Protein AF-A0A3R6XGB3-F1 (afdb_monomer_lite)

pLDDT: mean 76.56, std 21.09, range [19.23, 94.06]

Foldseek 3Di:
DLLVVLQVVVCVVVPVQDDLVSSVVSCVVVVHDDDPVVNVVVSVVCPPDRVVVVVVVVVVVVVVDDDDDDDDDDDDDDDDDDDDDDDDDDDDDDDDDDDPDDDDPDDDDCVVVVVCVVVVVVCVVVVVPPDPPPPPVVVVVPPDPDDPDDPDDDDQALVNLVVCLVPDPDPSVVVVVVLLVVLVVQCPDPDLVSLLRSLLNVLVVVVVVDAPLVCLVSLVVQCQDPDPVSVLSSLSSLLSHAELPRPCVVVCLVSLVVQLPDPDLVSVLSSLNSCLRNPALCSLVSCLVSLLVQCPDPDPSSNLSSLLSVLSSCVHVVVSCVVCVVVLLVQCVDPDVSSVLSSLVSVLVVCLVPVLVCLVCLVSLVCCLQPDPDLSSNLSSLSSLLSNCVVPLVSLVVLQPSLLVCLVPPPDPSSNLSSLLSNLSSLQSQQDPVRDHDPCVVVSLVSSLVCLVCQCVDPDPVSVLSSLVSVQSNCVNPVVSCVVCLVSLLVQCVDPDPSSNLSSLVNLLSNQDLVCLLVSLVSLLVSLQVDDDPSNVSSLVSNLVSCPPPNRNSDPDPVSVLVVLLSSLPRQDPDPVSLLSSLVVLQVCCVPPVVCLLVSLVSLLVLLLDPCCCVPNRVSSSLSNLLSSLQSCLPCLLVNVPVPPDPDPDPCSLVSLLSSLLSLLDPSVLVRPDPSSLLSNLNSLVSSLVSCLVPPDPVSSLVSLLSLLLRLVSQCPRPDPSSVVSSVVSNCVSVVLVGSLVNDDPVVSVVPDDDDDNDDSVPPVVVD

Organism: Aphanomyces astaci (NCBI:txid112090)

InterPro domains:
  IPR002553 Clathrin/coatomer adaptor, adaptin-like, N-terminal [PF01602] (175-733)
  IPR011989 Armadillo-like helical [G3DSA:1.25.10.10] (143-736)
  IPR016024 Armadillo-type fold [SSF48371] (175-733)
  IPR017105 Adaptor protein complex AP-3, delta subunit [PTHR22781] (151-734)
  IPR027534 Large ribosomal subunit protein P1/P2 [MF_01478] (2-107)
  IPR038716 Large ribosomal subunit protein P1/P2, N-terminal domain [G3DSA:1.10.10.1410] (1-59)
  IPR044076 Large ribosomal subunit protein P2, eukaryota [cd05833] (1-66)

Radius of gyration: 39.91 Å; chains: 1; bounding box: 110×74×107 Å

Structure (mmCIF, N/CA/C/O backbone):
data_AF-A0A3R6XGB3-F1
#
_entry.id   AF-A0A3R6XGB3-F1
#
loop_
_atom_site.group_PDB
_atom_site.id
_atom_site.type_symbol
_atom_site.label_atom_id
_atom_site.label_alt_id
_atom_site.label_comp_id
_atom_site.label_asym_id
_atom_site.label_entity_id
_atom_site.label_seq_id
_atom_site.pdbx_PDB_ins_code
_atom_site.Cartn_x
_atom_site.Cartn_y
_atom_site.Cartn_z
_atom_site.occupancy
_atom_site.B_iso_or_equiv
_atom_site.auth_seq_id
_atom_site.auth_comp_id
_atom_site.auth_asym_id
_atom_site.auth_atom_id
_atom_site.pdbx_PDB_model_num
ATOM 1 N N . MET A 1 1 ? -28.745 32.567 25.070 1.00 53.62 1 MET A N 1
ATOM 2 C CA . MET A 1 1 ? -28.263 31.450 25.930 1.00 53.62 1 MET A CA 1
ATOM 3 C C . MET A 1 1 ? -27.733 31.887 27.297 1.00 53.62 1 MET A C 1
ATOM 5 O O . MET A 1 1 ? -28.112 31.264 28.278 1.00 53.62 1 MET A O 1
ATOM 9 N N . ARG A 1 2 ? -26.886 32.925 27.408 1.00 57.72 2 ARG A N 1
ATOM 10 C CA . ARG A 1 2 ? -26.311 33.350 28.706 1.00 57.72 2 ARG A CA 1
ATOM 11 C C . ARG A 1 2 ? -27.372 33.822 29.720 1.00 57.72 2 ARG A C 1
ATOM 13 O O . ARG A 1 2 ? -27.348 33.365 30.856 1.00 57.72 2 ARG A O 1
ATOM 20 N N . HIS A 1 3 ? -28.354 34.615 29.281 1.00 67.19 3 HIS A N 1
ATOM 21 C CA . HIS A 1 3 ? -29.498 35.049 30.103 1.00 67.19 3 HIS A CA 1
ATOM 22 C C . HIS A 1 3 ? -30.373 33.881 30.580 1.00 67.19 3 HIS A C 1
ATOM 24 O O . HIS A 1 3 ? -30.700 33.791 31.758 1.00 67.19 3 HIS A O 1
ATOM 30 N N . VAL A 1 4 ? -30.660 32.928 29.685 1.00 67.25 4 VAL A N 1
ATOM 31 C CA . VAL A 1 4 ? -31.431 31.708 29.990 1.00 67.25 4 VAL A CA 1
ATOM 32 C C . VAL A 1 4 ? -30.715 30.842 31.027 1.00 67.25 4 VAL A C 1
ATOM 34 O O . VAL A 1 4 ? -31.334 30.372 31.975 1.00 67.25 4 VAL A O 1
ATOM 37 N N . ALA A 1 5 ? -29.399 30.660 30.888 1.00 61.12 5 ALA A N 1
ATOM 38 C CA . ALA A 1 5 ? -28.607 29.884 31.837 1.00 61.12 5 ALA A CA 1
ATOM 39 C C . ALA A 1 5 ? -28.556 30.545 33.225 1.00 61.12 5 ALA A C 1
ATOM 41 O O . ALA A 1 5 ? -28.724 29.858 34.228 1.00 61.12 5 ALA A O 1
ATOM 42 N N . ALA A 1 6 ? -28.372 31.868 33.290 1.00 65.25 6 ALA A N 1
ATOM 43 C CA . ALA A 1 6 ? -28.378 32.613 34.549 1.00 65.25 6 ALA A CA 1
ATOM 44 C C . ALA A 1 6 ? -29.755 32.577 35.239 1.00 65.25 6 ALA A C 1
ATOM 46 O O . ALA A 1 6 ? -29.830 32.360 36.446 1.00 65.25 6 ALA A O 1
ATOM 47 N N . PHE A 1 7 ? -30.841 32.696 34.471 1.00 66.06 7 PHE A N 1
ATOM 48 C CA . PHE A 1 7 ? -32.207 32.569 34.976 1.00 66.06 7 PHE A CA 1
ATOM 49 C C . PHE A 1 7 ? -32.493 31.160 35.530 1.00 66.06 7 PHE A C 1
ATOM 51 O O . PHE A 1 7 ? -32.964 31.021 36.656 1.00 66.06 7 PHE A O 1
ATOM 58 N N . LEU A 1 8 ? -32.122 30.101 34.799 1.00 61.69 8 LEU A N 1
ATOM 59 C CA . LEU A 1 8 ? -32.283 28.711 35.254 1.00 61.69 8 LEU A CA 1
ATOM 60 C C . LEU A 1 8 ? -31.439 28.384 36.493 1.00 61.69 8 LEU A C 1
ATOM 62 O O . LEU A 1 8 ? -31.878 27.614 37.344 1.00 61.69 8 LEU A O 1
ATOM 66 N N . LEU A 1 9 ? -30.250 28.979 36.624 1.00 60.38 9 LEU A N 1
ATOM 67 C CA . LEU A 1 9 ? -29.411 28.829 37.815 1.00 60.38 9 LEU A CA 1
ATOM 68 C C . LEU A 1 9 ? -30.058 29.442 39.063 1.00 60.38 9 LEU A C 1
ATOM 70 O O . LEU A 1 9 ? -29.959 28.857 40.138 1.00 60.38 9 LEU A O 1
ATOM 74 N N . LEU A 1 10 ? -30.750 30.576 38.930 1.00 64.19 10 LEU A N 1
ATOM 75 C CA . LEU A 1 10 ? -31.481 31.201 40.040 1.00 64.19 10 LEU A CA 1
ATOM 76 C C . LEU A 1 10 ? -32.703 30.370 40.462 1.00 64.19 10 LEU A C 1
ATOM 78 O O . LEU A 1 10 ? -32.968 30.233 41.657 1.00 64.19 10 LEU A O 1
ATOM 82 N N . VAL A 1 11 ? -33.380 29.747 39.494 1.00 63.88 11 VAL A N 1
ATOM 83 C CA . VAL A 1 11 ? -34.522 28.842 39.723 1.00 63.88 11 VAL A CA 1
ATOM 84 C C . VAL A 1 11 ? -34.078 27.562 40.429 1.00 63.88 11 VAL A C 1
ATOM 86 O O . VAL A 1 11 ? -34.696 27.141 41.405 1.00 63.88 11 VAL A O 1
ATOM 89 N N . LEU A 1 12 ? -32.955 26.981 39.997 1.00 57.03 12 LEU A N 1
ATOM 90 C CA . LEU A 1 12 ? -32.317 25.839 40.662 1.00 57.03 12 LEU A CA 1
ATOM 91 C C . LEU A 1 12 ? -31.770 26.200 42.053 1.00 57.03 12 LEU A C 1
ATOM 93 O O . LEU A 1 12 ? -31.734 25.346 42.935 1.00 57.03 12 LEU A O 1
ATOM 97 N N . GLY A 1 13 ? -31.381 27.461 42.263 1.00 49.38 13 GLY A N 1
ATOM 98 C CA . GLY A 1 13 ? -30.948 28.014 43.549 1.00 49.38 13 GLY A CA 1
ATOM 99 C C . GLY A 1 13 ? -32.081 28.293 44.546 1.00 49.38 13 GLY A C 1
ATOM 100 O O . GLY A 1 13 ? -31.809 28.798 45.633 1.00 49.38 13 GLY A O 1
ATOM 101 N N . GLY A 1 14 ? -33.334 27.971 44.200 1.00 54.66 14 GLY A N 1
ATOM 102 C CA . GLY A 1 14 ? -34.498 28.087 45.083 1.00 54.66 14 GLY A CA 1
ATOM 103 C C . GLY A 1 14 ? -35.297 29.388 44.951 1.00 54.66 14 GLY A C 1
ATOM 104 O O . GLY A 1 14 ? -36.283 29.550 45.667 1.00 54.66 14 GLY A O 1
ATOM 105 N N . ASN A 1 15 ? -34.927 30.300 44.042 1.00 69.19 15 ASN A N 1
ATOM 106 C CA . ASN A 1 15 ? -35.738 31.477 43.726 1.00 69.19 15 ASN A CA 1
ATOM 107 C C . ASN A 1 15 ? -36.694 31.152 42.568 1.00 69.19 15 ASN A C 1
ATOM 109 O O . ASN A 1 15 ? -36.299 31.160 41.405 1.00 69.19 15 ASN A O 1
ATOM 113 N N . THR A 1 16 ? -37.954 30.852 42.886 1.00 60.66 16 THR A N 1
ATOM 114 C CA . THR A 1 16 ? -38.955 30.386 41.913 1.00 60.66 16 THR A CA 1
ATOM 115 C C . THR A 1 16 ? -39.384 31.450 40.896 1.00 60.66 16 THR A C 1
ATOM 117 O O . THR A 1 16 ? -39.921 31.091 39.852 1.00 60.66 16 THR A O 1
ATOM 120 N N . THR A 1 17 ? -39.102 32.736 41.143 1.00 66.25 17 THR A N 1
ATOM 121 C CA . THR A 1 17 ? -39.361 33.845 40.206 1.00 66.25 17 THR A CA 1
ATOM 122 C C . THR A 1 17 ? -38.193 34.847 40.206 1.00 66.25 17 THR A C 1
ATOM 124 O O . THR A 1 17 ? -38.253 35.862 40.908 1.00 66.25 17 THR A O 1
ATOM 127 N N . PRO A 1 18 ? -37.106 34.587 39.454 1.00 71.12 18 PRO A N 1
ATOM 128 C CA . PRO A 1 18 ? -35.953 35.486 39.384 1.00 71.12 18 PRO A CA 1
ATOM 129 C C . PRO A 1 18 ? -36.306 36.830 38.733 1.00 71.12 18 PRO A C 1
ATOM 131 O O . PRO A 1 18 ? -36.918 36.855 37.665 1.00 71.12 18 PRO A O 1
ATOM 134 N N . SER A 1 19 ? -35.882 37.945 39.335 1.00 75.62 19 SER A N 1
ATOM 135 C CA . SER A 1 19 ? -36.051 39.283 38.749 1.00 75.62 19 SER A CA 1
ATOM 136 C C . SER A 1 19 ? -34.914 39.631 37.774 1.00 75.62 19 SER A C 1
ATOM 138 O O . SER A 1 19 ? -33.834 39.038 37.834 1.00 75.62 19 SER A O 1
ATOM 140 N N . ALA A 1 20 ? -35.115 40.626 36.897 1.00 74.00 20 ALA A N 1
ATOM 141 C CA . ALA A 1 20 ? -34.082 41.093 35.959 1.00 74.00 20 ALA A CA 1
ATOM 142 C C . ALA A 1 20 ? -32.766 41.463 36.671 1.00 74.00 20 ALA A C 1
ATOM 144 O O . ALA A 1 20 ? -31.691 41.030 36.257 1.00 74.00 20 ALA A O 1
ATOM 145 N N . ALA A 1 21 ? -32.859 42.158 37.809 1.00 73.75 21 ALA A N 1
ATOM 146 C CA . ALA A 1 21 ? -31.704 42.569 38.607 1.00 73.75 21 ALA A CA 1
ATOM 147 C C . ALA A 1 21 ? -30.914 41.382 39.193 1.00 73.75 21 ALA A C 1
ATOM 149 O O . ALA A 1 21 ? -29.704 41.482 39.409 1.00 73.75 21 ALA A O 1
ATOM 150 N N . ASP A 1 22 ? -31.570 40.249 39.456 1.00 71.00 22 ASP A N 1
ATOM 151 C CA . ASP A 1 22 ? -30.900 39.047 39.961 1.00 71.00 22 ASP A CA 1
ATOM 152 C C . ASP A 1 22 ? -30.126 38.338 38.845 1.00 71.00 22 ASP A C 1
ATOM 154 O O . ASP A 1 22 ? -28.992 37.899 39.051 1.00 71.00 22 ASP A O 1
ATOM 158 N N . VAL A 1 23 ? -30.699 38.290 37.639 1.00 69.44 23 VAL A N 1
ATOM 159 C CA . VAL A 1 23 ? -30.041 37.730 36.449 1.00 69.44 23 VAL A CA 1
ATOM 160 C C . VAL A 1 23 ? -28.831 38.581 36.046 1.00 69.44 23 VAL A C 1
ATOM 162 O O . VAL A 1 23 ? -27.770 38.034 35.740 1.00 69.44 23 VAL A O 1
ATOM 165 N N . GLU A 1 24 ? -28.943 39.909 36.122 1.00 74.94 24 GLU A N 1
ATOM 166 C CA . GLU A 1 24 ? -27.838 40.841 35.861 1.00 74.94 24 GLU A CA 1
ATOM 167 C C . GLU A 1 24 ? -26.662 40.648 36.821 1.00 74.94 24 GLU A C 1
ATOM 169 O O . GLU A 1 24 ? -25.507 40.599 36.386 1.00 74.94 24 GLU A O 1
ATOM 174 N N . LYS A 1 25 ? -26.934 40.469 38.121 1.00 74.31 25 LYS A N 1
ATOM 175 C CA . LYS A 1 25 ? -25.892 40.199 39.127 1.00 74.31 25 LYS A CA 1
ATOM 176 C C . LYS A 1 25 ? -25.132 38.912 38.830 1.00 74.31 25 LYS A C 1
ATOM 178 O O . LYS A 1 25 ? -23.906 38.897 38.935 1.00 74.31 25 LYS A O 1
ATOM 183 N N . VAL A 1 26 ? -25.832 37.847 38.433 1.00 66.88 26 VAL A N 1
ATOM 184 C CA . VAL A 1 26 ? -25.198 36.567 38.086 1.00 66.88 26 VAL A CA 1
ATOM 185 C C . VAL A 1 26 ? -24.309 36.728 36.855 1.00 66.88 26 VAL A C 1
ATOM 187 O O . VAL A 1 26 ? -23.155 36.307 36.883 1.00 66.88 26 VAL A O 1
ATOM 190 N N . ILE A 1 27 ? -24.788 37.392 35.804 1.00 70.00 27 ILE A N 1
ATOM 191 C CA . ILE A 1 27 ? -24.007 37.580 34.572 1.00 70.00 27 ILE A CA 1
ATOM 192 C C . ILE A 1 27 ? -22.777 38.465 34.823 1.00 70.00 27 ILE A C 1
ATOM 194 O O . ILE A 1 27 ? -21.674 38.123 34.387 1.00 70.00 27 ILE A O 1
ATOM 198 N N . THR A 1 28 ? -22.935 39.530 35.611 1.00 71.94 28 THR A N 1
ATOM 199 C CA . THR A 1 28 ? -21.834 40.433 35.982 1.00 71.94 28 THR A CA 1
ATOM 200 C C . THR A 1 28 ? -20.801 39.731 36.867 1.00 71.94 28 THR A C 1
ATOM 202 O O . THR A 1 28 ? -19.602 39.931 36.688 1.00 71.94 28 THR A O 1
ATOM 205 N N . SER A 1 29 ? -21.225 38.838 37.773 1.00 64.12 29 SER A N 1
ATOM 206 C CA . SER A 1 29 ? -20.304 38.068 38.630 1.00 64.12 29 SER A CA 1
ATOM 207 C C . SER A 1 29 ? -19.381 37.120 37.852 1.00 64.12 29 SER A C 1
ATOM 209 O O . SER A 1 29 ? -18.296 36.785 38.324 1.00 64.12 29 SER A O 1
ATOM 211 N N . VAL A 1 30 ? -19.786 36.723 36.641 1.00 55.28 30 VAL A N 1
ATOM 212 C CA . VAL A 1 30 ? -19.013 35.857 35.737 1.00 55.28 30 VAL A CA 1
ATOM 213 C C . VAL A 1 30 ? -18.279 36.684 34.660 1.00 55.28 30 VAL A C 1
ATOM 215 O O . VAL A 1 30 ? -17.610 36.128 33.793 1.00 55.28 30 VAL A O 1
ATOM 218 N N . GLY A 1 31 ? -18.356 38.021 34.726 1.00 54.09 31 GLY A N 1
ATOM 219 C CA . GLY A 1 31 ? -17.674 38.939 33.808 1.00 54.09 31 GLY A CA 1
ATOM 220 C C . GLY A 1 31 ? -18.304 39.037 32.414 1.00 54.09 31 GLY A C 1
ATOM 221 O O . GLY A 1 31 ? -17.591 39.316 31.452 1.00 54.09 31 GLY A O 1
ATOM 222 N N . GLY A 1 32 ? -19.606 38.760 32.276 1.00 71.44 32 GLY A N 1
ATOM 223 C CA . GLY A 1 32 ? -20.342 38.910 31.015 1.00 71.44 32 GLY A CA 1
ATOM 224 C C . GLY A 1 32 ? -21.059 40.258 30.887 1.00 71.44 32 GLY A C 1
ATOM 225 O O . GLY A 1 32 ? -21.483 40.831 31.886 1.00 71.44 32 GLY A O 1
ATOM 226 N N . GLU A 1 33 ? -21.237 40.738 29.654 1.00 65.75 33 GLU A N 1
ATOM 227 C CA . GLU A 1 33 ? -22.099 41.888 29.338 1.00 65.75 33 GLU A CA 1
ATOM 228 C C . GLU A 1 33 ? -23.576 41.463 29.299 1.00 65.75 33 GLU A C 1
ATOM 230 O O . GLU A 1 33 ? -23.902 40.367 28.824 1.00 65.75 33 GLU A O 1
ATOM 235 N N . VAL A 1 34 ? -24.466 42.315 29.819 1.00 70.81 34 VAL A N 1
ATOM 236 C CA . VAL A 1 34 ? -25.915 42.075 29.841 1.00 70.81 34 VAL A CA 1
ATOM 237 C C . VAL A 1 34 ? -26.567 42.820 28.679 1.00 70.81 34 VAL A C 1
ATOM 239 O O . VAL A 1 34 ? -26.491 44.042 28.613 1.00 70.81 34 VAL A O 1
ATOM 242 N N . ASP A 1 35 ? -27.250 42.084 27.802 1.00 75.88 35 ASP A N 1
ATOM 243 C CA . ASP A 1 35 ? -28.172 42.641 26.810 1.00 75.88 35 ASP A CA 1
ATOM 244 C C . ASP A 1 35 ? -29.579 42.776 27.427 1.00 75.88 35 ASP A C 1
ATOM 246 O O . ASP A 1 35 ? -30.252 41.776 27.710 1.00 75.88 35 ASP A O 1
ATOM 250 N N . SER A 1 36 ? -29.997 44.017 27.692 1.00 73.00 36 SER A N 1
ATOM 251 C CA . SER A 1 36 ? -31.264 44.334 28.362 1.00 73.00 36 SER A CA 1
ATOM 252 C C . SER A 1 36 ? -32.494 43.958 27.524 1.00 73.00 36 SER A C 1
ATOM 254 O O . SER A 1 36 ? -33.492 43.518 28.092 1.00 73.00 36 SER A O 1
ATOM 256 N N . GLU A 1 37 ? -32.423 44.034 26.189 1.00 75.50 37 GLU A N 1
ATOM 257 C CA . GLU A 1 37 ? -33.565 43.723 25.312 1.00 75.50 37 GLU A CA 1
ATOM 258 C C . GLU A 1 37 ? -33.878 42.218 25.313 1.00 75.50 37 GLU A C 1
ATOM 260 O O . GLU A 1 37 ? -35.037 41.800 25.404 1.00 75.50 37 GLU A O 1
ATOM 265 N N . GLN A 1 38 ? -32.840 41.376 25.282 1.00 71.88 38 GLN A N 1
ATOM 266 C CA . GLN A 1 38 ? -33.000 39.918 25.335 1.00 71.88 38 GLN A CA 1
ATOM 267 C C . GLN A 1 38 ? -33.444 39.421 26.714 1.00 71.88 38 GLN A C 1
ATOM 269 O O . GLN A 1 38 ? -34.142 38.406 26.811 1.00 71.88 38 GLN A O 1
ATOM 274 N N . LEU A 1 39 ? -33.038 40.110 27.783 1.00 75.25 39 LEU A N 1
ATOM 275 C CA . LEU A 1 39 ? -33.448 39.775 29.143 1.00 75.25 39 LEU A CA 1
ATOM 276 C C . LEU A 1 39 ? -34.935 40.078 29.372 1.00 75.25 39 LEU A C 1
ATOM 278 O O . LEU A 1 39 ? -35.645 39.239 29.925 1.00 75.25 39 LEU A O 1
ATOM 282 N N . GLU A 1 40 ? -35.422 41.226 28.900 1.00 75.44 40 GLU A N 1
ATOM 283 C CA . GLU A 1 40 ? -36.845 41.577 28.974 1.00 75.44 40 GLU A CA 1
ATOM 284 C C . GLU A 1 40 ? -37.717 40.630 28.138 1.00 75.44 40 GLU A C 1
ATOM 286 O O . GLU A 1 40 ? -38.766 40.178 28.608 1.00 75.44 40 GLU A O 1
ATOM 291 N N . ALA A 1 41 ? -37.263 40.255 26.936 1.00 76.25 41 ALA A N 1
ATOM 292 C CA . ALA A 1 41 ? -37.954 39.275 26.098 1.00 76.25 41 ALA A CA 1
ATOM 293 C C . ALA A 1 41 ? -38.071 37.903 26.788 1.00 76.25 41 ALA A C 1
ATOM 295 O O . ALA A 1 41 ? -39.151 37.309 26.807 1.00 76.25 41 ALA A O 1
ATOM 296 N N . LEU A 1 42 ? -36.988 37.428 27.415 1.00 72.81 42 LEU A N 1
ATOM 297 C CA . LEU A 1 42 ? -36.976 36.163 28.152 1.00 72.81 42 LEU A CA 1
ATOM 298 C C . LEU A 1 42 ? -37.929 36.187 29.352 1.00 72.81 42 LEU A C 1
ATOM 300 O O . LEU A 1 42 ? -38.685 35.238 29.555 1.00 72.81 42 LEU A O 1
ATOM 304 N N . LEU A 1 43 ? -37.907 37.261 30.145 1.00 75.81 43 LEU A N 1
ATOM 305 C CA . LEU A 1 43 ? -38.771 37.384 31.320 1.00 75.81 43 LEU A CA 1
ATOM 306 C C . LEU A 1 43 ? -40.249 37.405 30.923 1.00 75.81 43 LEU A C 1
ATOM 308 O O . LEU A 1 43 ? -41.049 36.729 31.561 1.00 75.81 43 LEU A O 1
ATOM 312 N N . LYS A 1 44 ? -40.595 38.074 29.819 1.00 78.50 44 LYS A N 1
ATOM 313 C CA . LYS A 1 44 ? -41.962 38.104 29.283 1.00 78.50 44 LYS A CA 1
ATOM 314 C C . LYS A 1 44 ? -42.443 36.743 28.766 1.00 78.50 44 LYS A C 1
ATOM 316 O O . LYS A 1 44 ? -43.621 36.421 28.888 1.00 78.50 44 LYS A O 1
ATOM 321 N N . GLU A 1 45 ? -41.565 35.933 28.176 1.00 69.88 45 GLU A N 1
ATOM 322 C CA . GLU A 1 45 ? -41.939 34.601 27.672 1.00 69.88 45 GLU A CA 1
ATOM 323 C C . GLU A 1 45 ? -42.125 33.552 28.777 1.00 69.88 45 GLU A C 1
ATOM 325 O O . GLU A 1 45 ? -42.873 32.581 28.583 1.00 69.88 45 GLU A O 1
ATOM 330 N N . VAL A 1 46 ? -41.446 33.745 29.910 1.00 68.25 46 VAL A N 1
ATOM 331 C CA . VAL A 1 46 ? -41.438 32.829 31.061 1.00 68.25 46 VAL A CA 1
ATOM 332 C C . VAL A 1 46 ? -42.430 33.263 32.152 1.00 68.25 46 VAL A C 1
ATOM 334 O O . VAL A 1 46 ? -42.799 32.454 33.004 1.00 68.25 46 VAL A O 1
ATOM 337 N N . GLU A 1 47 ? -42.929 34.500 32.106 1.00 65.44 47 GLU A N 1
ATOM 338 C CA . GLU A 1 47 ? -43.919 35.020 33.050 1.00 65.44 47 GLU A CA 1
ATOM 339 C C . GLU A 1 47 ? -45.179 34.133 33.099 1.00 65.44 47 GLU A C 1
ATOM 341 O O . GLU A 1 47 ? -45.850 33.888 32.094 1.00 65.44 47 GLU A O 1
ATOM 346 N N . GLY A 1 48 ? -45.490 33.612 34.291 1.00 63.12 48 GLY A N 1
ATOM 347 C CA . GLY A 1 48 ? -46.675 32.788 34.547 1.00 63.12 48 GLY A CA 1
ATOM 348 C C . GLY A 1 48 ? -46.592 31.316 34.118 1.00 63.12 48 GLY A C 1
ATOM 349 O O . GLY A 1 48 ? -47.599 30.619 34.239 1.00 63.12 48 GLY A O 1
ATOM 350 N N . LYS A 1 49 ? -45.440 30.817 33.642 1.00 68.19 49 LYS A N 1
ATOM 351 C CA . LYS A 1 49 ? -45.247 29.398 33.276 1.00 68.19 49 LYS A CA 1
ATOM 352 C C . LYS A 1 49 ? -44.351 28.676 34.280 1.00 68.19 49 LYS A C 1
ATOM 354 O O . LYS A 1 49 ? -43.328 29.221 34.689 1.00 68.19 49 LYS A O 1
ATOM 359 N N . ASP A 1 50 ? -44.688 27.430 34.621 1.00 67.69 50 ASP A N 1
ATOM 360 C CA . ASP A 1 50 ? -43.768 26.584 35.381 1.00 67.69 50 ASP A CA 1
ATOM 361 C C . ASP A 1 50 ? -42.604 26.128 34.492 1.00 67.69 50 ASP A C 1
ATOM 363 O O . ASP A 1 50 ? -42.775 25.551 33.416 1.00 67.69 50 ASP A O 1
ATOM 367 N N . ILE A 1 51 ? -41.390 26.415 34.943 1.00 64.44 51 ILE A N 1
ATOM 368 C CA . ILE A 1 51 ? -40.173 26.239 34.150 1.00 64.44 51 ILE A CA 1
ATOM 369 C C . ILE A 1 51 ? -39.867 24.752 33.950 1.00 64.44 51 ILE A C 1
ATOM 371 O O . ILE A 1 51 ? -39.349 24.371 32.898 1.00 64.44 51 ILE A O 1
ATOM 375 N N . TYR A 1 52 ? -40.230 23.897 34.910 1.00 63.72 52 TYR A N 1
ATOM 376 C CA . TYR A 1 52 ? -40.051 22.451 34.788 1.00 63.72 52 TYR A CA 1
ATOM 377 C C . TYR A 1 52 ? -40.987 21.854 33.728 1.00 63.72 52 TYR A C 1
ATOM 379 O O . TYR A 1 52 ? -40.545 21.028 32.926 1.00 63.72 52 TYR A O 1
ATOM 387 N N . GLU A 1 53 ? -42.231 22.332 33.638 1.00 66.56 53 GLU A N 1
ATOM 388 C CA . GLU A 1 53 ? -43.157 21.967 32.556 1.00 66.56 53 GLU A CA 1
ATOM 389 C C . GLU A 1 53 ? -42.677 22.459 31.180 1.00 66.56 53 GLU A C 1
ATOM 391 O O . GLU A 1 53 ? -42.746 21.719 30.194 1.00 66.56 53 GLU A O 1
ATOM 396 N N . VAL A 1 54 ? -42.118 23.673 31.100 1.00 65.88 54 VAL A N 1
ATOM 397 C CA . VAL A 1 54 ? -41.546 24.215 29.853 1.00 65.88 54 VAL A CA 1
ATOM 398 C C . VAL A 1 54 ? -40.340 23.393 29.383 1.00 65.88 54 VAL A C 1
ATOM 400 O O . VAL A 1 54 ? -40.222 23.108 28.189 1.00 65.88 54 VAL A O 1
ATOM 403 N N . ILE A 1 55 ? -39.467 22.958 30.298 1.00 63.59 55 ILE A N 1
ATOM 404 C CA . ILE A 1 55 ? -38.316 22.098 29.977 1.00 63.59 55 ILE A CA 1
ATOM 405 C C . ILE A 1 55 ? -38.780 20.714 29.512 1.00 63.59 55 ILE A C 1
ATOM 407 O O . ILE A 1 55 ? -38.264 20.214 28.512 1.00 63.59 55 ILE A O 1
ATOM 411 N N . ALA A 1 56 ? -39.771 20.112 30.176 1.00 61.09 56 ALA A N 1
ATOM 412 C CA . ALA A 1 56 ? -40.323 18.817 29.776 1.00 61.09 56 ALA A CA 1
ATOM 413 C C . ALA A 1 56 ? -40.968 18.879 28.377 1.00 61.09 56 ALA A C 1
ATOM 415 O O . ALA A 1 56 ? -40.717 18.019 27.527 1.00 61.09 56 ALA A O 1
ATOM 416 N N . ALA A 1 57 ? -41.729 19.941 28.091 1.00 62.50 57 ALA A N 1
ATOM 417 C CA . ALA A 1 57 ? -42.305 20.183 26.769 1.00 62.50 57 ALA A CA 1
ATOM 418 C C . ALA A 1 57 ? -41.229 20.465 25.700 1.00 62.50 57 ALA A C 1
ATOM 420 O O . ALA A 1 57 ? -41.366 20.045 24.549 1.00 62.50 57 ALA A O 1
ATOM 421 N N . GLY A 1 58 ? -40.144 21.151 26.072 1.00 55.28 58 GLY A N 1
ATOM 422 C CA . GLY A 1 58 ? -38.989 21.402 25.210 1.00 55.28 58 GLY A CA 1
ATOM 423 C C . GLY A 1 58 ? -38.199 20.133 24.878 1.00 55.28 58 GLY A C 1
ATOM 424 O O . GLY A 1 58 ? -37.850 19.922 23.719 1.00 55.28 58 GLY A O 1
ATOM 425 N N . GLN A 1 59 ? -37.974 19.248 25.854 1.00 48.44 59 GLN A N 1
ATOM 426 C CA . GLN A 1 59 ? -37.306 17.956 25.647 1.00 48.44 59 GLN A CA 1
ATOM 427 C C . GLN A 1 59 ? -38.084 17.053 24.683 1.00 48.44 59 GLN A C 1
ATOM 429 O O . GLN A 1 59 ? -37.481 16.434 23.806 1.00 48.44 59 GLN A O 1
ATOM 434 N N . ALA A 1 60 ? -39.417 17.034 24.779 1.00 47.12 60 ALA A N 1
ATOM 435 C CA . ALA A 1 60 ? -40.261 16.294 23.843 1.00 47.12 60 ALA A CA 1
ATOM 436 C C . ALA A 1 60 ? -40.148 16.822 22.398 1.00 47.12 60 ALA A C 1
ATOM 438 O O . ALA A 1 60 ? -40.178 16.036 21.455 1.00 47.12 60 ALA A O 1
ATOM 439 N N . LYS A 1 61 ? -39.962 18.138 22.215 1.00 48.28 61 LYS A N 1
ATOM 440 C CA . LYS A 1 61 ? -39.756 18.762 20.894 1.00 48.28 61 LYS A CA 1
ATOM 441 C C . LYS A 1 61 ? -38.321 18.616 20.369 1.00 48.28 61 LYS A C 1
ATOM 443 O O . LYS A 1 61 ? -38.123 18.546 19.159 1.00 48.28 61 LYS A O 1
ATOM 448 N N . LEU A 1 62 ? -37.323 18.527 21.251 1.00 37.59 62 LEU A N 1
ATOM 449 C CA . LEU A 1 62 ? -35.921 18.263 20.894 1.00 37.59 62 LEU A CA 1
ATOM 450 C C . LEU A 1 62 ? -35.692 16.826 20.405 1.00 37.59 62 LEU A C 1
ATOM 452 O O . LEU A 1 62 ? -34.813 16.607 19.579 1.00 37.59 62 LEU A O 1
ATOM 456 N N . ALA A 1 63 ? -36.505 15.857 20.841 1.00 41.38 63 ALA A N 1
ATOM 457 C CA . ALA A 1 63 ? -36.450 14.481 20.333 1.00 41.38 63 ALA A CA 1
ATOM 458 C C . ALA A 1 63 ? -36.793 14.365 18.831 1.00 41.38 63 ALA A C 1
ATOM 460 O O . ALA A 1 63 ? -36.469 13.359 18.203 1.00 41.38 63 ALA A O 1
ATOM 461 N N . THR A 1 64 ? -37.421 15.392 18.249 1.00 36.34 64 THR A N 1
ATOM 462 C CA . THR A 1 64 ? -37.824 15.444 16.834 1.00 36.34 64 THR A CA 1
ATOM 463 C C . THR A 1 64 ? -36.952 16.352 15.959 1.00 36.34 64 THR A C 1
ATOM 465 O O . THR A 1 64 ? -37.244 16.492 14.776 1.00 36.34 64 THR A O 1
ATOM 468 N N . VAL A 1 65 ? -35.887 16.966 16.496 1.00 28.64 65 VAL A N 1
ATOM 469 C CA . VAL A 1 65 ? -35.028 17.907 15.751 1.00 28.64 65 VAL A CA 1
ATOM 470 C C . VAL A 1 65 ? -33.558 17.487 15.863 1.00 28.64 65 VAL A C 1
ATOM 472 O O . VAL A 1 65 ? -32.985 17.482 16.950 1.00 28.64 65 VAL A O 1
ATOM 475 N N . SER A 1 66 ? -32.930 17.140 14.734 1.00 27.05 66 SER A N 1
ATOM 476 C CA . SER A 1 66 ? -31.490 16.873 14.629 1.00 27.05 66 SER A CA 1
ATOM 477 C C . SER A 1 66 ? -30.693 18.165 14.841 1.00 27.05 66 SER A C 1
ATOM 479 O O . SER A 1 66 ? -30.714 19.060 13.998 1.00 27.05 66 SER A O 1
ATOM 481 N N . VAL A 1 67 ? -29.996 18.280 15.971 1.00 25.48 67 VAL A N 1
ATOM 482 C CA . VAL A 1 67 ? -29.184 19.460 16.303 1.00 25.48 67 VAL A CA 1
ATOM 483 C C . VAL A 1 67 ? -27.783 19.319 15.695 1.00 25.48 67 VAL A C 1
ATOM 485 O O . VAL A 1 67 ? -26.945 18.588 16.225 1.00 25.48 67 VAL A O 1
ATOM 488 N N . GLY A 1 68 ? -27.547 20.029 14.586 1.00 23.41 68 GLY A N 1
ATOM 489 C CA . GLY A 1 68 ? -26.222 20.349 14.044 1.00 23.41 68 GLY A CA 1
ATOM 490 C C . GLY A 1 68 ? -25.464 21.323 14.957 1.00 23.41 68 GLY A C 1
ATOM 491 O O . GLY A 1 68 ? -26.063 22.163 15.632 1.00 23.41 68 GLY A O 1
ATOM 492 N N . GLY A 1 69 ? -24.144 21.152 15.047 1.00 23.98 69 GLY A N 1
ATOM 493 C CA . GLY A 1 69 ? -23.271 21.873 15.976 1.00 23.98 69 GLY A CA 1
ATOM 494 C C . GLY A 1 69 ? -23.082 23.348 15.613 1.00 23.98 69 GLY A C 1
ATOM 495 O O . GLY A 1 69 ? -22.843 23.690 14.464 1.00 23.98 69 GLY A O 1
ATOM 496 N N . GLY A 1 70 ? -23.174 24.221 16.620 1.00 22.61 70 GLY A N 1
ATOM 497 C CA . GLY A 1 70 ? -22.986 25.666 16.488 1.00 22.61 70 GLY A CA 1
ATOM 498 C C . GLY A 1 70 ? -21.525 26.112 16.331 1.00 22.61 70 GLY A C 1
ATOM 499 O O . GLY A 1 70 ? -20.603 25.512 16.885 1.00 22.61 70 GLY A O 1
ATOM 500 N N . ALA A 1 71 ? -21.380 27.217 15.600 1.00 21.19 71 ALA A N 1
ATOM 501 C CA . ALA A 1 71 ? -20.163 27.873 15.135 1.00 21.19 71 ALA A CA 1
ATOM 502 C C . ALA A 1 71 ? -19.206 28.406 16.222 1.00 21.19 71 ALA A C 1
ATOM 504 O O . ALA A 1 71 ? -19.619 28.899 17.275 1.00 21.19 71 ALA A O 1
ATOM 505 N N . SER A 1 72 ? -17.908 28.407 15.896 1.00 20.30 72 SER A N 1
ATOM 506 C CA . SER A 1 72 ? -16.871 29.228 16.530 1.00 20.30 72 SER A CA 1
ATOM 507 C C . SER A 1 72 ? -16.696 30.557 15.785 1.00 20.30 72 SER A C 1
ATOM 509 O O . SER A 1 72 ? -16.572 30.576 14.564 1.00 20.30 72 SER A O 1
ATOM 511 N N . ALA A 1 73 ? -16.649 31.657 16.538 1.00 19.81 73 ALA A N 1
ATOM 512 C CA . ALA A 1 73 ? -16.419 33.013 16.051 1.00 19.81 73 ALA A CA 1
ATOM 513 C C . ALA A 1 73 ? -14.987 33.220 15.513 1.00 19.81 73 ALA A C 1
ATOM 515 O O . ALA A 1 73 ? -14.017 32.828 16.161 1.00 19.81 73 ALA A O 1
ATOM 516 N N . GLY A 1 74 ? -14.875 33.902 14.372 1.00 21.00 74 GLY A N 1
ATOM 517 C CA . GLY A 1 74 ? -13.635 34.382 13.761 1.00 21.00 74 GLY A CA 1
ATOM 518 C C . GLY A 1 74 ? -13.840 35.781 13.169 1.00 21.00 74 GLY A C 1
ATOM 519 O O . GLY A 1 74 ? -14.934 36.118 12.732 1.00 21.00 74 GLY A O 1
ATOM 520 N N . ALA A 1 75 ? -12.796 36.600 13.260 1.00 21.62 75 ALA A N 1
ATOM 521 C CA . ALA A 1 75 ? -12.763 38.056 13.158 1.00 21.62 75 ALA A CA 1
ATOM 522 C C . ALA A 1 75 ? -13.263 38.699 11.846 1.00 21.62 75 ALA A C 1
ATOM 524 O O . ALA A 1 75 ? -13.238 38.117 10.768 1.00 21.62 75 ALA A O 1
ATOM 525 N N . ALA A 1 76 ? -13.639 39.972 11.989 1.00 19.23 76 ALA A N 1
ATOM 526 C CA . ALA A 1 76 ? -14.043 40.903 10.948 1.00 19.23 76 ALA A CA 1
ATOM 527 C C . ALA A 1 76 ? -12.927 41.257 9.946 1.00 19.23 76 ALA A C 1
ATOM 529 O O . ALA A 1 76 ? -11.809 41.583 10.341 1.00 19.23 76 ALA A O 1
ATOM 530 N N . ALA A 1 77 ? -13.300 41.343 8.668 1.00 21.72 77 ALA A N 1
ATOM 531 C CA . ALA A 1 77 ? -12.742 42.280 7.695 1.00 21.72 77 ALA A CA 1
ATOM 532 C C . ALA A 1 77 ? -13.842 42.649 6.682 1.00 21.72 77 ALA A C 1
ATOM 534 O O . ALA A 1 77 ? -14.558 41.787 6.178 1.00 21.72 77 ALA A O 1
ATOM 535 N N . ALA A 1 78 ? -14.015 43.950 6.453 1.00 19.83 78 ALA A N 1
ATOM 536 C CA . ALA A 1 78 ? -15.082 44.554 5.664 1.00 19.83 78 ALA A CA 1
ATOM 537 C C . ALA A 1 78 ? -14.628 44.930 4.243 1.00 19.83 78 ALA A C 1
ATOM 539 O O . ALA A 1 78 ? -13.483 45.338 4.060 1.00 19.83 78 ALA A O 1
ATOM 540 N N . SER A 1 79 ? -15.581 44.875 3.300 1.00 20.14 79 SER A N 1
ATOM 541 C CA . SER A 1 79 ? -15.763 45.626 2.026 1.00 20.14 79 SER A CA 1
ATOM 542 C C . SER A 1 79 ? -16.175 44.662 0.897 1.00 20.14 79 SER A C 1
ATOM 544 O O . SER A 1 79 ? -15.650 43.564 0.824 1.00 20.14 79 SER A O 1
ATOM 546 N N . SER A 1 80 ? -17.105 44.928 -0.023 1.00 20.27 80 SER A N 1
ATOM 547 C CA . SER A 1 80 ? -18.126 45.966 -0.206 1.00 20.27 80 SER A CA 1
ATOM 548 C C . SER A 1 80 ? -18.999 45.576 -1.416 1.00 20.27 80 SER A C 1
ATOM 550 O O . SER A 1 80 ? -18.438 45.301 -2.470 1.00 20.27 80 SER A O 1
ATOM 552 N N . GLY A 1 81 ? -20.331 45.683 -1.309 1.00 21.14 81 GLY A N 1
ATOM 553 C CA . GLY A 1 81 ? -21.211 46.100 -2.417 1.00 21.14 81 GLY A CA 1
ATOM 554 C C . GLY A 1 81 ? -21.817 45.044 -3.361 1.00 21.14 81 GLY A C 1
ATOM 555 O O . GLY A 1 81 ? -21.106 44.376 -4.097 1.00 21.14 81 GLY A O 1
ATOM 556 N N . GLY A 1 82 ? -23.156 45.049 -3.453 1.00 22.34 82 GLY A N 1
ATOM 557 C CA . GLY A 1 82 ? -23.892 44.728 -4.688 1.00 22.34 82 GLY A CA 1
ATOM 558 C C . GLY A 1 82 ? -25.030 43.714 -4.546 1.00 22.34 82 GLY A C 1
ATOM 559 O O . GLY A 1 82 ? -24.797 42.516 -4.522 1.00 22.34 82 GLY A O 1
ATOM 560 N N . ALA A 1 83 ? -26.270 44.203 -4.485 1.00 20.19 83 ALA A N 1
ATOM 561 C CA . ALA A 1 83 ? -27.500 43.426 -4.336 1.00 20.19 83 ALA A CA 1
ATOM 562 C C . ALA A 1 83 ? -28.004 42.785 -5.646 1.00 20.19 83 ALA A C 1
ATOM 564 O O . ALA A 1 83 ? -28.023 43.456 -6.674 1.00 20.19 83 ALA A O 1
ATOM 565 N N . ALA A 1 84 ? -28.539 41.559 -5.561 1.00 22.92 84 ALA A N 1
ATOM 566 C CA . ALA A 1 84 ? -29.702 41.080 -6.323 1.00 22.92 84 ALA A CA 1
ATOM 567 C C . ALA A 1 84 ? -30.231 39.757 -5.721 1.00 22.92 84 ALA A C 1
ATOM 569 O O . ALA A 1 84 ? -29.472 38.820 -5.503 1.00 22.92 84 ALA A O 1
ATOM 570 N N . ALA A 1 85 ? -31.537 39.681 -5.471 1.00 21.59 85 ALA A N 1
ATOM 571 C CA . ALA A 1 85 ? -32.306 38.443 -5.266 1.00 21.59 85 ALA A CA 1
ATOM 572 C C . ALA A 1 85 ? -33.301 38.311 -6.444 1.00 21.59 85 ALA A C 1
ATOM 574 O O . ALA A 1 85 ? -33.494 39.327 -7.123 1.00 21.59 85 ALA A O 1
ATOM 575 N N . PRO A 1 86 ? -34.028 37.191 -6.675 1.00 31.30 86 PRO A N 1
ATOM 576 C CA . PRO A 1 86 ? -34.053 35.881 -5.994 1.00 31.30 86 PRO A CA 1
ATOM 577 C C . PRO A 1 86 ? -34.023 34.672 -6.978 1.00 31.30 86 PRO A C 1
ATOM 579 O O . PRO A 1 86 ? -34.170 34.873 -8.171 1.00 31.30 86 PRO A O 1
ATOM 582 N N . VAL A 1 87 ? -33.911 33.425 -6.488 1.00 22.25 87 VAL A N 1
ATOM 583 C CA . VAL A 1 87 ? -34.748 32.233 -6.819 1.00 22.25 87 VAL A CA 1
ATOM 584 C C . VAL A 1 87 ? -34.336 31.107 -5.853 1.00 22.25 87 VAL A C 1
ATOM 586 O O . VAL A 1 87 ? -33.153 30.855 -5.655 1.00 22.25 87 VAL A O 1
ATOM 589 N N . LYS A 1 88 ? -35.323 30.468 -5.209 1.00 23.33 88 LYS A N 1
ATOM 590 C CA . LYS A 1 88 ? -35.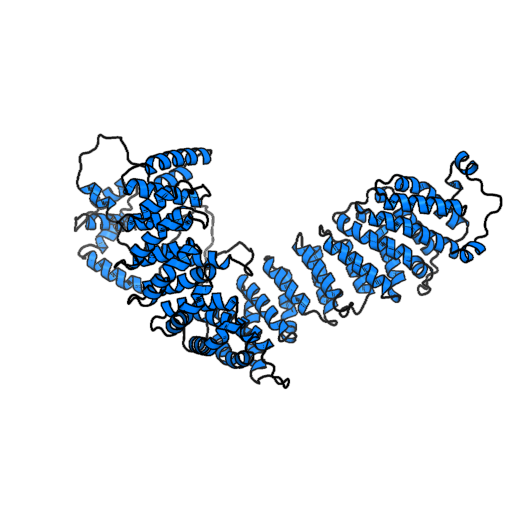146 29.279 -4.363 1.00 23.33 88 LYS A CA 1
ATOM 591 C C . LYS A 1 88 ? -34.905 28.047 -5.240 1.00 23.33 88 LYS A C 1
ATOM 593 O O . LYS A 1 88 ? -35.819 27.645 -5.952 1.00 23.33 88 LYS A O 1
ATOM 598 N N . GLU A 1 89 ? -33.745 27.422 -5.090 1.00 22.31 89 GLU A N 1
ATOM 599 C CA . GLU A 1 89 ? -33.543 25.990 -5.320 1.00 22.31 89 GLU A CA 1
ATOM 600 C C . GLU A 1 89 ? -33.058 25.383 -4.001 1.00 22.31 89 GLU A C 1
ATOM 602 O O . GLU A 1 89 ? -32.155 25.916 -3.354 1.00 22.31 89 GLU A O 1
ATOM 607 N N . GLU A 1 90 ? -33.719 24.313 -3.563 1.00 22.72 90 GLU A N 1
ATOM 608 C CA . GLU A 1 90 ? -33.273 23.488 -2.443 1.00 22.72 90 GLU A CA 1
ATOM 609 C C . GLU A 1 90 ? -31.993 22.760 -2.872 1.00 22.72 90 GLU A C 1
ATOM 611 O O . GLU A 1 90 ? -32.031 21.886 -3.735 1.00 22.72 90 GLU A O 1
ATOM 616 N N . LYS A 1 91 ? -30.853 23.153 -2.297 1.00 22.14 91 LYS A N 1
ATOM 617 C CA . LYS A 1 91 ? -29.605 22.390 -2.358 1.00 22.14 91 LYS A CA 1
ATOM 618 C C . LYS A 1 91 ? -29.507 21.514 -1.117 1.00 22.14 91 LYS A C 1
ATOM 620 O O . LYS A 1 91 ? -29.538 22.018 0.003 1.00 22.14 91 LYS A O 1
ATOM 625 N N . GLU A 1 92 ? -29.381 20.214 -1.345 1.00 22.52 92 GLU A N 1
ATOM 626 C CA . GLU A 1 92 ? -28.819 19.272 -0.384 1.00 22.52 92 GLU A CA 1
ATOM 627 C C . GLU A 1 92 ? -27.352 19.664 -0.144 1.00 22.52 92 GLU A C 1
ATOM 629 O O . GLU A 1 92 ? -26.546 19.677 -1.073 1.00 22.52 92 GLU A O 1
ATOM 634 N N . GLU A 1 93 ? -27.015 20.053 1.086 1.00 23.09 93 GLU A N 1
ATOM 635 C CA . GLU A 1 93 ? -25.630 20.217 1.531 1.00 23.09 93 GLU A CA 1
ATOM 636 C C . GLU A 1 93 ? -25.149 18.878 2.114 1.00 23.09 93 GLU A C 1
ATOM 638 O O . GLU A 1 93 ? -25.540 18.486 3.215 1.00 23.09 93 GLU A O 1
ATOM 643 N N . GLU A 1 94 ? -24.311 18.162 1.360 1.00 24.08 94 GLU A N 1
ATOM 644 C CA . GLU A 1 94 ? -23.387 17.170 1.911 1.00 24.08 94 GLU A CA 1
ATOM 645 C C . GLU A 1 94 ? -22.218 17.941 2.559 1.00 24.08 94 GLU A C 1
ATOM 647 O O . GLU A 1 94 ? -21.428 18.588 1.876 1.00 24.08 94 GLU A O 1
ATOM 652 N N . GLU A 1 95 ? -22.122 17.918 3.893 1.00 25.97 95 GLU A N 1
ATOM 653 C CA . GLU A 1 95 ? -20.918 18.361 4.609 1.00 25.97 95 GLU A CA 1
ATOM 654 C C . GLU A 1 95 ? -19.825 17.290 4.445 1.00 25.97 95 GLU A C 1
ATOM 656 O O . GLU A 1 95 ? -19.808 16.274 5.148 1.00 25.97 95 GLU A O 1
ATOM 661 N N . GLU A 1 96 ? -18.903 17.522 3.509 1.00 24.47 96 GLU A N 1
ATOM 662 C CA . GLU A 1 96 ? -17.612 16.840 3.457 1.00 24.47 96 GLU A CA 1
ATOM 663 C C . GLU A 1 96 ? -16.719 17.338 4.602 1.00 24.47 96 GLU A C 1
ATOM 665 O O . GLU A 1 96 ? -16.375 18.517 4.704 1.00 24.47 96 GLU A O 1
ATOM 670 N N . ALA A 1 97 ? -16.324 16.419 5.482 1.00 28.78 97 ALA A N 1
ATOM 671 C CA . ALA A 1 97 ? -15.222 16.647 6.400 1.00 28.78 97 ALA A CA 1
ATOM 672 C C . ALA A 1 97 ? -13.906 16.352 5.669 1.00 28.78 97 ALA A C 1
ATOM 674 O O . ALA A 1 97 ? -13.604 15.196 5.370 1.00 28.78 97 ALA A O 1
ATOM 675 N N . ASP A 1 98 ? -13.131 17.408 5.432 1.00 23.84 98 ASP A N 1
ATOM 676 C CA . ASP A 1 98 ? -11.738 17.383 4.988 1.00 23.84 98 ASP A CA 1
ATOM 677 C C . ASP A 1 98 ? -10.897 16.457 5.895 1.00 23.84 98 ASP A C 1
ATOM 679 O O . ASP A 1 98 ? -10.605 16.761 7.057 1.00 23.84 98 ASP A O 1
ATOM 683 N N . LEU A 1 99 ? -10.562 15.274 5.372 1.00 26.11 99 LEU A N 1
ATOM 684 C CA . LEU A 1 99 ? -9.652 14.296 5.967 1.00 26.11 99 LEU A CA 1
ATOM 685 C C . LEU A 1 99 ? -8.387 14.212 5.105 1.00 26.11 99 LEU A C 1
ATOM 687 O O . LEU A 1 99 ? -8.088 13.191 4.489 1.00 26.11 99 LEU A O 1
ATOM 691 N N . GLY A 1 100 ? -7.614 15.296 5.090 1.00 23.41 100 GLY A N 1
ATOM 692 C CA . GLY A 1 100 ? -6.236 15.273 4.616 1.00 23.41 100 GLY A CA 1
ATOM 693 C C . GLY A 1 100 ? -5.361 14.340 5.464 1.00 23.41 100 GLY A C 1
ATOM 694 O O . GLY A 1 100 ? -5.205 14.533 6.672 1.00 23.41 100 GLY A O 1
ATOM 695 N N . GLY A 1 101 ? -4.760 13.335 4.820 1.00 28.34 101 GLY A N 1
ATOM 696 C CA . GLY A 1 101 ? -3.714 12.495 5.411 1.00 28.34 101 GLY A CA 1
ATOM 697 C C . GLY A 1 101 ? -3.696 11.061 4.888 1.00 28.34 101 GLY A C 1
ATOM 698 O O . GLY A 1 101 ? -4.027 10.131 5.621 1.00 28.34 101 GLY A O 1
ATOM 699 N N . GLY A 1 102 ? -3.292 10.872 3.629 1.00 32.06 102 GLY A N 1
ATOM 700 C CA . GLY A 1 102 ? -3.042 9.552 3.053 1.00 32.06 102 GLY A CA 1
ATOM 701 C C . GLY A 1 102 ? -1.859 8.850 3.724 1.00 32.06 102 GLY A C 1
ATOM 702 O O . GLY A 1 102 ? -0.719 9.288 3.585 1.00 32.06 102 GLY A O 1
ATOM 703 N N . MET A 1 103 ? -2.129 7.747 4.430 1.00 23.77 103 MET A N 1
ATOM 704 C CA . MET A 1 103 ? -1.115 6.756 4.803 1.00 23.77 103 MET A CA 1
ATOM 705 C C . MET A 1 103 ? -1.759 5.380 5.076 1.00 23.77 103 MET A C 1
ATOM 707 O O . MET A 1 103 ? -2.538 5.219 6.014 1.00 23.77 103 MET A O 1
ATOM 711 N N . ASP A 1 104 ? -1.445 4.408 4.211 1.00 28.50 104 ASP A N 1
ATOM 712 C CA . ASP A 1 104 ? -1.616 2.948 4.339 1.00 28.50 104 ASP A CA 1
ATOM 713 C C . ASP A 1 104 ? -2.905 2.408 4.993 1.00 28.50 104 ASP A C 1
ATOM 715 O O . ASP A 1 104 ? -2.906 1.760 6.044 1.00 28.50 104 ASP A O 1
ATOM 719 N N . MET A 1 105 ? -4.026 2.547 4.282 1.00 31.86 105 MET A N 1
ATOM 720 C CA . MET A 1 105 ? -5.198 1.683 4.450 1.00 31.86 105 MET A CA 1
ATOM 721 C C . MET A 1 105 ? -5.062 0.441 3.560 1.00 31.86 105 MET A C 1
ATOM 723 O O . MET A 1 105 ? -5.716 0.394 2.541 1.00 31.86 105 MET A O 1
ATOM 727 N N . PHE A 1 106 ? -4.219 -0.543 3.885 1.00 31.92 106 PHE A N 1
ATOM 728 C CA . PHE A 1 106 ? -4.405 -1.975 3.552 1.00 31.92 106 PHE A CA 1
ATOM 729 C C . PHE A 1 106 ? -3.181 -2.764 4.043 1.00 31.92 106 PHE A C 1
ATOM 731 O O . PHE A 1 106 ? -2.133 -2.778 3.413 1.00 31.92 106 PHE A O 1
ATOM 738 N N . GLY A 1 107 ? -3.343 -3.470 5.166 1.00 27.48 107 GLY A N 1
ATOM 739 C CA . GLY A 1 107 ? -2.371 -4.456 5.647 1.00 27.48 107 GLY A CA 1
ATOM 740 C C . GLY A 1 107 ? -1.778 -4.135 7.017 1.00 27.48 107 GLY A C 1
ATOM 741 O O . GLY A 1 107 ? -0.859 -3.344 7.150 1.00 27.48 107 GLY A O 1
ATOM 742 N N . GLY A 1 108 ? -2.258 -4.842 8.043 1.00 27.03 108 GLY A N 1
ATOM 743 C CA . GLY A 1 108 ? -1.557 -4.964 9.324 1.00 27.03 108 GLY A CA 1
ATOM 744 C C . GLY A 1 108 ? -1.956 -3.953 10.406 1.00 27.03 108 GLY A C 1
ATOM 745 O O . GLY A 1 108 ? -1.842 -2.751 10.244 1.00 27.03 108 GLY A O 1
ATOM 746 N N . SER A 1 109 ? -2.395 -4.486 11.552 1.00 25.95 109 SER A N 1
ATOM 747 C CA . SER A 1 109 ? -2.432 -3.905 12.913 1.00 25.95 109 SER A CA 1
ATOM 748 C C . SER A 1 109 ? -3.074 -2.522 13.196 1.00 25.95 109 SER A C 1
ATOM 750 O O . SER A 1 109 ? -3.472 -2.313 14.342 1.00 25.95 109 SER A O 1
ATOM 752 N N . MET A 1 110 ? -3.240 -1.598 12.243 1.00 23.95 110 MET A N 1
ATOM 753 C CA . MET A 1 110 ? -3.699 -0.217 12.493 1.00 23.95 110 MET A CA 1
ATOM 754 C C . MET A 1 110 ? -5.215 0.002 12.385 1.00 23.95 110 MET A C 1
ATOM 756 O O . MET A 1 110 ? -5.749 0.877 13.064 1.00 23.95 110 MET A O 1
ATOM 760 N N . GLY A 1 111 ? -5.954 -0.838 11.652 1.00 29.75 111 GLY A N 1
ATOM 761 C CA . GLY A 1 111 ? -7.426 -0.743 11.592 1.00 29.75 111 GLY A CA 1
ATOM 762 C C . GLY A 1 111 ? -8.114 -0.920 12.959 1.00 29.75 111 GLY A C 1
ATOM 763 O O . GLY A 1 111 ? -9.194 -0.384 13.196 1.00 29.75 111 GLY A O 1
ATOM 764 N N . LEU A 1 112 ? -7.447 -1.611 13.893 1.00 34.69 112 LEU A N 1
ATOM 765 C CA . LEU A 1 112 ? -7.872 -1.750 15.288 1.00 34.69 112 LEU A CA 1
ATOM 766 C C . LEU A 1 112 ? -7.755 -0.441 16.072 1.00 34.69 112 LEU A C 1
ATOM 768 O O . LEU A 1 112 ? -8.583 -0.211 16.942 1.00 34.69 112 LEU A O 1
ATOM 772 N N . LEU A 1 113 ? -6.772 0.409 15.769 1.00 30.03 113 LEU A N 1
ATOM 773 C CA . LEU A 1 113 ? -6.593 1.702 16.429 1.00 30.03 113 LEU A CA 1
ATOM 774 C C . LEU A 1 113 ? -7.637 2.710 15.961 1.00 30.03 113 LEU A C 1
ATOM 776 O O . LEU A 1 113 ? -8.170 3.417 16.799 1.00 30.03 113 LEU A O 1
ATOM 780 N N . PHE A 1 114 ? -8.004 2.728 14.678 1.00 29.73 114 PHE A N 1
ATOM 781 C CA . PHE A 1 114 ? -9.003 3.673 14.161 1.00 29.73 114 PHE A CA 1
ATOM 782 C C . PHE A 1 114 ? -10.433 3.328 14.608 1.00 29.73 114 PHE A C 1
ATOM 784 O O . PHE A 1 114 ? -11.187 4.211 15.007 1.00 29.73 114 PHE A O 1
ATOM 791 N N . LEU A 1 115 ? -10.792 2.036 14.638 1.00 36.16 115 LEU A N 1
ATOM 792 C CA . LEU A 1 115 ? -12.070 1.574 15.195 1.00 36.16 115 LEU A CA 1
ATOM 793 C C . LEU A 1 115 ? -12.108 1.692 16.719 1.00 36.16 115 LEU A C 1
ATOM 795 O O . LEU A 1 115 ? -13.111 2.167 17.234 1.00 36.16 115 LEU A O 1
ATOM 799 N N . HIS A 1 116 ? -11.027 1.363 17.442 1.00 34.47 116 HIS A N 1
ATOM 800 C CA . HIS A 1 116 ? -10.972 1.662 18.874 1.00 34.47 116 HIS A CA 1
ATOM 801 C C . HIS A 1 116 ? -11.038 3.167 19.117 1.00 34.47 116 HIS A C 1
ATOM 803 O O . HIS A 1 116 ? -11.763 3.558 20.006 1.00 34.47 116 HIS A O 1
ATOM 809 N N . LEU A 1 117 ? -10.371 4.023 18.340 1.00 32.97 117 LEU A N 1
ATOM 810 C CA . LEU A 1 117 ? -10.398 5.475 18.526 1.00 32.97 117 LEU A CA 1
ATOM 811 C C . LEU A 1 117 ? -11.778 6.060 18.208 1.00 32.97 117 LEU A C 1
ATOM 813 O O . LEU A 1 117 ? -12.258 6.885 18.970 1.00 32.97 117 LEU A O 1
ATOM 817 N N . MET A 1 118 ? -12.462 5.602 17.157 1.00 31.59 118 MET A N 1
ATOM 818 C CA . MET A 1 118 ? -13.816 6.058 16.812 1.00 31.59 118 MET A CA 1
ATOM 819 C C . MET A 1 118 ? -14.876 5.514 17.772 1.00 31.59 118 MET A C 1
ATOM 821 O O . MET A 1 118 ? -15.761 6.254 18.194 1.00 31.59 118 MET A O 1
ATOM 825 N N . GLU A 1 119 ? -14.762 4.254 18.194 1.00 33.59 119 GLU A N 1
ATOM 826 C CA . GLU A 1 119 ? -15.632 3.664 19.212 1.00 33.59 119 GLU A CA 1
ATOM 827 C C . GLU A 1 119 ? -15.346 4.284 20.593 1.00 33.59 119 GLU A C 1
ATOM 829 O O . GLU A 1 119 ? -16.281 4.499 21.353 1.00 33.59 119 GLU A O 1
ATOM 834 N N . TRP A 1 120 ? -14.104 4.690 20.889 1.00 34.12 120 TRP A N 1
ATOM 835 C CA . TRP A 1 120 ? -13.689 5.408 22.105 1.00 34.12 120 TRP A CA 1
ATOM 836 C C . TRP A 1 120 ? -14.047 6.894 22.070 1.00 34.12 120 TRP A C 1
ATOM 838 O O . TRP A 1 120 ? -14.407 7.432 23.106 1.00 34.12 120 TRP A O 1
ATOM 848 N N . ILE A 1 121 ? -14.048 7.559 20.911 1.00 33.06 121 ILE A N 1
ATOM 849 C CA . ILE A 1 121 ? -14.571 8.924 20.731 1.00 33.06 121 ILE A CA 1
ATOM 850 C C . ILE A 1 121 ? -16.099 8.909 20.840 1.00 33.06 121 ILE A C 1
ATOM 852 O O . ILE A 1 121 ? -16.664 9.777 21.502 1.00 33.06 121 ILE A O 1
ATOM 856 N N . ALA A 1 122 ? -16.774 7.904 20.273 1.00 31.95 122 ALA A N 1
ATOM 857 C CA . ALA A 1 122 ? -18.219 7.727 20.391 1.00 31.95 122 ALA A CA 1
ATOM 858 C C . ALA A 1 122 ? -18.643 7.320 21.815 1.00 31.95 122 ALA A C 1
ATOM 860 O O . ALA A 1 122 ? -19.623 7.861 22.323 1.00 31.95 122 ALA A O 1
ATOM 861 N N . LEU A 1 123 ? -17.895 6.441 22.499 1.00 32.28 123 LEU A N 1
ATOM 862 C CA . LEU A 1 123 ? -18.095 6.113 23.919 1.00 32.28 123 LEU A CA 1
ATOM 863 C C . LEU A 1 123 ? -17.732 7.288 24.827 1.00 32.28 123 LEU A C 1
ATOM 865 O O . LEU A 1 123 ? -18.479 7.550 25.759 1.00 32.28 123 LEU A O 1
ATOM 869 N N . CYS A 1 124 ? -16.672 8.051 24.549 1.00 28.92 124 CYS A N 1
ATOM 870 C CA . CYS A 1 124 ? -16.359 9.270 25.297 1.00 28.92 124 CYS A CA 1
ATOM 871 C C . CYS A 1 124 ? -17.448 10.332 25.102 1.00 28.92 124 CYS A C 1
ATOM 873 O O . CYS A 1 124 ? -17.866 10.930 26.086 1.00 28.92 124 CYS A O 1
ATOM 875 N N . LYS A 1 125 ? -17.975 10.535 23.883 1.00 26.50 125 LYS A N 1
ATOM 876 C CA . LYS A 1 125 ? -19.107 11.450 23.639 1.00 26.50 125 LYS A CA 1
ATOM 877 C C . LYS A 1 125 ? -20.384 10.974 24.337 1.00 26.50 125 LYS A C 1
ATOM 879 O O . LYS A 1 125 ? -21.072 11.797 24.924 1.00 26.50 125 LYS A O 1
ATOM 884 N N . ARG A 1 126 ? -20.695 9.673 24.324 1.00 27.64 126 ARG A N 1
ATOM 885 C CA . ARG A 1 126 ? -21.934 9.121 24.912 1.00 27.64 126 ARG A CA 1
ATOM 886 C C . ARG A 1 126 ? -21.864 8.974 26.440 1.00 27.64 126 ARG A C 1
ATOM 888 O O . ARG A 1 126 ? -22.832 9.287 27.118 1.00 27.64 126 ARG A O 1
ATOM 895 N N . GLU A 1 127 ? -20.711 8.614 27.007 1.00 32.88 127 GLU A N 1
ATOM 896 C CA . GLU A 1 127 ? -20.486 8.561 28.464 1.00 32.88 127 GLU A CA 1
ATOM 897 C C . GLU A 1 127 ? -20.225 9.936 29.112 1.00 32.88 127 GLU A C 1
ATOM 899 O O . GLU A 1 127 ? -20.221 10.033 30.341 1.00 32.88 127 GLU A O 1
ATOM 904 N N . LEU A 1 128 ? -19.977 11.000 28.335 1.00 29.41 128 LEU A N 1
ATOM 905 C CA . LEU A 1 128 ? -19.995 12.379 28.852 1.00 29.41 128 LEU A CA 1
ATOM 906 C C . LEU A 1 128 ? -21.409 12.977 28.913 1.00 29.41 128 LEU A C 1
ATOM 908 O O . LEU A 1 128 ? -21.590 13.981 29.600 1.00 29.41 128 LEU A O 1
ATOM 912 N N . ILE A 1 129 ? -22.382 12.396 28.204 1.00 31.81 129 ILE A N 1
ATOM 913 C CA . ILE A 1 129 ? -23.727 12.969 28.048 1.00 31.81 129 ILE A CA 1
ATOM 914 C C . ILE A 1 129 ? -24.740 12.363 29.040 1.00 31.81 129 ILE A C 1
ATOM 916 O O . ILE A 1 129 ? -25.609 13.094 29.503 1.00 31.81 129 ILE A O 1
ATOM 920 N N . ASP A 1 130 ? -24.566 11.114 29.491 1.00 27.44 130 ASP A N 1
ATOM 921 C CA . ASP A 1 130 ? -25.495 10.453 30.431 1.00 27.44 130 ASP A CA 1
ATOM 922 C C . ASP A 1 130 ? -24.910 10.240 31.843 1.00 27.44 130 ASP A C 1
ATOM 924 O O . ASP A 1 130 ? -24.755 9.116 32.321 1.00 27.44 130 ASP A O 1
ATOM 928 N N . CYS A 1 131 ? -24.585 11.327 32.552 1.00 25.41 131 CYS A N 1
ATOM 929 C CA . CYS A 1 131 ? -24.447 11.289 34.014 1.00 25.41 131 CYS A CA 1
ATOM 930 C C . CYS A 1 131 ? -24.688 12.686 34.628 1.00 25.41 131 CYS A C 1
ATOM 932 O O . CYS A 1 131 ? -24.002 13.639 34.242 1.00 25.41 131 CYS A O 1
ATOM 934 N N . PRO A 1 132 ? -25.610 12.852 35.599 1.00 28.81 132 PRO A N 1
ATOM 935 C CA . PRO A 1 132 ? -25.948 14.138 36.214 1.00 28.81 132 PRO A CA 1
ATOM 936 C C . PRO A 1 132 ? -24.890 14.564 37.252 1.00 28.81 132 PRO A C 1
ATOM 938 O O . PRO A 1 132 ? -25.193 14.845 38.404 1.00 28.81 132 PRO A O 1
ATOM 941 N N . ALA A 1 133 ? -23.618 14.615 36.857 1.00 32.34 133 ALA A N 1
ATOM 942 C CA . ALA A 1 133 ? -22.484 14.930 37.730 1.00 32.34 133 ALA A CA 1
ATOM 943 C C . ALA A 1 133 ? -21.968 16.372 37.550 1.00 32.34 133 ALA A C 1
ATOM 945 O O . ALA A 1 133 ? -20.783 16.647 37.729 1.00 32.34 133 ALA A O 1
ATOM 946 N N . ARG A 1 134 ? -22.853 17.310 37.182 1.00 31.59 134 ARG A N 1
ATOM 947 C CA . ARG A 1 134 ? -22.546 18.753 37.112 1.00 31.59 134 ARG A CA 1
ATOM 948 C C . ARG A 1 134 ? -23.033 19.559 38.325 1.00 31.59 134 ARG A C 1
ATOM 950 O O . ARG A 1 134 ? -22.833 20.767 38.337 1.00 31.59 134 ARG A O 1
ATOM 957 N N . LEU A 1 135 ? -23.628 18.917 39.338 1.00 31.97 135 LEU A N 1
ATOM 958 C CA . LEU A 1 135 ? -24.259 19.611 40.473 1.00 31.97 135 LEU A CA 1
ATOM 959 C C . LEU A 1 135 ? -23.473 19.623 41.798 1.00 31.97 135 LEU A C 1
ATOM 961 O O . LEU A 1 135 ? -23.771 20.455 42.647 1.00 31.97 135 LEU A O 1
ATOM 965 N N . GLU A 1 136 ? -22.449 18.792 42.003 1.00 31.53 136 GLU A N 1
ATOM 966 C CA . GLU A 1 136 ? -21.767 18.756 43.312 1.00 31.53 136 GLU A CA 1
ATOM 967 C C . GLU A 1 136 ? -20.838 19.949 43.633 1.00 31.53 136 GLU A C 1
ATOM 969 O O . GLU A 1 136 ? -20.834 20.369 44.792 1.00 31.53 136 GLU A O 1
ATOM 974 N N . PRO A 1 137 ? -20.100 20.580 42.692 1.00 34.03 137 PRO A N 1
ATOM 975 C CA . PRO A 1 137 ? -19.230 21.696 43.074 1.00 34.03 137 PRO A CA 1
ATOM 976 C C . PRO A 1 137 ? -19.997 22.997 43.375 1.00 34.03 137 PRO A C 1
ATOM 978 O O . PRO A 1 137 ? -19.434 23.892 43.999 1.00 34.03 137 PRO A O 1
ATOM 981 N N . ALA A 1 138 ? -21.272 23.109 42.977 1.00 29.66 138 ALA A N 1
ATOM 982 C CA . ALA A 1 138 ? -22.097 24.293 43.235 1.00 29.66 138 ALA A CA 1
ATOM 983 C C . ALA A 1 138 ? -22.778 24.265 44.618 1.00 29.66 138 ALA A C 1
ATOM 985 O O . ALA A 1 138 ? -22.940 25.310 45.243 1.00 29.66 138 ALA A O 1
ATOM 986 N N . ILE A 1 139 ? -23.129 23.079 45.132 1.00 30.28 139 ILE A N 1
ATOM 987 C CA . ILE A 1 139 ? -23.831 22.929 46.420 1.00 30.28 139 ILE A CA 1
ATOM 988 C C . ILE A 1 139 ? -22.868 23.115 47.606 1.00 30.28 139 ILE A C 1
ATOM 990 O O . ILE A 1 139 ? -23.243 23.696 48.623 1.00 30.28 139 ILE A O 1
ATOM 994 N N . ALA A 1 140 ? -21.600 22.713 47.465 1.00 29.28 140 ALA A N 1
ATOM 995 C CA . ALA A 1 140 ? -20.594 22.886 48.517 1.00 29.28 140 ALA A CA 1
ATOM 996 C C . ALA A 1 140 ? -20.233 24.363 48.782 1.00 29.28 140 ALA A C 1
ATOM 998 O O . ALA A 1 140 ? -19.848 24.709 49.898 1.00 29.28 140 ALA A O 1
ATOM 999 N N . LEU A 1 141 ? -20.400 25.247 47.789 1.00 33.94 141 LEU A N 1
ATOM 1000 C CA . LEU A 1 141 ? -20.086 26.675 47.915 1.00 33.94 141 LEU A CA 1
ATOM 1001 C C . LEU A 1 141 ? -21.208 27.486 48.597 1.00 33.94 141 LEU A C 1
ATOM 1003 O O . LEU A 1 141 ? -20.979 28.619 49.008 1.00 33.94 141 LEU A O 1
ATOM 1007 N N . ALA A 1 142 ? -22.407 26.913 48.753 1.00 31.03 142 ALA A N 1
ATOM 1008 C CA . ALA A 1 142 ? -23.575 27.607 49.301 1.00 31.03 142 ALA A CA 1
ATOM 1009 C C . ALA A 1 142 ? -23.773 27.429 50.823 1.00 31.03 142 ALA A C 1
ATOM 1011 O O . ALA A 1 142 ? -24.618 28.106 51.403 1.00 31.03 142 ALA A O 1
ATOM 1012 N N . ILE A 1 143 ? -23.018 26.541 51.488 1.00 32.69 143 ILE A N 1
ATOM 1013 C CA . ILE A 1 143 ? -23.321 26.121 52.876 1.00 32.69 143 ILE A CA 1
ATOM 1014 C C . ILE A 1 143 ? -22.413 26.780 53.940 1.00 32.69 143 ILE A C 1
ATOM 1016 O O . ILE A 1 143 ? -22.779 26.808 55.113 1.00 32.69 143 ILE A O 1
ATOM 1020 N N . HIS A 1 144 ? -21.291 27.419 53.580 1.00 30.23 144 HIS A N 1
ATOM 1021 C CA . HIS A 1 144 ? -20.415 28.083 54.565 1.00 30.23 144 HIS A CA 1
ATOM 1022 C C . HIS A 1 144 ? -19.831 29.421 54.065 1.00 30.23 144 HIS A C 1
ATOM 1024 O O . HIS A 1 144 ? -18.842 29.412 53.336 1.00 30.23 144 HIS A O 1
ATOM 1030 N N . PRO A 1 145 ? -20.366 30.586 54.492 1.00 29.66 145 PRO A N 1
ATOM 1031 C CA . PRO A 1 145 ? -19.895 31.896 54.021 1.00 29.66 145 PRO A CA 1
ATOM 1032 C C . PRO A 1 145 ? -18.605 32.421 54.674 1.00 29.66 145 PRO A C 1
ATOM 1034 O O . PRO A 1 145 ? -18.135 33.484 54.290 1.00 29.66 145 PRO A O 1
ATOM 1037 N N . ASN A 1 146 ? -18.020 31.734 55.662 1.00 30.77 146 ASN A N 1
ATOM 1038 C CA . ASN A 1 146 ? -16.920 32.288 56.462 1.00 30.77 146 ASN A CA 1
ATOM 1039 C C . ASN A 1 146 ? -15.682 31.389 56.455 1.00 30.77 146 ASN A C 1
ATOM 1041 O O . ASN A 1 146 ? -15.420 30.684 57.423 1.00 30.77 146 ASN A O 1
ATOM 1045 N N . LEU A 1 147 ? -14.894 31.455 55.381 1.00 29.67 147 LEU A N 1
ATOM 1046 C CA . LEU A 1 147 ? -13.488 31.031 55.405 1.00 29.67 147 LEU A CA 1
ATOM 1047 C C . LEU A 1 147 ? -12.618 31.889 54.467 1.00 29.67 147 LEU A C 1
ATOM 1049 O O . LEU A 1 147 ? -11.750 31.406 53.750 1.00 29.67 147 LEU A O 1
ATOM 1053 N N . THR A 1 148 ? -12.826 33.205 54.471 1.00 29.77 148 THR A N 1
ATOM 1054 C CA . THR A 1 148 ? -11.933 34.174 53.816 1.00 29.77 148 THR A CA 1
ATOM 1055 C C . THR A 1 148 ? -10.764 34.534 54.739 1.00 29.77 148 THR A C 1
ATOM 1057 O O . THR A 1 148 ? -10.690 35.660 55.216 1.00 29.77 148 THR A O 1
ATOM 1060 N N . ALA A 1 149 ? -9.890 33.567 55.044 1.00 28.45 149 ALA A N 1
ATOM 1061 C CA . ALA A 1 149 ? -8.555 33.786 55.632 1.00 28.45 149 ALA A CA 1
ATOM 1062 C C . ALA A 1 149 ? -7.747 32.470 55.720 1.00 28.45 149 ALA A C 1
ATOM 1064 O O . ALA A 1 149 ? -7.340 32.055 56.801 1.00 28.45 149 ALA A O 1
ATOM 1065 N N . ALA A 1 150 ? -7.519 31.788 54.594 1.00 25.52 150 ALA A N 1
ATOM 1066 C CA . ALA A 1 150 ? -6.506 30.731 54.501 1.00 25.52 150 ALA A CA 1
ATOM 1067 C C . ALA A 1 150 ? -6.043 30.566 53.046 1.00 25.52 150 ALA A C 1
ATOM 1069 O O . ALA A 1 150 ? -6.591 29.782 52.277 1.00 25.52 150 ALA A O 1
ATOM 1070 N N . SER A 1 151 ? -5.015 31.311 52.650 1.00 31.83 151 SER A N 1
ATOM 1071 C CA . SER A 1 151 ? -4.263 31.067 51.417 1.00 31.83 151 SER A CA 1
ATOM 1072 C C . SER A 1 151 ? -3.310 29.876 51.607 1.00 31.83 151 SER A C 1
ATOM 1074 O O . SER A 1 151 ? -2.092 30.048 51.654 1.00 31.83 151 SER A O 1
ATOM 1076 N N . ALA A 1 152 ? -3.868 28.673 51.759 1.00 30.89 152 ALA A N 1
ATOM 1077 C CA . ALA A 1 152 ? -3.128 27.416 51.810 1.00 30.89 152 ALA A CA 1
ATOM 1078 C C . ALA A 1 152 ? -3.923 26.285 51.125 1.00 30.89 152 ALA A C 1
ATOM 1080 O O . ALA A 1 152 ? -5.022 25.951 51.549 1.00 30.89 152 ALA A O 1
ATOM 1081 N N . MET A 1 153 ? -3.309 25.686 50.097 1.00 38.38 153 MET A N 1
ATOM 1082 C CA . MET A 1 153 ? -3.583 24.338 49.564 1.00 38.38 153 MET A CA 1
ATOM 1083 C C . MET A 1 153 ? -4.931 24.066 48.867 1.00 38.38 153 MET A C 1
ATOM 1085 O O . MET A 1 153 ? -5.663 23.164 49.258 1.00 38.38 153 MET A O 1
ATOM 1089 N N . PHE A 1 154 ? -5.208 24.740 47.746 1.00 40.00 154 PHE A N 1
ATOM 1090 C CA . PHE A 1 154 ? -6.002 24.110 46.678 1.00 40.00 154 PHE A CA 1
ATOM 1091 C C . PHE A 1 154 ? -5.039 23.543 45.627 1.00 40.00 154 PHE A C 1
ATOM 1093 O O . PHE A 1 154 ? -4.331 24.292 44.954 1.00 40.00 154 PHE A O 1
ATOM 1100 N N . GLU A 1 155 ? -4.962 22.217 45.528 1.00 62.25 155 GLU A N 1
ATOM 1101 C CA . GLU A 1 155 ? -4.145 21.527 44.526 1.00 62.25 155 GLU A CA 1
ATOM 1102 C C . GLU A 1 155 ? -4.687 21.781 43.111 1.00 62.25 155 GLU A C 1
ATOM 1104 O O . GLU A 1 155 ? -5.898 21.752 42.873 1.00 62.25 155 GLU A O 1
ATOM 1109 N N . LYS A 1 156 ? -3.789 22.033 42.148 1.00 74.50 156 LYS A N 1
ATOM 1110 C CA . LYS A 1 156 ? -4.156 22.365 40.761 1.00 74.50 156 LYS A CA 1
ATOM 1111 C C . LYS A 1 156 ? -4.927 21.211 40.121 1.00 74.50 156 LYS A C 1
ATOM 1113 O O . LYS A 1 156 ? -4.455 20.066 40.103 1.00 74.50 156 LYS A O 1
ATOM 1118 N N . THR A 1 157 ? -6.081 21.512 39.528 1.00 86.12 157 THR A N 1
ATOM 1119 C CA . THR A 1 157 ? -6.876 20.520 38.800 1.00 86.12 157 THR A CA 1
ATOM 1120 C C . THR A 1 157 ? -6.243 20.165 37.448 1.00 86.12 157 THR A C 1
ATOM 1122 O O . THR A 1 157 ? -5.353 20.861 36.962 1.00 86.12 157 THR A O 1
ATOM 1125 N N . LEU A 1 158 ? -6.715 19.097 36.786 1.00 86.19 158 LEU A N 1
ATOM 1126 C CA . LEU A 1 158 ? -6.317 18.806 35.398 1.00 86.19 158 LEU A CA 1
ATOM 1127 C C . LEU A 1 158 ? -6.553 20.015 34.478 1.00 86.19 158 LEU A C 1
ATOM 1129 O O . LEU A 1 158 ? -5.718 20.304 33.627 1.00 86.19 158 LEU A O 1
ATOM 1133 N N . ALA A 1 159 ? -7.674 20.721 34.646 1.00 87.88 159 ALA A N 1
ATOM 1134 C CA . ALA A 1 159 ? -7.981 21.893 33.834 1.00 87.88 159 ALA A CA 1
ATOM 1135 C C . ALA A 1 159 ? -6.950 23.010 34.056 1.00 87.88 159 ALA A C 1
ATOM 1137 O O . ALA A 1 159 ? -6.511 23.628 33.088 1.00 87.88 159 ALA A O 1
ATOM 1138 N N . ASP A 1 160 ? -6.509 23.205 35.300 1.00 86.81 160 ASP A N 1
ATOM 1139 C CA . ASP A 1 160 ? -5.473 24.182 35.641 1.00 86.81 160 ASP A CA 1
ATOM 1140 C C . ASP A 1 160 ? -4.109 23.786 35.075 1.00 86.81 160 ASP A C 1
ATOM 1142 O O . ASP A 1 160 ? -3.397 24.649 34.570 1.00 86.81 160 ASP A O 1
ATOM 1146 N N . LEU A 1 161 ? -3.765 22.491 35.079 1.00 86.06 161 LEU A N 1
ATOM 1147 C CA . LEU A 1 161 ? -2.548 21.984 34.437 1.00 86.06 161 LEU A CA 1
ATOM 1148 C C . LEU A 1 161 ? -2.569 22.246 32.924 1.00 86.06 161 LEU A C 1
ATOM 1150 O O . LEU A 1 161 ? -1.610 22.781 32.376 1.00 86.06 161 LEU A O 1
ATOM 1154 N N . VAL A 1 162 ? -3.671 21.912 32.245 1.00 88.94 162 VAL A N 1
ATOM 1155 C CA . VAL A 1 162 ? -3.817 22.124 30.794 1.00 88.94 162 VAL A CA 1
ATOM 1156 C C . VAL A 1 162 ? -3.791 23.614 30.457 1.00 88.94 162 VAL A C 1
ATOM 1158 O O . VAL A 1 162 ? -3.117 24.022 29.511 1.00 88.94 162 VAL A O 1
ATOM 1161 N N . LYS A 1 163 ? -4.494 24.442 31.238 1.00 88.50 163 LYS A N 1
ATOM 1162 C CA . LYS A 1 163 ? -4.475 25.900 31.079 1.00 88.50 163 LYS A CA 1
ATOM 1163 C C . LYS A 1 163 ? -3.070 26.448 31.311 1.00 88.50 163 LYS A C 1
ATOM 1165 O O . LYS A 1 163 ? -2.612 27.256 30.512 1.00 88.50 163 LYS A O 1
ATOM 1170 N N . GLY A 1 164 ? -2.377 25.959 32.336 1.00 85.75 164 GLY A N 1
ATOM 1171 C CA . GLY A 1 164 ? -0.995 26.293 32.653 1.00 85.75 164 GLY A CA 1
ATOM 1172 C C . GLY A 1 164 ? -0.046 26.004 31.495 1.00 85.75 164 GLY A C 1
ATOM 1173 O O . GLY A 1 164 ? 0.628 26.923 31.036 1.00 85.75 164 GLY A O 1
ATOM 1174 N N . ILE A 1 165 ? -0.090 24.783 30.948 1.00 86.44 165 ILE A N 1
ATOM 1175 C CA . ILE A 1 165 ? 0.701 24.370 29.776 1.00 86.44 165 ILE A CA 1
ATOM 1176 C C . ILE A 1 165 ? 0.413 25.279 28.574 1.00 86.44 165 ILE A C 1
ATOM 1178 O O . ILE A 1 165 ? 1.343 25.795 27.964 1.00 86.44 165 ILE A O 1
ATOM 1182 N N . ARG A 1 166 ? -0.864 25.535 28.258 1.00 87.31 166 ARG A N 1
ATOM 1183 C CA . ARG A 1 166 ? -1.262 26.380 27.113 1.00 87.31 166 ARG A CA 1
ATOM 1184 C C . ARG A 1 166 ? -0.909 27.858 27.290 1.00 87.31 166 ARG A C 1
ATOM 1186 O O . ARG A 1 166 ? -0.716 28.561 26.308 1.00 87.31 166 ARG A O 1
ATOM 1193 N N . SER A 1 167 ? -0.873 28.338 28.532 1.00 87.50 167 SER A N 1
ATOM 1194 C CA . SER A 1 167 ? -0.560 29.733 28.865 1.00 87.50 167 SER A CA 1
ATOM 1195 C C . SER A 1 167 ? 0.937 30.009 29.024 1.00 87.50 167 SER A C 1
ATOM 1197 O O . SER A 1 167 ? 1.329 31.170 29.155 1.00 87.50 167 SER A O 1
ATOM 1199 N N . CYS A 1 168 ? 1.770 28.965 29.036 1.00 82.94 168 CYS A N 1
ATOM 1200 C CA . CYS A 1 168 ? 3.201 29.088 29.263 1.00 82.94 168 CYS A CA 1
ATOM 1201 C C . CYS A 1 168 ? 3.871 29.798 28.076 1.00 82.94 168 CYS A C 1
ATOM 1203 O O . CYS A 1 168 ? 3.951 29.263 26.973 1.00 82.94 168 CYS A O 1
ATOM 1205 N N . LYS A 1 169 ? 4.351 31.025 28.309 1.00 71.75 169 LYS A N 1
ATOM 1206 C CA . LYS A 1 169 ? 5.189 31.774 27.365 1.00 71.75 169 LYS A CA 1
ATOM 1207 C C . LYS A 1 169 ? 6.652 31.468 27.692 1.00 71.75 169 LYS A C 1
ATOM 1209 O O . LYS A 1 169 ? 7.232 32.125 28.551 1.00 71.75 169 LYS A O 1
ATOM 1214 N N . GLY A 1 170 ? 7.218 30.436 27.072 1.00 77.62 170 GLY A N 1
ATOM 1215 C CA . GLY A 1 170 ? 8.593 29.990 27.314 1.00 77.62 170 GLY A CA 1
ATOM 1216 C C . GLY A 1 170 ? 8.790 28.510 26.994 1.00 77.62 170 GLY A C 1
ATOM 1217 O O . GLY A 1 170 ? 7.987 27.917 26.274 1.00 77.62 170 GLY A O 1
ATOM 1218 N N . ASP A 1 171 ? 9.852 27.914 27.537 1.00 81.31 171 ASP A N 1
ATOM 1219 C CA . ASP A 1 171 ? 10.118 26.482 27.396 1.00 81.31 171 ASP A CA 1
ATOM 1220 C C . ASP A 1 171 ? 9.126 25.656 28.233 1.00 81.31 171 ASP A C 1
ATOM 1222 O O . ASP A 1 171 ? 9.186 25.597 29.466 1.00 81.31 171 ASP A O 1
ATOM 1226 N N . VAL A 1 172 ? 8.192 25.013 27.534 1.00 84.94 172 VAL A N 1
ATOM 1227 C CA . VAL A 1 172 ? 7.114 24.199 28.110 1.00 84.94 172 VAL A CA 1
ATOM 1228 C C . VAL A 1 172 ? 7.677 23.000 28.889 1.00 84.94 172 VAL A C 1
ATOM 1230 O O . VAL A 1 172 ? 7.056 22.536 29.850 1.00 84.94 172 VAL A O 1
ATOM 1233 N N . SER A 1 173 ? 8.878 22.526 28.540 1.00 84.69 173 SER A N 1
ATOM 1234 C CA . SER A 1 173 ? 9.510 21.368 29.184 1.00 84.69 173 SER A CA 1
ATOM 1235 C C . SER A 1 173 ? 9.818 21.599 30.667 1.00 84.69 173 SER A C 1
ATOM 1237 O O . SER A 1 173 ? 9.658 20.686 31.486 1.00 84.69 173 SER A O 1
ATOM 1239 N N . VAL A 1 174 ? 10.178 22.831 31.041 1.00 86.62 174 VAL A N 1
ATOM 1240 C CA . VAL A 1 174 ? 10.467 23.216 32.430 1.00 86.62 174 VAL A CA 1
ATOM 1241 C C . VAL A 1 174 ? 9.187 23.198 33.262 1.00 86.62 174 VAL A C 1
ATOM 1243 O O . VAL A 1 174 ? 9.158 22.620 34.350 1.00 86.62 174 VAL A O 1
ATOM 1246 N N . TYR A 1 175 ? 8.103 23.761 32.721 1.00 86.06 175 TYR A N 1
ATOM 1247 C CA . TYR A 1 175 ? 6.794 23.759 33.376 1.00 86.06 175 TYR A CA 1
ATOM 1248 C C . TYR A 1 175 ? 6.267 22.334 33.588 1.00 86.06 175 TYR A C 1
ATOM 1250 O O . TYR A 1 175 ? 5.743 22.005 34.657 1.00 86.06 175 TYR A O 1
ATOM 1258 N N . ILE A 1 176 ? 6.435 21.464 32.589 1.00 88.06 176 ILE A N 1
ATOM 1259 C CA . ILE A 1 176 ? 6.036 20.058 32.695 1.00 88.06 176 ILE A CA 1
ATOM 1260 C C . ILE A 1 176 ? 6.909 19.318 33.710 1.00 88.06 176 ILE A C 1
ATOM 1262 O O . ILE A 1 176 ? 6.376 18.565 34.521 1.00 88.06 176 ILE A O 1
ATOM 1266 N N . SER A 1 177 ? 8.219 19.573 33.743 1.00 88.50 177 SER A N 1
ATOM 1267 C CA . SER A 1 177 ? 9.125 18.973 34.731 1.00 88.50 177 SER A CA 1
ATOM 1268 C C . SER A 1 177 ? 8.748 19.356 36.165 1.00 88.50 177 SER A C 1
ATOM 1270 O O . SER A 1 177 ? 8.695 18.489 37.039 1.00 88.50 177 SER A O 1
ATOM 1272 N N . GLN A 1 178 ? 8.406 20.626 36.403 1.00 88.19 178 GLN A N 1
ATOM 1273 C CA . GLN A 1 178 ? 7.905 21.090 37.699 1.00 88.19 178 GLN A CA 1
ATOM 1274 C C . GLN A 1 178 ? 6.561 20.436 38.047 1.00 88.19 178 GLN A C 1
ATOM 1276 O O . GLN A 1 178 ? 6.395 19.899 39.141 1.00 88.19 178 GLN A O 1
ATOM 1281 N N . SER A 1 179 ? 5.625 20.397 37.096 1.00 87.56 179 SER A N 1
ATOM 1282 C CA . SER A 1 179 ? 4.322 19.743 37.277 1.00 87.56 179 SER A CA 1
ATOM 1283 C C . SER A 1 179 ? 4.468 18.246 37.583 1.00 87.56 179 SER A C 1
ATOM 1285 O O . SER A 1 179 ? 3.731 17.700 38.398 1.00 87.56 179 SER A O 1
ATOM 1287 N N . MET A 1 180 ? 5.456 17.574 36.985 1.00 89.31 180 MET A N 1
ATOM 1288 C CA . MET A 1 180 ? 5.762 16.167 37.245 1.00 89.31 180 MET A CA 1
ATOM 1289 C C . MET A 1 180 ? 6.277 15.946 38.677 1.00 89.31 180 MET A C 1
ATOM 1291 O O . MET A 1 180 ? 5.949 14.940 39.305 1.00 89.31 180 MET A O 1
ATOM 1295 N N . GLN A 1 181 ? 7.065 16.880 39.220 1.00 89.56 181 GLN A N 1
ATOM 1296 C CA . GLN A 1 181 ? 7.515 16.837 40.617 1.00 89.56 181 GLN A CA 1
ATOM 1297 C C . GLN A 1 181 ? 6.360 17.076 41.603 1.00 89.56 181 GLN A C 1
ATOM 1299 O O . GLN A 1 181 ? 6.271 16.376 42.616 1.00 89.56 181 GLN A O 1
ATOM 1304 N N . GLU A 1 182 ? 5.450 18.004 41.284 1.00 89.06 182 GLU A N 1
ATOM 1305 C CA . GLU A 1 182 ? 4.213 18.228 42.047 1.00 89.06 182 GLU A CA 1
ATOM 1306 C C . GLU A 1 182 ? 3.375 16.934 42.088 1.00 89.06 182 GLU A C 1
ATOM 1308 O O . GLU A 1 182 ? 3.081 16.426 43.169 1.00 89.06 182 GLU A O 1
ATOM 1313 N N . ILE A 1 183 ? 3.122 16.310 40.930 1.00 90.44 183 ILE A N 1
ATOM 1314 C CA . ILE A 1 183 ? 2.376 15.041 40.819 1.00 90.44 183 ILE A CA 1
ATOM 1315 C C . ILE A 1 183 ? 3.041 13.917 41.629 1.00 90.44 183 ILE A C 1
ATOM 1317 O O . ILE A 1 183 ? 2.360 13.173 42.331 1.00 90.44 183 ILE A O 1
ATOM 1321 N N . LYS A 1 184 ? 4.374 13.784 41.585 1.00 90.56 184 LYS A N 1
ATOM 1322 C CA . LYS A 1 184 ? 5.105 12.785 42.392 1.00 90.56 184 LYS A CA 1
ATOM 1323 C C . LYS A 1 184 ? 4.918 12.978 43.897 1.00 90.56 184 LYS A C 1
ATOM 1325 O O . LYS A 1 184 ? 5.022 12.009 44.649 1.00 90.56 184 LYS A O 1
ATOM 1330 N N . THR A 1 185 ? 4.681 14.209 44.337 1.00 89.69 185 THR A N 1
ATOM 1331 C CA . THR A 1 185 ? 4.408 14.522 45.743 1.00 89.69 185 THR A CA 1
ATOM 1332 C C . THR A 1 185 ? 2.956 14.199 46.087 1.00 89.69 185 THR A C 1
ATOM 1334 O O . THR A 1 185 ? 2.709 13.512 47.075 1.00 89.69 185 THR A O 1
ATOM 1337 N N . GLU A 1 186 ? 2.015 14.584 45.224 1.00 89.44 186 GLU A N 1
ATOM 1338 C CA . GLU A 1 186 ? 0.583 14.285 45.371 1.00 89.44 186 GLU A CA 1
ATOM 1339 C C . GLU A 1 186 ? 0.297 12.773 45.403 1.00 89.44 186 GLU A C 1
ATOM 1341 O O . GLU A 1 186 ? -0.513 12.309 46.201 1.00 89.44 186 GLU A O 1
ATOM 1346 N N . LEU A 1 187 ? 1.009 11.967 44.606 1.00 90.00 187 LEU A N 1
ATOM 1347 C CA . LEU A 1 187 ? 0.845 10.504 44.581 1.00 90.00 187 LEU A CA 1
ATOM 1348 C C . LEU A 1 187 ? 1.229 9.809 45.896 1.00 90.00 187 LEU A C 1
ATOM 1350 O O . LEU A 1 187 ? 0.793 8.683 46.140 1.00 90.00 187 LEU A O 1
ATOM 1354 N N . LYS A 1 188 ? 2.014 10.471 46.754 1.00 89.06 188 LYS A N 1
ATOM 1355 C CA . LYS A 1 188 ? 2.349 9.972 48.098 1.00 89.06 188 LYS A CA 1
ATOM 1356 C C . LYS A 1 188 ? 1.260 10.275 49.128 1.00 89.06 188 LYS A C 1
ATOM 1358 O O . LYS A 1 188 ? 1.328 9.741 50.233 1.00 89.06 188 LYS A O 1
ATOM 1363 N N . SER A 1 189 ? 0.281 11.116 48.790 1.00 87.69 189 SER A N 1
ATOM 1364 C CA . SER A 1 189 ? -0.851 11.419 49.664 1.00 87.69 189 SER A CA 1
ATOM 1365 C C . SER A 1 189 ? -1.688 10.167 49.941 1.00 87.69 189 SER A C 1
ATOM 1367 O O . SER A 1 189 ? -1.788 9.254 49.114 1.00 87.69 189 SER A O 1
ATOM 1369 N N . THR A 1 190 ? -2.298 10.121 51.123 1.00 87.19 190 THR A N 1
ATOM 1370 C CA . THR A 1 190 ? -3.241 9.070 51.520 1.00 87.19 190 THR A CA 1
ATOM 1371 C C . THR A 1 190 ? -4.670 9.362 51.072 1.00 87.19 190 THR A C 1
ATOM 1373 O O . THR A 1 190 ? -5.494 8.451 51.095 1.00 87.19 190 THR A O 1
ATOM 1376 N N . ASP A 1 191 ? -4.973 10.594 50.649 1.00 88.75 191 ASP A N 1
ATOM 1377 C CA . ASP A 1 191 ? -6.308 10.966 50.184 1.00 88.75 191 ASP A CA 1
ATOM 1378 C C . ASP A 1 191 ? -6.600 10.353 48.796 1.00 88.75 191 ASP A C 1
ATOM 1380 O O . ASP A 1 191 ? -5.903 10.666 47.818 1.00 88.75 191 ASP A O 1
ATOM 1384 N N . PRO A 1 192 ? -7.652 9.516 48.671 1.00 87.38 192 PRO A N 1
ATOM 1385 C CA . PRO A 1 192 ? -8.076 8.952 47.395 1.00 87.38 192 PRO A CA 1
ATOM 1386 C C . PRO A 1 192 ? -8.372 10.000 46.317 1.00 87.38 192 PRO A C 1
ATOM 1388 O O . PRO A 1 192 ? -8.164 9.721 45.133 1.00 87.38 192 PRO A O 1
ATOM 1391 N N . PHE A 1 193 ? -8.865 11.186 46.692 1.00 88.94 193 PHE A N 1
ATOM 1392 C CA . PHE A 1 193 ? -9.212 12.236 45.733 1.00 88.94 193 PHE A CA 1
ATOM 1393 C C . PHE A 1 193 ? -7.959 12.843 45.092 1.00 88.94 193 PHE A C 1
ATOM 1395 O O . PHE A 1 193 ? -7.848 12.873 43.863 1.00 88.94 193 PHE A O 1
ATOM 1402 N N . ILE A 1 194 ? -6.990 13.235 45.921 1.00 88.62 194 ILE A N 1
ATOM 1403 C CA . ILE A 1 194 ? -5.698 13.799 45.502 1.00 88.62 194 ILE A CA 1
ATOM 1404 C C . ILE A 1 194 ? -4.963 12.814 44.596 1.00 88.62 194 ILE A C 1
ATOM 1406 O O . ILE A 1 194 ? -4.570 13.153 43.479 1.00 88.62 194 ILE A O 1
ATOM 1410 N N . LYS A 1 195 ? -4.866 11.548 45.019 1.00 91.12 195 LYS A N 1
ATOM 1411 C CA . LYS A 1 195 ? -4.179 10.508 44.243 1.00 91.12 195 LYS A CA 1
ATOM 1412 C C . LYS A 1 195 ? -4.855 10.250 42.897 1.00 91.12 195 LYS A C 1
ATOM 1414 O O . LYS A 1 195 ? -4.179 10.162 41.871 1.00 91.12 195 LYS A O 1
ATOM 1419 N N . SER A 1 196 ? -6.188 10.190 42.870 1.00 90.25 196 SER A N 1
ATOM 1420 C CA . SER A 1 196 ? -6.945 10.021 41.622 1.00 90.25 196 SER A CA 1
ATOM 1421 C C . SER A 1 196 ? -6.734 11.204 40.675 1.00 90.25 196 SER A C 1
ATOM 1423 O O . SER A 1 196 ? -6.544 11.014 39.473 1.00 90.25 196 SER A O 1
ATOM 1425 N N . GLN A 1 197 ? -6.712 12.431 41.196 1.00 90.56 197 GLN A N 1
ATOM 1426 C CA . GLN A 1 197 ? -6.472 13.623 40.389 1.00 90.56 197 GLN A CA 1
ATOM 1427 C C . GLN A 1 197 ? -5.026 13.701 39.879 1.00 90.56 197 GLN A C 1
ATOM 1429 O O . GLN A 1 197 ? -4.807 14.080 38.726 1.00 90.56 197 GLN A O 1
ATOM 1434 N N . ALA A 1 198 ? -4.050 13.284 40.685 1.00 91.44 198 ALA A N 1
ATOM 1435 C CA . ALA A 1 198 ? -2.650 13.178 40.290 1.00 91.44 198 ALA A CA 1
ATOM 1436 C C . ALA A 1 198 ? -2.461 12.164 39.147 1.00 91.44 198 ALA A C 1
ATOM 1438 O O . ALA A 1 198 ? -1.848 12.490 38.129 1.00 91.44 198 ALA A O 1
ATOM 1439 N N . ILE A 1 199 ? -3.074 10.976 39.245 1.00 92.81 199 ILE A N 1
ATOM 1440 C CA . ILE A 1 199 ? -3.086 9.977 38.162 1.00 92.81 199 ILE A CA 1
ATOM 1441 C C . ILE A 1 199 ? -3.774 10.522 36.908 1.00 92.81 199 ILE A C 1
ATOM 1443 O O . ILE A 1 199 ? -3.279 10.328 35.797 1.00 92.81 199 ILE A O 1
ATOM 1447 N N . ARG A 1 200 ? -4.878 11.261 37.054 1.00 91.94 200 ARG A N 1
ATOM 1448 C CA . ARG A 1 200 ? -5.565 11.897 35.923 1.00 91.94 200 ARG A CA 1
ATOM 1449 C C . ARG A 1 200 ? -4.678 12.928 35.213 1.00 91.94 200 ARG A C 1
ATOM 1451 O O . ARG A 1 200 ? -4.648 12.953 33.983 1.00 91.94 200 ARG A O 1
ATOM 1458 N N . LYS A 1 201 ? -3.943 13.754 35.967 1.00 91.50 201 LYS A N 1
ATOM 1459 C CA . LYS A 1 201 ? -2.942 14.694 35.429 1.00 91.50 201 LYS A CA 1
ATOM 1460 C C . LYS A 1 201 ? -1.822 13.957 34.698 1.00 91.50 201 LYS A C 1
ATOM 1462 O O . LYS A 1 201 ? -1.482 14.320 33.576 1.00 91.50 201 LYS A O 1
ATOM 1467 N N . LEU A 1 202 ? -1.308 12.887 35.295 1.00 91.94 202 LEU A N 1
ATOM 1468 C CA . LEU A 1 202 ? -0.248 12.078 34.704 1.00 91.94 202 LEU A CA 1
ATOM 1469 C C . LEU A 1 202 ? -0.694 11.371 33.415 1.00 91.94 202 LEU A C 1
ATOM 1471 O O . LEU A 1 202 ? 0.055 11.337 32.448 1.00 91.94 202 LEU A O 1
ATOM 1475 N N . THR A 1 203 ? -1.940 10.898 33.363 1.00 91.44 203 THR A N 1
ATOM 1476 C CA . THR A 1 203 ? -2.537 10.275 32.167 1.00 91.44 203 THR A CA 1
ATOM 1477 C C . THR A 1 203 ? -2.570 11.250 30.983 1.00 91.44 203 THR A C 1
ATOM 1479 O O . THR A 1 203 ? -2.278 10.871 29.847 1.00 91.44 203 THR A O 1
ATOM 1482 N N . TYR A 1 204 ? -2.861 12.531 31.242 1.00 91.19 204 TYR A N 1
ATOM 1483 C CA . TYR A 1 204 ? -2.775 13.582 30.225 1.00 91.19 204 TYR A CA 1
ATOM 1484 C C . TYR A 1 204 ? -1.333 13.825 29.763 1.00 91.19 204 TYR A C 1
ATOM 1486 O O . TYR A 1 204 ? -1.091 13.928 28.565 1.00 91.19 204 TYR A O 1
ATOM 1494 N N . LEU A 1 205 ? -0.364 13.869 30.682 1.00 90.00 205 LEU A N 1
ATOM 1495 C CA . LEU A 1 205 ? 1.048 14.009 30.310 1.00 90.00 205 LEU A CA 1
ATOM 1496 C C . LEU A 1 205 ? 1.542 12.805 29.493 1.00 90.00 205 LEU A C 1
ATOM 1498 O O . LEU A 1 205 ? 2.263 12.988 28.517 1.00 90.00 205 LEU A O 1
ATOM 1502 N N . ASN A 1 206 ? 1.081 11.595 29.806 1.00 89.94 206 ASN A N 1
ATOM 1503 C CA . ASN A 1 206 ? 1.375 10.407 29.007 1.00 89.94 206 ASN A CA 1
ATOM 1504 C C . ASN A 1 206 ? 0.817 10.510 27.579 1.00 89.94 206 ASN A C 1
ATOM 1506 O O . ASN A 1 206 ? 1.458 10.075 26.630 1.00 89.94 206 ASN A O 1
ATOM 1510 N N . MET A 1 207 ? -0.340 11.156 27.392 1.00 89.38 207 MET A N 1
ATOM 1511 C CA . MET A 1 207 ? -0.883 11.433 26.053 1.00 89.38 207 MET A CA 1
ATOM 1512 C C . MET A 1 207 ? 0.008 12.391 25.245 1.00 89.38 207 MET A C 1
ATOM 1514 O O . MET A 1 207 ? 0.011 12.332 24.022 1.00 89.38 207 MET A O 1
ATOM 1518 N N . GLN A 1 208 ? 0.779 13.248 25.918 1.00 87.25 208 GLN A N 1
ATOM 1519 C CA . GLN A 1 208 ? 1.769 14.137 25.300 1.00 87.25 208 GLN A CA 1
ATOM 1520 C C . GLN A 1 208 ? 3.144 13.464 25.105 1.00 87.25 208 GLN A C 1
ATOM 1522 O O . GLN A 1 208 ? 4.070 14.112 24.629 1.00 87.25 208 GLN A O 1
ATOM 1527 N N . GLY A 1 209 ? 3.292 12.184 25.474 1.00 87.50 209 GLY A N 1
ATOM 1528 C CA . GLY A 1 209 ? 4.521 11.402 25.297 1.00 87.50 209 GLY A CA 1
ATOM 1529 C C . GLY A 1 209 ? 5.437 11.301 26.524 1.00 87.50 209 GLY A C 1
ATOM 1530 O O . GLY A 1 209 ? 6.546 10.787 26.401 1.00 87.50 209 GLY A O 1
ATOM 1531 N N . TYR A 1 210 ? 5.016 11.765 27.707 1.00 89.75 210 TYR A N 1
ATOM 1532 C CA . TYR A 1 210 ? 5.818 11.648 28.936 1.00 89.75 210 TYR A CA 1
ATOM 1533 C C . TYR A 1 210 ? 5.628 10.299 29.641 1.00 89.75 210 TYR A C 1
ATOM 1535 O O . TYR A 1 210 ? 4.505 9.840 29.817 1.00 89.75 210 TYR A O 1
ATOM 1543 N N . ASP A 1 211 ? 6.716 9.701 30.134 1.00 87.88 211 ASP A N 1
ATOM 1544 C CA . ASP A 1 211 ? 6.659 8.385 30.781 1.00 87.88 211 ASP A CA 1
ATOM 1545 C C . ASP A 1 211 ? 5.858 8.369 32.103 1.00 87.88 211 ASP A C 1
ATOM 1547 O O . ASP A 1 211 ? 6.066 9.180 33.015 1.00 87.88 211 ASP A O 1
ATOM 1551 N N . MET A 1 212 ? 4.977 7.371 32.213 1.00 88.19 212 MET A N 1
ATOM 1552 C CA . MET A 1 212 ? 4.108 7.087 33.360 1.00 88.19 212 MET A CA 1
ATOM 1553 C C . MET A 1 212 ? 4.437 5.744 34.045 1.00 88.19 212 MET A C 1
ATOM 1555 O O . MET A 1 212 ? 3.818 5.402 35.054 1.00 88.19 212 MET A O 1
ATOM 1559 N N . SER A 1 213 ? 5.426 4.985 33.560 1.00 86.81 213 SER A N 1
ATOM 1560 C CA . SER A 1 213 ? 5.720 3.616 34.022 1.00 86.81 213 SER A CA 1
ATOM 1561 C C . SER A 1 213 ? 5.981 3.522 35.531 1.00 86.81 213 SER A C 1
ATOM 1563 O O . SER A 1 213 ? 5.524 2.596 36.201 1.00 86.81 213 SER A O 1
ATOM 1565 N N . TRP A 1 214 ? 6.642 4.530 36.104 1.00 89.19 214 TRP A N 1
ATOM 1566 C CA . TRP A 1 214 ? 6.934 4.623 37.539 1.00 89.19 214 TRP A CA 1
ATOM 1567 C C . TRP A 1 214 ? 5.680 4.767 38.427 1.00 89.19 214 TRP A C 1
ATOM 1569 O O . TRP A 1 214 ? 5.740 4.481 39.621 1.00 89.19 214 TRP A O 1
ATOM 1579 N N . ALA A 1 215 ? 4.537 5.182 37.870 1.00 90.19 215 ALA A N 1
ATOM 1580 C CA . ALA A 1 215 ? 3.267 5.328 38.585 1.00 90.19 215 ALA A CA 1
ATOM 1581 C C . ALA A 1 215 ? 2.339 4.106 38.435 1.00 90.19 215 ALA A C 1
ATOM 1583 O O . ALA A 1 215 ? 1.169 4.165 38.831 1.00 90.19 215 ALA A O 1
ATOM 1584 N N . ALA A 1 216 ? 2.831 2.990 37.883 1.00 89.50 216 ALA A N 1
ATOM 1585 C CA . ALA A 1 216 ? 2.009 1.811 37.617 1.00 89.50 216 ALA A CA 1
ATOM 1586 C C . ALA A 1 216 ? 1.356 1.236 38.886 1.00 89.50 216 ALA A C 1
ATOM 1588 O O . ALA A 1 216 ? 0.166 0.926 38.886 1.00 89.50 216 ALA A O 1
ATOM 1589 N N . PHE A 1 217 ? 2.093 1.174 39.999 1.00 91.12 217 PHE A N 1
ATOM 1590 C CA . PHE A 1 217 ? 1.549 0.692 41.273 1.00 91.12 217 PHE A CA 1
ATOM 1591 C C . PHE A 1 217 ? 0.437 1.602 41.817 1.00 91.12 217 PHE A C 1
ATOM 1593 O O . PHE A 1 217 ? -0.628 1.121 42.194 1.00 91.12 217 PHE A O 1
ATOM 1600 N N . HIS A 1 218 ? 0.641 2.923 41.784 1.00 91.19 218 HIS A N 1
ATOM 1601 C CA . HIS A 1 218 ? -0.381 3.892 42.196 1.00 91.19 218 HIS A CA 1
ATOM 1602 C C . HIS A 1 218 ? -1.627 3.830 41.308 1.00 91.19 218 HIS A C 1
ATOM 1604 O O . HIS A 1 218 ? -2.740 4.034 41.783 1.00 91.19 218 HIS A O 1
ATOM 1610 N N . THR A 1 219 ? -1.459 3.492 40.029 1.00 92.12 219 THR A N 1
ATOM 1611 C CA . THR A 1 219 ? -2.583 3.267 39.115 1.00 92.12 219 THR A CA 1
ATOM 1612 C C . THR A 1 219 ? -3.418 2.060 39.554 1.00 92.12 219 THR A C 1
ATOM 1614 O O . THR A 1 219 ? -4.639 2.172 39.649 1.00 92.12 219 THR A O 1
ATOM 1617 N N . VAL A 1 220 ? -2.776 0.938 39.909 1.00 91.62 220 VAL A N 1
ATOM 1618 C CA . VAL A 1 220 ? -3.467 -0.249 40.453 1.00 91.62 220 VAL A CA 1
ATOM 1619 C C . VAL A 1 220 ? -4.136 0.041 41.796 1.00 91.62 220 VAL A C 1
ATOM 1621 O O . VAL A 1 220 ? -5.245 -0.428 42.048 1.00 91.62 220 VAL A O 1
ATOM 1624 N N . GLU A 1 221 ? -3.517 0.866 42.637 1.00 91.38 221 GLU A N 1
ATOM 1625 C CA . GLU A 1 221 ? -4.126 1.321 43.887 1.00 91.38 221 GLU A CA 1
ATOM 1626 C C . GLU A 1 221 ? -5.439 2.079 43.624 1.00 91.38 221 GLU A C 1
ATOM 1628 O O . GLU A 1 221 ? -6.473 1.734 44.196 1.00 91.38 221 GLU A O 1
ATOM 1633 N N . VAL A 1 222 ? -5.441 3.039 42.690 1.00 91.12 222 VAL A N 1
ATOM 1634 C CA . VAL A 1 222 ? -6.646 3.802 42.315 1.00 91.12 222 VAL A CA 1
ATOM 1635 C C . VAL A 1 222 ? -7.720 2.908 41.678 1.00 91.12 222 VAL A C 1
ATOM 1637 O O . VAL A 1 222 ? -8.911 3.132 41.899 1.00 91.12 222 VAL A O 1
ATOM 1640 N N . MET A 1 223 ? -7.335 1.856 40.944 1.00 90.94 223 MET A N 1
ATOM 1641 C CA . MET A 1 223 ? -8.281 0.854 40.417 1.00 90.94 223 MET A CA 1
ATOM 1642 C C . MET A 1 223 ? -9.025 0.092 41.525 1.00 90.94 223 MET A C 1
ATOM 1644 O O . MET A 1 223 ? -10.127 -0.398 41.288 1.00 90.94 223 MET A O 1
ATOM 1648 N N . SER A 1 224 ? -8.435 -0.023 42.719 1.00 91.12 224 SER A N 1
ATOM 1649 C CA . SER A 1 224 ? -8.996 -0.793 43.836 1.00 91.12 224 SER A CA 1
ATOM 1650 C C . SER A 1 224 ? -9.992 -0.018 44.711 1.00 91.12 224 SER A C 1
ATOM 1652 O O . SER A 1 224 ? -10.678 -0.628 45.535 1.00 91.12 224 SER A O 1
ATOM 1654 N N . TYR A 1 225 ? -10.100 1.305 44.533 1.00 91.19 225 TYR A N 1
ATOM 1655 C CA . TYR A 1 225 ? -11.006 2.159 45.307 1.00 91.19 225 TYR A CA 1
ATOM 1656 C C . TYR A 1 225 ? -12.481 1.833 45.068 1.00 91.19 225 TYR A C 1
ATOM 1658 O O . TYR A 1 225 ? -12.860 1.385 43.999 1.00 91.19 225 TYR A O 1
ATOM 1666 N N . GLU A 1 226 ? -13.345 2.089 46.053 1.00 88.69 226 GLU A N 1
ATOM 1667 C CA . GLU A 1 226 ? -14.770 1.726 45.970 1.00 88.69 226 GLU A CA 1
ATOM 1668 C C . GLU A 1 226 ? -15.598 2.709 45.132 1.00 88.69 226 GLU A C 1
ATOM 1670 O O . GLU A 1 226 ? -16.551 2.315 44.462 1.00 88.69 226 GLU A O 1
ATOM 1675 N N . ARG A 1 227 ? -15.228 3.998 45.124 1.00 89.12 227 ARG A N 1
ATOM 1676 C CA . ARG A 1 227 ? -15.969 5.028 44.385 1.00 89.12 227 ARG A CA 1
ATOM 1677 C C . ARG A 1 227 ? -15.751 4.868 42.879 1.00 89.12 227 ARG A C 1
ATOM 1679 O O . ARG A 1 227 ? -14.634 5.041 42.389 1.00 89.12 227 ARG A O 1
ATOM 1686 N N . PHE A 1 228 ? -16.841 4.674 42.133 1.00 88.50 228 PHE A N 1
ATOM 1687 C CA . PHE A 1 228 ? -16.826 4.518 40.671 1.00 88.50 228 PHE A CA 1
ATOM 1688 C C . PHE A 1 228 ? -16.042 5.620 39.934 1.00 88.50 228 PHE A C 1
ATOM 1690 O O . PHE A 1 228 ? -15.285 5.331 39.009 1.00 88.50 228 PHE A O 1
ATOM 1697 N N . ALA A 1 229 ? -16.164 6.880 40.370 1.00 89.06 229 ALA A N 1
ATOM 1698 C CA . ALA A 1 229 ? -15.453 8.011 39.768 1.00 89.06 229 ALA A CA 1
ATOM 1699 C C . ALA A 1 229 ? -13.921 7.850 39.807 1.00 89.06 229 ALA A C 1
ATOM 1701 O O . ALA A 1 229 ? -13.245 8.184 38.836 1.00 89.06 229 ALA A O 1
ATOM 1702 N N . HIS A 1 230 ? -13.381 7.310 40.903 1.00 90.50 230 HIS A N 1
ATOM 1703 C CA . HIS A 1 230 ? -11.946 7.069 41.046 1.00 90.50 230 HIS A CA 1
ATOM 1704 C C . HIS A 1 230 ? -11.517 5.821 40.268 1.00 90.50 230 HIS A C 1
ATOM 1706 O O . HIS A 1 230 ? -10.547 5.885 39.512 1.00 90.50 230 HIS A O 1
ATOM 1712 N N . LYS A 1 231 ? -12.299 4.729 40.344 1.00 90.19 231 LYS A N 1
ATOM 1713 C CA . LYS A 1 231 ? -12.068 3.518 39.536 1.00 90.19 231 LYS A CA 1
ATOM 1714 C C . LYS A 1 231 ? -11.950 3.855 38.053 1.00 90.19 231 LYS A C 1
ATOM 1716 O O . LYS A 1 231 ? -11.011 3.414 37.399 1.00 90.19 231 LYS A O 1
ATOM 1721 N N . ARG A 1 232 ? -12.869 4.674 37.527 1.00 92.06 232 ARG A N 1
ATOM 1722 C CA . ARG A 1 232 ? -12.874 5.104 36.120 1.00 92.06 232 ARG A CA 1
ATOM 1723 C C . ARG A 1 232 ? -11.542 5.720 35.704 1.00 92.06 232 ARG A C 1
ATOM 1725 O O . ARG A 1 232 ? -11.037 5.390 34.636 1.00 92.06 232 ARG A O 1
ATOM 1732 N N . ILE A 1 233 ? -10.961 6.568 36.552 1.00 91.75 233 ILE A N 1
ATOM 1733 C CA . ILE A 1 233 ? -9.652 7.183 36.304 1.00 91.75 233 ILE A CA 1
ATOM 1734 C C . ILE A 1 233 ? -8.544 6.124 36.333 1.00 91.75 233 ILE A C 1
ATOM 1736 O O . ILE A 1 233 ? -7.719 6.095 35.425 1.00 91.75 233 ILE A O 1
ATOM 1740 N N . GLY A 1 234 ? -8.543 5.234 37.330 1.00 92.12 234 GLY A N 1
ATOM 1741 C CA . GLY A 1 234 ? -7.539 4.173 37.458 1.00 92.12 234 GLY A CA 1
ATOM 1742 C C . GLY A 1 234 ? -7.538 3.198 36.276 1.00 92.12 234 GLY A C 1
ATOM 1743 O O . GLY A 1 234 ? -6.494 2.943 35.686 1.00 92.12 234 GLY A O 1
ATOM 1744 N N . TYR A 1 235 ? -8.708 2.696 35.875 1.00 91.75 235 TYR A N 1
ATOM 1745 C CA . TYR A 1 235 ? -8.839 1.773 34.739 1.00 91.75 235 TYR A CA 1
ATOM 1746 C C . TYR A 1 235 ? -8.516 2.436 33.391 1.00 91.75 235 TYR A C 1
ATOM 1748 O O . TYR A 1 235 ? -7.953 1.787 32.506 1.00 91.75 235 TYR A O 1
ATOM 1756 N N . LEU A 1 236 ? -8.828 3.726 33.233 1.00 91.19 236 LEU A N 1
ATOM 1757 C CA . LEU A 1 236 ? -8.418 4.515 32.070 1.00 91.19 236 LEU A CA 1
ATOM 1758 C C . LEU A 1 236 ? -6.891 4.658 32.012 1.00 91.19 236 LEU A C 1
ATOM 1760 O O . LEU A 1 236 ? -6.281 4.366 30.985 1.00 91.19 236 LEU A O 1
ATOM 1764 N N . ALA A 1 237 ? -6.276 5.052 33.127 1.00 90.75 237 ALA A N 1
ATOM 1765 C CA . ALA A 1 237 ? -4.831 5.185 33.249 1.00 90.75 237 ALA A CA 1
ATOM 1766 C C . ALA A 1 237 ? -4.113 3.854 32.979 1.00 90.75 237 ALA A C 1
ATOM 1768 O O . ALA A 1 237 ? -3.138 3.827 32.229 1.00 90.75 237 ALA A O 1
ATOM 1769 N N . ALA A 1 238 ? -4.625 2.741 33.512 1.00 91.19 238 ALA A N 1
ATOM 1770 C CA . ALA A 1 238 ? -4.103 1.403 33.239 1.00 91.19 238 ALA A CA 1
ATOM 1771 C C . ALA A 1 238 ? -4.199 1.047 31.747 1.00 91.19 238 ALA A C 1
ATOM 1773 O O . ALA A 1 238 ? -3.233 0.559 31.173 1.00 91.19 238 ALA A O 1
ATOM 1774 N N . SER A 1 239 ? -5.326 1.355 31.097 1.00 90.44 239 SER A N 1
ATOM 1775 C CA . SER A 1 239 ? -5.536 1.082 29.665 1.00 90.44 239 SER A CA 1
ATOM 1776 C C . SER A 1 239 ? -4.552 1.810 28.750 1.00 90.44 239 SER A C 1
ATOM 1778 O O . SER A 1 239 ? -4.243 1.306 27.675 1.00 90.44 239 SER A O 1
ATOM 1780 N N . GLN A 1 240 ? -4.097 2.999 29.153 1.00 88.81 240 GLN A N 1
ATOM 1781 C CA . GLN A 1 240 ? -3.186 3.826 28.363 1.00 88.81 240 GLN A CA 1
ATOM 1782 C C . GLN A 1 240 ? -1.710 3.576 28.702 1.00 88.81 240 GLN A C 1
ATOM 1784 O O . GLN A 1 240 ? -0.857 3.704 27.829 1.00 88.81 240 GLN A O 1
ATOM 1789 N N . SER A 1 241 ? -1.393 3.281 29.968 1.00 86.94 241 SER A N 1
ATOM 1790 C CA . SER A 1 241 ? -0.006 3.197 30.449 1.00 86.94 241 SER A CA 1
ATOM 1791 C C . SER A 1 241 ? 0.542 1.774 30.528 1.00 86.94 241 SER A C 1
ATOM 1793 O O . SER A 1 241 ? 1.745 1.586 30.357 1.00 86.94 241 SER A O 1
ATOM 1795 N N . PHE A 1 242 ? -0.293 0.765 30.798 1.00 88.88 242 PHE A N 1
ATOM 1796 C CA . PHE A 1 242 ? 0.215 -0.588 31.008 1.00 88.88 242 PHE A CA 1
ATOM 1797 C C . PHE A 1 242 ? 0.533 -1.249 29.678 1.00 88.88 242 PHE A C 1
ATOM 1799 O O . PHE A 1 242 ? -0.265 -1.263 28.741 1.00 88.88 242 PHE A O 1
ATOM 1806 N N . THR A 1 243 ? 1.708 -1.858 29.631 1.00 84.38 243 THR A N 1
ATOM 1807 C CA . THR A 1 243 ? 2.149 -2.685 28.515 1.00 84.38 243 THR A CA 1
ATOM 1808 C C . THR A 1 243 ? 2.215 -4.142 28.964 1.00 84.38 243 THR A C 1
ATOM 1810 O O . THR A 1 243 ? 2.028 -4.467 30.136 1.00 84.38 243 THR A O 1
ATOM 1813 N N . GLN A 1 244 ? 2.508 -5.050 28.034 1.00 78.44 244 GLN A N 1
ATOM 1814 C CA . GLN A 1 244 ? 2.670 -6.475 28.353 1.00 78.44 244 GLN A CA 1
ATOM 1815 C C . GLN A 1 244 ? 3.835 -6.750 29.317 1.00 78.44 244 GLN A C 1
ATOM 1817 O O . GLN A 1 244 ? 3.836 -7.788 29.968 1.00 78.44 244 GLN A O 1
ATOM 1822 N N . ASN A 1 245 ? 4.795 -5.826 29.410 1.00 80.00 245 ASN A N 1
ATOM 1823 C CA . ASN A 1 245 ? 5.991 -5.956 30.240 1.00 80.00 245 ASN A CA 1
ATOM 1824 C C . ASN A 1 245 ? 5.825 -5.297 31.618 1.00 80.00 245 ASN A C 1
ATOM 1826 O O . ASN A 1 245 ? 6.780 -5.216 32.380 1.00 80.00 245 ASN A O 1
ATOM 1830 N N . THR A 1 246 ? 4.645 -4.760 31.931 1.00 84.19 246 THR A N 1
ATOM 1831 C CA . THR A 1 246 ? 4.405 -4.101 33.213 1.00 84.19 246 THR A CA 1
ATOM 1832 C C . THR A 1 246 ? 4.192 -5.155 34.306 1.00 84.19 246 THR A C 1
ATOM 1834 O O . THR A 1 246 ? 3.164 -5.827 34.332 1.00 84.19 246 THR A O 1
ATOM 1837 N N . ASP A 1 247 ? 5.131 -5.259 35.251 1.00 74.88 247 ASP A N 1
ATOM 1838 C CA . ASP A 1 247 ? 5.138 -6.282 36.319 1.00 74.88 247 ASP A CA 1
ATOM 1839 C C . ASP A 1 247 ? 3.848 -6.322 37.158 1.00 74.88 247 ASP A C 1
ATOM 1841 O O . ASP A 1 247 ? 3.409 -7.368 37.639 1.00 74.88 247 ASP A O 1
ATOM 1845 N N . VAL A 1 248 ? 3.200 -5.166 37.316 1.00 81.38 248 VAL A N 1
ATOM 1846 C CA . VAL A 1 248 ? 2.015 -4.984 38.168 1.00 81.38 248 VAL A CA 1
ATOM 1847 C C . VAL A 1 248 ? 0.746 -5.599 37.545 1.00 81.38 248 VAL A C 1
ATOM 1849 O O . VAL A 1 248 ? -0.257 -5.769 38.235 1.00 81.38 248 VAL A O 1
ATOM 1852 N N . VAL A 1 249 ? 0.768 -5.993 36.265 1.00 81.12 249 VAL A N 1
ATOM 1853 C CA . VAL A 1 249 ? -0.411 -6.520 35.546 1.00 81.12 249 VAL A CA 1
ATOM 1854 C C . VAL A 1 249 ? -0.959 -7.802 36.183 1.00 81.12 249 VAL A C 1
ATOM 1856 O O . VAL A 1 249 ? -2.171 -8.021 36.186 1.00 81.12 249 VAL A O 1
ATOM 1859 N N . LEU A 1 250 ? -0.105 -8.621 36.807 1.00 78.62 250 LEU A N 1
ATOM 1860 C CA . LEU A 1 250 ? -0.540 -9.834 37.512 1.00 78.62 250 LEU A CA 1
ATOM 1861 C C . LEU A 1 250 ? -1.464 -9.525 38.701 1.00 78.62 250 LEU A C 1
ATOM 1863 O O . LEU A 1 250 ? -2.400 -10.285 38.965 1.00 78.62 250 LEU A O 1
ATOM 1867 N N . LEU A 1 251 ? -1.264 -8.386 39.375 1.00 83.88 251 LEU A N 1
ATOM 1868 C CA . LEU A 1 251 ? -2.108 -7.938 40.490 1.00 83.88 251 LEU A CA 1
ATOM 1869 C C . LEU A 1 251 ? -3.517 -7.552 40.018 1.00 83.88 251 LEU A C 1
ATOM 1871 O O . LEU A 1 251 ? -4.481 -7.666 40.780 1.00 83.88 251 LEU A O 1
ATOM 1875 N N . CYS A 1 252 ? -3.665 -7.162 38.749 1.00 87.00 252 CYS A N 1
ATOM 1876 C CA . CYS A 1 252 ? -4.959 -6.821 38.168 1.00 87.00 252 CYS A CA 1
ATOM 1877 C C . CYS A 1 252 ? -5.891 -8.034 38.045 1.00 87.00 252 CYS A C 1
ATOM 1879 O O . CYS A 1 252 ? -7.103 -7.847 38.031 1.00 87.00 252 CYS A O 1
ATOM 1881 N N . THR A 1 253 ? -5.371 -9.268 38.016 1.00 89.31 253 THR A N 1
ATOM 1882 C CA . THR A 1 253 ? -6.185 -10.492 37.873 1.00 89.31 253 THR A CA 1
ATOM 1883 C C . THR A 1 253 ? -7.279 -10.579 38.938 1.00 89.31 253 THR A C 1
ATOM 1885 O O . THR A 1 253 ? -8.449 -10.794 38.624 1.00 89.31 253 THR A O 1
ATOM 1888 N N . ASN A 1 254 ? -6.920 -10.355 40.205 1.00 89.62 254 ASN A N 1
ATOM 1889 C CA . ASN A 1 254 ? -7.871 -10.416 41.316 1.00 89.62 254 ASN A CA 1
ATOM 1890 C C . ASN A 1 254 ? -8.840 -9.227 41.312 1.00 89.62 254 ASN A C 1
ATOM 1892 O O . ASN A 1 254 ? -10.007 -9.392 41.666 1.00 89.62 254 ASN A O 1
ATOM 1896 N N . LEU A 1 255 ? -8.378 -8.050 40.877 1.00 90.31 255 LEU A N 1
ATOM 1897 C CA . LEU A 1 255 ? -9.236 -6.875 40.720 1.00 90.31 255 LEU A CA 1
ATOM 1898 C C . LEU A 1 255 ? -10.295 -7.121 39.643 1.00 90.31 255 LEU A C 1
ATOM 1900 O O . LEU A 1 255 ? -11.474 -6.908 39.899 1.00 90.31 255 LEU A O 1
ATOM 1904 N N . PHE A 1 256 ? -9.912 -7.669 38.488 1.00 92.75 256 PHE A N 1
ATOM 1905 C CA . PHE A 1 256 ? -10.863 -8.018 37.435 1.00 92.75 256 PHE A CA 1
ATOM 1906 C C . PHE A 1 256 ? -11.890 -9.047 37.900 1.00 92.75 256 PHE A C 1
ATOM 1908 O O . PHE A 1 256 ? -13.080 -8.834 37.690 1.00 92.75 256 PHE A O 1
ATOM 1915 N N . LYS A 1 257 ? -11.470 -10.110 38.601 1.00 91.94 257 LYS A N 1
ATOM 1916 C CA . LYS A 1 257 ? -12.409 -11.098 39.163 1.00 91.94 257 LYS A CA 1
ATOM 1917 C C . LYS A 1 257 ? -13.420 -10.462 40.115 1.00 91.94 257 LYS A C 1
ATOM 1919 O O . LYS A 1 257 ? -14.605 -10.780 40.044 1.00 91.94 257 LYS A O 1
ATOM 1924 N N . LYS A 1 258 ? -12.969 -9.538 40.970 1.00 91.56 258 LYS A N 1
ATOM 1925 C CA . LYS A 1 258 ? -13.852 -8.777 41.863 1.00 91.56 258 LYS A CA 1
ATOM 1926 C C . LYS A 1 258 ? -14.855 -7.938 41.068 1.00 91.56 258 LYS A C 1
ATOM 1928 O O . LYS A 1 258 ? -16.047 -7.996 41.357 1.00 91.56 258 LYS A O 1
ATOM 1933 N N . GLU A 1 259 ? -14.398 -7.196 40.060 1.00 91.38 259 GLU A N 1
ATOM 1934 C CA . GLU A 1 259 ? -15.280 -6.336 39.263 1.00 91.38 259 GLU A CA 1
ATOM 1935 C C . GLU A 1 259 ? -16.247 -7.132 38.374 1.00 91.38 259 GLU A C 1
ATOM 1937 O O . GLU A 1 259 ? -17.385 -6.711 38.201 1.00 91.38 259 GLU A O 1
ATOM 1942 N N . PHE A 1 260 ? -15.856 -8.303 37.857 1.00 92.81 260 PHE A N 1
ATOM 1943 C CA . PHE A 1 260 ? -16.741 -9.187 37.084 1.00 92.81 260 PHE A CA 1
ATOM 1944 C C . PHE A 1 260 ? -17.922 -9.714 37.908 1.00 92.81 260 PHE A C 1
ATOM 1946 O O . PHE A 1 260 ? -18.988 -9.967 37.351 1.00 92.81 260 PHE A O 1
ATOM 1953 N N . GLY A 1 261 ? -17.754 -9.834 39.226 1.00 89.62 261 GLY A N 1
ATOM 1954 C CA . GLY A 1 261 ? -18.829 -10.166 40.160 1.00 89.62 261 GLY A CA 1
ATOM 1955 C C . GLY A 1 261 ? -19.691 -8.977 40.596 1.00 89.62 261 GLY A C 1
ATOM 1956 O O . GLY A 1 261 ? -20.593 -9.170 41.411 1.00 89.62 261 GLY A O 1
ATOM 1957 N N . SER A 1 262 ? -19.430 -7.755 40.112 1.00 89.50 262 SER A N 1
ATOM 1958 C CA . SER A 1 262 ? -20.184 -6.573 40.537 1.00 89.50 262 SER A CA 1
ATOM 1959 C C . SER A 1 262 ? -21.621 -6.571 40.002 1.00 89.50 262 SER A C 1
ATOM 1961 O O . SER A 1 262 ? -21.907 -6.958 38.868 1.00 89.50 262 SER A O 1
ATOM 1963 N N . VAL A 1 263 ? -22.543 -6.058 40.822 1.00 87.50 263 VAL A N 1
ATOM 1964 C CA . VAL A 1 263 ? -23.945 -5.813 40.442 1.00 87.50 263 VAL A CA 1
ATOM 1965 C C . VAL A 1 263 ? -24.041 -4.685 39.406 1.00 87.50 263 VAL A C 1
ATOM 1967 O O . VAL A 1 263 ? -24.936 -4.684 38.546 1.00 87.50 263 VAL A O 1
ATOM 1970 N N . ASN A 1 264 ? -23.115 -3.723 39.478 1.00 89.25 264 ASN A N 1
ATOM 1971 C CA . ASN A 1 264 ? -23.073 -2.579 38.584 1.00 89.25 264 ASN A CA 1
ATOM 1972 C C . ASN A 1 264 ? -22.477 -2.982 37.229 1.00 89.25 264 ASN A C 1
ATOM 1974 O O . ASN A 1 264 ? -21.299 -3.311 37.108 1.00 89.25 264 ASN A O 1
ATOM 1978 N N . GLU A 1 265 ? -23.290 -2.905 36.178 1.00 89.94 265 GLU A N 1
ATOM 1979 C CA . GLU A 1 265 ? -22.863 -3.299 34.835 1.00 89.94 265 GLU A CA 1
ATOM 1980 C C . GLU A 1 265 ? -21.769 -2.393 34.263 1.00 89.94 265 GLU A C 1
ATOM 1982 O O . GLU A 1 265 ? -20.957 -2.850 33.460 1.00 89.94 265 GLU A O 1
ATOM 1987 N N . TYR A 1 266 ? -21.706 -1.131 34.699 1.00 90.94 266 TYR A N 1
ATOM 1988 C CA . TYR A 1 266 ? -20.690 -0.182 34.253 1.00 90.94 266 TYR A CA 1
ATOM 1989 C C . TYR A 1 266 ? -19.309 -0.508 34.826 1.00 90.94 266 TYR A C 1
ATOM 1991 O O . TYR A 1 266 ? -18.314 -0.317 34.131 1.00 90.94 266 TYR A O 1
ATOM 1999 N N . GLU A 1 267 ? -19.237 -1.062 36.039 1.00 90.50 267 GLU A N 1
ATOM 2000 C CA . GLU A 1 267 ? -17.983 -1.542 36.635 1.00 90.50 267 GLU A CA 1
ATOM 2001 C C . GLU A 1 267 ? -17.442 -2.754 35.875 1.00 90.50 267 GLU A C 1
ATOM 2003 O O . GLU A 1 267 ? -16.292 -2.747 35.432 1.00 90.50 267 GLU A O 1
ATOM 2008 N N . VAL A 1 268 ? -18.310 -3.733 35.600 1.00 92.75 268 VAL A N 1
ATOM 2009 C CA . VAL A 1 268 ? -17.981 -4.883 34.744 1.00 92.75 268 VAL A CA 1
ATOM 2010 C C . VAL A 1 268 ? -17.522 -4.402 33.363 1.00 92.75 268 VAL A C 1
ATOM 2012 O O . VAL A 1 268 ? -16.509 -4.852 32.829 1.00 92.75 268 VAL A O 1
ATOM 2015 N N . GLY A 1 269 ? -18.245 -3.447 32.774 1.00 90.81 269 GLY A N 1
ATOM 2016 C CA . GLY A 1 269 ? -17.940 -2.907 31.454 1.00 90.81 269 GLY A CA 1
ATOM 2017 C C . GLY A 1 269 ? -16.636 -2.106 31.380 1.00 90.81 269 GLY A C 1
ATOM 2018 O O . GLY A 1 269 ? -16.027 -2.072 30.307 1.00 90.81 269 GLY A O 1
ATOM 2019 N N . LEU A 1 270 ? -16.224 -1.467 32.476 1.00 91.12 270 LEU A N 1
ATOM 2020 C CA . LEU A 1 270 ? -14.950 -0.759 32.614 1.00 91.12 270 LEU A CA 1
ATOM 2021 C C . LEU A 1 270 ? -13.792 -1.756 32.737 1.00 91.12 270 LEU A C 1
ATOM 2023 O O . LEU A 1 270 ? -12.807 -1.645 32.007 1.00 91.12 270 LEU A O 1
ATOM 2027 N N . ALA A 1 271 ? -13.956 -2.772 33.587 1.00 92.69 271 ALA A N 1
ATOM 2028 C CA . ALA A 1 271 ? -12.998 -3.858 33.764 1.00 92.69 271 ALA A CA 1
ATOM 2029 C C . ALA A 1 271 ? -12.735 -4.613 32.449 1.00 92.69 271 ALA A C 1
ATOM 2031 O O . ALA A 1 271 ? -11.582 -4.791 32.060 1.00 92.69 271 ALA A O 1
ATOM 2032 N N . LEU A 1 272 ? -13.794 -4.984 31.716 1.00 92.50 272 LEU A N 1
ATOM 2033 C CA . LEU A 1 272 ? -13.676 -5.649 30.412 1.00 92.50 272 LEU A CA 1
ATOM 2034 C C . LEU A 1 272 ? -12.957 -4.774 29.372 1.00 92.50 272 LEU A C 1
ATOM 2036 O O . LEU A 1 272 ? -12.152 -5.280 28.593 1.00 92.50 272 LEU A O 1
ATOM 2040 N N . ASN A 1 273 ? -13.216 -3.462 29.353 1.00 91.62 273 ASN A N 1
ATOM 2041 C CA . ASN A 1 273 ? -12.537 -2.558 28.423 1.00 91.62 273 ASN A CA 1
ATOM 2042 C C . ASN A 1 273 ? -11.040 -2.444 28.738 1.00 91.62 273 ASN A C 1
ATOM 2044 O O . ASN A 1 273 ? -10.214 -2.600 27.841 1.00 91.62 273 ASN A O 1
ATOM 2048 N N . ALA A 1 274 ? -10.692 -2.250 30.012 1.00 90.19 274 ALA A N 1
ATOM 2049 C CA . ALA A 1 274 ? -9.300 -2.165 30.425 1.00 90.19 274 ALA A CA 1
ATOM 2050 C C . ALA A 1 274 ? -8.543 -3.466 30.152 1.00 90.19 274 ALA A C 1
ATOM 2052 O O . ALA A 1 274 ? -7.453 -3.442 29.580 1.00 90.19 274 ALA A O 1
ATOM 2053 N N . MET A 1 275 ? -9.156 -4.610 30.467 1.00 89.81 275 MET A N 1
ATOM 2054 C CA . MET A 1 275 ? -8.579 -5.920 30.185 1.00 89.81 275 MET A CA 1
ATOM 2055 C C . MET A 1 275 ? -8.316 -6.129 28.685 1.00 89.81 275 MET A C 1
ATOM 2057 O O . MET A 1 275 ? -7.283 -6.690 28.331 1.00 89.81 275 MET A O 1
ATOM 2061 N N . ALA A 1 276 ? -9.190 -5.649 27.792 1.00 89.38 276 ALA A N 1
ATOM 2062 C CA . ALA A 1 276 ? -8.984 -5.764 26.346 1.00 89.38 276 ALA A CA 1
ATOM 2063 C C . ALA A 1 276 ? -7.710 -5.047 25.851 1.00 89.38 276 ALA A C 1
ATOM 2065 O O . ALA A 1 276 ? -7.112 -5.483 24.862 1.00 89.38 276 ALA A O 1
ATOM 2066 N N . ASN A 1 277 ? -7.281 -3.987 26.546 1.00 87.50 277 ASN A N 1
ATOM 2067 C CA . ASN A 1 277 ? -6.069 -3.228 26.230 1.00 87.50 277 ASN A CA 1
ATOM 2068 C C . ASN A 1 277 ? -4.816 -3.852 26.867 1.00 87.50 277 ASN A C 1
ATOM 2070 O O . ASN A 1 277 ? -3.793 -3.979 26.197 1.00 87.50 277 ASN A O 1
ATOM 2074 N N . ILE A 1 278 ? -4.910 -4.312 28.122 1.00 87.88 278 ILE A N 1
ATOM 2075 C CA . ILE A 1 278 ? -3.759 -4.818 28.897 1.00 87.88 278 ILE A CA 1
ATOM 2076 C C . ILE A 1 278 ? -3.573 -6.346 28.831 1.00 87.88 278 ILE A C 1
ATOM 2078 O O . ILE A 1 278 ? -2.770 -6.911 29.569 1.00 87.88 278 ILE A O 1
ATOM 2082 N N . CYS A 1 279 ? -4.331 -7.040 27.979 1.00 87.25 279 CYS A N 1
ATOM 2083 C CA . CYS A 1 279 ? -4.397 -8.502 27.941 1.00 87.25 279 CYS A CA 1
ATOM 2084 C C . CYS A 1 279 ? -3.018 -9.166 27.729 1.00 87.25 279 CYS A C 1
ATOM 2086 O O . CYS A 1 279 ? -2.445 -9.102 26.634 1.00 87.25 279 CYS A O 1
ATOM 2088 N N . THR A 1 280 ? -2.537 -9.880 28.750 1.00 90.12 280 THR A N 1
ATOM 2089 C CA . THR A 1 280 ? -1.367 -10.777 28.706 1.00 90.12 280 THR A CA 1
ATOM 2090 C C . THR A 1 280 ? -1.797 -12.239 28.535 1.00 90.12 280 THR A C 1
ATOM 2092 O O . THR A 1 280 ? -2.989 -12.551 28.576 1.00 90.12 280 THR A O 1
ATOM 2095 N N . LEU A 1 281 ? -0.838 -13.148 28.316 1.00 90.69 281 LEU A N 1
ATOM 2096 C CA . LEU A 1 281 ? -1.115 -14.586 28.196 1.00 90.69 281 LEU A CA 1
ATOM 2097 C C . LEU A 1 281 ? -1.742 -15.155 29.480 1.00 90.69 281 LEU A C 1
ATOM 2099 O O . LEU A 1 281 ? -2.740 -15.870 29.400 1.00 90.69 281 LEU A O 1
ATOM 2103 N N . ASP A 1 282 ? -1.189 -14.813 30.645 1.00 89.81 282 ASP A N 1
ATOM 2104 C CA . ASP A 1 282 ? -1.684 -15.302 31.935 1.00 89.81 282 ASP A CA 1
ATOM 2105 C C . ASP A 1 282 ? -3.075 -14.752 32.256 1.00 89.81 282 ASP A C 1
ATOM 2107 O O . ASP A 1 282 ? -3.976 -15.528 32.563 1.00 89.81 282 ASP A O 1
ATOM 2111 N N . LEU A 1 283 ? -3.300 -13.443 32.057 1.00 90.25 283 LEU A N 1
ATOM 2112 C CA . LEU A 1 283 ? -4.635 -12.851 32.201 1.00 90.25 283 LEU A CA 1
ATOM 2113 C C . LEU A 1 283 ? -5.651 -13.526 31.279 1.00 90.25 283 LEU A C 1
ATOM 2115 O O . LEU A 1 283 ? -6.781 -13.788 31.691 1.00 90.25 283 LEU A O 1
ATOM 2119 N N . ALA A 1 284 ? -5.257 -13.819 30.036 1.00 91.25 284 ALA A N 1
ATOM 2120 C CA . ALA A 1 284 ? -6.149 -14.453 29.083 1.00 91.25 284 ALA A CA 1
ATOM 2121 C C . ALA A 1 284 ? -6.533 -15.874 29.500 1.00 91.25 284 ALA A C 1
ATOM 2123 O O . ALA A 1 284 ? -7.701 -16.244 29.404 1.00 91.25 284 ALA A O 1
ATOM 2124 N N . ARG A 1 285 ? -5.565 -16.662 29.976 1.00 91.56 285 ARG A N 1
ATOM 2125 C CA . ARG A 1 285 ? -5.799 -18.026 30.457 1.00 91.56 285 ARG A CA 1
ATOM 2126 C C . ARG A 1 285 ? -6.678 -18.032 31.709 1.00 91.56 285 ARG A C 1
ATOM 2128 O O . ARG A 1 285 ? -7.636 -18.799 31.774 1.00 91.56 285 ARG A O 1
ATOM 2135 N N . ASP A 1 286 ? -6.367 -17.176 32.676 1.00 91.62 286 ASP A N 1
ATOM 2136 C CA . ASP A 1 286 ? -6.922 -17.267 34.028 1.00 91.62 286 ASP A CA 1
ATOM 2137 C C . ASP A 1 286 ? -8.321 -16.640 34.157 1.00 91.62 286 ASP A C 1
ATOM 2139 O O . ASP A 1 286 ? -9.066 -17.008 35.067 1.00 91.62 286 ASP A O 1
ATOM 2143 N N . LEU A 1 287 ? -8.686 -15.716 33.256 1.00 92.38 287 LEU A N 1
ATOM 2144 C CA . LEU A 1 287 ? -9.980 -15.013 33.248 1.00 92.38 287 LEU A CA 1
ATOM 2145 C C . LEU A 1 287 ? -10.939 -15.489 32.146 1.00 92.38 287 LEU A C 1
ATOM 2147 O O . LEU A 1 287 ? -12.087 -15.045 32.101 1.00 92.38 287 LEU A O 1
ATOM 2151 N N . LEU A 1 288 ? -10.513 -16.401 31.261 1.00 92.31 288 LEU A N 1
ATOM 2152 C CA . LEU A 1 288 ? -11.372 -16.916 30.188 1.00 92.31 288 LEU A CA 1
ATOM 2153 C C . LEU A 1 288 ? -12.668 -17.518 30.746 1.00 92.31 288 LEU A C 1
ATOM 2155 O O . LEU A 1 288 ? -13.745 -17.224 30.238 1.00 92.31 288 LEU A O 1
ATOM 2159 N N . GLY A 1 289 ? -12.578 -18.329 31.805 1.00 92.69 289 GLY A N 1
ATOM 2160 C CA . GLY A 1 289 ? -13.749 -18.949 32.432 1.00 92.69 289 GLY A CA 1
ATOM 2161 C C . GLY A 1 289 ? -14.764 -17.920 32.941 1.00 92.69 289 GLY A C 1
ATOM 2162 O O . GLY A 1 289 ? -15.958 -18.052 32.672 1.00 92.69 289 GLY A O 1
ATOM 2163 N N . ASP A 1 290 ? -14.282 -16.864 33.602 1.00 93.31 290 ASP A N 1
ATOM 2164 C CA . ASP A 1 290 ? -15.116 -15.779 34.125 1.00 93.31 290 ASP A CA 1
ATOM 2165 C C . ASP A 1 290 ? -15.817 -15.014 32.992 1.00 93.31 290 ASP A C 1
ATOM 2167 O O . ASP A 1 290 ? -17.022 -14.766 33.049 1.00 93.31 290 ASP A O 1
ATOM 2171 N N . ILE A 1 291 ? -15.099 -14.715 31.907 1.00 93.44 291 ILE A N 1
ATOM 2172 C CA . ILE A 1 291 ? -15.657 -14.021 30.736 1.00 93.44 291 ILE A CA 1
ATOM 2173 C C . ILE A 1 291 ? -16.732 -14.861 30.050 1.00 93.44 291 ILE A C 1
ATOM 2175 O O . ILE A 1 291 ? -17.789 -14.339 29.689 1.00 93.44 291 ILE A O 1
ATOM 2179 N N . LEU A 1 292 ? -16.514 -16.170 29.913 1.00 92.38 292 LEU A N 1
ATOM 2180 C CA . LEU A 1 292 ? -17.525 -17.054 29.339 1.00 92.38 292 LEU A CA 1
ATOM 2181 C C . LEU A 1 292 ? -18.786 -17.147 30.212 1.00 92.38 292 LEU A C 1
ATOM 2183 O O . LEU A 1 292 ? -19.869 -17.379 29.678 1.00 92.38 292 LEU A O 1
ATOM 2187 N N . ASN A 1 293 ? -18.674 -16.949 31.527 1.00 92.69 293 ASN A N 1
ATOM 2188 C CA . ASN A 1 293 ? -19.838 -16.835 32.405 1.00 92.69 293 ASN A CA 1
ATOM 2189 C C . ASN A 1 293 ? -20.565 -15.496 32.194 1.00 92.69 293 ASN A C 1
ATOM 2191 O O . ASN A 1 293 ? -21.794 -15.476 32.105 1.00 92.69 293 ASN A O 1
ATOM 2195 N N . LEU A 1 294 ? -19.829 -14.391 32.022 1.00 92.25 294 LEU A N 1
ATOM 2196 C CA . LEU A 1 294 ? -20.402 -13.069 31.731 1.00 92.25 294 LEU A CA 1
ATOM 2197 C C . LEU A 1 294 ? -21.181 -13.020 30.408 1.00 92.25 294 LEU A C 1
ATOM 2199 O O . LEU A 1 294 ? -22.140 -12.253 30.292 1.00 92.25 294 LEU A O 1
ATOM 2203 N N . MET A 1 295 ? -20.841 -13.867 29.432 1.00 90.56 295 MET A N 1
ATOM 2204 C CA . MET A 1 295 ? -21.619 -14.019 28.193 1.00 90.56 295 MET A CA 1
ATOM 2205 C C . MET A 1 295 ? -23.052 -14.516 28.420 1.00 90.56 295 MET A C 1
ATOM 2207 O O . MET A 1 295 ? -23.886 -14.354 27.535 1.00 90.56 295 MET A O 1
ATOM 2211 N N . ASN A 1 296 ? -23.353 -15.108 29.577 1.00 90.38 296 ASN A N 1
ATOM 2212 C CA . ASN A 1 296 ? -24.699 -15.551 29.949 1.00 90.38 296 ASN A CA 1
ATOM 2213 C C . ASN A 1 296 ? -25.412 -14.565 30.888 1.00 90.38 296 ASN A C 1
ATOM 2215 O O . ASN A 1 296 ? -26.476 -14.875 31.417 1.00 90.38 296 ASN A O 1
ATOM 2219 N N . SER A 1 297 ? -24.847 -13.373 31.106 1.00 91.12 297 SER A N 1
ATOM 2220 C CA . SER A 1 297 ? -25.485 -12.338 31.920 1.00 91.12 297 SER A CA 1
ATOM 2221 C C . SER A 1 297 ? -26.838 -11.925 31.336 1.00 91.12 297 SER A C 1
ATOM 2223 O O . SER A 1 297 ? -26.993 -11.784 30.122 1.00 91.12 297 SER A O 1
ATOM 2225 N N . HIS A 1 298 ? -27.816 -11.636 32.195 1.00 89.00 298 HIS A N 1
ATOM 2226 C CA . HIS A 1 298 ? -29.124 -11.131 31.766 1.00 89.00 298 HIS A CA 1
ATOM 2227 C C . HIS A 1 298 ? -29.032 -9.768 31.057 1.00 89.00 298 HIS A C 1
ATOM 2229 O O . HIS A 1 298 ? -29.893 -9.439 30.241 1.00 89.00 298 HIS A O 1
ATOM 2235 N N . LYS A 1 299 ? -27.969 -8.995 31.311 1.00 90.56 299 LYS A N 1
ATOM 2236 C CA . LYS A 1 299 ? -27.792 -7.635 30.789 1.00 90.56 299 LYS A CA 1
ATOM 2237 C C . LYS A 1 299 ? -27.085 -7.642 29.421 1.00 90.56 299 LYS A C 1
ATOM 2239 O O . LYS A 1 299 ? -25.916 -8.039 29.358 1.00 90.56 299 LYS A O 1
ATOM 2244 N N . PRO A 1 300 ? -27.719 -7.148 28.335 1.00 91.12 300 PRO A N 1
ATOM 2245 C CA . PRO A 1 300 ? -27.100 -7.107 27.003 1.00 91.12 300 PRO A CA 1
ATOM 2246 C C . PRO A 1 300 ? -25.786 -6.313 26.959 1.00 91.12 300 PRO A C 1
ATOM 2248 O O . PRO A 1 300 ? -24.842 -6.704 26.272 1.00 91.12 300 PRO A O 1
ATOM 2251 N N . TYR A 1 301 ? -25.682 -5.234 27.746 1.00 91.25 301 TYR A N 1
ATOM 2252 C CA . TYR A 1 301 ? -24.478 -4.401 27.833 1.00 91.25 301 TYR A CA 1
ATOM 2253 C C . TYR A 1 301 ? -23.233 -5.182 28.284 1.00 91.25 301 TYR A C 1
ATOM 2255 O O . TYR A 1 301 ? -22.141 -4.969 27.752 1.00 91.25 301 TYR A O 1
ATOM 2263 N N . VAL A 1 302 ? -23.397 -6.115 29.225 1.00 92.75 302 VAL A N 1
ATOM 2264 C CA . VAL A 1 302 ? -22.307 -6.980 29.692 1.00 92.75 302 VAL A CA 1
ATOM 2265 C C . VAL A 1 302 ? -21.994 -8.046 28.646 1.00 92.75 302 VAL A C 1
ATOM 2267 O O . VAL A 1 302 ? -20.827 -8.224 28.300 1.00 92.75 302 VAL A O 1
ATOM 2270 N N . ARG A 1 303 ? -23.020 -8.698 28.076 1.00 93.00 303 ARG A N 1
ATOM 2271 C CA . ARG A 1 303 ? -22.835 -9.757 27.068 1.00 93.00 303 ARG A CA 1
ATOM 2272 C C . ARG A 1 303 ? -22.076 -9.275 25.835 1.00 93.00 303 ARG A C 1
ATOM 2274 O O . ARG A 1 303 ? -21.148 -9.955 25.396 1.00 93.00 303 ARG A O 1
ATOM 2281 N N . LYS A 1 304 ? -22.403 -8.091 25.303 1.00 91.62 304 LYS A N 1
ATOM 2282 C CA . LYS A 1 304 ? -21.713 -7.544 24.120 1.00 91.62 304 LYS A CA 1
ATOM 2283 C C . LYS A 1 304 ? -20.224 -7.289 24.392 1.00 91.62 304 LYS A C 1
ATOM 2285 O O . LYS A 1 304 ? -19.378 -7.670 23.587 1.00 91.62 304 LYS A O 1
ATOM 2290 N N . LYS A 1 305 ? -19.885 -6.736 25.564 1.00 91.75 305 LYS A N 1
ATOM 2291 C CA . LYS A 1 305 ? -18.493 -6.474 25.970 1.00 91.75 305 LYS A CA 1
ATOM 2292 C C . LYS A 1 305 ? -17.727 -7.766 26.262 1.00 91.75 305 LYS A C 1
ATOM 2294 O O . LYS A 1 305 ? -16.590 -7.906 25.819 1.00 91.75 305 LYS A O 1
ATOM 2299 N N . ALA A 1 306 ? -18.365 -8.718 26.945 1.00 93.19 306 ALA A N 1
ATOM 2300 C CA . ALA A 1 306 ? -17.804 -10.041 27.218 1.00 93.19 306 ALA A CA 1
ATOM 2301 C C . ALA A 1 306 ? -17.553 -10.833 25.926 1.00 93.19 306 ALA A C 1
ATOM 2303 O O . ALA A 1 306 ? -16.579 -11.568 25.828 1.00 93.19 306 ALA A O 1
ATOM 2304 N N . THR A 1 307 ? -18.390 -10.636 24.906 1.00 92.12 307 THR A N 1
ATOM 2305 C CA . THR A 1 307 ? -18.185 -11.242 23.588 1.00 92.12 307 THR A CA 1
ATOM 2306 C C . THR A 1 307 ? -17.013 -10.587 22.856 1.00 92.12 307 THR A C 1
ATOM 2308 O O . THR A 1 307 ? -16.124 -11.294 22.396 1.00 92.12 307 THR A O 1
ATOM 2311 N N . LEU A 1 308 ? -16.948 -9.251 22.785 1.00 91.12 308 LEU A N 1
ATOM 2312 C CA . LEU A 1 308 ? -15.877 -8.544 22.063 1.00 91.12 308 LEU A CA 1
ATOM 2313 C C . LEU A 1 308 ? -14.471 -8.849 22.598 1.00 91.12 308 LEU A C 1
ATOM 2315 O O . LEU A 1 308 ? -13.539 -9.021 21.809 1.00 91.12 308 LEU A O 1
ATOM 2319 N N . ILE A 1 309 ? -14.303 -8.948 23.922 1.00 91.62 309 ILE A N 1
ATOM 2320 C CA . ILE A 1 309 ? -12.986 -9.215 24.520 1.00 91.62 309 ILE A CA 1
ATOM 2321 C C . ILE A 1 309 ? -12.428 -10.593 24.132 1.00 91.62 309 ILE A C 1
ATOM 2323 O O . ILE A 1 309 ? -11.206 -10.759 24.088 1.00 91.62 309 ILE A O 1
ATOM 2327 N N . LEU A 1 310 ? -13.286 -11.560 23.769 1.00 90.94 310 LEU A N 1
ATOM 2328 C CA . LEU A 1 310 ? -12.850 -12.884 23.316 1.00 90.94 310 LEU A CA 1
ATOM 2329 C C . LEU A 1 310 ? -11.869 -12.799 22.146 1.00 90.94 310 LEU A C 1
ATOM 2331 O O . LEU A 1 310 ? -10.921 -13.575 22.097 1.00 90.94 310 LEU A O 1
ATOM 2335 N N . TYR A 1 311 ? -12.029 -11.828 21.242 1.00 91.06 311 TYR A N 1
ATOM 2336 C CA . TYR A 1 311 ? -11.072 -11.638 20.154 1.00 91.06 311 TYR A CA 1
ATOM 2337 C C . TYR A 1 311 ? -9.650 -11.407 20.685 1.00 91.06 311 TYR A C 1
ATOM 2339 O O . TYR A 1 311 ? -8.719 -12.119 20.307 1.00 91.06 311 TYR A O 1
ATOM 2347 N N . LYS A 1 312 ? -9.479 -10.451 21.608 1.00 88.69 312 LYS A N 1
ATOM 2348 C CA . LYS A 1 312 ? -8.174 -10.134 22.212 1.00 88.69 312 LYS A CA 1
ATOM 2349 C C . LYS A 1 312 ? -7.631 -11.308 23.024 1.00 88.69 312 LYS A C 1
ATOM 2351 O O . LYS A 1 312 ? -6.440 -11.599 22.927 1.00 88.69 312 LYS A O 1
ATOM 2356 N N . LEU A 1 313 ? -8.502 -12.021 23.740 1.00 90.38 313 LEU A N 1
ATOM 2357 C CA . LEU A 1 313 ? -8.141 -13.253 24.439 1.00 90.38 313 LEU A CA 1
ATOM 2358 C C . LEU A 1 313 ? -7.576 -14.300 23.482 1.00 90.38 313 LEU A C 1
ATOM 2360 O O . LEU A 1 313 ? -6.515 -14.843 23.753 1.00 90.38 313 LEU A O 1
ATOM 2364 N N . PHE A 1 314 ? -8.225 -14.558 22.345 1.00 89.94 314 PHE A N 1
ATOM 2365 C CA . PHE A 1 314 ? -7.768 -15.571 21.389 1.00 89.94 314 PHE A CA 1
ATOM 2366 C C . PHE A 1 314 ? -6.497 -15.170 20.643 1.00 89.94 314 PHE A C 1
ATOM 2368 O O . PHE A 1 314 ? -5.733 -16.046 20.241 1.00 89.94 314 PHE A O 1
ATOM 2375 N N . LEU A 1 315 ? -6.230 -13.868 20.484 1.00 88.62 315 LEU A N 1
ATOM 2376 C CA . LEU A 1 315 ? -4.942 -13.402 19.968 1.00 88.62 315 LEU A CA 1
ATOM 2377 C C . LEU A 1 315 ? -3.779 -13.761 20.902 1.00 88.62 315 LEU A C 1
ATOM 2379 O O . LEU A 1 315 ? -2.682 -14.024 20.417 1.00 88.62 315 LEU A O 1
ATOM 2383 N N . ARG A 1 316 ? -4.008 -13.769 22.221 1.00 89.81 316 ARG A N 1
ATOM 2384 C CA . ARG A 1 316 ? -2.986 -14.092 23.232 1.00 89.81 316 ARG A CA 1
ATOM 2385 C C . ARG A 1 316 ? -2.962 -15.568 23.604 1.00 89.81 316 ARG A C 1
ATOM 2387 O O . ARG A 1 316 ? -1.889 -16.149 23.707 1.00 89.81 316 ARG A O 1
ATOM 2394 N N . TYR A 1 317 ? -4.131 -16.178 23.757 1.00 91.44 317 TYR A N 1
ATOM 2395 C CA . TYR A 1 317 ? -4.341 -17.571 24.136 1.00 91.44 317 TYR A CA 1
ATOM 2396 C C . TYR A 1 317 ? -5.225 -18.296 23.098 1.00 91.44 317 TYR A C 1
ATOM 2398 O O . TYR A 1 317 ? -6.421 -18.513 23.321 1.00 91.44 317 TYR A O 1
ATOM 2406 N N . PRO A 1 318 ? -4.657 -18.723 21.949 1.00 88.56 318 PRO A N 1
ATOM 2407 C CA . PRO A 1 318 ? -5.425 -19.344 20.863 1.00 88.56 318 PRO A CA 1
ATOM 2408 C C . PRO A 1 318 ? -6.103 -20.667 21.242 1.00 88.56 318 PRO A C 1
ATOM 2410 O O . PRO A 1 318 ? -7.106 -21.048 20.642 1.00 88.56 318 PRO A O 1
ATOM 2413 N N . GLN A 1 319 ? -5.567 -21.385 22.236 1.00 88.31 319 GLN A N 1
ATOM 2414 C CA . GLN A 1 319 ? -6.128 -22.658 22.702 1.00 88.31 319 GLN A CA 1
ATOM 2415 C C . GLN A 1 319 ? -7.536 -22.482 23.298 1.00 88.31 319 GLN A C 1
ATOM 2417 O O . GLN A 1 319 ? -8.372 -23.374 23.154 1.00 88.31 319 GLN A O 1
ATOM 2422 N N . GLY A 1 320 ? -7.824 -21.310 23.881 1.00 86.31 320 GLY A N 1
ATOM 2423 C CA . GLY A 1 320 ? -9.128 -20.978 24.456 1.00 86.31 320 GLY A CA 1
ATOM 2424 C C . GLY A 1 320 ? -10.271 -20.947 23.441 1.00 86.31 320 GLY A C 1
ATOM 2425 O O . GLY A 1 320 ? -11.426 -21.141 23.820 1.00 86.31 320 GLY A O 1
ATOM 2426 N N . LEU A 1 321 ? -9.968 -20.779 22.148 1.00 87.88 321 LEU A N 1
ATOM 2427 C CA . LEU A 1 321 ? -10.973 -20.752 21.084 1.00 87.88 321 LEU A CA 1
ATOM 2428 C C . LEU A 1 321 ? -11.754 -22.069 21.010 1.00 87.88 321 LEU A C 1
ATOM 2430 O O . LEU A 1 321 ? -12.976 -22.053 20.941 1.00 87.88 321 LEU A O 1
ATOM 2434 N N . ARG A 1 322 ? -11.073 -23.220 21.090 1.00 85.62 322 ARG A N 1
ATOM 2435 C CA . ARG A 1 322 ? -11.732 -24.538 20.989 1.00 85.62 322 ARG A CA 1
ATOM 2436 C C . ARG A 1 322 ? -12.763 -24.767 22.094 1.00 85.62 322 ARG A C 1
ATOM 2438 O O . ARG A 1 322 ? -13.761 -25.428 21.861 1.00 85.62 322 ARG A O 1
ATOM 2445 N N . LEU A 1 323 ? -12.517 -24.208 23.277 1.00 84.19 323 LEU A N 1
ATOM 2446 C CA . LEU A 1 323 ? -13.378 -24.352 24.454 1.00 84.19 323 LEU A CA 1
ATOM 2447 C C . LEU A 1 323 ? -14.606 -23.432 24.415 1.00 84.19 323 LEU A C 1
ATOM 2449 O O . LEU A 1 323 ? -15.569 -23.650 25.144 1.00 84.19 323 LEU A O 1
ATOM 2453 N N . SER A 1 324 ? -14.555 -22.372 23.609 1.00 87.94 324 SER A N 1
ATOM 2454 C CA . SER A 1 324 ? -15.529 -21.276 23.623 1.00 87.94 324 SER A CA 1
ATOM 2455 C C . SER A 1 324 ? -16.255 -21.078 22.294 1.00 87.94 324 SER A C 1
ATOM 2457 O O . SER A 1 324 ? -17.222 -20.321 22.242 1.00 87.94 324 SER A O 1
ATOM 2459 N N . PHE A 1 325 ? -15.832 -21.770 21.233 1.00 88.00 325 PHE A N 1
ATOM 2460 C CA . PHE A 1 325 ? -16.364 -21.587 19.886 1.00 88.00 325 PHE A CA 1
ATOM 2461 C C . PHE A 1 325 ? -17.863 -21.884 19.784 1.00 88.00 325 PHE A C 1
ATOM 2463 O O . PHE A 1 325 ? -18.593 -21.086 19.200 1.00 88.00 325 PHE A O 1
ATOM 2470 N N . ASP A 1 326 ? -18.342 -22.966 20.404 1.00 87.88 326 ASP A N 1
ATOM 2471 C CA . ASP A 1 326 ? -19.772 -23.304 20.386 1.00 87.88 326 ASP A CA 1
ATOM 2472 C C . ASP A 1 326 ? -20.613 -22.220 21.072 1.00 87.88 326 ASP A C 1
ATOM 2474 O O . ASP A 1 326 ? -21.620 -21.771 20.527 1.00 87.88 326 ASP A O 1
ATOM 2478 N N . ARG A 1 327 ? -20.131 -21.694 22.208 1.00 87.75 327 ARG A N 1
ATOM 2479 C CA . ARG A 1 327 ? -20.779 -20.574 22.909 1.00 87.75 327 ARG A CA 1
ATOM 2480 C C . ARG A 1 327 ? -20.805 -19.314 22.050 1.00 87.75 327 ARG A C 1
ATOM 2482 O O . ARG A 1 327 ? -21.818 -18.625 22.010 1.00 87.75 327 ARG A O 1
ATOM 2489 N N . LEU A 1 328 ? -19.711 -19.011 21.348 1.00 88.94 328 LEU A N 1
ATOM 2490 C CA . LEU A 1 328 ? -19.638 -17.864 20.440 1.00 88.94 328 LEU A CA 1
ATOM 2491 C C . LEU A 1 328 ? -20.612 -18.012 19.259 1.00 88.94 328 LEU A C 1
ATOM 2493 O O . LEU A 1 328 ? -21.253 -17.038 18.872 1.00 88.94 328 LEU A O 1
ATOM 2497 N N . LYS A 1 329 ? -20.767 -19.228 18.724 1.00 88.69 329 LYS A N 1
ATOM 2498 C CA . LYS A 1 329 ? -21.721 -19.535 17.652 1.00 88.69 329 LYS A CA 1
ATOM 2499 C C . LYS A 1 329 ? -23.168 -19.319 18.097 1.00 88.69 329 LYS A C 1
ATOM 2501 O O . LYS A 1 329 ? -23.937 -18.705 17.366 1.00 88.69 329 LYS A O 1
ATOM 2506 N N . GLU A 1 330 ? -23.533 -19.762 19.298 1.00 88.12 330 GLU A N 1
ATOM 2507 C CA . GLU A 1 330 ? -24.873 -19.530 19.858 1.00 88.12 330 GLU A CA 1
ATOM 2508 C C . GLU A 1 330 ? -25.206 -18.037 19.981 1.00 88.12 330 GLU A C 1
ATOM 2510 O O . GLU A 1 330 ? -26.354 -17.640 19.795 1.00 88.12 330 GLU A O 1
ATOM 2515 N N . ARG A 1 331 ? -24.211 -17.181 20.257 1.00 87.94 331 ARG A N 1
ATOM 2516 C CA . ARG A 1 331 ? -24.428 -15.728 20.360 1.00 87.94 331 ARG A CA 1
ATOM 2517 C C . ARG A 1 331 ? -24.812 -15.054 19.040 1.00 87.94 331 ARG A C 1
ATOM 2519 O O . ARG A 1 331 ? -25.351 -13.951 19.065 1.00 87.94 331 ARG A O 1
ATOM 2526 N N . MET A 1 332 ? -24.595 -15.704 17.895 1.00 86.19 332 MET A N 1
ATOM 2527 C CA . MET A 1 332 ? -25.057 -15.193 16.597 1.00 86.19 332 MET A CA 1
ATOM 2528 C C . MET A 1 332 ? -26.579 -15.261 16.427 1.00 86.19 332 MET A C 1
ATOM 2530 O O . MET A 1 332 ? -27.117 -14.616 15.530 1.00 86.19 332 MET A O 1
ATOM 2534 N N . GLU A 1 333 ? -27.267 -16.052 17.250 1.00 85.88 333 GLU A N 1
ATOM 2535 C CA . GLU A 1 333 ? -28.720 -16.256 17.191 1.00 85.88 333 GLU A CA 1
ATOM 2536 C C . GLU A 1 333 ? -29.445 -15.565 18.359 1.00 85.88 333 GLU A C 1
ATOM 2538 O O . GLU A 1 333 ? -30.595 -15.879 18.659 1.00 85.88 333 GLU A O 1
ATOM 2543 N N . GLU A 1 334 ? -28.780 -14.617 19.031 1.00 84.69 334 GLU A N 1
ATOM 2544 C CA . GLU A 1 334 ? -29.386 -13.839 20.113 1.00 84.69 334 GLU A CA 1
ATOM 2545 C C . GLU A 1 334 ? -30.478 -12.866 19.622 1.00 84.69 334 GLU A C 1
ATOM 2547 O O . GLU A 1 334 ? -30.419 -12.370 18.495 1.00 84.69 334 GLU A O 1
ATOM 2552 N N . PRO A 1 335 ? -31.453 -12.527 20.493 1.00 85.12 335 PRO A N 1
ATOM 2553 C CA . PRO A 1 335 ? -32.493 -11.549 20.171 1.00 85.12 335 PRO A CA 1
ATOM 2554 C C . PRO A 1 335 ? -31.954 -10.113 20.089 1.00 85.12 335 PRO A C 1
ATOM 2556 O O . PRO A 1 335 ? -32.529 -9.275 19.399 1.00 85.12 335 PRO A O 1
ATOM 2559 N N . ASP A 1 336 ? -30.867 -9.808 20.805 1.00 87.88 336 ASP A N 1
ATOM 2560 C CA . ASP A 1 336 ? -30.280 -8.472 20.824 1.00 87.88 336 ASP A CA 1
ATOM 2561 C C . ASP A 1 336 ? -29.277 -8.294 19.675 1.00 87.88 336 ASP A C 1
ATOM 2563 O O . ASP A 1 336 ? -28.204 -8.902 19.647 1.00 87.88 336 ASP A O 1
ATOM 2567 N N . VAL A 1 337 ? -29.609 -7.399 18.741 1.00 87.38 337 VAL A N 1
ATOM 2568 C CA . VAL A 1 337 ? -28.802 -7.125 17.541 1.00 87.38 337 VAL A CA 1
ATOM 2569 C C . VAL A 1 337 ? -27.390 -6.638 17.889 1.00 87.38 337 VAL A C 1
ATOM 2571 O O . VAL A 1 337 ? -26.450 -6.896 17.135 1.00 87.38 337 VAL A O 1
ATOM 2574 N N . SER A 1 338 ? -27.196 -5.960 19.027 1.00 86.38 338 SER A N 1
ATOM 2575 C CA . SER A 1 338 ? -25.874 -5.457 19.414 1.00 86.38 338 SER A CA 1
ATOM 2576 C C . SER A 1 338 ? -24.932 -6.591 19.825 1.00 86.38 338 SER A C 1
ATOM 2578 O O . SER A 1 338 ? -23.764 -6.583 19.435 1.00 86.38 338 SER A O 1
ATOM 2580 N N . VAL A 1 339 ? -25.440 -7.615 20.521 1.00 89.19 339 VAL A N 1
ATOM 2581 C CA . VAL A 1 339 ? -24.660 -8.815 20.872 1.00 89.19 339 VAL A CA 1
ATOM 2582 C C . VAL A 1 339 ? -24.347 -9.646 19.625 1.00 89.19 339 VAL A C 1
ATOM 2584 O O . VAL A 1 339 ? -23.207 -10.095 19.459 1.00 89.19 339 VAL A O 1
ATOM 2587 N N . VAL A 1 340 ? -25.310 -9.787 18.707 1.00 89.69 340 VAL A N 1
ATOM 2588 C CA . VAL A 1 340 ? -25.091 -10.461 17.415 1.00 89.69 340 VAL A CA 1
ATOM 2589 C C . VAL A 1 340 ? -23.997 -9.747 16.620 1.00 89.69 340 VAL A C 1
ATOM 2591 O O . VAL A 1 340 ? -23.052 -10.392 16.173 1.00 89.69 340 VAL A O 1
ATOM 2594 N N . SER A 1 341 ? -24.052 -8.416 16.521 1.00 89.00 341 SER A N 1
ATOM 2595 C CA . SER A 1 341 ? -23.036 -7.614 15.827 1.00 89.00 341 SER A CA 1
ATOM 2596 C C . SER A 1 341 ? -21.637 -7.803 16.422 1.00 89.00 341 SER A C 1
ATOM 2598 O O . SER A 1 341 ? -20.663 -7.931 15.680 1.00 89.00 341 SER A O 1
ATOM 2600 N N . CYS A 1 342 ? -21.513 -7.855 17.752 1.00 89.88 342 CYS A N 1
ATOM 2601 C CA . CYS A 1 342 ? -20.242 -8.130 18.421 1.00 89.88 342 CYS A CA 1
ATOM 2602 C C . CYS A 1 342 ? -19.724 -9.544 18.126 1.00 89.88 342 CYS A C 1
ATOM 2604 O O . CYS A 1 342 ? -18.538 -9.715 17.853 1.00 89.88 342 CYS A O 1
ATOM 2606 N N . SER A 1 343 ? -20.609 -10.542 18.137 1.00 90.88 343 SER A N 1
ATOM 2607 C CA . SER A 1 343 ? -20.274 -11.940 17.835 1.00 90.88 343 SER A CA 1
ATOM 2608 C C . SER A 1 343 ? -19.787 -12.096 16.397 1.00 90.88 343 SER A C 1
ATOM 2610 O O . SER A 1 343 ? -18.724 -12.669 16.158 1.00 90.88 343 SER A O 1
ATOM 2612 N N . VAL A 1 344 ? -20.523 -11.510 15.447 1.00 90.06 344 VAL A N 1
ATOM 2613 C CA . VAL A 1 344 ? -20.147 -11.440 14.031 1.00 90.06 344 VAL A CA 1
ATOM 2614 C C . VAL A 1 344 ? -18.784 -10.774 13.884 1.00 90.06 344 VAL A C 1
ATOM 2616 O O . VAL A 1 344 ? -17.924 -11.334 13.219 1.00 90.06 344 VAL A O 1
ATOM 2619 N N . ASN A 1 345 ? -18.539 -9.642 14.551 1.00 89.94 345 ASN A N 1
ATOM 2620 C CA . ASN A 1 345 ? -17.255 -8.946 14.471 1.00 89.94 345 ASN A CA 1
ATOM 2621 C C . ASN A 1 345 ? 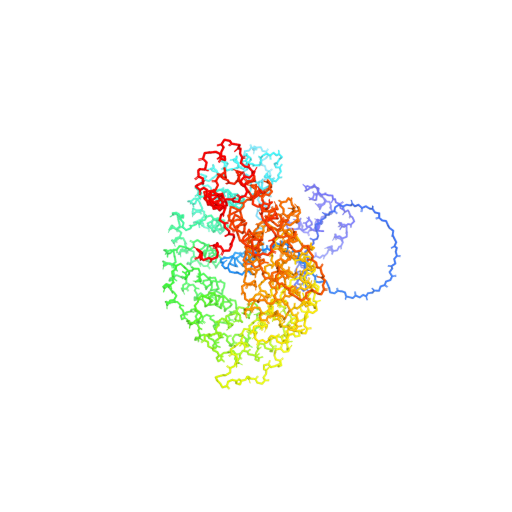-16.084 -9.833 14.925 1.00 89.94 345 ASN A C 1
ATOM 2623 O O . ASN A 1 345 ? -15.098 -9.962 14.204 1.00 89.94 345 ASN A O 1
ATOM 2627 N N . VAL A 1 346 ? -16.207 -10.502 16.078 1.00 89.69 346 VAL A N 1
ATOM 2628 C CA . VAL A 1 346 ? -15.165 -11.418 16.573 1.00 89.69 346 VAL A CA 1
ATOM 2629 C C . VAL A 1 346 ? -14.914 -12.545 15.572 1.00 89.69 346 VAL A C 1
ATOM 2631 O O . VAL A 1 346 ? -13.762 -12.831 15.255 1.00 89.69 346 VAL A O 1
ATOM 2634 N N . ILE A 1 347 ? -15.969 -13.167 15.043 1.00 90.19 347 ILE A N 1
ATOM 2635 C CA . ILE A 1 347 ? -15.824 -14.276 14.094 1.00 90.19 347 ILE A CA 1
ATOM 2636 C C . ILE A 1 347 ? -15.217 -13.796 12.771 1.00 90.19 347 ILE A C 1
ATOM 2638 O O . ILE A 1 347 ? -14.312 -14.457 12.270 1.00 90.19 347 ILE A O 1
ATOM 2642 N N . CYS A 1 348 ? -15.648 -12.653 12.232 1.00 88.81 348 CYS A N 1
ATOM 2643 C CA . CYS A 1 348 ? -15.090 -12.067 11.012 1.00 88.81 348 CYS A CA 1
ATOM 2644 C C . CYS A 1 348 ? -13.577 -11.844 11.144 1.00 88.81 348 CYS A C 1
ATOM 2646 O O . CYS A 1 348 ? -12.815 -12.285 10.287 1.00 88.81 348 CYS A O 1
ATOM 2648 N N . GLU A 1 349 ? -13.118 -11.233 12.240 1.00 86.62 349 GLU A N 1
ATOM 2649 C CA . GLU A 1 349 ? -11.687 -10.969 12.445 1.00 86.62 349 GLU A CA 1
ATOM 2650 C C . GLU A 1 349 ? -10.865 -12.257 12.644 1.00 86.62 349 GLU A C 1
ATOM 2652 O O . GLU A 1 349 ? -9.709 -12.342 12.220 1.00 86.62 349 GLU A O 1
ATOM 2657 N N . LEU A 1 350 ? -11.444 -13.298 13.255 1.00 87.31 350 LEU A N 1
ATOM 2658 C CA . LEU A 1 350 ? -10.786 -14.603 13.378 1.00 87.31 350 LEU A CA 1
ATOM 2659 C C . LEU A 1 350 ? -10.747 -15.364 12.045 1.00 87.31 350 LEU A C 1
ATOM 2661 O O . LEU A 1 350 ? -9.747 -16.016 11.729 1.00 87.31 350 LEU A O 1
ATOM 2665 N N . ALA A 1 351 ? -11.826 -15.289 11.271 1.00 87.88 351 ALA A N 1
ATOM 2666 C CA . ALA A 1 351 ? -11.962 -15.971 9.997 1.00 87.88 351 ALA A CA 1
ATOM 2667 C C . ALA A 1 351 ? -11.087 -15.338 8.913 1.00 87.88 351 ALA A C 1
ATOM 2669 O O . ALA A 1 351 ? -10.494 -16.084 8.142 1.00 87.88 351 ALA A O 1
ATOM 2670 N N . ASN A 1 352 ? -10.873 -14.018 8.938 1.00 83.56 352 ASN A N 1
ATOM 2671 C CA . ASN A 1 352 ? -9.909 -13.336 8.064 1.00 83.56 352 ASN A CA 1
ATOM 2672 C C . ASN A 1 352 ? -8.492 -13.937 8.147 1.00 83.56 352 ASN A C 1
ATOM 2674 O O . ASN A 1 352 ? -7.745 -13.892 7.176 1.00 83.56 352 ASN A O 1
ATOM 2678 N N . LYS A 1 353 ? -8.102 -14.529 9.288 1.00 84.38 353 LYS A N 1
ATOM 2679 C CA . LYS A 1 353 ? -6.792 -15.193 9.437 1.00 84.38 353 LYS A CA 1
ATOM 2680 C C . LYS A 1 353 ? -6.775 -16.637 8.937 1.00 84.38 353 LYS A C 1
ATOM 2682 O O . LYS A 1 353 ? -5.736 -17.106 8.482 1.00 84.38 353 LYS A O 1
ATOM 2687 N N . LYS A 1 354 ? -7.876 -17.376 9.112 1.00 85.56 354 LYS A N 1
ATOM 2688 C CA . LYS A 1 354 ? -8.004 -18.798 8.733 1.00 85.56 354 LYS A CA 1
ATOM 2689 C C . LYS A 1 354 ? -9.430 -19.109 8.248 1.00 85.56 354 LYS A C 1
ATOM 2691 O O . LYS A 1 354 ? -10.186 -19.724 9.007 1.00 85.56 354 LYS A O 1
ATOM 2696 N N . PRO A 1 355 ? -9.792 -18.751 7.001 1.00 86.56 355 PRO A N 1
ATOM 2697 C CA . PRO A 1 355 ? -11.172 -18.849 6.510 1.00 86.56 355 PRO A CA 1
ATOM 2698 C C . PRO A 1 355 ? -11.732 -20.280 6.519 1.00 86.56 355 PRO A C 1
ATOM 2700 O O . PRO A 1 355 ? -12.874 -20.497 6.924 1.00 86.56 355 PRO A O 1
ATOM 2703 N N . LYS A 1 356 ? -10.897 -21.279 6.191 1.00 87.31 356 LYS A N 1
ATOM 2704 C CA . LYS A 1 356 ? -11.249 -22.715 6.135 1.00 87.31 356 LYS A CA 1
ATOM 2705 C C . LYS A 1 356 ? -12.014 -23.236 7.353 1.00 87.31 356 LYS A C 1
ATOM 2707 O O . LYS A 1 356 ? -12.939 -24.030 7.215 1.00 87.31 356 LYS A O 1
ATOM 2712 N N . ASN A 1 357 ? -11.658 -22.777 8.551 1.00 87.44 357 ASN A N 1
ATOM 2713 C CA . ASN A 1 357 ? -12.258 -23.273 9.793 1.00 87.44 357 ASN A CA 1
ATOM 2714 C C . ASN A 1 357 ? -13.699 -22.781 10.007 1.00 87.44 357 ASN A C 1
ATOM 2716 O O . ASN A 1 357 ? -14.421 -23.349 10.823 1.00 87.44 357 ASN A O 1
ATOM 2720 N N . TYR A 1 358 ? -14.117 -21.732 9.294 1.00 89.00 358 TYR A N 1
ATOM 2721 C CA . TYR A 1 358 ? -15.394 -21.047 9.502 1.00 89.00 358 TYR A CA 1
ATOM 2722 C C . TYR A 1 358 ? -16.392 -21.274 8.360 1.00 89.00 358 TYR A C 1
ATOM 2724 O O . TYR A 1 358 ? -17.515 -20.778 8.430 1.00 89.00 358 TYR A O 1
ATOM 2732 N N . VAL A 1 359 ? -16.044 -22.086 7.352 1.00 87.56 359 VAL A N 1
ATOM 2733 C CA . VAL A 1 359 ? -16.929 -22.433 6.221 1.00 87.56 359 VAL A CA 1
ATOM 2734 C C . VAL A 1 359 ? -18.259 -23.027 6.705 1.00 87.56 359 VAL A C 1
ATOM 2736 O O . VAL A 1 359 ? -19.318 -22.711 6.165 1.00 87.56 359 VAL A O 1
ATOM 2739 N N . GLY A 1 360 ? -18.243 -23.807 7.792 1.00 88.25 360 GLY A N 1
ATOM 2740 C CA . GLY A 1 360 ? -19.458 -24.367 8.398 1.00 88.25 360 GLY A CA 1
ATOM 2741 C C . GLY A 1 360 ? -20.457 -23.326 8.932 1.00 88.25 360 GLY A C 1
ATOM 2742 O O . GLY A 1 360 ? -21.620 -23.662 9.150 1.00 88.25 360 GLY A O 1
ATOM 2743 N N . LEU A 1 361 ? -20.039 -22.069 9.126 1.00 88.94 361 LEU A N 1
ATOM 2744 C CA . LEU A 1 361 ? -20.906 -20.963 9.551 1.00 88.94 361 LEU A CA 1
ATOM 2745 C C . LEU A 1 361 ? -21.520 -20.187 8.375 1.00 88.94 361 LEU A C 1
ATOM 2747 O O . LEU A 1 361 ? -22.390 -19.343 8.597 1.00 88.94 361 LEU A O 1
ATOM 2751 N N . ALA A 1 362 ? -21.131 -20.479 7.128 1.00 88.00 362 ALA A N 1
ATOM 2752 C CA . ALA A 1 362 ? -21.642 -19.781 5.948 1.00 88.00 362 ALA A CA 1
ATOM 2753 C C . ALA A 1 362 ? -23.186 -19.728 5.873 1.00 88.00 362 ALA A C 1
ATOM 2755 O O . ALA A 1 362 ? -23.714 -18.659 5.570 1.00 88.00 362 ALA A O 1
ATOM 2756 N N . PRO A 1 363 ? -23.958 -20.784 6.216 1.00 89.62 363 PRO A N 1
ATOM 2757 C CA . PRO A 1 363 ? -25.421 -20.693 6.220 1.00 89.62 363 PRO A CA 1
ATOM 2758 C C . PRO A 1 363 ? -25.977 -19.658 7.212 1.00 89.62 363 PRO A C 1
ATOM 2760 O O . PRO A 1 363 ? -26.949 -18.970 6.905 1.00 89.62 363 PRO A O 1
ATOM 2763 N N . GLN A 1 364 ? -25.355 -19.517 8.389 1.00 89.19 364 GLN A N 1
ATOM 2764 C CA . GLN A 1 364 ? -25.780 -18.546 9.402 1.00 89.19 364 GLN A CA 1
ATOM 2765 C C . GLN A 1 364 ? -25.487 -17.116 8.944 1.00 89.19 364 GLN A C 1
ATOM 2767 O O . GLN A 1 364 ? -26.356 -16.251 9.038 1.00 89.19 364 GLN A O 1
ATOM 2772 N N . PHE A 1 365 ? -24.302 -16.881 8.377 1.00 90.31 365 PHE A N 1
ATOM 2773 C CA . PHE A 1 365 ? -23.953 -15.590 7.789 1.00 90.31 365 PHE A CA 1
ATOM 2774 C C . PHE A 1 365 ? -24.838 -15.239 6.588 1.00 90.31 365 PHE A C 1
ATOM 2776 O O . PHE A 1 365 ? -25.224 -14.085 6.434 1.00 90.31 365 PHE A O 1
ATOM 2783 N N . PHE A 1 366 ? -25.227 -16.225 5.777 1.00 89.81 366 PHE A N 1
ATOM 2784 C CA . PHE A 1 366 ? -26.129 -16.010 4.648 1.00 89.81 366 PHE A CA 1
ATOM 2785 C C . PHE A 1 366 ? -27.524 -15.589 5.124 1.00 89.81 366 PHE A C 1
ATOM 2787 O O . PHE A 1 366 ? -28.099 -14.645 4.593 1.00 89.81 366 PHE A O 1
ATOM 2794 N N . ARG A 1 367 ? -28.042 -16.222 6.185 1.00 89.38 367 ARG A N 1
ATOM 2795 C CA . ARG A 1 367 ? -29.298 -15.801 6.823 1.00 89.38 367 ARG A CA 1
ATOM 2796 C C . ARG A 1 367 ? -29.204 -14.375 7.375 1.00 89.38 367 ARG A C 1
ATOM 2798 O O . ARG A 1 367 ? -30.153 -13.609 7.230 1.00 89.38 367 ARG A O 1
ATOM 2805 N N . LEU A 1 368 ? -28.080 -14.005 7.994 1.00 89.12 368 LEU A N 1
ATOM 2806 C CA . LEU A 1 368 ? -27.860 -12.638 8.483 1.00 89.12 368 LEU A CA 1
ATOM 2807 C C . LEU A 1 368 ? -27.822 -11.621 7.336 1.00 89.12 368 LEU A C 1
ATOM 2809 O O . LEU A 1 368 ? -28.416 -10.556 7.474 1.00 89.12 368 LEU A O 1
ATOM 2813 N N . LEU A 1 369 ? -27.203 -11.967 6.204 1.00 88.69 369 LEU A N 1
ATOM 2814 C CA . LEU A 1 369 ? -27.145 -11.126 5.005 1.00 88.69 369 LEU A CA 1
ATOM 2815 C C . LEU A 1 369 ? -28.540 -10.791 4.454 1.00 88.69 369 LEU A C 1
ATOM 2817 O O . LEU A 1 369 ? -28.763 -9.671 4.016 1.00 88.69 369 LEU A O 1
ATOM 2821 N N . THR A 1 370 ? -29.480 -11.741 4.488 1.00 88.25 370 THR A N 1
ATOM 2822 C CA . THR A 1 370 ? -30.831 -11.547 3.930 1.00 88.25 370 THR A CA 1
ATOM 2823 C C . THR A 1 370 ? -31.847 -10.989 4.925 1.00 88.25 370 THR A C 1
ATOM 2825 O O . THR A 1 370 ? -32.894 -10.508 4.508 1.00 88.25 370 THR A O 1
ATOM 2828 N N . THR A 1 371 ? -31.590 -11.104 6.231 1.00 87.50 371 THR A N 1
ATOM 2829 C CA . THR A 1 371 ? -32.579 -10.773 7.279 1.00 87.50 371 THR A CA 1
ATOM 2830 C C . THR A 1 371 ? -32.260 -9.461 7.997 1.00 87.50 371 THR A C 1
ATOM 2832 O O . THR A 1 371 ? -33.158 -8.805 8.518 1.00 87.50 371 THR A O 1
ATOM 2835 N N . SER A 1 372 ? -30.984 -9.077 8.068 1.00 85.19 372 SER A N 1
ATOM 2836 C CA . SER A 1 372 ? -30.555 -7.882 8.796 1.00 85.19 372 SER A CA 1
ATOM 2837 C C . SER A 1 372 ? -30.697 -6.610 7.964 1.00 85.19 372 SER A C 1
ATOM 2839 O O . SER A 1 372 ? -30.361 -6.597 6.787 1.00 85.19 372 SER A O 1
ATOM 2841 N N . SER A 1 373 ? -31.070 -5.508 8.620 1.00 84.25 373 SER A N 1
ATOM 2842 C CA . SER A 1 373 ? -31.039 -4.143 8.072 1.00 84.25 373 SER A CA 1
ATOM 2843 C C . SER A 1 373 ? -29.851 -3.300 8.564 1.00 84.25 373 SER A C 1
ATOM 2845 O O . SER A 1 373 ? -29.694 -2.150 8.166 1.00 84.25 373 SER A O 1
ATOM 2847 N N . ASN A 1 374 ? -29.000 -3.834 9.450 1.00 87.62 374 ASN A N 1
ATOM 2848 C CA . ASN A 1 374 ? -27.858 -3.095 9.994 1.00 87.62 374 ASN A CA 1
ATOM 2849 C C . ASN A 1 374 ? -26.680 -3.061 9.005 1.00 87.62 374 ASN A C 1
ATOM 2851 O O . ASN A 1 374 ? -25.943 -4.043 8.889 1.00 87.62 374 ASN A O 1
ATOM 2855 N N . ASN A 1 375 ? -26.457 -1.904 8.375 1.00 89.69 375 ASN A N 1
ATOM 2856 C CA . ASN A 1 375 ? -25.388 -1.685 7.394 1.00 89.69 375 ASN A CA 1
ATOM 2857 C C . ASN A 1 375 ? -23.991 -2.088 7.896 1.00 89.69 375 ASN A C 1
ATOM 2859 O O . ASN A 1 375 ? -23.247 -2.739 7.168 1.00 89.69 375 ASN A O 1
ATOM 2863 N N . TRP A 1 376 ? -23.634 -1.768 9.145 1.00 86.81 376 TRP A N 1
ATOM 2864 C CA . TRP A 1 376 ? -22.310 -2.080 9.703 1.00 86.81 376 TRP A CA 1
ATOM 2865 C C . TRP A 1 376 ? -22.079 -3.583 9.845 1.00 86.81 376 TRP A C 1
ATOM 2867 O O . TRP A 1 376 ? -20.996 -4.087 9.539 1.00 86.81 376 TRP A O 1
ATOM 2877 N N . MET A 1 377 ? -23.111 -4.311 10.276 1.00 88.81 377 MET A N 1
ATOM 2878 C CA . MET A 1 377 ? -23.049 -5.766 10.357 1.00 88.81 377 MET A CA 1
ATOM 2879 C C . MET A 1 377 ? -23.007 -6.383 8.957 1.00 88.81 377 MET A C 1
ATOM 2881 O O . MET A 1 377 ? -22.196 -7.275 8.721 1.00 88.81 377 MET A O 1
ATOM 2885 N N . LEU A 1 378 ? -23.823 -5.887 8.020 1.00 90.88 378 LEU A N 1
ATOM 2886 C CA . LEU A 1 378 ? -23.836 -6.371 6.638 1.00 90.88 378 LEU A CA 1
ATOM 2887 C C . LEU A 1 378 ? -22.467 -6.207 5.971 1.00 90.88 378 LEU A C 1
ATOM 2889 O O . LEU A 1 378 ? -21.973 -7.176 5.412 1.00 90.88 378 LEU A O 1
ATOM 2893 N N . ILE A 1 379 ? -21.797 -5.059 6.122 1.00 92.19 379 ILE A N 1
ATOM 2894 C CA . ILE A 1 379 ? -20.429 -4.842 5.608 1.00 92.19 379 ILE A CA 1
ATOM 2895 C C . ILE A 1 379 ? -19.471 -5.928 6.123 1.00 92.19 379 ILE A C 1
ATOM 2897 O O . ILE A 1 379 ? -18.718 -6.518 5.351 1.00 92.19 379 ILE A O 1
ATOM 2901 N N . LYS A 1 380 ? -19.507 -6.240 7.426 1.00 89.81 380 LYS A N 1
ATOM 2902 C CA . LYS A 1 380 ? -18.654 -7.283 8.025 1.00 89.81 380 LYS A CA 1
ATOM 2903 C C . LYS A 1 380 ? -18.991 -8.685 7.511 1.00 89.81 380 LYS A C 1
ATOM 2905 O O . LYS A 1 380 ? -18.079 -9.467 7.241 1.00 89.81 380 LYS A O 1
ATOM 2910 N N . VAL A 1 381 ? -20.278 -8.996 7.362 1.00 91.69 381 VAL A N 1
ATOM 2911 C CA . VAL A 1 381 ? -20.750 -10.277 6.818 1.00 91.69 381 VAL A CA 1
ATOM 2912 C C . VAL A 1 381 ? -20.328 -10.430 5.358 1.00 91.69 381 VAL A C 1
ATOM 2914 O O . VAL A 1 381 ? -19.797 -11.472 4.991 1.00 91.69 381 VAL A O 1
ATOM 2917 N N . VAL A 1 382 ? -20.509 -9.395 4.541 1.00 92.56 382 VAL A N 1
ATOM 2918 C CA . VAL A 1 382 ? -20.157 -9.372 3.117 1.00 92.56 382 VAL A CA 1
ATOM 2919 C C . VAL A 1 382 ? -18.643 -9.558 2.925 1.00 92.56 382 VAL A C 1
ATOM 2921 O O . VAL A 1 382 ? -18.243 -10.464 2.194 1.00 92.56 382 VAL A O 1
ATOM 2924 N N . LYS A 1 383 ? -17.803 -8.841 3.690 1.00 90.81 383 LYS A N 1
ATOM 2925 C CA . LYS A 1 383 ? -16.337 -9.043 3.723 1.00 90.81 383 LYS A CA 1
ATOM 2926 C C . LYS A 1 383 ? -15.941 -10.483 4.026 1.00 90.81 383 LYS A C 1
ATOM 2928 O O . LYS A 1 383 ? -15.109 -11.075 3.337 1.00 90.81 383 LYS A O 1
ATOM 2933 N N . LEU A 1 384 ? -16.547 -11.051 5.067 1.00 90.56 384 LEU A N 1
ATOM 2934 C CA . LEU A 1 384 ? -16.284 -12.428 5.461 1.00 90.56 384 LEU A CA 1
ATOM 2935 C C . LEU A 1 384 ? -16.707 -13.409 4.364 1.00 90.56 384 LEU A C 1
ATOM 2937 O O . LEU A 1 384 ? -15.953 -14.320 4.039 1.00 90.56 384 LEU A O 1
ATOM 2941 N N . MET A 1 385 ? -17.882 -13.209 3.765 1.00 90.62 385 MET A N 1
ATOM 2942 C CA . MET A 1 385 ? -18.345 -14.033 2.651 1.00 90.62 385 MET A CA 1
ATOM 2943 C C . MET A 1 385 ? -17.368 -13.995 1.480 1.00 90.62 385 MET A C 1
ATOM 2945 O O . MET A 1 385 ? -17.051 -15.055 0.948 1.00 90.62 385 MET A O 1
ATOM 2949 N N . SER A 1 386 ? -16.829 -12.820 1.140 1.00 89.69 386 SER A N 1
ATOM 2950 C CA . SER A 1 386 ? -15.788 -12.679 0.115 1.00 89.69 386 SER A CA 1
ATOM 2951 C C . SER A 1 386 ? -14.560 -13.547 0.421 1.00 89.69 386 SER A C 1
ATOM 2953 O O . SER A 1 386 ? -14.090 -14.287 -0.437 1.00 89.69 386 SER A O 1
ATOM 2955 N N . SER A 1 387 ? -14.105 -13.563 1.679 1.00 90.00 387 SER A N 1
ATOM 2956 C CA . SER A 1 387 ? -12.974 -14.401 2.113 1.00 90.00 387 SER A CA 1
ATOM 2957 C C . SER A 1 387 ? -13.285 -15.904 2.155 1.00 90.00 387 SER A C 1
ATOM 2959 O O . SER A 1 387 ? -12.369 -16.721 2.091 1.00 90.00 387 SER A O 1
ATOM 2961 N N . LEU A 1 388 ? -14.560 -16.293 2.267 1.00 90.12 388 LEU A N 1
ATOM 2962 C CA . LEU A 1 388 ? -14.999 -17.694 2.245 1.00 90.12 388 LEU A CA 1
ATOM 2963 C C . LEU A 1 388 ? -15.207 -18.237 0.824 1.00 90.12 388 LEU A C 1
ATOM 2965 O O . LEU A 1 388 ? -15.161 -19.452 0.631 1.00 90.12 388 LEU A O 1
ATOM 2969 N N . VAL A 1 389 ? -15.434 -17.371 -0.169 1.00 90.06 389 VAL A N 1
ATOM 2970 C CA . VAL A 1 389 ? -15.701 -17.783 -1.557 1.00 90.06 389 VAL A CA 1
ATOM 2971 C C . VAL A 1 389 ? -14.567 -18.617 -2.178 1.00 90.06 389 VAL A C 1
ATOM 2973 O O . VAL A 1 389 ? -14.894 -19.653 -2.762 1.00 90.06 389 VAL A O 1
ATOM 2976 N N . PRO A 1 390 ? -13.273 -18.256 -2.050 1.00 88.44 390 PRO A N 1
ATOM 2977 C CA . PRO A 1 390 ? -12.183 -19.070 -2.591 1.00 88.44 390 PRO A CA 1
ATOM 2978 C C . PRO A 1 390 ? -12.129 -20.489 -2.006 1.00 88.44 390 PRO A C 1
ATOM 2980 O O . PRO A 1 390 ? -11.720 -21.423 -2.688 1.00 88.44 390 PRO A O 1
ATOM 2983 N N . GLU A 1 391 ? -12.558 -20.658 -0.751 1.00 88.56 391 GLU A N 1
ATOM 2984 C CA . GLU A 1 391 ? -12.553 -21.949 -0.055 1.00 88.56 391 GLU A CA 1
ATOM 2985 C C . GLU A 1 391 ? -13.768 -22.819 -0.411 1.00 88.56 391 GLU A C 1
ATOM 2987 O O . GLU A 1 391 ? -13.658 -24.042 -0.451 1.00 88.56 391 GLU A O 1
ATOM 2992 N N . GLU A 1 392 ? -14.923 -22.205 -0.697 1.00 87.69 392 GLU A N 1
ATOM 2993 C CA . GLU A 1 392 ? -16.143 -22.898 -1.129 1.00 87.69 392 GLU A CA 1
ATOM 2994 C C . GLU A 1 392 ? -16.764 -22.194 -2.357 1.00 87.69 392 GLU A C 1
ATOM 2996 O O . GLU A 1 392 ? -17.717 -21.415 -2.228 1.00 87.69 392 GLU A O 1
ATOM 3001 N N . PRO A 1 393 ? -16.311 -22.509 -3.590 1.00 85.12 393 PRO A N 1
ATOM 3002 C CA . PRO A 1 393 ? -16.758 -21.833 -4.819 1.00 85.12 393 PRO A CA 1
ATOM 3003 C C . PRO A 1 393 ? -18.267 -21.936 -5.098 1.00 85.12 393 PRO A C 1
ATOM 3005 O O . PRO A 1 393 ? -18.852 -21.141 -5.836 1.00 85.12 393 PRO A O 1
ATOM 3008 N N . ARG A 1 394 ? -18.962 -22.913 -4.496 1.00 85.50 394 ARG A N 1
ATOM 3009 C CA . ARG A 1 394 ? -20.428 -23.031 -4.602 1.00 85.50 394 ARG A CA 1
ATOM 3010 C C . ARG A 1 394 ? -21.151 -21.834 -3.984 1.00 85.50 394 ARG A C 1
ATOM 3012 O O . ARG A 1 394 ? -22.253 -21.515 -4.432 1.00 85.50 394 ARG A O 1
ATOM 3019 N N . LEU A 1 395 ? -20.535 -21.185 -2.996 1.00 86.25 395 LEU A N 1
ATOM 3020 C CA . LEU A 1 395 ? -21.063 -20.002 -2.331 1.00 86.25 395 LEU A CA 1
ATOM 3021 C C . LEU A 1 395 ? -21.138 -18.803 -3.285 1.00 86.25 395 LEU A C 1
ATOM 3023 O O . LEU A 1 395 ? -22.149 -18.106 -3.268 1.00 86.25 395 LEU A O 1
ATOM 3027 N N . ALA A 1 396 ? -20.151 -18.629 -4.174 1.00 86.00 396 ALA A N 1
ATOM 3028 C CA . ALA A 1 396 ? -20.094 -17.517 -5.130 1.00 86.00 396 ALA A CA 1
ATOM 3029 C C . ALA A 1 396 ? -21.415 -17.344 -5.892 1.00 86.00 396 ALA A C 1
ATOM 3031 O O . ALA A 1 396 ? -21.999 -16.266 -5.914 1.00 86.00 396 ALA A O 1
ATOM 3032 N N . ARG A 1 397 ? -21.951 -18.449 -6.424 1.00 86.94 397 ARG A N 1
ATOM 3033 C CA . ARG A 1 397 ? -23.201 -18.467 -7.203 1.00 86.94 397 ARG A CA 1
ATOM 3034 C C . ARG A 1 397 ? -24.440 -18.116 -6.381 1.00 86.94 397 ARG A C 1
ATOM 3036 O O . ARG A 1 397 ? -25.374 -17.544 -6.925 1.00 86.94 397 ARG A O 1
ATOM 3043 N N . LYS A 1 398 ? -24.463 -18.469 -5.092 1.00 88.06 398 LYS A N 1
ATOM 3044 C CA . LYS A 1 398 ? -25.594 -18.176 -4.196 1.00 88.06 398 LYS A CA 1
ATOM 3045 C C . LYS A 1 398 ? -25.599 -16.732 -3.697 1.00 88.06 398 LYS A C 1
ATOM 3047 O O . LYS A 1 398 ? -26.654 -16.248 -3.308 1.00 88.06 398 LYS A O 1
ATOM 3052 N N . LEU A 1 399 ? -24.442 -16.071 -3.676 1.00 89.56 399 LEU A N 1
ATOM 3053 C CA . LEU A 1 399 ? -24.309 -14.690 -3.207 1.00 89.56 399 LEU A CA 1
ATOM 3054 C C . LEU A 1 399 ? -24.719 -13.654 -4.258 1.00 89.56 399 LEU A C 1
ATOM 3056 O O . LEU A 1 399 ? -25.098 -12.551 -3.880 1.00 89.56 399 LEU A O 1
ATOM 3060 N N . LEU A 1 400 ? -24.678 -14.007 -5.546 1.00 88.88 400 LEU A N 1
ATOM 3061 C CA . LEU A 1 400 ? -24.939 -13.086 -6.654 1.00 88.88 400 LEU A CA 1
ATOM 3062 C C . LEU A 1 400 ? -26.288 -12.357 -6.540 1.00 88.88 400 LEU A C 1
ATOM 3064 O O . LEU A 1 400 ? -26.305 -11.131 -6.488 1.00 88.88 400 LEU A O 1
ATOM 3068 N N . ASP A 1 401 ? -27.405 -13.087 -6.457 1.00 90.19 401 ASP A N 1
ATOM 3069 C CA . ASP A 1 401 ? -28.739 -12.465 -6.459 1.00 90.19 401 ASP A CA 1
ATOM 3070 C C . ASP A 1 401 ? -29.039 -11.664 -5.172 1.00 90.19 401 ASP A C 1
ATOM 3072 O O . ASP A 1 401 ? -29.526 -10.531 -5.278 1.00 90.19 401 ASP A O 1
ATOM 3076 N N . PRO A 1 402 ? -28.723 -12.162 -3.953 1.00 91.94 402 PRO A N 1
ATOM 3077 C CA . PRO A 1 402 ? -28.880 -11.369 -2.734 1.00 91.94 402 PRO A CA 1
ATOM 3078 C C . PRO A 1 402 ? -28.049 -10.083 -2.745 1.00 91.94 402 PRO A C 1
ATOM 3080 O O . PRO A 1 402 ? -28.564 -9.026 -2.391 1.00 91.94 402 PRO A O 1
ATOM 3083 N N . LEU A 1 403 ? -26.785 -10.145 -3.183 1.00 92.44 403 LEU A N 1
ATOM 3084 C CA . LEU A 1 403 ? -25.929 -8.959 -3.244 1.00 92.44 403 LEU A CA 1
ATOM 3085 C C . LEU A 1 403 ? -26.402 -7.978 -4.319 1.00 92.44 403 LEU A C 1
ATOM 3087 O O . LEU A 1 403 ? -26.446 -6.784 -4.047 1.00 92.44 403 LEU A O 1
ATOM 3091 N N . ALA A 1 404 ? -26.830 -8.455 -5.491 1.00 92.00 404 ALA A N 1
ATOM 3092 C CA . ALA A 1 404 ? -27.410 -7.598 -6.527 1.00 92.00 404 ALA A CA 1
ATOM 3093 C C . ALA A 1 404 ? -28.669 -6.866 -6.028 1.00 92.00 404 ALA A C 1
ATOM 3095 O O . ALA A 1 404 ? -28.838 -5.676 -6.288 1.00 92.00 404 ALA A O 1
ATOM 3096 N N . THR A 1 405 ? -29.509 -7.547 -5.243 1.00 92.19 405 THR A N 1
ATOM 3097 C CA . THR A 1 405 ? -30.691 -6.939 -4.611 1.00 92.19 405 THR A CA 1
ATOM 3098 C C . THR A 1 405 ? -30.296 -5.849 -3.612 1.00 92.19 405 THR A C 1
ATOM 3100 O O . THR A 1 405 ? -30.923 -4.793 -3.572 1.00 92.19 405 THR A O 1
ATOM 3103 N N . ILE A 1 406 ? -29.245 -6.067 -2.813 1.00 91.56 406 ILE A N 1
ATOM 3104 C CA . ILE A 1 406 ? -28.735 -5.053 -1.877 1.00 91.56 406 ILE A CA 1
ATOM 3105 C C . ILE A 1 406 ? -28.157 -3.858 -2.647 1.00 91.56 406 ILE A C 1
ATOM 3107 O O . ILE A 1 406 ? -28.469 -2.721 -2.301 1.00 91.56 406 ILE A O 1
ATOM 3111 N N . ILE A 1 407 ? -27.385 -4.100 -3.712 1.00 92.56 407 ILE A N 1
ATOM 3112 C CA . ILE A 1 407 ? -26.782 -3.059 -4.563 1.00 92.56 407 ILE A CA 1
ATO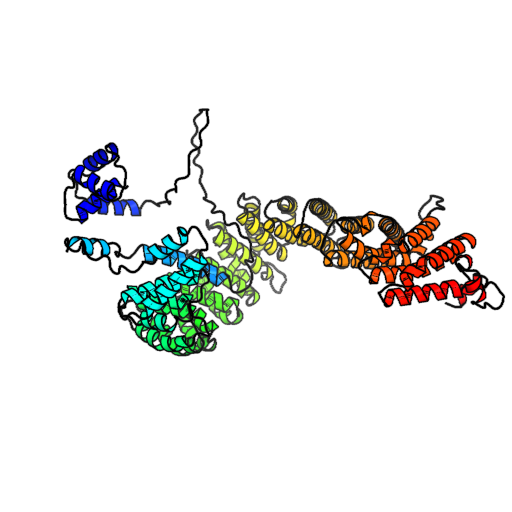M 3113 C C . ILE A 1 407 ? -27.855 -2.140 -5.162 1.00 92.56 407 ILE A C 1
ATOM 3115 O O . ILE A 1 407 ? -27.699 -0.927 -5.143 1.00 92.56 407 ILE A O 1
ATOM 3119 N N . GLN A 1 408 ? -28.969 -2.697 -5.641 1.00 92.50 408 GLN A N 1
ATOM 3120 C CA . GLN A 1 408 ? -30.044 -1.906 -6.253 1.00 92.50 408 GLN A CA 1
ATOM 3121 C C . GLN A 1 408 ? -30.840 -1.058 -5.252 1.00 92.50 408 GLN A C 1
ATOM 3123 O O . GLN A 1 408 ? -31.360 -0.012 -5.626 1.00 92.50 408 GLN A O 1
ATOM 3128 N N . ASN A 1 409 ? -30.964 -1.508 -4.000 1.00 91.88 409 ASN A N 1
ATOM 3129 C CA . ASN A 1 409 ? -31.883 -0.906 -3.029 1.00 91.88 409 ASN A CA 1
ATOM 3130 C C . ASN A 1 409 ? -31.196 -0.045 -1.958 1.00 91.88 409 ASN A C 1
ATOM 3132 O O . ASN A 1 409 ? -31.872 0.678 -1.228 1.00 91.88 409 ASN A O 1
ATOM 3136 N N . THR A 1 410 ? -29.876 -0.147 -1.801 1.00 91.19 410 THR A N 1
ATOM 3137 C CA . THR A 1 410 ? -29.168 0.475 -0.675 1.00 91.19 410 THR A CA 1
ATOM 3138 C C . THR A 1 410 ? -28.764 1.919 -0.984 1.00 91.19 410 THR A C 1
ATOM 3140 O O . THR A 1 410 ? -27.987 2.129 -1.911 1.00 91.19 410 THR A O 1
ATOM 3143 N N . PRO A 1 411 ? -29.168 2.911 -0.163 1.00 88.94 411 PRO A N 1
ATOM 3144 C CA . PRO A 1 411 ? -28.712 4.297 -0.316 1.00 88.94 411 PRO A CA 1
ATOM 3145 C C . PRO A 1 411 ? -27.302 4.535 0.257 1.00 88.94 411 PRO A C 1
ATOM 3147 O O . PRO A 1 411 ? -26.640 5.511 -0.075 1.00 88.94 411 PRO A O 1
ATOM 3150 N N . ALA A 1 412 ? -26.822 3.659 1.144 1.00 91.25 412 ALA A N 1
ATOM 3151 C CA . ALA A 1 412 ? -25.527 3.810 1.801 1.00 91.25 412 ALA A CA 1
ATOM 3152 C C . ALA A 1 412 ? -24.355 3.415 0.880 1.00 91.25 412 ALA A C 1
ATOM 3154 O O . ALA A 1 412 ? -24.101 2.222 0.677 1.00 91.25 412 ALA A O 1
ATOM 3155 N N . LYS A 1 413 ? -23.582 4.413 0.419 1.00 90.88 413 LYS A N 1
ATOM 3156 C CA . LYS A 1 413 ? -22.407 4.255 -0.468 1.00 90.88 413 LYS A CA 1
ATOM 3157 C C . LYS A 1 413 ? -21.390 3.213 0.048 1.00 90.88 413 LYS A C 1
ATOM 3159 O O . LYS A 1 413 ? -20.874 2.418 -0.737 1.00 90.88 413 LYS A O 1
ATOM 3164 N N . SER A 1 414 ? -21.153 3.135 1.366 1.00 91.75 414 SER A N 1
ATOM 3165 C CA . SER A 1 414 ? -20.195 2.183 1.968 1.00 91.75 414 SER A CA 1
ATOM 3166 C C . SER A 1 414 ? -20.627 0.716 1.861 1.00 91.75 414 SER A C 1
ATOM 3168 O O . SER A 1 414 ? -19.805 -0.146 1.560 1.00 91.75 414 SER A O 1
ATOM 3170 N N . LEU A 1 415 ? -21.908 0.416 2.112 1.00 92.81 415 LEU A N 1
ATOM 3171 C CA . LEU A 1 415 ? -22.433 -0.946 1.966 1.00 92.81 415 LEU A CA 1
ATOM 3172 C C . LEU A 1 415 ? -22.529 -1.318 0.483 1.00 92.81 415 LEU A C 1
ATOM 3174 O O . LEU A 1 415 ? -22.142 -2.422 0.111 1.00 92.81 415 LEU A O 1
ATOM 3178 N N . LEU A 1 416 ? -22.977 -0.375 -0.352 1.00 93.62 416 LEU A N 1
ATOM 3179 C CA . LEU A 1 416 ? -23.040 -0.527 -1.803 1.00 93.62 416 LEU A CA 1
ATOM 3180 C C . LEU A 1 416 ? -21.678 -0.942 -2.383 1.00 93.62 416 LEU A C 1
ATOM 3182 O O . LEU A 1 416 ? -21.586 -1.963 -3.065 1.00 93.62 416 LEU A O 1
ATOM 3186 N N . TYR A 1 417 ? -20.617 -0.199 -2.053 1.00 94.06 417 TYR A N 1
ATOM 3187 C CA . TYR A 1 417 ? -19.260 -0.500 -2.509 1.00 94.06 417 TYR A CA 1
ATOM 3188 C C . TYR A 1 417 ? -18.775 -1.875 -2.035 1.00 94.06 417 TYR A C 1
ATOM 3190 O O . TYR A 1 417 ? -18.232 -2.651 -2.820 1.00 94.06 417 TYR A O 1
ATOM 3198 N N . GLU A 1 418 ? -19.005 -2.213 -0.765 1.00 94.06 418 GLU A N 1
ATOM 3199 C CA . GLU A 1 418 ? -18.567 -3.498 -0.220 1.00 94.06 418 GLU A CA 1
ATOM 3200 C C . GLU A 1 418 ? -19.268 -4.685 -0.899 1.00 94.06 418 GLU A C 1
ATOM 3202 O O . GLU A 1 418 ? -18.643 -5.711 -1.191 1.00 94.06 418 GLU A O 1
ATOM 3207 N N . CYS A 1 419 ? -20.561 -4.537 -1.202 1.00 93.81 419 CYS A N 1
ATOM 3208 C CA . CYS A 1 419 ? -21.302 -5.515 -1.986 1.00 93.81 419 CYS A CA 1
ATOM 3209 C C . CYS A 1 419 ? -20.730 -5.647 -3.400 1.00 93.81 419 CYS A C 1
ATOM 3211 O O . CYS A 1 419 ? -20.524 -6.776 -3.839 1.00 93.81 419 CYS A O 1
ATOM 3213 N N . ILE A 1 420 ? -20.417 -4.540 -4.085 1.00 93.12 420 ILE A N 1
ATOM 3214 C CA . ILE A 1 420 ? -19.783 -4.570 -5.415 1.00 93.12 420 ILE A CA 1
ATOM 3215 C C . ILE A 1 420 ? -18.436 -5.301 -5.350 1.00 93.12 420 ILE A C 1
ATOM 3217 O O . ILE A 1 420 ? -18.235 -6.249 -6.100 1.00 93.12 420 ILE A O 1
ATOM 3221 N N . SER A 1 421 ? -17.560 -4.941 -4.409 1.00 92.38 421 SER A N 1
ATOM 3222 C CA . SER A 1 421 ? -16.243 -5.571 -4.215 1.00 92.38 421 SER A CA 1
ATOM 3223 C C . SER A 1 421 ? -16.336 -7.086 -3.962 1.00 92.38 421 SER A C 1
ATOM 3225 O O . SER A 1 421 ? -15.568 -7.900 -4.492 1.00 92.38 421 SER A O 1
ATOM 3227 N N . THR A 1 422 ? -17.332 -7.504 -3.180 1.00 91.75 422 THR A N 1
ATOM 3228 C CA . THR A 1 422 ? -17.576 -8.927 -2.922 1.00 91.75 422 THR A CA 1
ATOM 3229 C C . THR A 1 422 ? -18.144 -9.639 -4.142 1.00 91.75 422 THR A C 1
ATOM 3231 O O . THR A 1 422 ? -17.748 -10.769 -4.421 1.00 91.75 422 THR A O 1
ATOM 3234 N N . VAL A 1 423 ? -19.030 -8.991 -4.903 1.00 91.62 423 VAL A N 1
ATOM 3235 C CA . VAL A 1 423 ? -19.535 -9.530 -6.170 1.00 91.62 423 VAL A CA 1
ATOM 3236 C C . VAL A 1 423 ? -18.391 -9.700 -7.167 1.00 91.62 423 VAL A C 1
ATOM 3238 O O . VAL A 1 423 ? -18.252 -10.791 -7.711 1.00 91.62 423 VAL A O 1
ATOM 3241 N N . THR A 1 424 ? -17.528 -8.698 -7.363 1.00 89.25 424 THR A N 1
ATOM 3242 C CA . THR A 1 424 ? -16.386 -8.789 -8.293 1.00 89.25 424 THR A CA 1
ATOM 3243 C C . THR A 1 424 ? -15.428 -9.911 -7.911 1.00 89.25 424 THR A C 1
ATOM 3245 O O . THR A 1 424 ? -14.995 -10.672 -8.773 1.00 89.25 424 THR A O 1
ATOM 3248 N N . THR A 1 425 ? -15.175 -10.092 -6.613 1.00 88.94 425 THR A N 1
ATOM 3249 C CA . THR A 1 425 ? -14.377 -11.224 -6.116 1.00 88.94 425 THR A CA 1
ATOM 3250 C C . THR A 1 425 ? -15.084 -12.554 -6.372 1.00 88.94 425 THR A C 1
ATOM 3252 O O . THR A 1 425 ? -14.467 -13.517 -6.823 1.00 88.94 425 THR A O 1
ATOM 3255 N N . ALA A 1 426 ? -16.395 -12.621 -6.126 1.00 89.31 426 ALA A N 1
ATOM 3256 C CA . ALA A 1 426 ? -17.176 -13.830 -6.337 1.00 89.31 426 ALA A CA 1
ATOM 3257 C C . ALA A 1 426 ? -17.234 -14.243 -7.811 1.00 89.31 426 ALA A C 1
ATOM 3259 O O . ALA A 1 426 ? -17.178 -15.440 -8.095 1.00 89.31 426 ALA A O 1
ATOM 3260 N N . LEU A 1 427 ? -17.293 -13.281 -8.739 1.00 87.69 427 LEU A N 1
ATOM 3261 C CA . LEU A 1 427 ? -17.347 -13.519 -10.184 1.00 87.69 427 LEU A CA 1
ATOM 3262 C C . LEU A 1 427 ? -16.189 -14.393 -10.684 1.00 87.69 427 LEU A C 1
ATOM 3264 O O . LEU A 1 427 ? -16.435 -15.270 -11.514 1.00 87.69 427 LEU A O 1
ATOM 3268 N N . LEU A 1 428 ? -14.988 -14.252 -10.109 1.00 85.81 428 LEU A N 1
ATOM 3269 C CA . LEU A 1 428 ? -13.813 -15.080 -10.425 1.00 85.81 428 LEU A CA 1
ATOM 3270 C C . LEU A 1 428 ? -14.062 -16.587 -10.220 1.00 85.81 428 LEU A C 1
ATOM 3272 O O . LEU A 1 428 ? -13.472 -17.414 -10.907 1.00 85.81 428 LEU A O 1
ATOM 3276 N N . TYR A 1 429 ? -14.976 -16.950 -9.316 1.00 84.88 429 TYR A N 1
ATOM 3277 C CA . TYR A 1 429 ? -15.274 -18.334 -8.925 1.00 84.88 429 TYR A CA 1
ATOM 3278 C C . TYR A 1 429 ? -16.650 -18.819 -9.411 1.00 84.88 429 TYR A C 1
ATOM 3280 O O . TYR A 1 429 ? -17.133 -19.874 -8.996 1.00 84.88 429 TYR A O 1
ATOM 3288 N N . THR A 1 430 ? -17.322 -18.054 -10.280 1.00 82.00 430 THR A N 1
ATOM 3289 C CA . THR A 1 430 ? -18.657 -18.416 -10.795 1.00 82.00 430 THR A CA 1
ATOM 3290 C C . THR A 1 430 ? -18.629 -19.423 -11.942 1.00 82.00 430 THR A C 1
ATOM 3292 O O . THR A 1 430 ? -19.656 -20.060 -12.209 1.00 82.00 430 THR A O 1
ATOM 3295 N N . GLN A 1 431 ? -17.479 -19.595 -12.600 1.00 74.50 431 GLN A N 1
ATOM 3296 C CA . GLN A 1 431 ? -17.308 -20.559 -13.683 1.00 74.50 431 GLN A CA 1
ATOM 3297 C C . GLN A 1 431 ? -17.471 -21.989 -13.152 1.00 74.50 431 GLN A C 1
ATOM 3299 O O . GLN A 1 431 ? -16.853 -22.386 -12.163 1.00 74.50 431 GLN A O 1
ATOM 3304 N N . LYS A 1 432 ? -18.349 -22.774 -13.785 1.00 70.12 432 LYS A N 1
ATOM 3305 C CA . LYS A 1 432 ? -18.499 -24.197 -13.450 1.00 70.12 432 LYS A CA 1
ATOM 3306 C C . LYS A 1 432 ? -17.307 -25.000 -13.979 1.00 70.12 432 LYS A C 1
ATOM 3308 O O . LYS A 1 432 ? -16.643 -24.571 -14.916 1.00 70.12 432 LYS A O 1
ATOM 3313 N N . SER A 1 433 ? -17.125 -26.215 -13.455 1.00 63.38 433 SER A N 1
ATOM 3314 C CA . SER A 1 433 ? -16.183 -27.219 -13.989 1.00 63.38 433 SER A CA 1
ATOM 3315 C C . SER A 1 433 ? -16.334 -27.454 -15.495 1.00 63.38 433 SER A C 1
ATOM 3317 O O . SER A 1 433 ? -15.369 -27.794 -16.164 1.00 63.38 433 SER A O 1
ATOM 3319 N N . ASP A 1 434 ? -17.540 -27.228 -16.019 1.00 62.44 434 ASP A N 1
ATOM 3320 C CA . ASP A 1 434 ? -17.904 -27.443 -17.420 1.00 62.44 434 ASP A CA 1
ATOM 3321 C C . ASP A 1 434 ? -17.681 -26.185 -18.292 1.00 62.44 434 ASP A C 1
ATOM 3323 O O . ASP A 1 434 ? -18.168 -26.121 -19.417 1.00 62.44 434 ASP A O 1
ATOM 3327 N N . GLY A 1 435 ? -17.048 -25.131 -17.759 1.00 68.38 435 GLY A N 1
ATOM 3328 C CA . GLY A 1 435 ? -16.780 -23.864 -18.460 1.00 68.38 435 GLY A CA 1
ATOM 3329 C C . GLY A 1 435 ? -17.991 -22.936 -18.634 1.00 68.38 435 GLY A C 1
ATOM 3330 O O . GLY A 1 435 ? -17.863 -21.831 -19.153 1.00 68.38 435 GLY A O 1
ATOM 3331 N N . THR A 1 436 ? -19.182 -23.343 -18.184 1.00 72.19 436 THR A N 1
ATOM 3332 C CA . THR A 1 436 ? -20.409 -22.541 -18.323 1.00 72.19 436 THR A CA 1
ATOM 3333 C C . THR A 1 436 ? -20.578 -21.530 -17.187 1.00 72.19 436 THR A C 1
ATOM 3335 O O . THR A 1 436 ? -20.416 -21.861 -16.007 1.00 72.19 436 THR A O 1
ATOM 3338 N N . GLN A 1 437 ? -20.958 -20.297 -17.538 1.00 73.44 437 GLN A N 1
ATOM 3339 C CA . GLN A 1 437 ? -21.290 -19.241 -16.580 1.00 73.44 437 GLN A CA 1
ATOM 3340 C C . GLN A 1 437 ? -22.800 -19.198 -16.265 1.00 73.44 437 GLN A C 1
ATOM 3342 O O . GLN A 1 437 ? -23.631 -19.561 -17.106 1.00 73.44 437 GLN A O 1
ATOM 3347 N N . PRO A 1 438 ? -23.195 -18.770 -15.053 1.00 76.25 438 PRO A N 1
ATOM 3348 C CA . PRO A 1 438 ? -24.590 -18.481 -14.726 1.00 76.25 438 PRO A CA 1
ATOM 3349 C C . PRO A 1 438 ? -25.188 -17.374 -15.617 1.00 76.25 438 PRO A C 1
ATOM 3351 O O . PRO A 1 438 ? -24.531 -16.382 -15.916 1.00 76.25 438 PRO A O 1
ATOM 3354 N N . ARG A 1 439 ? -26.465 -17.511 -16.009 1.00 79.00 439 ARG A N 1
ATOM 3355 C CA . ARG A 1 439 ? -27.148 -16.569 -16.926 1.00 79.00 439 ARG A CA 1
ATOM 3356 C C . ARG A 1 439 ? -27.276 -15.139 -16.386 1.00 79.00 439 ARG A C 1
ATOM 3358 O O . ARG A 1 439 ? -27.437 -14.215 -17.172 1.00 79.00 439 ARG A O 1
ATOM 3365 N N . ASN A 1 440 ? -27.242 -14.961 -15.069 1.00 84.19 440 ASN A N 1
ATOM 3366 C CA . ASN A 1 440 ? -27.351 -13.664 -14.401 1.00 84.19 440 ASN A CA 1
ATOM 3367 C C . ASN A 1 440 ? -26.026 -12.878 -14.375 1.00 84.19 440 ASN A C 1
ATOM 3369 O O . ASN A 1 440 ? -26.064 -11.677 -14.123 1.00 84.19 440 ASN A O 1
ATOM 3373 N N . VAL A 1 441 ? -24.878 -13.504 -14.671 1.00 85.31 441 VAL A N 1
ATOM 3374 C CA . VAL A 1 441 ? -23.557 -12.849 -14.588 1.00 85.31 441 VAL A CA 1
ATOM 3375 C C . VAL A 1 441 ? -23.460 -11.581 -15.448 1.00 85.31 441 VAL A C 1
ATOM 3377 O O . VAL A 1 441 ? -23.110 -10.547 -14.883 1.00 85.31 441 VAL A O 1
ATOM 3380 N N . PRO A 1 442 ? -23.834 -11.573 -16.745 1.00 86.56 442 PRO A N 1
ATOM 3381 C CA . PRO A 1 442 ? -23.702 -10.366 -17.568 1.00 86.56 442 PRO A CA 1
ATOM 3382 C C . PRO A 1 442 ? -24.526 -9.179 -17.050 1.00 86.56 442 PRO A C 1
ATOM 3384 O O . PRO A 1 442 ? -24.069 -8.039 -17.078 1.00 86.56 442 PRO A O 1
ATOM 3387 N N . ALA A 1 443 ? -25.731 -9.441 -16.530 1.00 89.81 443 ALA A N 1
ATOM 3388 C CA . ALA A 1 443 ? -26.590 -8.401 -15.966 1.00 89.81 443 ALA A CA 1
ATOM 3389 C C . ALA A 1 443 ? -26.000 -7.807 -14.676 1.00 89.81 443 ALA A C 1
ATOM 3391 O O . ALA A 1 443 ? -26.073 -6.599 -14.463 1.00 89.81 443 ALA A O 1
ATOM 3392 N N . ILE A 1 444 ? -25.386 -8.646 -13.838 1.00 89.56 444 ILE A N 1
ATOM 3393 C CA . ILE A 1 444 ? -24.742 -8.221 -12.590 1.00 89.56 444 ILE A CA 1
ATOM 3394 C C . ILE A 1 444 ? -23.453 -7.448 -12.874 1.00 89.56 444 ILE A C 1
ATOM 3396 O O . ILE A 1 444 ? -23.221 -6.416 -12.253 1.00 89.56 444 ILE A O 1
ATOM 3400 N N . VAL A 1 445 ? -22.645 -7.898 -13.839 1.00 90.50 445 VAL A N 1
ATOM 3401 C CA . VAL A 1 445 ? -21.445 -7.171 -14.284 1.00 90.50 445 VAL A CA 1
ATOM 3402 C C . VAL A 1 445 ? -21.824 -5.776 -14.766 1.00 90.50 445 VAL A C 1
ATOM 3404 O O . VAL A 1 445 ? -21.220 -4.802 -14.325 1.00 90.50 445 VAL A O 1
ATOM 3407 N N . LYS A 1 446 ? -22.870 -5.665 -15.596 1.00 91.38 446 LYS A N 1
ATOM 3408 C CA . LYS A 1 446 ? -23.383 -4.369 -16.050 1.00 91.38 446 LYS A CA 1
ATOM 3409 C C . LYS A 1 446 ? -23.840 -3.491 -14.881 1.00 91.38 446 LYS A C 1
ATOM 3411 O O . LYS A 1 446 ? -23.452 -2.333 -14.816 1.00 91.38 446 LYS A O 1
ATOM 3416 N N . LEU A 1 447 ? -24.597 -4.048 -13.933 1.00 92.56 447 LEU A N 1
ATOM 3417 C CA . LEU A 1 447 ? -25.035 -3.326 -12.736 1.00 92.56 447 LEU A CA 1
ATOM 3418 C C . LEU A 1 447 ? -23.845 -2.774 -11.933 1.00 92.56 447 LEU A C 1
ATOM 3420 O O . LEU A 1 447 ? -23.834 -1.595 -11.587 1.00 92.56 447 LEU A O 1
ATOM 3424 N N . CYS A 1 448 ? -22.840 -3.606 -11.643 1.00 92.50 448 CYS A N 1
ATOM 3425 C CA . CYS A 1 448 ? -21.635 -3.177 -10.932 1.00 92.50 448 CYS A CA 1
ATOM 3426 C C . CYS A 1 448 ? -20.879 -2.095 -11.712 1.00 92.50 448 CYS A C 1
ATOM 3428 O O . CYS A 1 448 ? -20.484 -1.093 -11.121 1.00 92.50 448 CYS A O 1
ATOM 3430 N N . ASN A 1 449 ? -20.726 -2.270 -13.027 1.00 92.25 449 ASN A N 1
ATOM 3431 C CA . ASN A 1 449 ? -20.064 -1.304 -13.896 1.00 92.25 449 ASN A CA 1
ATOM 3432 C C . ASN A 1 449 ? -20.762 0.064 -13.886 1.00 92.25 449 ASN A C 1
ATOM 3434 O O . ASN A 1 449 ? -20.106 1.084 -13.704 1.00 92.25 449 ASN A O 1
ATOM 3438 N N . ASP A 1 450 ? -22.091 0.088 -14.008 1.00 92.31 450 ASP A N 1
ATOM 3439 C CA . ASP A 1 450 ? -22.874 1.327 -14.021 1.00 92.31 450 ASP A CA 1
ATOM 3440 C C . ASP A 1 450 ? -22.719 2.111 -12.704 1.00 92.31 450 ASP A C 1
ATOM 3442 O O . ASP A 1 450 ? -22.652 3.339 -12.714 1.00 92.31 450 ASP A O 1
ATOM 3446 N N . HIS A 1 451 ? -22.637 1.423 -11.559 1.00 92.50 451 HIS A N 1
ATOM 3447 C CA . HIS A 1 451 ? -22.383 2.074 -10.268 1.00 92.50 451 HIS A CA 1
ATOM 3448 C C . HIS A 1 451 ? -20.937 2.560 -10.117 1.00 92.50 451 HIS A C 1
ATOM 3450 O O . HIS A 1 451 ? -20.728 3.670 -9.635 1.00 92.50 451 HIS A O 1
ATOM 3456 N N . LEU A 1 452 ? -19.950 1.765 -10.540 1.00 92.94 452 LEU A N 1
ATOM 3457 C CA . LEU A 1 452 ? -18.538 2.154 -10.476 1.00 92.94 452 LEU A CA 1
ATOM 3458 C C . LEU A 1 452 ? -18.224 3.332 -11.399 1.00 92.94 452 LEU A C 1
ATOM 3460 O O . LEU A 1 452 ? -17.480 4.224 -11.007 1.00 92.94 452 LEU A O 1
ATOM 3464 N N . ARG A 1 453 ? -18.850 3.386 -12.577 1.00 91.75 453 ARG A N 1
ATOM 3465 C CA . ARG A 1 453 ? -18.758 4.536 -13.479 1.00 91.75 453 ARG A CA 1
ATOM 3466 C C . ARG A 1 453 ? -19.231 5.819 -12.796 1.00 91.75 453 ARG A C 1
ATOM 3468 O O . ARG A 1 453 ? -18.501 6.804 -12.792 1.00 91.75 453 ARG A O 1
ATOM 3475 N N . ARG A 1 454 ? -20.412 5.786 -12.164 1.00 92.19 454 ARG A N 1
ATOM 3476 C CA . ARG A 1 454 ? -20.945 6.943 -11.421 1.00 92.19 454 ARG A CA 1
ATOM 3477 C C . ARG A 1 454 ? -20.000 7.403 -10.315 1.00 92.19 454 ARG A C 1
ATOM 3479 O O . ARG A 1 454 ? -19.915 8.594 -10.082 1.00 92.19 454 ARG A O 1
ATOM 3486 N N . TYR A 1 455 ? -19.294 6.482 -9.657 1.00 93.31 455 TYR A N 1
ATOM 3487 C CA . TYR A 1 455 ? -18.310 6.834 -8.630 1.00 93.31 455 TYR A CA 1
ATOM 3488 C C . TYR A 1 455 ? -17.092 7.569 -9.196 1.00 93.31 455 TYR A C 1
ATOM 3490 O O . TYR A 1 455 ? -16.574 8.455 -8.535 1.00 93.31 455 TYR A O 1
ATOM 3498 N N . ILE A 1 456 ? -16.634 7.232 -10.404 1.00 91.44 456 ILE A N 1
ATOM 3499 C CA . ILE A 1 456 ? -15.479 7.901 -11.028 1.00 91.44 456 ILE A CA 1
ATOM 3500 C C . ILE A 1 456 ? -15.851 9.304 -11.520 1.00 91.44 456 ILE A C 1
ATOM 3502 O O . ILE A 1 456 ? -15.057 10.239 -11.398 1.00 91.44 456 ILE A O 1
ATOM 3506 N N . GLU A 1 457 ? -17.065 9.452 -12.048 1.00 90.81 457 GLU A N 1
ATOM 3507 C CA . GLU A 1 457 ? -17.619 10.733 -12.506 1.00 90.81 457 GLU A CA 1
ATOM 3508 C C . GLU A 1 457 ? -18.059 11.645 -11.337 1.00 90.81 457 GLU A C 1
ATOM 3510 O O . GLU A 1 457 ? -18.327 12.827 -11.552 1.00 90.81 457 GLU A O 1
ATOM 3515 N N . ASP A 1 458 ? -18.107 11.128 -10.105 1.00 92.56 458 ASP A N 1
ATOM 3516 C CA . ASP A 1 458 ? -18.510 11.870 -8.906 1.00 92.56 458 ASP A CA 1
ATOM 3517 C C . ASP A 1 458 ? -17.493 12.981 -8.555 1.00 92.56 458 ASP A C 1
ATOM 3519 O O . ASP A 1 458 ? -16.287 12.799 -8.770 1.00 92.56 458 ASP A O 1
ATOM 3523 N N . PRO A 1 459 ? -17.939 14.148 -8.049 1.00 90.38 459 PRO A N 1
ATOM 3524 C CA . PRO A 1 459 ? -17.041 15.204 -7.583 1.00 90.38 459 PRO A CA 1
ATOM 3525 C C . PRO A 1 459 ? -16.190 14.812 -6.361 1.00 90.38 459 PRO A C 1
ATOM 3527 O O . PRO A 1 459 ? -15.071 15.320 -6.253 1.00 90.38 459 PRO A O 1
ATOM 3530 N N . ASP A 1 460 ? -16.671 13.926 -5.479 1.00 92.19 460 ASP A N 1
ATOM 3531 C CA . ASP A 1 460 ? -15.932 13.492 -4.283 1.00 92.19 460 ASP A CA 1
ATOM 3532 C C . ASP A 1 460 ? -14.722 12.631 -4.682 1.00 92.19 460 ASP A C 1
ATOM 3534 O O . ASP A 1 460 ? -14.838 11.558 -5.290 1.00 92.19 460 ASP A O 1
ATOM 3538 N N . GLN A 1 461 ? -13.530 13.078 -4.287 1.00 91.19 461 GLN A N 1
ATOM 3539 C CA . GLN A 1 461 ? -12.271 12.388 -4.573 1.00 91.19 461 GLN A CA 1
ATOM 3540 C C . GLN A 1 461 ? -12.225 10.984 -3.949 1.00 91.19 461 GLN A C 1
ATOM 3542 O O . GLN A 1 461 ? -11.680 10.052 -4.547 1.00 91.19 461 GLN A O 1
ATOM 3547 N N . ASN A 1 462 ? -12.852 10.783 -2.785 1.00 92.88 462 ASN A N 1
ATOM 3548 C CA . ASN A 1 462 ? -12.921 9.476 -2.136 1.00 92.88 462 ASN A CA 1
ATOM 3549 C C . ASN A 1 462 ? -13.766 8.496 -2.955 1.00 92.88 462 ASN A C 1
ATOM 3551 O O . ASN A 1 462 ? -13.405 7.323 -3.087 1.00 92.88 462 ASN A O 1
ATOM 3555 N N . LEU A 1 463 ? -14.880 8.958 -3.530 1.00 92.38 463 LEU A N 1
ATOM 3556 C CA . LEU A 1 463 ? -15.718 8.131 -4.396 1.00 92.38 463 LEU A CA 1
ATOM 3557 C C . LEU A 1 463 ? -15.017 7.832 -5.710 1.00 92.38 463 LEU A C 1
ATOM 3559 O O . LEU A 1 463 ? -15.005 6.668 -6.116 1.00 92.38 463 LEU A O 1
ATOM 3563 N N . ARG A 1 464 ? -14.326 8.813 -6.297 1.00 93.00 464 ARG A N 1
ATOM 3564 C CA . ARG A 1 464 ? -13.500 8.592 -7.488 1.00 93.00 464 ARG A CA 1
ATOM 3565 C C . ARG A 1 464 ? -12.430 7.532 -7.244 1.00 93.00 464 ARG A C 1
ATOM 3567 O O . ARG A 1 464 ? -12.298 6.594 -8.034 1.00 93.00 464 ARG A O 1
ATOM 3574 N N . TYR A 1 465 ? -11.737 7.606 -6.108 1.00 93.56 465 TYR A N 1
ATOM 3575 C CA . TYR A 1 465 ? -10.777 6.586 -5.690 1.00 93.56 465 TYR A CA 1
ATOM 3576 C C . TYR A 1 465 ? -11.423 5.197 -5.564 1.00 93.56 465 TYR A C 1
ATOM 3578 O O . TYR A 1 465 ? -10.913 4.220 -6.120 1.00 93.56 465 TYR A O 1
ATOM 3586 N N . LEU A 1 466 ? -12.564 5.089 -4.873 1.00 92.94 466 LEU A N 1
ATOM 3587 C CA . LEU A 1 466 ? -13.284 3.820 -4.727 1.00 92.94 466 LEU A CA 1
ATOM 3588 C C . LEU A 1 466 ? -13.762 3.270 -6.076 1.00 92.94 466 LEU A C 1
ATOM 3590 O O . LEU A 1 466 ? -13.676 2.064 -6.305 1.00 92.94 466 LEU A O 1
ATOM 3594 N N . GLY A 1 467 ? -14.216 4.132 -6.985 1.00 93.25 467 GLY A N 1
ATOM 3595 C CA . GLY A 1 467 ? -14.580 3.768 -8.351 1.00 93.25 467 GLY A CA 1
ATOM 3596 C C . GLY A 1 467 ? -13.422 3.099 -9.094 1.00 93.25 467 GLY A C 1
ATOM 3597 O O . GLY A 1 467 ? -13.588 1.999 -9.626 1.00 93.25 467 GLY A O 1
ATOM 3598 N N . LEU A 1 468 ? -12.224 3.695 -9.041 1.00 92.31 468 LEU A N 1
ATOM 3599 C CA . LEU A 1 468 ? -11.011 3.137 -9.653 1.00 92.31 468 LEU A CA 1
ATOM 3600 C C . LEU A 1 468 ? -10.594 1.797 -9.027 1.00 92.31 468 LEU A C 1
ATOM 3602 O O . LEU A 1 468 ? -10.257 0.855 -9.747 1.00 92.31 468 LEU A O 1
ATOM 3606 N N . VAL A 1 469 ? -10.650 1.669 -7.696 1.00 91.62 469 VAL A N 1
ATOM 3607 C CA . VAL A 1 469 ? -10.350 0.397 -7.011 1.00 91.62 469 VAL A CA 1
ATOM 3608 C C . VAL A 1 469 ? -11.356 -0.687 -7.406 1.00 91.62 469 VAL A C 1
ATOM 3610 O O . VAL A 1 469 ? -10.973 -1.823 -7.693 1.00 91.62 469 VAL A O 1
ATOM 3613 N N . GLY A 1 470 ? -12.644 -0.346 -7.461 1.00 90.75 470 GLY A N 1
ATOM 3614 C CA . GLY A 1 470 ? -13.691 -1.271 -7.876 1.00 90.75 470 GLY A CA 1
ATOM 3615 C C . GLY A 1 470 ? -13.539 -1.723 -9.330 1.00 90.75 470 GLY A C 1
ATOM 3616 O O . GLY A 1 470 ? -13.682 -2.917 -9.602 1.00 90.75 470 GLY A O 1
ATOM 3617 N N . LEU A 1 471 ? -13.188 -0.814 -10.250 1.00 91.38 471 LEU A N 1
ATOM 3618 C CA . LEU A 1 471 ? -12.893 -1.170 -11.643 1.00 91.38 471 LEU A CA 1
ATOM 3619 C C . LEU A 1 471 ? -11.661 -2.068 -11.754 1.00 91.38 471 LEU A C 1
ATOM 3621 O O . LEU A 1 471 ? -11.694 -3.035 -12.510 1.00 91.38 471 LEU A O 1
ATOM 3625 N N . SER A 1 472 ? -10.613 -1.818 -10.965 1.00 89.31 472 SER A N 1
ATOM 3626 C CA . SER A 1 472 ? -9.438 -2.696 -10.916 1.00 89.31 472 SER A CA 1
ATOM 3627 C C . SER A 1 472 ? -9.814 -4.116 -10.481 1.00 89.31 472 SER A C 1
ATOM 3629 O O . SER A 1 472 ? -9.426 -5.094 -11.120 1.00 89.31 472 SER A O 1
ATOM 3631 N N . ASN A 1 473 ? -10.670 -4.267 -9.468 1.00 87.62 473 ASN A N 1
ATOM 3632 C CA . ASN A 1 473 ? -11.177 -5.585 -9.076 1.00 87.62 473 ASN A CA 1
ATOM 3633 C C . ASN A 1 473 ? -12.034 -6.232 -10.177 1.00 87.62 473 ASN A C 1
ATOM 3635 O O . ASN A 1 473 ? -11.943 -7.440 -10.402 1.00 87.62 473 ASN A O 1
ATOM 3639 N N . LEU A 1 474 ? -12.847 -5.442 -10.887 1.00 88.75 474 LEU A N 1
ATOM 3640 C CA . LEU A 1 474 ? -13.656 -5.931 -12.002 1.00 88.75 474 LEU A CA 1
ATOM 3641 C C . LEU A 1 474 ? -12.783 -6.381 -13.187 1.00 88.75 474 LEU A C 1
ATOM 3643 O O . LEU A 1 474 ? -13.101 -7.412 -13.786 1.00 88.75 474 LEU A O 1
ATOM 3647 N N . MET A 1 475 ? -11.658 -5.699 -13.447 1.00 87.56 475 MET A N 1
ATOM 3648 C CA . MET A 1 475 ? -10.671 -6.010 -14.496 1.00 87.56 475 MET A CA 1
ATOM 3649 C C . MET A 1 475 ? -10.238 -7.463 -14.479 1.00 87.56 475 MET A C 1
ATOM 3651 O O . MET A 1 475 ? -10.255 -8.133 -15.505 1.00 87.56 475 MET A O 1
ATOM 3655 N N . HIS A 1 476 ? -9.893 -7.961 -13.292 1.00 84.75 476 HIS A N 1
ATOM 3656 C CA . HIS A 1 476 ? -9.392 -9.318 -13.109 1.00 84.75 476 HIS A CA 1
ATOM 3657 C C . HIS A 1 476 ? -10.420 -10.376 -13.534 1.00 84.75 476 HIS A C 1
ATOM 3659 O O . HIS A 1 476 ? -10.047 -11.489 -13.896 1.00 84.75 476 HIS A O 1
ATOM 3665 N N . SER A 1 477 ? -11.714 -10.040 -13.489 1.00 82.50 477 SER A N 1
ATOM 3666 C CA . SER A 1 477 ? -12.804 -10.939 -13.876 1.00 82.50 477 SER A CA 1
ATOM 3667 C C . SER A 1 477 ? -13.285 -10.730 -15.316 1.00 82.50 477 SER A C 1
ATOM 3669 O O . SER A 1 477 ? -13.528 -11.705 -16.023 1.00 82.50 477 SER A O 1
ATOM 3671 N N . HIS A 1 478 ? -13.431 -9.475 -15.754 1.00 85.25 478 HIS A N 1
ATOM 3672 C CA . HIS A 1 478 ? -14.005 -9.095 -17.046 1.00 85.25 478 HIS A CA 1
ATOM 3673 C C . HIS A 1 478 ? -13.244 -7.889 -17.638 1.00 85.25 478 HIS A C 1
ATOM 3675 O O . HIS A 1 478 ? -13.737 -6.762 -17.565 1.00 85.25 478 HIS A O 1
ATOM 3681 N N . PRO A 1 479 ? -12.068 -8.106 -18.264 1.00 82.88 479 PRO A N 1
ATOM 3682 C CA . PRO A 1 479 ? -11.209 -7.021 -18.756 1.00 82.88 479 PRO A CA 1
ATOM 3683 C C . PRO A 1 479 ? -11.875 -6.094 -19.787 1.00 82.88 479 PRO A C 1
ATOM 3685 O O . PRO A 1 479 ? -11.625 -4.894 -19.797 1.00 82.88 479 PRO A O 1
ATOM 3688 N N . HIS A 1 480 ? -12.772 -6.636 -20.619 1.00 82.56 480 HIS A N 1
ATOM 3689 C CA . HIS A 1 480 ? -13.444 -5.901 -21.701 1.00 82.56 480 HIS A CA 1
ATOM 3690 C C . HIS A 1 480 ? -14.282 -4.703 -21.229 1.00 82.56 480 HIS A C 1
ATOM 3692 O O . HIS A 1 480 ? -14.538 -3.796 -22.007 1.00 82.56 480 HIS A O 1
ATOM 3698 N N . VAL A 1 481 ? -14.724 -4.699 -19.968 1.00 82.62 481 VAL A N 1
ATOM 3699 C CA . VAL A 1 481 ? -15.600 -3.654 -19.416 1.00 82.62 481 VAL A CA 1
ATOM 3700 C C . VAL A 1 481 ? -14.864 -2.320 -19.238 1.00 82.62 481 VAL A C 1
ATOM 3702 O O . VAL A 1 481 ? -15.486 -1.265 -19.174 1.00 82.62 481 VAL A O 1
ATOM 3705 N N . ILE A 1 482 ? -13.535 -2.354 -19.143 1.00 82.38 482 ILE A N 1
ATOM 3706 C CA . ILE A 1 482 ? -12.724 -1.181 -18.787 1.00 82.38 482 ILE A CA 1
ATOM 3707 C C . ILE A 1 482 ? -12.405 -0.329 -20.007 1.00 82.38 482 ILE A C 1
ATOM 3709 O O . ILE A 1 482 ? -12.256 0.882 -19.871 1.00 82.38 482 ILE A O 1
ATOM 3713 N N . SER A 1 483 ? -12.379 -0.933 -21.197 1.00 82.31 483 SER A N 1
ATOM 3714 C CA . SER A 1 483 ? -12.153 -0.223 -22.456 1.00 82.31 483 SER A CA 1
ATOM 3715 C C . SER A 1 483 ? -13.142 0.931 -22.660 1.00 82.31 483 SER A C 1
ATOM 3717 O O . SER A 1 483 ? -12.752 1.981 -23.161 1.00 82.31 483 SER A O 1
ATOM 3719 N N . ASP A 1 484 ? -14.385 0.786 -22.186 1.00 83.31 484 ASP A N 1
ATOM 3720 C CA . ASP A 1 484 ? -15.416 1.833 -22.253 1.00 83.31 484 ASP A CA 1
ATOM 3721 C C . ASP A 1 484 ? -15.068 3.082 -21.418 1.00 83.31 484 ASP A C 1
ATOM 3723 O O . ASP A 1 484 ? -15.558 4.176 -21.701 1.00 83.31 484 ASP A O 1
ATOM 3727 N N . HIS A 1 485 ? -14.216 2.937 -20.397 1.00 86.56 485 HIS A N 1
ATOM 3728 C CA . HIS A 1 485 ? -13.860 3.999 -19.446 1.00 86.56 485 HIS A CA 1
ATOM 3729 C C . HIS A 1 485 ? -12.451 4.558 -19.655 1.00 86.56 485 HIS A C 1
ATOM 3731 O O . HIS A 1 485 ? -12.013 5.390 -18.862 1.00 86.56 485 HIS A O 1
ATOM 3737 N N . GLN A 1 486 ? -11.739 4.138 -20.709 1.00 87.19 486 GLN A N 1
ATOM 3738 C CA . GLN A 1 486 ? -10.350 4.536 -20.969 1.00 87.19 486 GLN A CA 1
ATOM 3739 C C . GLN A 1 486 ? -10.148 6.057 -20.903 1.00 87.19 486 GLN A C 1
ATOM 3741 O O . GLN A 1 486 ? -9.212 6.521 -20.258 1.00 87.19 486 GLN A O 1
ATOM 3746 N N . HIS A 1 487 ? -11.046 6.832 -21.519 1.00 88.25 487 HIS A N 1
ATOM 3747 C CA . HIS A 1 487 ? -10.968 8.295 -21.529 1.00 88.25 487 HIS A CA 1
ATOM 3748 C C . HIS A 1 487 ? -11.001 8.892 -20.115 1.00 88.25 487 HIS A C 1
ATOM 3750 O O . HIS A 1 487 ? -10.131 9.676 -19.750 1.00 88.25 487 HIS A O 1
ATOM 3756 N N . VAL A 1 488 ? -11.964 8.468 -19.292 1.00 88.88 488 VAL A N 1
ATOM 3757 C CA . VAL A 1 488 ? -12.139 8.976 -17.923 1.00 88.88 488 VAL A CA 1
ATOM 3758 C C . VAL A 1 488 ? -10.957 8.571 -17.031 1.00 88.88 488 VAL A C 1
ATOM 3760 O O . VAL A 1 488 ? -10.522 9.333 -16.170 1.00 88.88 488 VAL A O 1
ATOM 3763 N N . ILE A 1 489 ? -10.386 7.382 -17.249 1.00 90.31 489 ILE A N 1
ATOM 3764 C CA . ILE A 1 489 ? -9.204 6.920 -16.507 1.00 90.31 489 ILE A CA 1
ATOM 3765 C C . ILE A 1 489 ? -7.965 7.753 -16.875 1.00 90.31 489 ILE A C 1
ATOM 3767 O O . ILE A 1 489 ? -7.175 8.077 -15.989 1.00 90.31 489 ILE A O 1
ATOM 3771 N N . LEU A 1 490 ? -7.795 8.133 -18.146 1.00 88.62 490 LEU A N 1
ATOM 3772 C CA . LEU A 1 490 ? -6.705 9.022 -18.566 1.00 88.62 490 LEU A CA 1
ATOM 3773 C C . LEU A 1 490 ? -6.853 10.422 -17.955 1.00 88.62 490 LEU A C 1
ATOM 3775 O O . LEU A 1 490 ? -5.875 10.969 -17.454 1.00 88.62 490 LEU A O 1
ATOM 3779 N N . GLU A 1 491 ? -8.071 10.967 -17.885 1.00 88.69 491 GLU A N 1
ATOM 3780 C CA . GLU A 1 491 ? -8.329 12.236 -17.184 1.00 88.69 491 GLU A CA 1
ATOM 3781 C C . GLU A 1 491 ? -7.906 12.171 -15.705 1.00 88.69 491 GLU A C 1
ATOM 3783 O O . GLU A 1 491 ? -7.341 13.134 -15.176 1.00 88.69 491 GLU A O 1
ATOM 3788 N N . CYS A 1 492 ? -8.073 11.012 -15.052 1.00 90.06 492 CYS A N 1
ATOM 3789 C CA . CYS A 1 492 ? -7.665 10.801 -13.660 1.00 90.06 492 CYS A CA 1
ATOM 3790 C C . CYS A 1 492 ? -6.145 10.940 -13.426 1.00 90.06 492 CYS A C 1
ATOM 3792 O O . CYS A 1 492 ? -5.734 11.160 -12.286 1.00 90.06 492 CYS A O 1
ATOM 3794 N N . LEU A 1 493 ? -5.301 10.865 -14.466 1.00 88.31 493 LEU A N 1
ATOM 3795 C CA . LEU A 1 493 ? -3.850 11.098 -14.355 1.00 88.31 493 LEU A CA 1
ATOM 3796 C C . LEU A 1 493 ? -3.489 12.569 -14.106 1.00 88.31 493 LEU A C 1
ATOM 3798 O O . LEU A 1 493 ? -2.389 12.865 -13.631 1.00 88.31 493 LEU A O 1
ATOM 3802 N N . SER A 1 494 ? -4.407 13.483 -14.423 1.00 87.56 494 SER A N 1
ATOM 3803 C CA . SER A 1 494 ? -4.232 14.933 -14.276 1.00 87.56 494 SER A CA 1
ATOM 3804 C C . SER A 1 494 ? -4.805 15.505 -12.973 1.00 87.56 494 SER A C 1
ATOM 3806 O O . SER A 1 494 ? -4.656 16.695 -12.708 1.00 87.56 494 SER A O 1
ATOM 3808 N N . VAL A 1 495 ? -5.432 14.667 -12.142 1.00 89.00 495 VAL A N 1
ATOM 3809 C CA . VAL A 1 495 ? -6.055 15.072 -10.873 1.00 89.00 495 VAL A CA 1
ATOM 3810 C C . VAL A 1 495 ? -4.992 15.452 -9.832 1.00 89.00 495 VAL A C 1
ATOM 3812 O O . VAL A 1 495 ? -3.908 14.872 -9.796 1.00 89.00 495 VAL A O 1
ATOM 3815 N N . GLU A 1 496 ? -5.301 16.418 -8.961 1.00 86.56 496 GLU A N 1
ATOM 3816 C CA . GLU A 1 496 ? -4.381 16.898 -7.914 1.00 86.56 496 GLU A CA 1
ATOM 3817 C C . GLU A 1 496 ? -3.983 15.792 -6.916 1.00 86.56 496 GLU A C 1
ATOM 3819 O O . GLU A 1 496 ? -2.831 15.716 -6.477 1.00 86.56 496 GLU A O 1
ATOM 3824 N N . ASP A 1 497 ? -4.915 14.894 -6.586 1.00 89.69 497 ASP A N 1
ATOM 3825 C CA . ASP A 1 497 ? -4.685 13.792 -5.654 1.00 89.69 497 ASP A CA 1
ATOM 3826 C C . ASP A 1 497 ? -3.738 12.730 -6.244 1.00 89.69 497 ASP A C 1
ATOM 3828 O O . ASP A 1 497 ? -4.031 12.025 -7.213 1.00 89.69 497 ASP A O 1
ATOM 3832 N N . THR A 1 498 ? -2.586 12.564 -5.595 1.00 88.19 498 THR A N 1
ATOM 3833 C CA . THR A 1 498 ? -1.563 11.587 -5.992 1.00 88.19 498 THR A CA 1
ATOM 3834 C C . THR A 1 498 ? -2.038 10.140 -5.850 1.00 88.19 498 THR A C 1
ATOM 3836 O O . THR A 1 498 ? -1.652 9.294 -6.652 1.00 88.19 498 THR A O 1
ATOM 3839 N N . THR A 1 499 ? -2.900 9.833 -4.882 1.00 90.75 499 THR A N 1
ATOM 3840 C CA . THR A 1 499 ? -3.423 8.474 -4.683 1.00 90.75 499 THR A CA 1
ATOM 3841 C C . THR A 1 499 ? -4.355 8.046 -5.815 1.00 90.75 499 THR A C 1
ATOM 3843 O O . THR A 1 499 ? -4.285 6.898 -6.259 1.00 90.75 499 THR A O 1
ATOM 3846 N N . ILE A 1 500 ? -5.167 8.973 -6.337 1.00 92.31 500 ILE A N 1
ATOM 3847 C CA . ILE A 1 500 ? -6.023 8.750 -7.510 1.00 92.31 500 ILE A CA 1
ATOM 3848 C C . ILE A 1 500 ? -5.161 8.542 -8.749 1.00 92.31 500 ILE A C 1
ATOM 3850 O O . ILE A 1 500 ? -5.355 7.556 -9.458 1.00 92.31 500 ILE A O 1
ATOM 3854 N N . ARG A 1 501 ? -4.161 9.406 -8.964 1.00 91.44 501 ARG A N 1
ATOM 3855 C CA . ARG A 1 501 ? -3.221 9.282 -10.087 1.00 91.44 501 ARG A CA 1
ATOM 3856 C C . ARG A 1 501 ? -2.506 7.931 -10.104 1.00 91.44 501 ARG A C 1
ATOM 3858 O O . ARG A 1 501 ? -2.493 7.253 -11.128 1.00 91.44 501 ARG A O 1
ATOM 3865 N N . LEU A 1 502 ? -1.971 7.497 -8.960 1.00 90.19 502 LEU A N 1
ATOM 3866 C CA . LEU A 1 502 ? -1.307 6.196 -8.832 1.00 90.19 502 LEU A CA 1
ATOM 3867 C C . LEU A 1 502 ? -2.268 5.029 -9.084 1.00 90.19 502 LEU A C 1
ATOM 3869 O O . LEU A 1 502 ? -1.900 4.059 -9.747 1.00 90.19 502 LEU A O 1
ATOM 3873 N N . ARG A 1 503 ? -3.513 5.115 -8.601 1.00 91.00 503 ARG A N 1
ATOM 3874 C CA . ARG A 1 503 ? -4.501 4.054 -8.824 1.00 91.00 503 ARG A CA 1
ATOM 3875 C C . ARG A 1 503 ? -4.977 3.997 -10.277 1.00 91.00 503 ARG A C 1
ATOM 3877 O O . ARG A 1 503 ? -5.134 2.902 -10.813 1.00 91.00 503 ARG A O 1
ATOM 3884 N N . ALA A 1 504 ? -5.179 5.147 -10.917 1.00 92.25 504 ALA A N 1
ATOM 3885 C CA . ALA A 1 504 ? -5.488 5.233 -12.341 1.00 92.25 504 ALA A CA 1
ATOM 3886 C C . ALA A 1 504 ? -4.356 4.621 -13.176 1.00 92.25 504 ALA A C 1
ATOM 3888 O O . ALA A 1 504 ? -4.611 3.808 -14.061 1.00 92.25 504 ALA A O 1
ATOM 3889 N N . LEU A 1 505 ? -3.104 4.916 -12.821 1.00 91.00 505 LEU A N 1
ATOM 3890 C CA . LEU A 1 505 ? -1.930 4.346 -13.468 1.00 91.00 505 LEU A CA 1
ATOM 3891 C C . LEU A 1 505 ? -1.876 2.809 -13.356 1.00 91.00 505 LEU A C 1
ATOM 3893 O O . LEU A 1 505 ? -1.602 2.131 -14.345 1.00 91.00 505 LEU A O 1
ATOM 3897 N N . GLU A 1 506 ? -2.169 2.232 -12.187 1.00 88.50 506 GLU A N 1
ATOM 3898 C CA . GLU A 1 506 ? -2.263 0.770 -12.035 1.00 88.50 506 GLU A CA 1
ATOM 3899 C C . GLU A 1 506 ? -3.354 0.147 -12.915 1.00 88.50 506 GLU A C 1
ATOM 3901 O O . GLU A 1 506 ? -3.155 -0.937 -13.467 1.00 88.50 506 GLU A O 1
ATOM 3906 N N . LEU A 1 507 ? -4.495 0.826 -13.051 1.00 89.19 507 LEU A N 1
ATOM 3907 C CA . LEU A 1 507 ? -5.605 0.369 -13.883 1.00 89.19 507 LEU A CA 1
ATOM 3908 C C . LEU A 1 507 ? -5.253 0.426 -15.375 1.00 89.19 507 LEU A C 1
ATOM 3910 O O . LEU A 1 507 ? -5.542 -0.524 -16.101 1.00 89.19 507 LEU A O 1
ATOM 3914 N N . LEU A 1 508 ? -4.580 1.494 -15.819 1.00 88.44 508 LEU A N 1
ATOM 3915 C CA . LEU A 1 508 ? -4.128 1.641 -17.205 1.00 88.44 508 LEU A CA 1
ATOM 3916 C C . LEU A 1 508 ? -3.208 0.497 -17.616 1.00 88.44 508 LEU A C 1
ATOM 3918 O O . LEU A 1 508 ? -3.433 -0.103 -18.659 1.00 88.44 508 LEU A O 1
ATOM 3922 N N . VAL A 1 509 ? -2.239 0.130 -16.771 1.00 85.50 509 VAL A N 1
ATOM 3923 C CA . VAL A 1 509 ? -1.298 -0.973 -17.045 1.00 85.50 509 VAL A CA 1
ATOM 3924 C C . VAL A 1 509 ? -2.023 -2.291 -17.331 1.00 85.50 509 VAL A C 1
ATOM 3926 O O . VAL A 1 509 ? -1.580 -3.055 -18.184 1.00 85.50 509 VAL A O 1
ATOM 3929 N N . GLY A 1 510 ? -3.137 -2.566 -16.648 1.00 83.38 510 GLY A N 1
ATOM 3930 C CA . GLY A 1 510 ? -3.921 -3.783 -16.875 1.00 83.38 510 GLY A CA 1
ATOM 3931 C C . GLY A 1 510 ? -4.851 -3.735 -18.094 1.00 83.38 510 GLY A C 1
ATOM 3932 O O . GLY A 1 510 ? -5.306 -4.785 -18.543 1.00 83.38 510 GLY A O 1
ATOM 3933 N N . MET A 1 511 ? -5.122 -2.546 -18.637 1.00 85.12 511 MET A N 1
ATOM 3934 C CA . MET A 1 511 ? -5.957 -2.336 -19.826 1.00 85.12 511 MET A CA 1
ATOM 3935 C C . MET A 1 511 ? -5.149 -2.363 -21.135 1.00 85.12 511 MET A C 1
ATOM 3937 O O . MET A 1 511 ? -5.738 -2.437 -22.218 1.00 85.12 511 MET A O 1
ATOM 3941 N N . VAL A 1 512 ? -3.816 -2.293 -21.057 1.00 87.31 512 VAL A N 1
ATOM 3942 C CA . VAL A 1 512 ? -2.969 -2.248 -22.252 1.00 87.31 512 VAL A CA 1
ATOM 3943 C C . VAL A 1 512 ? -3.065 -3.556 -23.039 1.00 87.31 512 VAL A C 1
ATOM 3945 O O . VAL A 1 512 ? -2.905 -4.654 -22.506 1.00 87.31 512 VAL A O 1
ATOM 3948 N N . ASN A 1 513 ? -3.299 -3.407 -24.335 1.00 86.19 513 ASN A N 1
ATOM 3949 C CA . ASN A 1 513 ? -3.265 -4.430 -25.361 1.00 86.19 513 ASN A CA 1
ATOM 3950 C C . ASN A 1 513 ? -2.406 -3.925 -26.543 1.00 86.19 513 ASN A C 1
ATOM 3952 O O . ASN A 1 513 ? -2.102 -2.733 -26.610 1.00 86.19 513 ASN A O 1
ATOM 3956 N N . PRO A 1 514 ? -2.009 -4.796 -27.487 1.00 84.94 514 PRO A N 1
ATOM 3957 C CA . PRO A 1 514 ? -1.179 -4.384 -28.621 1.00 84.94 514 PRO A CA 1
ATOM 3958 C C . PRO A 1 514 ? -1.796 -3.275 -29.493 1.00 84.94 514 PRO A C 1
ATOM 3960 O O . PRO A 1 514 ? -1.059 -2.531 -30.128 1.00 84.94 514 PRO A O 1
ATOM 3963 N N . ASP A 1 515 ? -3.127 -3.135 -29.503 1.00 85.50 515 ASP A N 1
ATOM 3964 C CA . ASP A 1 515 ? -3.836 -2.149 -30.330 1.00 85.50 515 ASP A CA 1
ATOM 3965 C C . ASP A 1 515 ? -3.880 -0.747 -29.691 1.00 85.50 515 ASP A C 1
ATOM 3967 O O . ASP A 1 515 ? -3.949 0.255 -30.400 1.00 85.50 515 ASP A O 1
ATOM 3971 N N . ASN A 1 516 ? -3.861 -0.654 -28.356 1.00 87.50 516 ASN A N 1
ATOM 3972 C CA . ASN A 1 516 ? -3.970 0.604 -27.607 1.00 87.50 516 ASN A CA 1
ATOM 3973 C C . ASN A 1 516 ? -2.665 1.030 -26.912 1.00 87.50 516 ASN A C 1
ATOM 3975 O O . ASN A 1 516 ? -2.613 2.132 -26.359 1.00 87.50 516 ASN A O 1
ATOM 3979 N N . ALA A 1 517 ? -1.631 0.180 -26.928 1.00 87.81 517 ALA A N 1
ATOM 3980 C CA . ALA A 1 517 ? -0.377 0.413 -26.221 1.00 87.81 517 ALA A CA 1
ATOM 3981 C C . ALA A 1 517 ? 0.274 1.740 -26.622 1.00 87.81 517 ALA A C 1
ATOM 3983 O O . ALA A 1 517 ? 0.593 2.535 -25.742 1.00 87.81 517 ALA A O 1
ATOM 3984 N N . SER A 1 518 ? 0.409 2.012 -27.922 1.00 88.69 518 SER A N 1
ATOM 3985 C CA . SER A 1 518 ? 1.047 3.236 -28.426 1.00 88.69 518 SER A CA 1
ATOM 3986 C C . SER A 1 518 ? 0.392 4.502 -27.870 1.00 88.69 518 SER A C 1
ATOM 3988 O O . SER A 1 518 ? 1.059 5.304 -27.220 1.00 88.69 518 SER A O 1
ATOM 3990 N N . GLY A 1 519 ? -0.931 4.627 -28.009 1.00 88.44 519 GLY A N 1
ATOM 3991 C CA . GLY A 1 519 ? -1.672 5.797 -27.532 1.00 88.44 519 GLY A CA 1
ATOM 3992 C C . GLY A 1 519 ? -1.632 5.980 -26.010 1.00 88.44 519 GLY A C 1
ATOM 3993 O O . GLY A 1 519 ? -1.565 7.108 -25.527 1.00 88.44 519 GLY A O 1
ATOM 3994 N N . ILE A 1 520 ? -1.638 4.891 -25.230 1.00 89.62 520 ILE A N 1
ATOM 3995 C CA . ILE A 1 520 ? -1.514 4.980 -23.765 1.00 89.62 520 ILE A CA 1
ATOM 3996 C C . ILE A 1 520 ? -0.097 5.412 -23.372 1.00 89.62 520 ILE A C 1
ATOM 3998 O O . ILE A 1 520 ? 0.055 6.272 -22.506 1.00 89.62 520 ILE A O 1
ATOM 4002 N N . ILE A 1 521 ? 0.939 4.838 -23.990 1.00 91.50 521 ILE A N 1
ATOM 4003 C CA . ILE A 1 521 ? 2.333 5.174 -23.676 1.00 91.50 521 ILE A CA 1
ATOM 4004 C C . ILE A 1 521 ? 2.652 6.626 -24.039 1.00 91.50 521 ILE A C 1
ATOM 4006 O O . ILE A 1 521 ? 3.293 7.305 -23.240 1.00 91.50 521 ILE A O 1
ATOM 4010 N N . GLU A 1 522 ? 2.168 7.135 -25.172 1.00 90.12 522 GLU A N 1
ATOM 4011 C CA . GLU A 1 522 ? 2.334 8.546 -25.552 1.00 90.12 522 GLU A CA 1
ATOM 4012 C C . GLU A 1 522 ? 1.747 9.501 -24.502 1.00 90.12 522 GLU A C 1
ATOM 4014 O O . GLU A 1 522 ? 2.401 10.464 -24.088 1.00 90.12 522 GLU A O 1
ATOM 4019 N N . GLU A 1 523 ? 0.551 9.201 -23.992 1.00 89.19 523 GLU A N 1
ATOM 4020 C CA . GLU A 1 523 ? -0.074 10.009 -22.945 1.00 89.19 523 GLU A CA 1
ATOM 4021 C C . GLU A 1 523 ? 0.696 9.911 -21.614 1.00 89.19 523 GLU A C 1
ATOM 4023 O O . GLU A 1 523 ? 0.942 10.922 -20.949 1.00 89.19 523 GLU A O 1
ATOM 4028 N N . LEU A 1 524 ? 1.166 8.715 -21.236 1.00 91.19 524 LEU A N 1
ATOM 4029 C CA . LEU A 1 524 ? 2.010 8.533 -20.049 1.00 91.19 524 LEU A CA 1
ATOM 4030 C C . LEU A 1 524 ? 3.349 9.275 -20.167 1.00 91.19 524 LEU A C 1
ATOM 4032 O O . LEU A 1 524 ? 3.828 9.838 -19.178 1.00 91.19 524 LEU A O 1
ATOM 4036 N N . MET A 1 525 ? 3.943 9.327 -21.361 1.00 90.38 525 MET A N 1
ATOM 4037 C CA . MET A 1 525 ? 5.156 10.104 -21.628 1.00 90.38 525 MET A CA 1
ATOM 4038 C C . MET A 1 525 ? 4.908 11.599 -21.443 1.00 90.38 525 MET A C 1
ATOM 4040 O O . MET A 1 525 ? 5.679 12.260 -20.742 1.00 90.38 525 MET A O 1
ATOM 4044 N N . ARG A 1 526 ? 3.786 12.123 -21.957 1.00 89.56 526 ARG A N 1
ATOM 4045 C CA . ARG A 1 526 ? 3.376 13.521 -21.748 1.00 89.56 526 ARG A CA 1
ATOM 4046 C C . ARG A 1 526 ? 3.295 13.868 -20.260 1.00 89.56 526 ARG A C 1
ATOM 4048 O O . ARG A 1 526 ? 3.803 14.904 -19.833 1.00 89.56 526 ARG A O 1
ATOM 4055 N N . HIS A 1 527 ? 2.721 12.976 -19.456 1.00 88.62 527 HIS A N 1
ATOM 4056 C CA . HIS A 1 527 ? 2.654 13.144 -18.005 1.00 88.62 527 HIS A CA 1
ATOM 4057 C C . HIS A 1 527 ? 4.010 12.998 -17.307 1.00 88.62 527 HIS A C 1
ATOM 4059 O O . HIS A 1 527 ? 4.244 13.677 -16.310 1.00 88.62 527 HIS A O 1
ATOM 4065 N N . THR A 1 528 ? 4.912 12.161 -17.817 1.00 88.38 528 THR A N 1
ATOM 4066 C CA . THR A 1 528 ? 6.244 11.931 -17.228 1.00 88.38 528 THR A CA 1
ATOM 4067 C C . THR A 1 528 ? 7.116 13.186 -17.291 1.00 88.38 528 THR A C 1
ATOM 4069 O O . THR A 1 528 ? 7.827 13.489 -16.331 1.00 88.38 528 THR A O 1
ATOM 4072 N N . VAL A 1 529 ? 7.015 13.951 -18.382 1.00 85.19 529 VAL A N 1
ATOM 4073 C CA . VAL A 1 529 ? 7.749 15.217 -18.560 1.00 85.19 529 VAL A CA 1
ATOM 4074 C C . VAL A 1 529 ? 7.261 16.296 -17.584 1.00 85.19 529 VAL A C 1
ATOM 4076 O O . VAL A 1 529 ? 8.065 17.074 -17.079 1.00 85.19 529 VAL A O 1
ATOM 4079 N N . VAL A 1 530 ? 5.957 16.330 -17.288 1.00 86.56 530 VAL A N 1
ATOM 4080 C CA . VAL A 1 530 ? 5.339 17.350 -16.417 1.00 86.56 530 VAL A CA 1
ATOM 4081 C C . VAL A 1 530 ? 5.394 16.974 -14.931 1.00 86.56 530 VAL A C 1
ATOM 4083 O O . VAL A 1 530 ? 5.500 17.845 -14.074 1.00 86.56 530 VAL A O 1
ATOM 4086 N N . ALA A 1 531 ? 5.281 15.688 -14.601 1.00 85.12 531 ALA A N 1
ATOM 4087 C CA . ALA A 1 531 ? 5.251 15.196 -13.226 1.00 85.12 531 ALA A CA 1
ATOM 4088 C C . ALA A 1 531 ? 6.611 15.332 -12.540 1.00 85.12 531 ALA A C 1
ATOM 4090 O O . ALA A 1 531 ? 7.618 15.133 -13.197 1.00 85.12 531 ALA A O 1
ATOM 4091 N N . ASP A 1 532 ? 6.645 15.539 -11.219 1.00 79.31 532 ASP A N 1
ATOM 4092 C CA . ASP A 1 532 ? 7.872 15.600 -10.411 1.00 79.31 532 ASP A CA 1
ATOM 4093 C C . ASP A 1 532 ? 7.910 14.528 -9.305 1.00 79.31 532 ASP A C 1
ATOM 4095 O O . ASP A 1 532 ? 6.884 13.992 -8.871 1.00 79.31 532 ASP A O 1
ATOM 4099 N N . GLY A 1 533 ? 9.116 14.229 -8.813 1.00 83.75 533 GLY A N 1
ATOM 4100 C CA . GLY A 1 533 ? 9.335 13.391 -7.630 1.00 83.75 533 GLY A CA 1
ATOM 4101 C C . GLY A 1 533 ? 9.007 11.908 -7.832 1.00 83.75 533 GLY A C 1
ATOM 4102 O O . GLY A 1 533 ? 9.330 11.316 -8.860 1.00 83.75 533 GLY A O 1
ATOM 4103 N N . VAL A 1 534 ? 8.389 11.292 -6.818 1.00 85.38 534 VAL A N 1
ATOM 4104 C CA . VAL A 1 534 ? 8.082 9.846 -6.788 1.00 85.38 534 VAL A CA 1
ATOM 4105 C C . VAL A 1 534 ? 7.110 9.451 -7.903 1.00 85.38 534 VAL A C 1
ATOM 4107 O O . VAL A 1 534 ? 7.296 8.422 -8.543 1.00 85.38 534 VAL A O 1
ATOM 4110 N N . TYR A 1 535 ? 6.132 10.307 -8.215 1.00 87.56 535 TYR A N 1
ATOM 4111 C CA . TYR A 1 535 ? 5.125 10.009 -9.235 1.00 87.56 535 TYR A CA 1
ATOM 4112 C C . TYR A 1 535 ? 5.732 9.857 -10.640 1.00 87.56 535 TYR A C 1
ATOM 4114 O O . TYR A 1 535 ? 5.370 8.937 -11.370 1.00 87.56 535 TYR A O 1
ATOM 4122 N N . ARG A 1 536 ? 6.724 10.689 -10.999 1.00 87.94 536 ARG A N 1
ATOM 4123 C CA . ARG A 1 536 ? 7.491 10.531 -12.249 1.00 87.94 536 ARG A CA 1
ATOM 4124 C C . ARG A 1 536 ? 8.181 9.167 -12.307 1.00 87.94 536 ARG A C 1
ATOM 4126 O O . ARG A 1 536 ? 8.166 8.506 -13.340 1.00 87.94 536 ARG A O 1
ATOM 4133 N N . GLN A 1 537 ? 8.768 8.730 -11.194 1.00 87.19 537 GLN A N 1
ATOM 4134 C CA . GLN A 1 537 ? 9.467 7.445 -11.130 1.00 87.19 537 GLN A CA 1
ATOM 4135 C C . GLN A 1 537 ? 8.508 6.270 -11.329 1.00 87.19 537 GLN A C 1
ATOM 4137 O O . GLN A 1 537 ? 8.864 5.316 -12.023 1.00 87.19 537 GLN A O 1
ATOM 4142 N N . ASP A 1 538 ? 7.304 6.353 -10.764 1.00 88.62 538 ASP A N 1
ATOM 4143 C CA . ASP A 1 538 ? 6.268 5.341 -10.953 1.00 88.62 538 ASP A CA 1
ATOM 4144 C C . ASP A 1 538 ? 5.762 5.315 -12.400 1.00 88.62 538 ASP A C 1
ATOM 4146 O O . ASP A 1 538 ? 5.644 4.231 -12.972 1.00 88.62 538 ASP A O 1
ATOM 4150 N N . LEU A 1 539 ? 5.546 6.476 -13.033 1.00 90.88 539 LEU A N 1
ATOM 4151 C CA . LEU A 1 539 ? 5.179 6.563 -14.454 1.00 90.88 539 LEU A CA 1
ATOM 4152 C C . LEU A 1 539 ? 6.210 5.860 -15.345 1.00 90.88 539 LEU A C 1
ATOM 4154 O O . LEU A 1 539 ? 5.850 4.958 -16.102 1.00 90.88 539 LEU A O 1
ATOM 4158 N N . MET A 1 540 ? 7.496 6.193 -15.188 1.00 90.19 540 MET A N 1
ATOM 4159 C CA . MET A 1 540 ? 8.584 5.547 -15.932 1.00 90.19 540 MET A CA 1
ATOM 4160 C C . MET A 1 540 ? 8.599 4.030 -15.704 1.00 90.19 540 MET A C 1
ATOM 4162 O O . MET A 1 540 ? 8.662 3.257 -16.657 1.00 90.19 540 MET A O 1
ATOM 4166 N N . ALA A 1 541 ? 8.493 3.586 -14.447 1.00 90.81 541 ALA A N 1
ATOM 4167 C CA . ALA A 1 541 ? 8.494 2.164 -14.113 1.00 90.81 541 ALA A CA 1
ATOM 4168 C C . ALA A 1 541 ? 7.319 1.416 -14.764 1.00 90.81 541 ALA A C 1
ATOM 4170 O O . ALA A 1 541 ? 7.476 0.275 -15.200 1.00 90.81 541 ALA A O 1
ATOM 4171 N N . LYS A 1 542 ? 6.140 2.044 -14.852 1.00 91.25 542 LYS A N 1
ATOM 4172 C CA . LYS A 1 542 ? 4.970 1.445 -15.501 1.00 91.25 542 LYS A CA 1
ATOM 4173 C C . LYS A 1 542 ? 5.078 1.428 -17.022 1.00 91.25 542 LYS A C 1
ATOM 4175 O O . LYS A 1 542 ? 4.711 0.410 -17.597 1.00 91.25 542 LYS A O 1
ATOM 4180 N N . ILE A 1 543 ? 5.624 2.469 -17.654 1.00 92.12 543 ILE A N 1
ATOM 4181 C CA . ILE A 1 543 ? 5.900 2.471 -19.102 1.00 92.12 543 ILE A CA 1
ATOM 4182 C C . ILE A 1 543 ? 6.838 1.306 -19.454 1.00 92.12 543 ILE A C 1
ATOM 4184 O O . ILE A 1 543 ? 6.512 0.474 -20.300 1.00 92.12 543 ILE A O 1
ATOM 4188 N N . LEU A 1 544 ? 7.952 1.174 -18.725 1.00 91.81 544 LEU A N 1
ATOM 4189 C CA . LEU A 1 544 ? 8.921 0.089 -18.918 1.00 91.81 544 LEU A CA 1
ATOM 4190 C C . LEU A 1 544 ? 8.307 -1.295 -18.671 1.00 91.81 544 LEU A C 1
ATOM 4192 O O . LEU A 1 544 ? 8.617 -2.252 -19.384 1.00 91.81 544 LEU A O 1
ATOM 4196 N N . LEU A 1 545 ? 7.432 -1.419 -17.670 1.00 90.88 545 LEU A N 1
ATOM 4197 C CA . LEU A 1 545 ? 6.730 -2.667 -17.382 1.00 90.88 545 LEU A CA 1
ATOM 4198 C C . LEU A 1 545 ? 5.783 -3.047 -18.523 1.00 90.88 545 LEU A C 1
ATOM 4200 O O . LEU A 1 545 ? 5.844 -4.180 -18.986 1.00 90.88 545 LEU A O 1
ATOM 4204 N N . VAL A 1 546 ? 4.935 -2.118 -18.974 1.00 89.62 546 VAL A N 1
ATOM 4205 C CA . VAL A 1 546 ? 3.923 -2.344 -20.020 1.00 89.62 546 VAL A CA 1
ATOM 4206 C C . VAL A 1 546 ? 4.562 -2.807 -21.325 1.00 89.62 546 VAL A C 1
ATOM 4208 O O . VAL A 1 546 ? 4.078 -3.764 -21.935 1.00 89.62 546 VAL A O 1
ATOM 4211 N N . CYS A 1 547 ? 5.658 -2.165 -21.729 1.00 88.81 547 CYS A N 1
ATOM 4212 C CA . CYS A 1 547 ? 6.339 -2.514 -22.967 1.00 88.81 547 CYS A CA 1
ATOM 4213 C C . CYS A 1 547 ? 7.116 -3.832 -22.858 1.00 88.81 547 CYS A C 1
ATOM 4215 O O . CYS A 1 547 ? 7.198 -4.558 -23.838 1.00 88.81 547 CYS A O 1
ATOM 4217 N N . SER A 1 548 ? 7.635 -4.203 -21.682 1.00 88.75 548 SER A N 1
ATOM 4218 C CA . SER A 1 548 ? 8.417 -5.441 -21.508 1.00 88.75 548 SER A CA 1
ATOM 4219 C C . SER A 1 548 ? 7.586 -6.706 -21.242 1.00 88.75 548 SER A C 1
ATOM 4221 O O . SER A 1 548 ? 8.141 -7.814 -21.209 1.00 88.75 548 SER A O 1
ATOM 4223 N N . VAL A 1 549 ? 6.259 -6.588 -21.081 1.00 86.31 549 VAL A N 1
ATOM 4224 C CA . VAL A 1 549 ? 5.359 -7.729 -20.830 1.00 86.31 549 VAL A CA 1
ATOM 4225 C C . VAL A 1 549 ? 5.515 -8.812 -21.907 1.00 86.31 549 VAL A C 1
ATOM 4227 O O . VAL A 1 549 ? 5.490 -8.539 -23.104 1.00 86.31 549 VAL A O 1
ATOM 4230 N N . GLN A 1 550 ? 5.654 -10.069 -21.461 1.00 79.81 550 GLN A N 1
ATOM 4231 C CA . GLN A 1 550 ? 5.689 -11.274 -22.308 1.00 79.81 550 GLN A CA 1
ATOM 4232 C C . GLN A 1 550 ? 6.629 -11.176 -23.527 1.00 79.81 550 GLN A C 1
ATOM 4234 O O . GLN A 1 550 ? 6.279 -11.620 -24.615 1.00 79.81 550 GLN A O 1
ATOM 4239 N N . LYS A 1 551 ? 7.851 -10.657 -23.330 1.00 81.56 551 LYS A N 1
ATOM 4240 C CA . LYS A 1 551 ? 8.846 -10.438 -24.402 1.00 81.56 551 LYS A CA 1
ATOM 4241 C C . LYS A 1 551 ? 8.354 -9.444 -25.463 1.00 81.56 551 LYS A C 1
ATOM 4243 O O . LYS A 1 551 ? 8.390 -9.751 -26.651 1.00 81.56 551 LYS A O 1
ATOM 4248 N N . TYR A 1 552 ? 7.925 -8.265 -25.023 1.00 86.31 552 TYR A N 1
ATOM 4249 C CA . TYR A 1 552 ? 7.502 -7.170 -25.901 1.00 86.31 552 TYR A CA 1
ATOM 4250 C C . TYR A 1 552 ? 6.242 -7.463 -26.722 1.00 86.31 552 TYR A C 1
ATOM 4252 O O . TYR A 1 552 ? 6.075 -6.943 -27.816 1.00 86.31 552 TYR A O 1
ATOM 4260 N N . GLN A 1 553 ? 5.312 -8.261 -26.182 1.00 86.00 553 GLN A N 1
ATOM 4261 C CA . GLN A 1 553 ? 4.060 -8.604 -26.874 1.00 86.00 553 GLN A CA 1
ATOM 4262 C C . GLN A 1 553 ? 3.235 -7.366 -27.268 1.00 86.00 553 GLN A C 1
ATOM 4264 O O . GLN A 1 553 ? 2.533 -7.385 -28.276 1.00 86.00 553 GLN A O 1
ATOM 4269 N N . ASN A 1 554 ? 3.307 -6.308 -26.459 1.00 85.69 554 ASN A N 1
ATOM 4270 C CA . ASN A 1 554 ? 2.567 -5.066 -26.671 1.00 85.69 554 ASN A CA 1
ATOM 4271 C C . ASN A 1 554 ? 3.269 -4.097 -27.636 1.00 85.69 554 ASN A C 1
ATOM 4273 O O . ASN A 1 554 ? 2.717 -3.041 -27.924 1.00 85.69 554 ASN A O 1
ATOM 4277 N N . VAL A 1 555 ? 4.477 -4.423 -28.102 1.00 87.75 555 VAL A N 1
ATOM 4278 C CA . VAL A 1 555 ? 5.271 -3.572 -28.992 1.00 87.75 555 VAL A CA 1
ATOM 4279 C C . VAL A 1 555 ? 5.202 -4.150 -30.401 1.00 87.75 555 VAL A C 1
ATOM 4281 O O . VAL A 1 555 ? 5.677 -5.256 -30.652 1.00 87.75 555 VAL A O 1
ATOM 4284 N N . SER A 1 556 ? 4.590 -3.406 -31.318 1.00 84.75 556 SER A N 1
ATOM 4285 C CA . SER A 1 556 ? 4.554 -3.735 -32.748 1.00 84.75 556 SER A CA 1
ATOM 4286 C C . SER A 1 556 ? 5.728 -3.122 -33.512 1.00 84.75 556 SER A C 1
ATOM 4288 O O . SER A 1 556 ? 6.249 -3.753 -34.429 1.00 84.75 556 SER A O 1
ATOM 4290 N N . ASP A 1 557 ? 6.149 -1.923 -33.110 1.00 88.69 557 ASP A N 1
ATOM 4291 C CA . ASP A 1 557 ? 7.226 -1.153 -33.723 1.00 88.69 557 ASP A CA 1
ATOM 4292 C C . ASP A 1 557 ? 8.365 -0.922 -32.717 1.00 88.69 557 ASP A C 1
ATOM 4294 O O . ASP A 1 557 ? 8.199 -0.263 -31.684 1.00 88.69 557 ASP A O 1
ATOM 4298 N N . PHE A 1 558 ? 9.524 -1.513 -33.011 1.00 88.25 558 PHE A N 1
ATOM 4299 C CA . PHE A 1 558 ? 10.709 -1.418 -32.165 1.00 88.25 558 PHE A CA 1
ATOM 4300 C C . PHE A 1 558 ? 11.492 -0.117 -32.369 1.00 88.25 558 PHE A C 1
ATOM 4302 O O . PHE A 1 558 ? 12.197 0.268 -31.438 1.00 88.25 558 PHE A O 1
ATOM 4309 N N . ASP A 1 559 ? 11.350 0.564 -33.511 1.00 87.19 559 ASP A N 1
ATOM 4310 C CA . ASP A 1 559 ? 11.935 1.896 -33.720 1.00 87.19 559 ASP A CA 1
ATOM 4311 C C . ASP A 1 559 ? 11.228 2.912 -32.816 1.00 87.19 559 ASP A C 1
ATOM 4313 O O . ASP A 1 559 ? 11.848 3.560 -31.969 1.00 87.19 559 ASP A O 1
ATOM 4317 N N . TRP A 1 560 ? 9.893 2.922 -32.869 1.00 90.00 560 TRP A N 1
ATOM 4318 C CA . TRP A 1 560 ? 9.076 3.720 -31.955 1.00 90.00 560 TRP A CA 1
ATOM 4319 C C . TRP A 1 560 ? 9.467 3.490 -30.490 1.00 90.00 560 TRP A C 1
ATOM 4321 O O . TRP A 1 560 ? 9.711 4.439 -29.739 1.00 90.00 560 TRP A O 1
ATOM 4331 N N . TYR A 1 561 ? 9.576 2.226 -30.073 1.00 91.12 561 TYR A N 1
ATOM 4332 C CA . TYR A 1 561 ? 9.897 1.902 -28.688 1.00 91.12 561 TYR A CA 1
ATOM 4333 C C . TYR A 1 561 ? 11.334 2.271 -28.295 1.00 91.12 561 TYR A C 1
ATOM 4335 O O . TYR A 1 561 ? 11.562 2.703 -27.161 1.00 91.12 561 TYR A O 1
ATOM 4343 N N . LEU A 1 562 ? 12.292 2.165 -29.218 1.00 89.75 562 LEU A N 1
ATOM 4344 C CA . LEU A 1 562 ? 13.640 2.680 -29.008 1.00 89.75 562 LEU A CA 1
ATOM 4345 C C . LEU A 1 562 ? 13.609 4.193 -28.749 1.00 89.75 562 LEU A C 1
ATOM 4347 O O . LEU A 1 562 ? 14.212 4.655 -27.777 1.00 89.75 562 LEU A O 1
ATOM 4351 N N . GLY A 1 563 ? 12.839 4.945 -29.538 1.00 89.38 563 GLY A N 1
ATOM 4352 C CA . GLY A 1 563 ? 12.609 6.371 -29.307 1.00 89.38 563 GLY A CA 1
ATOM 4353 C C . GLY A 1 563 ? 12.094 6.666 -27.893 1.00 89.38 563 GLY A C 1
ATOM 4354 O O . GLY A 1 563 ? 12.603 7.567 -27.224 1.00 89.38 563 GLY A O 1
ATOM 4355 N N . ILE A 1 564 ? 11.154 5.860 -27.387 1.00 90.88 564 ILE A N 1
ATOM 4356 C CA . ILE A 1 564 ? 10.647 5.980 -26.009 1.00 90.88 564 ILE A CA 1
ATOM 4357 C C . ILE A 1 564 ? 11.745 5.712 -24.970 1.00 90.88 564 ILE A C 1
ATOM 4359 O O . ILE A 1 564 ? 11.864 6.468 -24.007 1.00 90.88 564 ILE A O 1
ATOM 4363 N N . LEU A 1 565 ? 12.565 4.669 -25.139 1.00 90.50 565 LEU A N 1
ATOM 4364 C CA . LEU A 1 565 ? 13.645 4.348 -24.194 1.00 90.50 565 LEU A CA 1
ATOM 4365 C C . LEU A 1 565 ? 14.708 5.450 -24.130 1.00 90.50 565 LEU A C 1
ATOM 4367 O O . LEU A 1 565 ? 15.154 5.796 -23.034 1.00 90.50 565 LEU A O 1
ATOM 4371 N N . VAL A 1 566 ? 15.074 6.028 -25.276 1.00 87.12 566 VAL A N 1
ATOM 4372 C CA . VAL A 1 566 ? 16.018 7.154 -25.345 1.00 87.12 566 VAL A CA 1
ATOM 4373 C C . VAL A 1 566 ? 15.426 8.391 -24.667 1.00 87.12 566 VAL A C 1
ATOM 4375 O O . VAL A 1 566 ? 16.090 9.011 -23.839 1.00 87.12 566 VAL A O 1
ATOM 4378 N N . GLN A 1 567 ? 14.154 8.713 -24.922 1.00 87.62 567 GLN A N 1
ATOM 4379 C CA . GLN A 1 567 ? 13.477 9.817 -24.232 1.00 87.62 567 GLN A CA 1
ATOM 4380 C C . GLN A 1 567 ? 13.390 9.585 -22.716 1.00 87.62 567 GLN A C 1
ATOM 4382 O O . GLN A 1 567 ? 13.624 10.499 -21.934 1.00 87.62 567 GLN A O 1
ATOM 4387 N N . LEU A 1 568 ? 13.101 8.363 -22.263 1.00 88.50 568 LEU A N 1
ATOM 4388 C CA . LEU A 1 568 ? 13.083 8.034 -20.834 1.00 88.50 568 LEU A CA 1
ATOM 4389 C C . LEU A 1 568 ? 14.469 8.140 -20.184 1.00 88.50 568 LEU A C 1
ATOM 4391 O O . LEU A 1 568 ? 14.553 8.441 -18.994 1.00 88.50 568 LEU A O 1
ATOM 4395 N N . ALA A 1 569 ? 15.542 7.902 -20.940 1.00 84.69 569 ALA A N 1
ATOM 4396 C CA . ALA A 1 569 ? 16.911 8.022 -20.454 1.00 84.69 569 ALA A CA 1
ATOM 4397 C C . ALA A 1 569 ? 17.334 9.480 -20.203 1.00 84.69 569 ALA A C 1
ATOM 4399 O O . ALA A 1 569 ? 18.172 9.721 -19.333 1.00 84.69 569 ALA A O 1
ATOM 4400 N N . THR A 1 570 ? 16.753 10.444 -20.927 1.00 81.88 570 THR A N 1
ATOM 4401 C CA . THR A 1 570 ? 17.029 11.883 -20.752 1.00 81.88 570 THR A CA 1
ATOM 4402 C C . THR A 1 570 ? 16.145 12.539 -19.690 1.00 81.88 570 THR A C 1
ATOM 4404 O O . THR A 1 570 ? 16.475 13.611 -19.176 1.00 81.88 570 THR A O 1
ATOM 4407 N N . VAL A 1 571 ? 15.039 11.895 -19.301 1.00 82.50 571 VAL A N 1
ATOM 4408 C CA . VAL A 1 571 ? 14.141 12.403 -18.259 1.00 82.50 571 VAL A CA 1
ATOM 4409 C C . VAL A 1 571 ? 14.863 12.480 -16.902 1.00 82.50 571 VAL A C 1
ATOM 4411 O O . VAL A 1 571 ? 15.446 11.495 -16.439 1.00 82.50 571 VAL A O 1
ATOM 4414 N N . PRO A 1 572 ? 14.774 13.620 -16.188 1.00 73.94 572 PRO A N 1
ATOM 4415 C CA . PRO A 1 572 ? 15.404 13.766 -14.885 1.00 73.94 572 PRO A CA 1
ATOM 4416 C C . PRO A 1 572 ? 14.759 12.860 -13.834 1.00 73.94 572 PRO A C 1
ATOM 4418 O O . PRO A 1 572 ? 13.598 13.041 -13.449 1.00 73.94 572 PRO A O 1
ATOM 4421 N N . GLY A 1 573 ? 15.538 11.905 -13.327 1.00 67.81 573 GLY A N 1
ATOM 4422 C CA . GLY A 1 573 ? 15.106 10.943 -12.320 1.00 67.81 573 GLY A CA 1
ATOM 4423 C C . GLY A 1 573 ? 16.233 10.531 -11.376 1.00 67.81 573 GLY A C 1
ATOM 4424 O O . GLY A 1 573 ? 17.362 10.280 -11.792 1.00 67.81 573 GLY A O 1
ATOM 4425 N N . GLU A 1 574 ? 15.912 10.433 -10.085 1.00 66.38 574 GLU A N 1
ATOM 4426 C CA . GLU A 1 574 ? 16.847 9.982 -9.041 1.00 66.38 574 GLU A CA 1
ATOM 4427 C C . GLU A 1 574 ? 16.842 8.453 -8.839 1.00 66.38 574 GLU A C 1
ATOM 4429 O O . GLU A 1 574 ? 17.631 7.925 -8.054 1.00 66.38 574 GLU A O 1
ATOM 4434 N N . ASN A 1 575 ? 15.953 7.721 -9.522 1.00 73.19 575 ASN A N 1
ATOM 4435 C CA . ASN A 1 575 ? 15.736 6.299 -9.268 1.00 73.19 575 ASN A CA 1
ATOM 4436 C C . ASN A 1 575 ? 16.649 5.403 -10.112 1.00 73.19 575 ASN A C 1
ATOM 4438 O O . ASN A 1 575 ? 16.360 5.104 -11.270 1.00 73.19 575 ASN A O 1
ATOM 4442 N N . ALA A 1 576 ? 17.690 4.875 -9.468 1.00 77.56 576 ALA A N 1
ATOM 4443 C CA . ALA A 1 576 ? 18.607 3.897 -10.051 1.00 77.56 576 ALA A CA 1
ATOM 4444 C C . ALA A 1 576 ? 17.9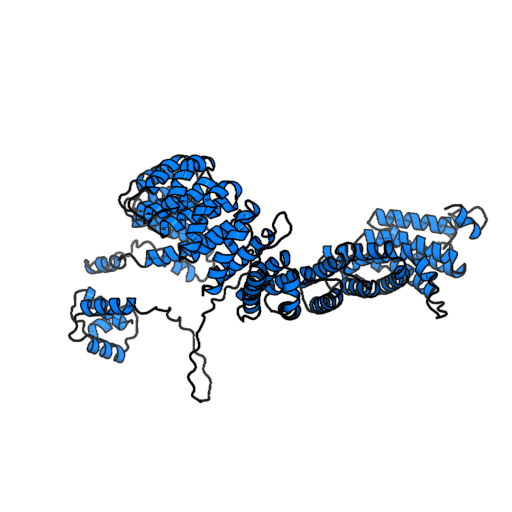11 2.638 -10.609 1.00 77.56 576 ALA A C 1
ATOM 4446 O O . ALA A 1 576 ? 18.452 1.994 -11.500 1.00 77.56 576 ALA A O 1
ATOM 4447 N N . LYS A 1 577 ? 16.719 2.264 -10.116 1.00 83.81 577 LYS A N 1
ATOM 4448 C CA . LYS A 1 577 ? 16.003 1.080 -10.623 1.00 83.81 577 LYS A CA 1
ATOM 4449 C C . LYS A 1 577 ? 15.485 1.280 -12.043 1.00 83.81 577 LYS A C 1
ATOM 4451 O O . LYS A 1 577 ? 15.588 0.365 -12.850 1.00 83.81 577 LYS A O 1
ATOM 4456 N N . ASN A 1 578 ? 14.943 2.460 -12.338 1.00 86.12 578 ASN A N 1
ATOM 4457 C CA . ASN A 1 578 ? 14.408 2.764 -13.665 1.00 86.12 578 ASN A CA 1
ATOM 4458 C C . ASN A 1 578 ? 15.544 2.846 -14.682 1.00 86.12 578 ASN A C 1
ATOM 4460 O O . ASN A 1 578 ? 15.437 2.284 -15.762 1.00 86.12 578 ASN A O 1
ATOM 4464 N N . ALA A 1 579 ? 16.654 3.472 -14.290 1.00 84.56 579 ALA A N 1
ATOM 4465 C CA . ALA A 1 579 ? 17.857 3.556 -15.102 1.00 84.56 579 ALA A CA 1
ATOM 4466 C C . ALA A 1 579 ? 18.419 2.163 -15.443 1.00 84.56 579 ALA A C 1
ATOM 4468 O O . ALA A 1 579 ? 18.600 1.846 -16.614 1.00 84.56 579 ALA A O 1
ATOM 4469 N N . ALA A 1 580 ? 18.579 1.287 -14.445 1.00 87.50 580 ALA A N 1
ATOM 4470 C CA . ALA A 1 580 ? 19.021 -0.090 -14.664 1.00 87.50 580 ALA A CA 1
ATOM 4471 C C . ALA A 1 580 ? 18.063 -0.893 -15.563 1.00 87.50 580 ALA A C 1
ATOM 4473 O O . ALA A 1 580 ? 18.510 -1.712 -16.366 1.00 87.50 580 ALA A O 1
ATOM 4474 N N . GLU A 1 581 ? 16.755 -0.663 -15.446 1.00 90.06 581 GLU A N 1
ATOM 4475 C CA . GLU A 1 581 ? 15.751 -1.336 -16.270 1.00 90.06 581 GLU A CA 1
ATOM 4476 C C . GLU A 1 581 ? 15.768 -0.840 -17.725 1.00 90.06 581 GLU A C 1
ATOM 4478 O O . GLU A 1 581 ? 15.684 -1.664 -18.633 1.00 90.06 581 GLU A O 1
ATOM 4483 N N . ILE A 1 582 ? 15.973 0.463 -17.964 1.00 91.56 582 ILE A N 1
ATOM 4484 C CA . ILE A 1 582 ? 16.206 1.022 -19.309 1.00 91.56 582 ILE A CA 1
ATOM 4485 C C . ILE A 1 582 ? 17.459 0.386 -19.923 1.00 91.56 582 ILE A C 1
ATOM 4487 O O . ILE A 1 582 ? 17.388 -0.169 -21.018 1.00 91.56 582 ILE A O 1
ATOM 4491 N N . THR A 1 583 ? 18.582 0.381 -19.194 1.00 90.00 583 THR A N 1
ATOM 4492 C CA . THR A 1 583 ? 19.841 -0.251 -19.625 1.00 90.00 583 THR A CA 1
ATOM 4493 C C . THR A 1 583 ? 19.628 -1.724 -19.985 1.00 90.00 583 THR A C 1
ATOM 4495 O O . THR A 1 583 ? 20.073 -2.183 -21.036 1.00 90.00 583 THR A O 1
ATOM 4498 N N . ARG A 1 584 ? 18.904 -2.473 -19.142 1.00 91.88 584 ARG A N 1
ATOM 4499 C CA . ARG A 1 584 ? 18.588 -3.888 -19.375 1.00 91.88 584 ARG A CA 1
ATOM 4500 C C . ARG A 1 584 ? 17.762 -4.086 -20.646 1.00 91.88 584 ARG A C 1
ATOM 4502 O O . ARG A 1 584 ? 18.038 -5.015 -21.399 1.00 91.88 584 ARG A O 1
ATOM 4509 N N . GLN A 1 585 ? 16.742 -3.257 -20.862 1.00 92.69 585 GLN A N 1
ATOM 4510 C CA . GLN A 1 585 ? 15.854 -3.371 -22.017 1.00 92.69 585 GLN A CA 1
ATOM 4511 C C . GLN A 1 585 ? 16.559 -2.971 -23.320 1.00 92.69 585 GLN A C 1
ATOM 4513 O O . GLN A 1 585 ? 16.393 -3.680 -24.305 1.00 92.69 585 GLN A O 1
ATOM 4518 N N . LEU A 1 586 ? 17.404 -1.934 -23.320 1.00 92.19 586 LEU A N 1
ATOM 4519 C CA . LEU A 1 586 ? 18.224 -1.557 -24.483 1.00 92.19 586 LEU A CA 1
ATOM 4520 C C . LEU A 1 586 ? 19.152 -2.700 -24.922 1.00 92.19 586 LEU A C 1
ATOM 4522 O O . LEU A 1 586 ? 19.182 -3.057 -26.098 1.00 92.19 586 LEU A O 1
ATOM 4526 N N . VAL A 1 587 ? 19.856 -3.328 -23.974 1.00 92.06 587 VAL A N 1
ATOM 4527 C CA . VAL A 1 587 ? 20.723 -4.486 -24.257 1.00 92.06 587 VAL A CA 1
ATOM 4528 C C . VAL A 1 587 ? 19.909 -5.694 -24.741 1.00 92.06 587 VAL A C 1
ATOM 4530 O O . VAL A 1 587 ? 20.314 -6.372 -25.684 1.00 92.06 587 VAL A O 1
ATOM 4533 N N . ASP A 1 588 ? 18.747 -5.969 -24.137 1.00 91.31 588 ASP A N 1
ATOM 4534 C CA . ASP A 1 588 ? 17.886 -7.090 -24.546 1.00 91.31 588 ASP A CA 1
ATOM 4535 C C . ASP A 1 588 ? 17.336 -6.899 -25.972 1.00 91.31 588 ASP A C 1
ATOM 4537 O O . ASP A 1 588 ? 17.323 -7.854 -26.752 1.00 91.31 588 ASP A O 1
ATOM 4541 N N . LEU A 1 589 ? 16.953 -5.672 -26.342 1.00 90.50 589 LEU A N 1
ATOM 4542 C CA . LEU A 1 589 ? 16.540 -5.322 -27.704 1.00 90.50 589 LEU A CA 1
ATOM 4543 C C . LEU A 1 589 ? 17.685 -5.507 -28.707 1.00 90.50 589 LEU A C 1
ATOM 4545 O O . LEU A 1 589 ? 17.486 -6.183 -29.717 1.00 90.50 589 LEU A O 1
ATOM 4549 N N . ALA A 1 590 ? 18.884 -5.004 -28.389 1.00 90.44 590 ALA A N 1
ATOM 4550 C CA . ALA A 1 590 ? 20.075 -5.140 -29.232 1.00 90.44 590 ALA A CA 1
ATOM 4551 C C . ALA A 1 590 ? 20.390 -6.610 -29.558 1.00 90.44 590 ALA A C 1
ATOM 4553 O O . ALA A 1 590 ? 20.671 -6.985 -30.699 1.00 90.44 590 ALA A O 1
ATOM 4554 N N . VAL A 1 591 ? 20.296 -7.481 -28.549 1.00 91.06 591 VAL A N 1
ATOM 4555 C CA . VAL A 1 591 ? 20.578 -8.912 -28.707 1.00 91.06 591 VAL A CA 1
ATOM 4556 C C . VAL A 1 591 ? 19.482 -9.616 -29.506 1.00 91.06 591 VAL A C 1
ATOM 4558 O O . VAL A 1 591 ? 19.795 -10.432 -30.375 1.00 91.06 591 VAL A O 1
ATOM 4561 N N . ARG A 1 592 ? 18.203 -9.333 -29.228 1.00 88.69 592 ARG A N 1
ATOM 4562 C CA . ARG A 1 592 ? 17.068 -10.083 -29.797 1.00 88.69 592 ARG A CA 1
ATOM 4563 C C . ARG A 1 592 ? 16.681 -9.661 -31.208 1.00 88.69 592 ARG A C 1
ATOM 4565 O O . ARG A 1 592 ? 16.258 -10.522 -31.979 1.00 88.69 592 ARG A O 1
ATOM 4572 N N . VAL A 1 593 ? 16.757 -8.372 -31.526 1.00 87.81 593 VAL A N 1
ATOM 4573 C CA . VAL A 1 593 ? 16.194 -7.810 -32.758 1.00 87.81 593 VAL A CA 1
ATOM 4574 C C . VAL A 1 593 ? 17.335 -7.331 -33.646 1.00 87.81 593 VAL A C 1
ATOM 4576 O O . VAL A 1 593 ? 17.910 -6.277 -33.414 1.00 87.81 593 VAL A O 1
ATOM 4579 N N . LYS A 1 594 ? 17.675 -8.117 -34.677 1.00 86.94 594 LYS A N 1
ATOM 4580 C CA . LYS A 1 594 ? 18.782 -7.772 -35.584 1.00 86.94 594 LYS A CA 1
ATOM 4581 C C . LYS A 1 594 ? 18.498 -6.504 -36.399 1.00 86.94 594 LYS A C 1
ATOM 4583 O O . LYS A 1 594 ? 19.366 -5.653 -36.508 1.00 86.94 594 LYS A O 1
ATOM 4588 N N . GLY A 1 595 ? 17.276 -6.357 -36.912 1.00 85.31 595 GLY A N 1
ATOM 4589 C CA . GLY A 1 595 ? 16.919 -5.280 -37.847 1.00 85.31 595 GLY A CA 1
ATOM 4590 C C . GLY A 1 595 ? 16.922 -3.858 -37.278 1.00 85.31 595 GLY A C 1
ATOM 4591 O O . GLY A 1 595 ? 16.732 -2.929 -38.041 1.00 85.31 595 GLY A O 1
ATOM 4592 N N . ILE A 1 596 ? 17.120 -3.671 -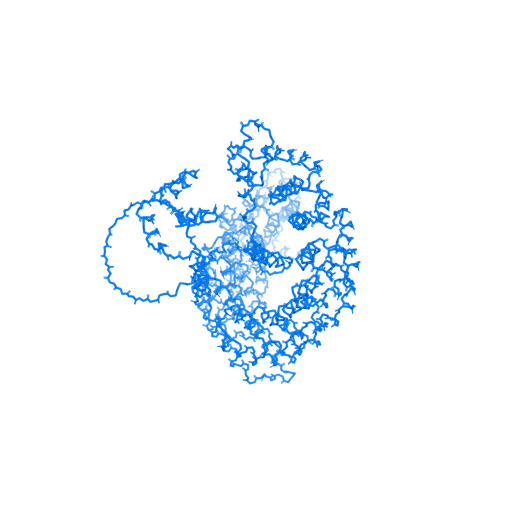35.969 1.00 87.44 596 ILE A N 1
ATOM 4593 C CA . ILE A 1 596 ? 17.201 -2.335 -35.348 1.00 87.44 596 ILE A CA 1
ATOM 4594 C C . ILE A 1 596 ? 18.621 -1.977 -34.899 1.00 87.44 596 ILE A C 1
ATOM 4596 O O . ILE A 1 596 ? 18.819 -0.925 -34.305 1.00 87.44 596 ILE A O 1
ATOM 4600 N N . ARG A 1 597 ? 19.610 -2.861 -35.092 1.00 90.12 597 ARG A N 1
ATOM 4601 C CA . ARG A 1 597 ? 20.942 -2.713 -34.480 1.00 90.12 597 ARG A CA 1
ATOM 4602 C C . ARG A 1 597 ? 21.711 -1.505 -34.997 1.00 90.12 597 ARG A C 1
ATOM 4604 O O . ARG A 1 597 ? 22.274 -0.791 -34.177 1.00 90.12 597 ARG A O 1
ATOM 4611 N N . ALA A 1 598 ? 21.704 -1.262 -36.305 1.00 87.56 598 ALA A N 1
ATOM 4612 C CA . ALA A 1 598 ? 22.393 -0.119 -36.898 1.00 87.56 598 ALA A CA 1
ATOM 4613 C C . ALA A 1 598 ? 21.830 1.209 -36.366 1.00 87.56 598 ALA A C 1
ATOM 4615 O O . ALA A 1 598 ? 22.551 2.006 -35.770 1.00 87.56 598 ALA A O 1
ATOM 4616 N N . MET A 1 599 ? 20.510 1.374 -36.433 1.00 86.19 599 MET A N 1
ATOM 4617 C CA . MET A 1 599 ? 19.792 2.508 -35.846 1.00 86.19 599 MET A CA 1
ATOM 4618 C C . MET A 1 599 ? 20.021 2.647 -34.330 1.00 86.19 599 MET A C 1
ATOM 4620 O O . MET A 1 599 ? 20.176 3.749 -33.805 1.00 86.19 599 MET A O 1
ATOM 4624 N N . LEU A 1 600 ? 20.067 1.530 -33.599 1.00 89.19 600 LEU A N 1
ATOM 4625 C CA . LEU A 1 600 ? 20.352 1.525 -32.168 1.00 89.19 600 LEU A CA 1
ATOM 4626 C C . LEU A 1 600 ? 21.761 2.054 -31.881 1.00 89.19 600 LEU A C 1
ATOM 4628 O O . LEU A 1 600 ? 21.926 2.862 -30.970 1.00 89.19 600 LEU A O 1
ATOM 4632 N N . VAL A 1 601 ? 22.763 1.632 -32.655 1.00 90.56 601 VAL A N 1
ATOM 4633 C CA . VAL A 1 601 ? 24.136 2.141 -32.553 1.00 90.56 601 VAL A CA 1
ATOM 4634 C C . VAL A 1 601 ? 24.172 3.637 -32.857 1.00 90.56 601 VAL A C 1
ATOM 4636 O O . VAL A 1 601 ? 24.700 4.383 -32.037 1.00 90.56 601 VAL A O 1
ATOM 4639 N N . GLN A 1 602 ? 23.529 4.088 -33.938 1.00 88.75 602 GLN A N 1
ATOM 4640 C CA . GLN A 1 602 ? 23.418 5.508 -34.289 1.00 88.75 602 GLN A CA 1
ATOM 4641 C C . GLN A 1 602 ? 22.857 6.338 -33.121 1.00 88.75 602 GLN A C 1
ATOM 4643 O O . GLN A 1 602 ? 23.473 7.304 -32.672 1.00 88.75 602 GLN A O 1
ATOM 4648 N N . LYS A 1 603 ? 21.730 5.908 -32.537 1.00 87.81 603 LYS A N 1
ATOM 4649 C CA . LYS A 1 603 ? 21.098 6.584 -31.392 1.00 87.81 603 LYS A CA 1
ATOM 4650 C C . LYS A 1 603 ? 21.958 6.556 -30.128 1.00 87.81 603 LYS A C 1
ATOM 4652 O O . LYS A 1 603 ? 21.930 7.508 -29.351 1.00 87.81 603 LYS A O 1
ATOM 4657 N N . MET A 1 604 ? 22.718 5.485 -29.892 1.00 90.12 604 MET A N 1
ATOM 4658 C CA . MET A 1 604 ? 23.649 5.412 -28.760 1.00 90.12 604 MET A CA 1
ATOM 4659 C C . MET A 1 604 ? 24.883 6.303 -28.961 1.00 90.12 604 MET A C 1
ATOM 4661 O O . MET A 1 604 ? 25.389 6.837 -27.974 1.00 90.12 604 MET A O 1
ATOM 4665 N N . ILE A 1 605 ? 25.349 6.494 -30.201 1.00 88.44 605 ILE A N 1
ATOM 4666 C CA . ILE A 1 605 ? 26.413 7.452 -30.536 1.00 88.44 605 ILE A CA 1
ATOM 4667 C C . ILE A 1 605 ? 25.910 8.876 -30.289 1.00 88.44 605 ILE A C 1
ATOM 4669 O O . ILE A 1 605 ? 26.538 9.598 -29.520 1.00 88.44 605 ILE A O 1
ATOM 4673 N N . GLU A 1 606 ? 24.736 9.247 -30.814 1.00 86.88 606 GLU A N 1
ATOM 4674 C CA . GLU A 1 606 ? 24.091 10.541 -30.522 1.00 86.88 606 GLU A CA 1
ATOM 4675 C C . GLU A 1 606 ? 23.991 10.795 -29.004 1.00 86.88 606 GLU A C 1
ATOM 4677 O O . GLU A 1 606 ? 24.324 11.875 -28.516 1.00 86.88 606 GLU A O 1
ATOM 4682 N N . PHE A 1 607 ? 23.599 9.773 -28.236 1.00 84.69 607 PHE A N 1
ATOM 4683 C CA . PHE A 1 607 ? 23.478 9.848 -26.778 1.00 84.69 607 PHE A CA 1
ATOM 4684 C C . PHE A 1 607 ? 24.826 9.977 -26.044 1.00 84.69 607 PHE A C 1
ATOM 4686 O O . PHE A 1 607 ? 24.891 10.573 -24.971 1.00 84.69 607 PHE A O 1
ATOM 4693 N N . LEU A 1 608 ? 25.908 9.421 -26.597 1.00 84.62 608 LEU A N 1
ATOM 4694 C CA . LEU A 1 608 ? 27.268 9.546 -26.060 1.00 84.62 608 LEU A CA 1
ATOM 4695 C C . LEU A 1 608 ? 27.875 10.936 -26.332 1.00 84.62 608 LEU A C 1
ATOM 4697 O O . LEU A 1 608 ? 28.670 11.435 -25.524 1.00 84.62 608 LEU A O 1
ATOM 4701 N N . LEU A 1 609 ? 27.510 11.534 -27.469 1.00 84.31 609 LEU A N 1
ATOM 4702 C CA . LEU A 1 609 ? 27.945 12.866 -27.891 1.00 84.31 609 LEU A CA 1
ATOM 4703 C C . LEU A 1 609 ? 27.299 13.980 -27.054 1.00 84.31 609 LEU A C 1
ATOM 4705 O O . LEU A 1 609 ? 27.918 15.026 -26.865 1.00 84.31 609 LEU A O 1
ATOM 4709 N N . ASP A 1 610 ? 26.107 13.748 -26.497 1.00 80.38 610 ASP A N 1
ATOM 4710 C CA . ASP A 1 610 ? 25.398 14.721 -25.661 1.00 80.38 610 ASP A CA 1
ATOM 4711 C C . ASP A 1 610 ? 26.240 15.164 -24.444 1.00 80.38 610 ASP A C 1
ATOM 4713 O O . ASP A 1 610 ? 26.641 14.370 -23.585 1.00 80.38 610 ASP A O 1
ATOM 4717 N N . GLU A 1 611 ? 26.542 16.463 -24.364 1.00 68.56 611 GLU A N 1
ATOM 4718 C CA . GLU A 1 611 ? 27.350 17.037 -23.286 1.00 68.56 611 GLU A CA 1
ATOM 4719 C C . GLU A 1 611 ? 26.587 17.141 -21.961 1.00 68.56 611 GLU A C 1
ATOM 4721 O O . GLU A 1 611 ? 27.200 17.036 -20.891 1.00 68.56 611 GLU A O 1
ATOM 4726 N N . ASP A 1 612 ? 25.258 17.266 -22.017 1.00 67.69 612 ASP A N 1
ATOM 4727 C CA . ASP A 1 612 ? 24.395 17.368 -20.839 1.00 67.69 612 ASP A CA 1
ATOM 4728 C C . ASP A 1 612 ? 24.171 16.002 -20.168 1.00 67.69 612 ASP A C 1
ATOM 4730 O O . ASP A 1 612 ? 23.668 15.921 -19.041 1.00 67.69 612 ASP A O 1
ATOM 4734 N N . ALA A 1 613 ? 24.626 14.916 -20.801 1.00 66.69 613 ALA A N 1
ATOM 4735 C CA . ALA A 1 613 ? 24.471 13.553 -20.313 1.00 66.69 613 ALA A CA 1
ATOM 4736 C C . ALA A 1 613 ? 25.131 13.301 -18.940 1.00 66.69 613 ALA A C 1
ATOM 4738 O O . ALA A 1 613 ? 24.680 12.456 -18.162 1.00 66.69 613 ALA A O 1
ATOM 4739 N N . VAL A 1 614 ? 26.206 14.031 -18.625 1.00 65.75 614 VAL A N 1
ATOM 4740 C CA . VAL A 1 614 ? 27.012 13.835 -17.403 1.00 65.75 614 VAL A CA 1
ATOM 4741 C C . VAL A 1 614 ? 26.771 14.934 -16.362 1.00 65.75 614 VAL A C 1
ATOM 4743 O O . VAL A 1 614 ? 26.960 14.713 -15.165 1.00 65.75 614 VAL A O 1
ATOM 4746 N N . THR A 1 615 ? 26.337 16.117 -16.793 1.00 68.44 615 THR A N 1
ATOM 4747 C CA . THR A 1 615 ? 26.209 17.323 -15.955 1.00 68.44 615 THR A CA 1
ATOM 4748 C C . THR A 1 615 ? 24.760 17.759 -15.735 1.00 68.44 615 THR A C 1
ATOM 4750 O O . THR A 1 615 ? 24.492 18.534 -14.814 1.00 68.44 615 THR A O 1
ATOM 4753 N N . GLY A 1 616 ? 23.822 17.257 -16.541 1.00 67.62 616 GLY A N 1
ATOM 4754 C CA . GLY A 1 616 ? 22.422 17.652 -16.515 1.00 67.62 616 GLY A CA 1
ATOM 4755 C C . GLY A 1 616 ? 21.621 17.106 -15.322 1.00 67.62 616 GLY A C 1
ATOM 4756 O O . GLY A 1 616 ? 22.067 16.216 -14.591 1.00 67.62 616 GLY A O 1
ATOM 4757 N N . PRO A 1 617 ? 20.376 17.585 -15.129 1.00 61.81 617 PRO A N 1
ATOM 4758 C CA . PRO A 1 617 ? 19.493 17.151 -14.038 1.00 61.81 617 PRO A CA 1
ATOM 4759 C C . PRO A 1 617 ? 19.177 15.640 -14.039 1.00 61.81 617 PRO A C 1
ATOM 4761 O O . PRO A 1 617 ? 18.798 15.088 -13.006 1.00 61.81 617 PRO A O 1
ATOM 4764 N N . GLY A 1 618 ? 19.335 14.965 -15.186 1.00 65.69 618 GLY A N 1
ATOM 4765 C CA . GLY A 1 618 ? 19.158 13.518 -15.363 1.00 65.69 618 GLY A CA 1
ATOM 4766 C C . GLY A 1 618 ? 20.432 12.679 -15.247 1.00 65.69 618 GLY A C 1
ATOM 4767 O O . GLY A 1 618 ? 20.340 11.454 -15.312 1.00 65.69 618 GLY A O 1
ATOM 4768 N N . ALA A 1 619 ? 21.593 13.294 -14.994 1.00 69.50 619 ALA A N 1
ATOM 4769 C CA . ALA A 1 619 ? 22.906 12.665 -15.146 1.00 69.50 619 ALA A CA 1
ATOM 4770 C C . ALA A 1 619 ? 23.053 11.298 -14.462 1.00 69.50 619 ALA A C 1
ATOM 4772 O O . ALA A 1 619 ? 23.695 10.406 -14.998 1.00 69.50 619 ALA A O 1
ATOM 4773 N N . LYS A 1 620 ? 22.436 11.071 -13.295 1.00 70.75 620 LYS A N 1
ATOM 4774 C CA . LYS A 1 620 ? 22.509 9.767 -12.604 1.00 70.75 620 LYS A CA 1
ATOM 4775 C C . LYS A 1 620 ? 21.832 8.630 -13.375 1.00 70.75 620 LYS A C 1
ATOM 4777 O O . LYS A 1 620 ? 22.335 7.509 -13.347 1.00 70.75 620 LYS A O 1
ATOM 4782 N N . THR A 1 621 ? 20.698 8.910 -14.015 1.00 72.25 621 THR A N 1
ATOM 4783 C CA . THR A 1 621 ? 19.974 7.940 -14.850 1.00 72.25 621 THR A CA 1
ATOM 4784 C C . THR A 1 621 ? 20.748 7.724 -16.143 1.00 72.25 621 THR A C 1
ATOM 4786 O O . THR A 1 621 ? 21.107 6.592 -16.466 1.00 72.25 621 THR A O 1
ATOM 4789 N N . THR A 1 622 ? 21.127 8.818 -16.797 1.00 75.75 622 THR A N 1
ATOM 4790 C CA . THR A 1 622 ? 21.914 8.826 -18.029 1.00 75.75 622 THR A CA 1
ATOM 4791 C C . THR A 1 622 ? 23.236 8.069 -17.877 1.00 75.75 622 THR A C 1
ATOM 4793 O O . THR A 1 622 ? 23.555 7.222 -18.705 1.00 75.75 622 THR A O 1
ATOM 4796 N N . CYS A 1 623 ? 23.960 8.256 -16.768 1.00 76.38 623 CYS A N 1
ATOM 4797 C CA . CYS A 1 623 ? 25.223 7.565 -16.489 1.00 76.38 623 CYS A CA 1
ATOM 4798 C C . CYS A 1 623 ? 25.085 6.037 -16.457 1.00 76.38 623 CYS A C 1
ATOM 4800 O O . CYS A 1 623 ? 26.032 5.338 -16.800 1.00 76.38 623 CYS A O 1
ATOM 4802 N N . GLN A 1 624 ? 23.939 5.489 -16.044 1.00 79.75 624 GLN A N 1
ATOM 4803 C CA . GLN A 1 624 ? 23.723 4.039 -16.101 1.00 79.75 624 GLN A CA 1
ATOM 4804 C C . GLN A 1 624 ? 23.340 3.567 -17.503 1.00 79.75 624 GLN A C 1
ATOM 4806 O O . GLN A 1 624 ? 23.660 2.439 -17.874 1.00 79.75 624 GLN A O 1
ATOM 4811 N N . VAL A 1 625 ? 22.677 4.414 -18.290 1.00 85.06 625 VAL A N 1
ATOM 4812 C CA . VAL A 1 625 ? 22.348 4.126 -19.692 1.00 85.06 625 VAL A CA 1
ATOM 4813 C C . VAL A 1 625 ? 23.603 4.169 -20.568 1.00 85.06 625 VAL A C 1
ATOM 4815 O O . VAL A 1 625 ? 23.735 3.345 -21.468 1.00 85.06 625 VAL A O 1
ATOM 4818 N N . LEU A 1 626 ? 24.592 5.005 -20.227 1.00 86.50 626 LEU A N 1
ATOM 4819 C CA . LEU A 1 626 ? 25.913 5.021 -20.870 1.00 86.50 626 LEU A CA 1
ATOM 4820 C C . LEU A 1 626 ? 26.619 3.654 -20.845 1.00 86.50 626 LEU A C 1
ATOM 4822 O O . LEU A 1 626 ? 27.363 3.330 -21.768 1.00 86.50 626 LEU A O 1
ATOM 4826 N N . TYR A 1 627 ? 26.348 2.811 -19.841 1.00 88.38 627 TYR A N 1
ATOM 4827 C CA . TYR A 1 627 ? 26.815 1.420 -19.845 1.00 88.38 627 TYR A CA 1
ATOM 4828 C C . TYR A 1 627 ? 26.267 0.643 -21.052 1.00 88.38 627 TYR A C 1
ATOM 4830 O O . TYR A 1 627 ? 27.031 -0.018 -21.754 1.00 88.38 627 TYR A O 1
ATOM 4838 N N . ALA A 1 628 ? 24.953 0.729 -21.300 1.00 89.38 628 ALA A N 1
ATOM 4839 C CA . ALA A 1 628 ? 24.332 0.091 -22.459 1.00 89.38 628 ALA A CA 1
ATOM 4840 C C . ALA A 1 628 ? 24.850 0.712 -23.756 1.00 89.38 628 ALA A C 1
ATOM 4842 O O . ALA A 1 628 ? 25.189 -0.038 -24.663 1.00 89.38 628 ALA A O 1
ATOM 4843 N N . ALA A 1 629 ? 24.983 2.041 -23.820 1.00 90.00 629 ALA A N 1
ATOM 4844 C CA . ALA A 1 629 ? 25.503 2.731 -24.998 1.00 90.00 629 ALA A CA 1
ATOM 4845 C C . ALA A 1 629 ? 26.902 2.222 -25.383 1.00 90.00 629 ALA A C 1
ATOM 4847 O O . ALA A 1 629 ? 27.100 1.761 -26.503 1.00 90.00 629 ALA A O 1
ATOM 4848 N N . GLY A 1 630 ? 27.848 2.197 -24.437 1.00 89.69 630 GLY A N 1
ATOM 4849 C CA . GLY A 1 630 ? 29.202 1.698 -24.693 1.00 89.69 630 GLY A CA 1
ATOM 4850 C C . GLY A 1 630 ? 29.241 0.224 -25.096 1.00 89.69 630 GLY A C 1
ATOM 4851 O O . GLY A 1 630 ? 30.016 -0.154 -25.972 1.00 89.69 630 GLY A O 1
ATOM 4852 N N . TRP A 1 631 ? 28.389 -0.611 -24.494 1.00 93.25 631 TRP A N 1
ATOM 4853 C CA . TRP A 1 631 ? 28.324 -2.033 -24.832 1.00 93.25 631 TRP A CA 1
ATOM 4854 C C . TRP A 1 631 ? 27.732 -2.263 -26.228 1.00 93.25 631 TRP A C 1
ATOM 4856 O O . TRP A 1 631 ? 28.314 -2.999 -27.018 1.00 93.25 631 TRP A O 1
ATOM 4866 N N . ILE A 1 632 ? 26.617 -1.601 -26.548 1.00 93.06 632 ILE A N 1
ATOM 4867 C CA . ILE A 1 632 ? 25.933 -1.703 -27.844 1.00 93.06 632 ILE A CA 1
ATOM 4868 C C . ILE A 1 632 ? 26.846 -1.220 -28.970 1.00 93.06 632 ILE A C 1
ATOM 4870 O O . ILE A 1 632 ? 26.997 -1.935 -29.958 1.00 93.06 632 ILE A O 1
ATOM 4874 N N . ILE A 1 633 ? 27.478 -0.052 -28.799 1.00 92.50 633 ILE A N 1
ATOM 4875 C CA . ILE A 1 633 ? 28.461 0.473 -29.752 1.00 92.50 633 ILE A CA 1
ATOM 4876 C C . ILE A 1 633 ? 29.571 -0.566 -29.933 1.00 92.50 633 ILE A C 1
ATOM 4878 O O . ILE A 1 633 ? 29.826 -1.006 -31.043 1.00 92.50 633 ILE A O 1
ATOM 4882 N N . GLY A 1 634 ? 30.177 -1.054 -28.848 1.00 90.69 634 GLY A N 1
ATOM 4883 C CA . GLY A 1 634 ? 31.262 -2.028 -28.948 1.00 90.69 634 GLY A CA 1
ATOM 4884 C C . GLY A 1 634 ? 30.893 -3.333 -29.671 1.00 90.69 634 GLY A C 1
ATOM 4885 O O . GLY A 1 634 ? 31.721 -3.856 -30.407 1.00 90.69 634 GLY A O 1
ATOM 4886 N N . GLU A 1 635 ? 29.700 -3.895 -29.452 1.00 91.44 635 GLU A N 1
ATOM 4887 C CA . GLU A 1 635 ? 29.301 -5.180 -30.057 1.00 91.44 635 GLU A CA 1
ATOM 4888 C C . GLU A 1 635 ? 28.786 -5.060 -31.496 1.00 91.44 635 GLU A C 1
ATOM 4890 O O . GLU A 1 635 ? 29.023 -5.963 -32.295 1.00 91.44 635 GLU A O 1
ATOM 4895 N N . PHE A 1 636 ? 28.057 -3.987 -31.820 1.00 91.31 636 PHE A N 1
ATOM 4896 C CA . PHE A 1 636 ? 27.266 -3.905 -33.054 1.00 91.31 636 PHE A CA 1
ATOM 4897 C C . PHE A 1 636 ? 27.699 -2.785 -34.008 1.00 91.31 636 PHE A C 1
ATOM 4899 O O . PHE A 1 636 ? 27.052 -2.602 -35.035 1.00 91.31 636 PHE A O 1
ATOM 4906 N N . ILE A 1 637 ? 28.795 -2.064 -33.733 1.00 87.88 637 ILE A N 1
ATOM 4907 C CA . ILE A 1 637 ? 29.298 -1.006 -34.632 1.00 87.88 637 ILE A CA 1
ATOM 4908 C C . ILE A 1 637 ? 29.596 -1.512 -36.048 1.00 87.88 637 ILE A C 1
ATOM 4910 O O . ILE A 1 637 ? 29.384 -0.782 -37.007 1.00 87.88 637 ILE A O 1
ATOM 4914 N N . LEU A 1 638 ? 30.035 -2.767 -36.198 1.00 87.00 638 LEU A N 1
ATOM 4915 C CA . LEU A 1 638 ? 30.279 -3.349 -37.518 1.00 87.00 638 LEU A CA 1
ATOM 4916 C C . LEU A 1 638 ? 28.986 -3.407 -38.343 1.00 87.00 638 LEU A C 1
ATOM 4918 O O . LEU A 1 638 ? 29.001 -3.042 -39.509 1.00 87.00 638 LEU A O 1
ATOM 4922 N N . GLU A 1 639 ? 27.865 -3.786 -37.719 1.00 85.25 639 GLU A N 1
ATOM 4923 C CA . GLU A 1 639 ? 26.557 -3.832 -38.386 1.00 85.25 639 GLU A CA 1
ATOM 4924 C C . GLU A 1 639 ? 26.049 -2.428 -38.762 1.00 85.25 639 GLU A C 1
ATOM 4926 O O . GLU A 1 639 ? 25.287 -2.317 -39.709 1.00 85.25 639 GLU A O 1
ATOM 4931 N N . TYR A 1 640 ? 26.470 -1.368 -38.057 1.00 85.75 640 TYR A N 1
ATOM 4932 C CA . TYR A 1 640 ? 26.187 0.028 -38.432 1.00 85.75 640 TYR A CA 1
ATOM 4933 C C . TYR A 1 640 ? 27.029 0.487 -39.628 1.00 85.75 640 TYR A C 1
ATOM 4935 O O . TYR A 1 640 ? 26.520 1.126 -40.543 1.00 85.75 640 TYR A O 1
ATOM 4943 N N . VAL A 1 641 ? 28.320 0.147 -39.645 1.00 83.81 641 VAL A N 1
ATOM 4944 C CA . VAL A 1 641 ? 29.221 0.512 -40.750 1.00 83.81 641 VAL A CA 1
ATOM 4945 C C . VAL A 1 641 ? 28.866 -0.251 -42.032 1.00 83.81 641 VAL A C 1
ATOM 4947 O O . VAL A 1 641 ? 28.969 0.310 -43.117 1.00 83.81 641 VAL A O 1
ATOM 4950 N N . GLU A 1 642 ? 28.419 -1.503 -41.914 1.00 82.12 642 GLU A N 1
ATOM 4951 C CA . GLU A 1 642 ? 28.021 -2.361 -43.040 1.00 82.12 642 GLU A CA 1
ATOM 4952 C C . GLU A 1 642 ? 26.566 -2.171 -43.502 1.00 82.12 642 GLU A C 1
ATOM 4954 O O . GLU A 1 642 ? 26.135 -2.895 -44.395 1.00 82.12 642 GLU A O 1
ATOM 4959 N N . ASP A 1 643 ? 25.787 -1.262 -42.906 1.00 75.62 643 ASP A N 1
ATOM 4960 C CA . ASP A 1 643 ? 24.368 -1.121 -43.251 1.00 75.62 643 ASP A CA 1
ATOM 4961 C C . ASP A 1 643 ? 24.185 -0.503 -44.653 1.00 75.62 643 ASP A C 1
ATOM 4963 O O . ASP A 1 643 ? 24.342 0.704 -44.834 1.00 75.62 643 ASP A O 1
ATOM 4967 N N . GLU A 1 644 ? 23.898 -1.338 -45.655 1.00 59.16 644 GLU A N 1
ATOM 4968 C CA . GLU A 1 644 ? 23.779 -0.968 -47.078 1.00 59.16 644 GLU A CA 1
ATOM 4969 C C . GLU A 1 644 ? 22.426 -0.312 -47.439 1.00 59.16 644 GLU A C 1
ATOM 4971 O O . GLU A 1 644 ? 22.231 0.066 -48.592 1.00 59.16 644 GLU A O 1
ATOM 4976 N N . ASP A 1 645 ? 21.485 -0.194 -46.490 1.00 57.47 645 ASP A N 1
ATOM 4977 C CA . ASP A 1 645 ? 20.109 0.275 -46.740 1.00 57.47 645 ASP A CA 1
ATOM 4978 C C . ASP A 1 645 ? 19.962 1.818 -46.835 1.00 57.47 645 ASP A C 1
ATOM 4980 O O . ASP A 1 645 ? 18.877 2.302 -47.173 1.00 57.47 645 ASP A O 1
ATOM 4984 N N . ASP A 1 646 ? 21.027 2.596 -46.596 1.00 54.06 646 ASP A N 1
ATOM 4985 C CA . ASP A 1 646 ? 21.050 4.046 -46.851 1.00 54.06 646 ASP A CA 1
ATOM 4986 C C . ASP A 1 646 ? 21.661 4.331 -48.238 1.00 54.06 646 ASP A C 1
ATOM 4988 O O . ASP A 1 646 ? 22.860 4.177 -48.453 1.00 54.06 646 ASP A O 1
ATOM 4992 N N . ASP A 1 647 ? 20.828 4.789 -49.182 1.00 49.25 647 ASP A N 1
ATOM 4993 C CA . ASP A 1 647 ? 21.205 5.216 -50.547 1.00 49.25 647 ASP A CA 1
ATOM 4994 C C . ASP A 1 647 ? 22.084 6.497 -50.585 1.00 49.25 647 ASP A C 1
ATOM 4996 O O . ASP A 1 647 ? 22.376 7.022 -51.665 1.00 49.25 647 ASP A O 1
ATOM 5000 N N . ASP A 1 648 ? 22.478 7.032 -49.426 1.00 50.12 648 ASP A N 1
ATOM 5001 C CA . ASP A 1 648 ? 23.343 8.202 -49.315 1.00 50.12 648 ASP A CA 1
ATOM 5002 C C . ASP A 1 648 ? 24.812 7.744 -49.236 1.00 50.12 648 ASP A C 1
ATOM 5004 O O . ASP A 1 648 ? 25.198 6.998 -48.340 1.00 50.12 648 ASP A O 1
ATOM 5008 N N . ASP A 1 649 ? 25.630 8.195 -50.195 1.00 49.81 649 ASP A N 1
ATOM 5009 C CA . ASP A 1 649 ? 27.092 8.030 -50.271 1.00 49.81 649 ASP A CA 1
ATOM 5010 C C . ASP A 1 649 ? 27.815 8.657 -49.040 1.00 49.81 649 ASP A C 1
ATOM 5012 O O . ASP A 1 649 ? 28.560 9.631 -49.187 1.00 49.81 649 ASP A O 1
ATOM 5016 N N . ASP A 1 650 ? 27.576 8.175 -47.814 1.00 50.84 650 ASP A N 1
ATOM 5017 C CA . ASP A 1 650 ? 28.002 8.858 -46.586 1.00 50.84 650 ASP A CA 1
ATOM 5018 C C . ASP A 1 650 ? 29.301 8.282 -45.993 1.00 50.84 650 ASP A C 1
ATOM 5020 O O . ASP A 1 650 ? 29.321 7.370 -45.164 1.00 50.84 650 ASP A O 1
ATOM 5024 N N . ASP A 1 651 ? 30.413 8.898 -46.402 1.00 58.44 651 ASP A N 1
ATOM 5025 C CA . ASP A 1 651 ? 31.781 8.769 -45.862 1.00 58.44 651 ASP A CA 1
ATOM 5026 C C . ASP A 1 651 ? 31.864 9.087 -44.337 1.00 58.44 651 ASP A C 1
ATOM 5028 O O . ASP A 1 651 ? 32.905 8.901 -43.710 1.00 58.44 651 ASP A O 1
ATOM 5032 N N . GLY A 1 652 ? 30.774 9.563 -43.713 1.00 71.69 652 GLY A N 1
ATOM 5033 C CA . GLY A 1 652 ? 30.714 10.030 -42.320 1.00 71.69 652 GLY A CA 1
ATOM 5034 C C . GLY A 1 652 ? 30.582 8.948 -41.238 1.00 71.69 652 GLY A C 1
ATOM 5035 O O . GLY A 1 652 ? 30.837 9.220 -40.064 1.00 71.69 652 GLY A O 1
ATOM 5036 N N . ARG A 1 653 ? 30.247 7.696 -41.576 1.00 79.75 653 ARG A N 1
ATOM 5037 C CA . ARG A 1 653 ? 30.067 6.641 -40.552 1.00 79.75 653 ARG A CA 1
ATOM 5038 C C . ARG A 1 653 ? 31.372 6.221 -39.872 1.00 79.75 653 ARG A C 1
ATOM 5040 O O . ARG A 1 653 ? 31.364 5.851 -38.700 1.00 79.75 653 ARG A O 1
ATOM 5047 N N . LEU A 1 654 ? 32.502 6.272 -40.581 1.00 82.19 654 LEU A N 1
ATOM 5048 C CA . LEU A 1 654 ? 33.820 6.033 -39.976 1.00 82.19 654 LEU A CA 1
ATOM 5049 C C . LEU A 1 654 ? 34.226 7.198 -39.060 1.00 82.19 654 LEU A C 1
ATOM 5051 O O . LEU A 1 654 ? 34.822 6.964 -38.005 1.00 82.19 654 LEU A O 1
ATOM 5055 N N . ASP A 1 655 ? 33.822 8.426 -39.399 1.00 83.81 655 ASP A N 1
ATOM 5056 C CA . ASP A 1 655 ? 33.981 9.584 -38.518 1.00 83.81 655 ASP A CA 1
ATOM 5057 C C . ASP A 1 655 ? 33.162 9.413 -37.230 1.00 83.81 655 ASP A C 1
ATOM 5059 O O . ASP A 1 655 ? 33.657 9.723 -36.147 1.00 83.81 655 ASP A O 1
ATOM 5063 N N . ASP A 1 656 ? 31.957 8.836 -37.292 1.00 84.56 656 ASP A N 1
ATOM 5064 C CA . ASP A 1 656 ? 31.169 8.505 -36.096 1.00 84.56 656 ASP A CA 1
ATOM 5065 C C . ASP A 1 656 ? 31.882 7.508 -35.172 1.00 84.56 656 ASP A C 1
ATOM 5067 O O . ASP A 1 656 ? 31.833 7.655 -33.947 1.00 84.56 656 ASP A O 1
ATOM 5071 N N . VAL A 1 657 ? 32.593 6.519 -35.731 1.00 85.50 657 VAL A N 1
ATOM 5072 C CA . VAL A 1 657 ? 33.417 5.578 -34.950 1.00 85.50 657 VAL A CA 1
ATOM 5073 C C . VAL A 1 657 ? 34.545 6.320 -34.233 1.00 85.50 657 VAL A C 1
ATOM 5075 O O . VAL A 1 657 ? 34.780 6.093 -33.039 1.00 85.50 657 VAL A O 1
ATOM 5078 N N . MET A 1 658 ? 35.222 7.235 -34.934 1.00 86.19 658 MET A N 1
ATOM 5079 C CA . MET A 1 658 ? 36.268 8.073 -34.344 1.00 86.19 658 MET A CA 1
ATOM 5080 C C . MET A 1 658 ? 35.707 8.992 -33.255 1.00 86.19 658 MET A C 1
ATOM 5082 O O . MET A 1 658 ? 36.278 9.076 -32.166 1.00 86.19 658 MET A O 1
ATOM 5086 N N . ASN A 1 659 ? 34.565 9.628 -33.511 1.00 87.69 659 ASN A N 1
ATOM 5087 C CA . ASN A 1 659 ? 33.879 10.503 -32.567 1.00 87.69 659 ASN A CA 1
ATOM 5088 C C . ASN A 1 659 ? 33.439 9.733 -31.314 1.00 87.69 659 ASN A C 1
ATOM 5090 O O . ASN A 1 659 ? 33.648 10.210 -30.195 1.00 87.69 659 ASN A O 1
ATOM 5094 N N . ALA A 1 660 ? 32.894 8.523 -31.467 1.00 88.06 660 ALA A N 1
ATOM 5095 C CA . ALA A 1 660 ? 32.515 7.669 -30.348 1.00 88.06 660 ALA A CA 1
ATOM 5096 C C . ALA A 1 660 ? 33.732 7.299 -29.485 1.00 88.06 660 ALA A C 1
ATOM 5098 O O . ALA A 1 660 ? 33.680 7.420 -28.257 1.00 88.06 660 ALA A O 1
ATOM 5099 N N . ALA A 1 661 ? 34.849 6.907 -30.106 1.00 88.44 661 ALA A N 1
ATOM 5100 C CA . ALA A 1 661 ? 36.087 6.607 -29.390 1.00 88.44 661 ALA A CA 1
ATOM 5101 C C . ALA A 1 661 ? 36.652 7.836 -28.652 1.00 88.44 661 ALA A C 1
ATOM 5103 O O . ALA A 1 661 ? 37.036 7.730 -27.482 1.00 88.44 661 ALA A O 1
ATOM 5104 N N . ASP A 1 662 ? 36.635 9.009 -29.294 1.00 89.19 662 ASP A N 1
ATOM 5105 C CA . ASP A 1 662 ? 37.070 10.277 -28.701 1.00 89.19 662 ASP A CA 1
ATOM 5106 C C . ASP A 1 662 ? 36.265 10.604 -27.435 1.00 89.19 662 ASP A C 1
ATOM 5108 O O . ASP A 1 662 ? 36.843 10.884 -26.378 1.00 89.19 662 ASP A O 1
ATOM 5112 N N . HIS A 1 663 ? 34.937 10.464 -27.504 1.00 86.88 663 HIS A N 1
ATOM 5113 C CA . HIS A 1 663 ? 34.019 10.773 -26.407 1.00 86.88 663 HIS A CA 1
ATOM 5114 C C . HIS A 1 663 ? 34.081 9.765 -25.252 1.00 86.88 663 HIS A C 1
ATOM 5116 O O . HIS A 1 663 ? 33.910 10.160 -24.093 1.00 86.88 663 HIS A O 1
ATOM 5122 N N . MET A 1 664 ? 34.392 8.490 -25.522 1.00 88.19 664 MET A N 1
ATOM 5123 C CA . MET A 1 664 ? 34.671 7.489 -24.479 1.00 88.19 664 MET A CA 1
ATOM 5124 C C . MET A 1 664 ? 35.948 7.817 -23.682 1.00 88.19 664 MET A C 1
ATOM 5126 O O . MET A 1 664 ? 36.035 7.503 -22.490 1.00 88.19 664 MET A O 1
ATOM 5130 N N . LEU A 1 665 ? 36.915 8.490 -24.313 1.00 86.81 665 LEU A N 1
ATOM 5131 C CA . LEU A 1 665 ? 38.228 8.829 -23.750 1.00 86.81 665 LEU A CA 1
ATOM 5132 C C . LEU A 1 665 ? 38.340 10.259 -23.199 1.00 86.81 665 LEU A C 1
ATOM 5134 O O . LEU A 1 665 ? 39.416 10.656 -22.744 1.00 86.81 665 LEU A O 1
ATOM 5138 N N . LEU A 1 666 ? 37.270 11.057 -23.238 1.00 85.62 666 LEU A N 1
ATOM 5139 C CA . LEU A 1 666 ? 37.299 12.425 -22.719 1.00 85.62 666 LEU A CA 1
ATOM 5140 C C . LEU A 1 666 ? 37.616 12.456 -21.213 1.00 85.62 666 LEU A C 1
ATOM 5142 O O . LEU A 1 666 ? 37.129 11.612 -20.467 1.00 85.62 666 LEU A O 1
ATOM 5146 N N . PRO A 1 667 ? 38.308 13.488 -20.696 1.00 78.25 667 PRO A N 1
ATOM 5147 C CA . PRO A 1 667 ? 38.609 13.598 -19.264 1.00 78.25 667 PRO A CA 1
ATOM 5148 C C . PRO A 1 667 ? 37.374 13.495 -18.353 1.00 78.25 667 PRO A C 1
ATOM 5150 O O . PRO A 1 667 ? 37.466 12.978 -17.243 1.00 78.25 667 PRO A O 1
ATOM 5153 N N . ARG A 1 668 ? 36.195 13.916 -18.831 1.00 76.69 668 ARG A N 1
ATOM 5154 C CA . ARG A 1 668 ? 34.913 13.793 -18.114 1.00 76.69 668 ARG A CA 1
ATOM 5155 C C . ARG A 1 668 ? 34.489 12.346 -17.830 1.00 76.69 668 ARG A C 1
ATOM 5157 O O . ARG A 1 668 ? 33.708 12.116 -16.916 1.00 76.69 668 ARG A O 1
ATOM 5164 N N . THR A 1 669 ? 34.974 11.361 -18.588 1.00 79.12 669 THR A N 1
ATOM 5165 C CA . THR A 1 669 ? 34.605 9.955 -18.368 1.00 79.12 669 THR A CA 1
ATOM 5166 C C . THR A 1 669 ? 35.337 9.349 -17.171 1.00 79.12 669 THR A C 1
ATOM 5168 O O . THR A 1 669 ? 34.813 8.441 -16.525 1.00 79.12 669 THR A O 1
ATOM 5171 N N . THR A 1 670 ? 36.484 9.919 -16.786 1.00 77.25 670 THR A N 1
ATOM 5172 C CA . THR A 1 670 ? 37.222 9.535 -15.569 1.00 77.25 670 THR A CA 1
ATOM 5173 C C . THR A 1 670 ? 36.472 9.891 -14.284 1.00 77.25 670 THR A C 1
ATOM 5175 O O . THR A 1 670 ? 36.613 9.193 -13.283 1.00 77.25 670 THR A O 1
ATOM 5178 N N . SER A 1 671 ? 35.616 10.920 -14.317 1.00 72.94 671 SER A N 1
ATOM 5179 C CA . SER A 1 671 ? 34.794 11.347 -13.179 1.00 72.94 671 SER A CA 1
ATOM 5180 C C . SER A 1 671 ? 33.405 10.699 -13.138 1.00 72.94 671 SER A C 1
ATOM 5182 O O . SER A 1 671 ? 32.590 11.060 -12.284 1.00 72.94 671 SER A O 1
ATOM 5184 N N . LEU A 1 672 ? 33.113 9.744 -14.033 1.00 74.56 672 LEU A N 1
ATOM 5185 C CA . LEU A 1 672 ? 31.832 9.039 -14.030 1.00 74.56 672 LEU A CA 1
ATOM 5186 C C . LEU A 1 672 ? 31.649 8.238 -12.727 1.00 74.56 672 LEU A C 1
ATOM 5188 O O . LEU A 1 672 ? 32.529 7.468 -12.348 1.00 74.56 672 LEU A O 1
ATOM 5192 N N . PRO A 1 673 ? 30.484 8.340 -12.062 1.00 66.25 673 PRO A N 1
ATOM 5193 C CA . PRO A 1 673 ? 30.254 7.717 -10.757 1.00 66.25 673 PRO A CA 1
ATOM 5194 C C . PRO A 1 673 ? 30.104 6.184 -10.802 1.00 66.25 673 PRO A C 1
ATOM 5196 O O . PRO A 1 673 ? 29.993 5.551 -9.753 1.00 66.25 673 PRO A O 1
ATOM 5199 N N . VAL A 1 674 ? 30.050 5.574 -11.993 1.00 68.00 674 VAL A N 1
ATOM 5200 C CA . VAL A 1 674 ? 29.750 4.148 -12.194 1.00 68.00 674 VAL A CA 1
ATOM 5201 C C . VAL A 1 674 ? 30.950 3.453 -12.846 1.00 68.00 674 VAL A C 1
ATOM 5203 O O . VAL A 1 674 ? 31.085 3.454 -14.068 1.00 68.00 674 VAL A O 1
ATOM 5206 N N . ALA A 1 675 ? 31.800 2.816 -12.033 1.00 71.38 675 ALA A N 1
ATOM 5207 C CA . ALA A 1 675 ? 32.999 2.095 -12.491 1.00 71.38 675 ALA A CA 1
ATOM 5208 C C . ALA A 1 675 ? 32.754 1.080 -13.640 1.00 71.38 675 ALA A C 1
ATOM 5210 O O . ALA A 1 675 ? 33.574 1.022 -14.558 1.00 71.38 675 ALA A O 1
ATOM 5211 N N . PRO A 1 676 ? 31.623 0.338 -13.683 1.00 82.06 676 PRO A N 1
ATOM 5212 C CA . PRO A 1 676 ? 31.299 -0.528 -14.820 1.00 82.06 676 PRO A CA 1
ATOM 5213 C C . PRO A 1 676 ? 31.227 0.171 -16.186 1.00 82.06 676 PRO A C 1
ATOM 5215 O O . PRO A 1 676 ? 31.534 -0.457 -17.194 1.00 82.06 676 PRO A O 1
ATOM 5218 N N . VAL A 1 677 ? 30.832 1.449 -16.247 1.00 84.75 677 VAL A N 1
ATOM 5219 C CA . VAL A 1 677 ? 30.726 2.196 -17.518 1.00 84.75 677 VAL A CA 1
ATOM 5220 C C . VAL A 1 677 ? 32.113 2.393 -18.122 1.00 84.75 677 VAL A C 1
ATOM 5222 O O . VAL A 1 677 ? 32.340 2.059 -19.282 1.00 84.75 677 VAL A O 1
ATOM 5225 N N . GLN A 1 678 ? 33.067 2.847 -17.303 1.00 86.62 678 GLN A N 1
ATOM 5226 C CA . GLN A 1 678 ? 34.462 3.031 -17.710 1.00 86.62 678 GLN A CA 1
ATOM 5227 C C . GLN A 1 678 ? 35.072 1.712 -18.199 1.00 86.62 678 GLN A C 1
ATOM 5229 O O . GLN A 1 678 ? 35.730 1.673 -19.235 1.00 86.62 678 GLN A O 1
ATOM 5234 N N . ALA A 1 679 ? 34.808 0.612 -17.491 1.00 87.44 679 ALA A N 1
ATOM 5235 C CA . ALA A 1 679 ? 35.309 -0.707 -17.860 1.00 87.44 679 ALA A CA 1
ATOM 5236 C C . ALA A 1 679 ? 34.758 -1.192 -19.215 1.00 87.44 679 ALA A C 1
ATOM 5238 O O . ALA A 1 679 ? 35.493 -1.814 -19.990 1.00 87.44 679 ALA A O 1
ATOM 5239 N N . VAL A 1 680 ? 33.481 -0.922 -19.515 1.00 90.19 680 VAL A N 1
ATOM 5240 C CA . VAL A 1 680 ? 32.875 -1.239 -20.819 1.00 90.19 680 VAL A CA 1
ATOM 5241 C C . VAL A 1 680 ? 33.470 -0.386 -21.928 1.00 90.19 680 VAL A C 1
ATOM 5243 O O . VAL A 1 680 ? 33.763 -0.930 -22.987 1.00 90.19 680 VAL A O 1
ATOM 5246 N N . TYR A 1 681 ? 33.724 0.901 -21.687 1.00 90.19 681 TYR A N 1
ATOM 5247 C CA . TYR A 1 681 ? 34.355 1.774 -22.682 1.00 90.19 681 TYR A CA 1
ATOM 5248 C C . TYR A 1 681 ? 35.738 1.263 -23.078 1.00 90.19 681 TYR A C 1
ATOM 5250 O O . TYR A 1 681 ? 36.022 1.144 -24.263 1.00 90.19 681 TYR A O 1
ATOM 5258 N N . MET A 1 682 ? 36.565 0.854 -22.108 1.00 90.38 682 MET A N 1
ATOM 5259 C CA . MET A 1 682 ? 37.883 0.278 -22.411 1.00 90.38 682 MET A CA 1
ATOM 5260 C C . MET A 1 682 ? 37.776 -0.958 -23.314 1.00 90.38 682 MET A C 1
ATOM 5262 O O . MET A 1 682 ? 38.544 -1.114 -24.258 1.00 90.38 682 MET A O 1
ATOM 5266 N N . GLN A 1 683 ? 36.796 -1.827 -23.059 1.00 89.81 683 GLN A N 1
ATOM 5267 C CA . GLN A 1 683 ? 36.557 -2.999 -23.899 1.00 89.81 683 GLN A CA 1
ATOM 5268 C C . GLN A 1 683 ? 36.016 -2.619 -25.288 1.00 89.81 683 GLN A C 1
ATOM 5270 O O . GLN A 1 683 ? 36.413 -3.230 -26.279 1.00 89.81 683 GLN A O 1
ATOM 5275 N N . ALA A 1 684 ? 35.118 -1.634 -25.367 1.00 91.50 684 ALA A N 1
ATOM 5276 C CA . ALA A 1 684 ? 34.534 -1.162 -26.618 1.00 91.50 684 ALA A CA 1
ATOM 5277 C C . ALA A 1 684 ? 35.595 -0.542 -27.537 1.00 91.50 684 ALA A C 1
ATOM 5279 O O . ALA A 1 684 ? 35.607 -0.861 -28.718 1.00 91.50 684 ALA A O 1
ATOM 5280 N N . LEU A 1 685 ? 36.538 0.240 -26.998 1.00 90.19 685 LEU A N 1
ATOM 5281 C CA . LEU A 1 685 ? 37.629 0.859 -27.765 1.00 90.19 685 LEU A CA 1
ATOM 5282 C C . LEU A 1 685 ? 38.450 -0.156 -28.568 1.00 90.19 685 LEU A C 1
ATOM 5284 O O . LEU A 1 685 ? 38.782 0.103 -29.722 1.00 90.19 685 LEU A O 1
ATOM 5288 N N . LEU A 1 686 ? 38.739 -1.330 -27.994 1.00 88.69 686 LEU A N 1
ATOM 5289 C CA . LEU A 1 686 ? 39.450 -2.387 -28.717 1.00 88.69 686 LEU A CA 1
ATOM 5290 C C . LEU A 1 686 ? 38.621 -2.920 -29.894 1.00 88.69 686 LEU A C 1
ATOM 5292 O O . LEU A 1 686 ? 39.166 -3.190 -30.958 1.00 88.69 686 LEU A O 1
ATOM 5296 N N . LYS A 1 687 ? 37.303 -3.047 -29.721 1.00 90.44 687 LYS A N 1
ATOM 5297 C CA . LYS A 1 687 ? 36.400 -3.508 -30.784 1.00 90.44 687 LYS A CA 1
ATOM 5298 C C . LYS A 1 687 ? 36.227 -2.461 -31.881 1.00 90.44 687 LYS A C 1
ATOM 5300 O O . LYS A 1 687 ? 36.249 -2.824 -33.051 1.00 90.44 687 LYS A O 1
ATOM 5305 N N . LEU A 1 688 ? 36.136 -1.180 -31.515 1.00 88.94 688 LEU A N 1
ATOM 5306 C CA . LEU A 1 688 ? 36.140 -0.074 -32.475 1.00 88.94 688 LEU A CA 1
ATOM 5307 C C . LEU A 1 688 ? 37.422 -0.094 -33.317 1.00 88.94 688 LEU A C 1
ATOM 5309 O O . LEU A 1 688 ? 37.351 -0.005 -34.537 1.00 88.94 688 LEU A O 1
ATOM 5313 N N . LEU A 1 689 ? 38.583 -0.299 -32.682 1.00 87.69 689 LEU A N 1
ATOM 5314 C CA . LEU A 1 689 ? 39.857 -0.427 -33.390 1.00 87.69 689 LEU A CA 1
ATOM 5315 C C . LEU A 1 689 ? 39.853 -1.612 -34.369 1.00 87.69 689 LEU A C 1
ATOM 5317 O O . LEU A 1 689 ? 40.300 -1.452 -35.498 1.00 87.69 689 LEU A O 1
ATOM 5321 N N . MET A 1 690 ? 39.312 -2.770 -33.975 1.00 86.50 690 MET A N 1
ATOM 5322 C CA . MET A 1 690 ? 39.199 -3.932 -34.871 1.00 86.50 690 MET A CA 1
ATOM 5323 C C . MET A 1 690 ? 38.332 -3.644 -36.102 1.00 86.50 690 MET A C 1
ATOM 5325 O O . MET A 1 690 ? 38.680 -4.071 -37.198 1.00 86.50 690 MET A O 1
ATOM 5329 N N . VAL A 1 691 ? 37.232 -2.905 -35.944 1.00 86.50 691 VAL A N 1
ATOM 5330 C CA . VAL A 1 691 ? 36.366 -2.526 -37.073 1.00 86.50 691 VAL A CA 1
ATOM 5331 C C . VAL A 1 691 ? 37.051 -1.512 -37.987 1.00 86.50 691 VAL A C 1
ATOM 5333 O O . VAL A 1 691 ? 36.988 -1.656 -39.205 1.00 86.50 691 VAL A O 1
ATOM 5336 N N . MET A 1 692 ? 37.779 -0.544 -37.425 1.00 83.56 692 MET A N 1
ATOM 5337 C CA . MET A 1 692 ? 38.571 0.397 -38.224 1.00 83.56 692 MET A CA 1
ATOM 5338 C C . MET A 1 692 ? 39.680 -0.309 -39.007 1.00 83.56 692 MET A C 1
ATOM 5340 O O . MET A 1 692 ? 39.933 0.056 -40.145 1.00 83.56 692 MET A O 1
ATOM 5344 N N . VAL A 1 693 ? 40.307 -1.345 -38.442 1.00 84.88 693 VAL A N 1
ATOM 5345 C CA . VAL A 1 693 ? 41.309 -2.159 -39.154 1.00 84.88 693 VAL A CA 1
ATOM 5346 C C . VAL A 1 693 ? 40.710 -2.893 -40.359 1.00 84.88 693 VAL A C 1
ATOM 5348 O O . VAL A 1 693 ? 41.403 -3.069 -41.358 1.00 84.88 693 VAL A O 1
ATOM 5351 N N . ASP A 1 694 ? 39.449 -3.324 -40.279 1.00 83.19 694 ASP A N 1
ATOM 5352 C CA . ASP A 1 694 ? 38.770 -4.019 -41.381 1.00 83.19 694 ASP A CA 1
ATOM 5353 C C . ASP A 1 694 ? 38.279 -3.060 -42.480 1.00 83.19 694 ASP A C 1
ATOM 5355 O O . ASP A 1 694 ? 38.328 -3.399 -43.662 1.00 83.19 694 ASP A O 1
ATOM 5359 N N . LYS A 1 695 ? 37.788 -1.869 -42.102 1.00 82.75 695 LYS A N 1
ATOM 5360 C CA . LYS A 1 695 ? 37.047 -0.970 -43.010 1.00 82.75 695 LYS A CA 1
ATOM 5361 C C . LYS A 1 695 ? 37.772 0.318 -43.410 1.00 82.75 695 LYS A C 1
ATOM 5363 O O . LYS A 1 695 ? 37.468 0.849 -44.474 1.00 82.75 695 LYS A O 1
ATOM 5368 N N . ALA A 1 696 ? 38.677 0.840 -42.583 1.00 83.00 696 ALA A N 1
ATOM 5369 C CA . ALA A 1 696 ? 39.342 2.125 -42.808 1.00 83.00 696 ALA A CA 1
ATOM 5370 C C . ALA A 1 696 ? 40.758 1.957 -43.388 1.00 83.00 696 ALA A C 1
ATOM 5372 O O . ALA A 1 696 ? 41.324 0.864 -43.424 1.00 83.00 696 ALA A O 1
ATOM 5373 N N . ASP A 1 697 ? 41.350 3.056 -43.853 1.00 83.25 697 ASP A N 1
ATOM 5374 C CA . ASP A 1 697 ? 42.732 3.085 -44.320 1.00 83.25 697 ASP A CA 1
ATOM 5375 C C . ASP A 1 697 ? 43.739 3.108 -43.155 1.00 83.25 697 ASP A C 1
ATOM 5377 O O . ASP A 1 697 ? 43.444 3.546 -42.039 1.00 83.25 697 ASP A O 1
ATOM 5381 N N . GLU A 1 698 ? 44.972 2.667 -43.429 1.00 78.56 698 GLU A N 1
ATOM 5382 C CA . GLU A 1 698 ? 46.033 2.541 -42.417 1.00 78.56 698 GLU A CA 1
ATOM 5383 C C . GLU A 1 698 ? 46.283 3.852 -41.647 1.00 78.56 698 GLU A C 1
ATOM 5385 O O . GLU A 1 698 ? 46.565 3.815 -40.450 1.00 78.56 698 GLU A O 1
ATOM 5390 N N . ALA A 1 699 ? 46.138 5.015 -42.296 1.00 82.56 699 ALA A N 1
ATOM 5391 C CA . ALA A 1 699 ? 46.358 6.309 -41.652 1.00 82.56 699 ALA A CA 1
ATOM 5392 C C . ALA A 1 699 ? 45.279 6.639 -40.607 1.00 82.56 699 ALA A C 1
ATOM 5394 O O . ALA A 1 699 ? 45.599 7.166 -39.538 1.00 82.56 699 ALA A O 1
ATOM 5395 N N . THR A 1 700 ? 44.018 6.309 -40.886 1.00 82.81 700 THR A N 1
ATOM 5396 C CA . THR A 1 700 ? 42.895 6.547 -39.968 1.00 82.81 700 THR A CA 1
ATOM 5397 C C . THR A 1 700 ? 42.928 5.571 -38.791 1.00 82.81 700 THR A C 1
ATOM 5399 O O . THR A 1 700 ? 42.707 5.968 -37.643 1.00 82.81 700 THR A O 1
ATOM 5402 N N . VAL A 1 701 ? 43.319 4.316 -39.037 1.00 84.12 701 VAL A N 1
ATOM 5403 C CA . VAL A 1 701 ? 43.580 3.319 -37.983 1.00 84.12 701 VAL A CA 1
ATOM 5404 C C . VAL A 1 701 ? 44.695 3.785 -37.046 1.00 84.12 701 VAL A C 1
ATOM 5406 O O . VAL A 1 701 ? 44.527 3.760 -35.823 1.00 84.12 701 VAL A O 1
ATOM 5409 N N . ASP A 1 702 ? 45.815 4.255 -37.602 1.00 82.69 702 ASP A N 1
ATOM 5410 C CA . ASP A 1 702 ? 46.931 4.779 -36.813 1.00 82.69 702 ASP A CA 1
ATOM 5411 C C . ASP A 1 702 ? 46.541 6.036 -36.027 1.00 82.69 702 ASP A C 1
ATOM 5413 O O . ASP A 1 702 ? 46.975 6.200 -34.884 1.00 82.69 702 ASP A O 1
ATOM 5417 N N . SER A 1 703 ? 45.691 6.900 -36.592 1.00 86.06 703 SER A N 1
ATOM 5418 C CA . SER A 1 703 ? 45.162 8.084 -35.906 1.00 86.06 703 SER A CA 1
ATOM 5419 C C . SER A 1 703 ? 44.315 7.711 -34.685 1.00 86.06 703 SER A C 1
ATOM 5421 O O . SER A 1 703 ? 44.537 8.246 -33.593 1.00 86.06 703 SER A O 1
ATOM 5423 N N . LEU A 1 704 ? 43.402 6.744 -34.828 1.00 85.44 704 LEU A N 1
ATOM 5424 C CA . LEU A 1 704 ? 42.604 6.233 -33.713 1.00 85.44 704 LEU A CA 1
ATOM 5425 C C . LEU A 1 704 ? 43.488 5.563 -32.650 1.00 85.44 704 LEU A C 1
ATOM 5427 O O . LEU A 1 704 ? 43.345 5.836 -31.457 1.00 85.44 704 LEU A O 1
ATOM 5431 N N . ALA A 1 705 ? 44.432 4.713 -33.062 1.00 85.19 705 ALA A N 1
ATOM 5432 C CA . ALA A 1 705 ? 45.351 4.051 -32.141 1.00 85.19 705 ALA A CA 1
ATOM 5433 C C . ALA A 1 705 ? 46.226 5.058 -31.377 1.00 85.19 705 ALA A C 1
ATOM 5435 O O . ALA A 1 705 ? 46.437 4.906 -30.171 1.00 85.19 705 ALA A O 1
ATOM 5436 N N . GLN A 1 706 ? 46.695 6.112 -32.049 1.00 86.12 706 GLN A N 1
ATOM 5437 C CA . GLN A 1 706 ? 47.426 7.207 -31.419 1.00 86.12 706 GLN A CA 1
ATOM 5438 C C . GLN A 1 706 ? 46.559 7.916 -30.367 1.00 86.12 706 GLN A C 1
ATOM 5440 O O . GLN A 1 706 ? 47.000 8.070 -29.228 1.00 86.12 706 GLN A O 1
ATOM 5445 N N . MET A 1 707 ? 45.314 8.272 -30.702 1.00 87.62 707 MET A N 1
ATOM 5446 C CA . MET A 1 707 ? 44.371 8.897 -29.765 1.00 87.62 707 MET A CA 1
ATOM 5447 C C . MET A 1 707 ? 44.127 8.028 -28.522 1.00 87.62 707 MET A C 1
ATOM 5449 O O . MET A 1 707 ? 44.147 8.538 -27.397 1.00 87.62 707 MET A O 1
ATOM 5453 N N . ILE A 1 708 ? 43.931 6.716 -28.712 1.00 86.81 708 ILE A N 1
ATOM 5454 C CA . ILE A 1 708 ? 43.756 5.761 -27.613 1.00 86.81 708 ILE A CA 1
ATOM 5455 C C . ILE A 1 708 ? 44.982 5.806 -26.698 1.00 86.81 708 ILE A C 1
ATOM 5457 O O . ILE A 1 708 ? 44.830 6.059 -25.505 1.00 86.81 708 ILE A O 1
ATOM 5461 N N . VAL A 1 709 ? 46.193 5.629 -27.237 1.00 85.00 709 VAL A N 1
ATOM 5462 C CA . VAL A 1 709 ? 47.434 5.581 -26.442 1.00 85.00 709 VAL A CA 1
ATOM 5463 C C . VAL A 1 709 ? 47.715 6.901 -25.712 1.00 85.00 709 VAL A C 1
ATOM 5465 O O . VAL A 1 709 ? 48.174 6.867 -24.570 1.00 85.00 709 VAL A O 1
ATOM 5468 N N . GLU A 1 710 ? 47.411 8.053 -26.317 1.00 86.44 710 GLU A N 1
ATOM 5469 C CA . GLU A 1 710 ? 47.615 9.371 -25.697 1.00 86.44 710 GLU A CA 1
ATOM 5470 C C . GLU A 1 710 ? 46.703 9.611 -24.482 1.00 86.44 710 GLU A C 1
ATOM 5472 O O . GLU A 1 710 ? 47.131 10.229 -23.503 1.00 86.44 710 GLU A O 1
ATOM 5477 N N . ARG A 1 711 ? 45.454 9.123 -24.511 1.00 86.25 711 ARG A N 1
ATOM 5478 C CA . ARG A 1 711 ? 44.443 9.407 -23.471 1.00 86.25 711 ARG A CA 1
ATOM 5479 C C . ARG A 1 711 ? 44.268 8.301 -22.426 1.00 86.25 711 ARG A C 1
ATOM 5481 O O . ARG A 1 711 ? 43.786 8.571 -21.325 1.00 86.25 711 ARG A O 1
ATOM 5488 N N . LEU A 1 712 ? 44.716 7.077 -22.712 1.00 85.62 712 LEU A N 1
ATOM 5489 C CA . LEU A 1 712 ? 44.637 5.930 -21.796 1.00 85.62 712 LEU A CA 1
ATOM 5490 C C . LEU A 1 712 ? 45.356 6.090 -20.436 1.00 85.62 712 LEU A C 1
ATOM 5492 O O . LEU A 1 712 ? 44.863 5.515 -19.460 1.00 85.62 712 LEU A O 1
ATOM 5496 N N . PRO A 1 713 ? 46.462 6.861 -20.293 1.00 86.00 713 PRO A N 1
ATOM 5497 C CA . PRO A 1 713 ? 47.169 6.994 -19.015 1.00 86.00 713 PRO A CA 1
ATOM 5498 C C . PRO A 1 713 ? 46.294 7.468 -17.847 1.00 86.00 713 PRO A C 1
ATOM 5500 O O . PRO A 1 713 ? 46.533 7.069 -16.707 1.00 86.00 713 PRO A O 1
ATOM 5503 N N . ALA A 1 714 ? 45.251 8.262 -18.115 1.00 84.69 714 ALA A N 1
ATOM 5504 C CA . ALA A 1 714 ? 44.303 8.700 -17.092 1.00 84.69 714 ALA A CA 1
ATOM 5505 C C . ALA A 1 714 ? 43.477 7.535 -16.504 1.00 84.69 714 ALA A C 1
ATOM 5507 O O . ALA A 1 714 ? 43.163 7.541 -15.317 1.00 84.69 714 ALA A O 1
ATOM 5508 N N . PHE A 1 715 ? 43.175 6.504 -17.301 1.00 85.06 715 PHE A N 1
ATOM 5509 C CA . PHE A 1 715 ? 42.436 5.311 -16.865 1.00 85.06 715 PHE A CA 1
ATOM 5510 C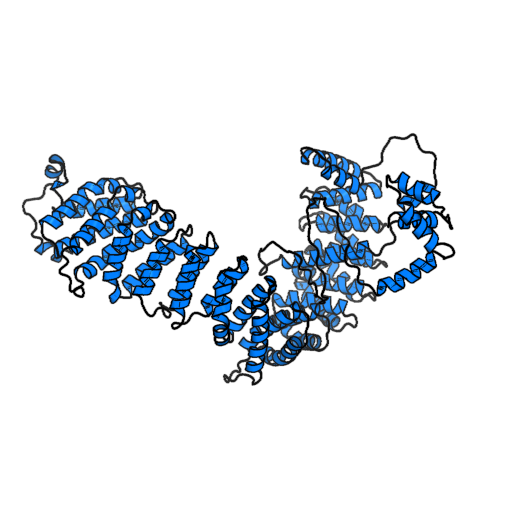 C . PHE A 1 715 ? 43.339 4.267 -16.203 1.00 85.06 715 PHE A C 1
ATOM 5512 O O . PHE A 1 715 ? 42.905 3.570 -15.289 1.00 85.06 715 PHE A O 1
ATOM 5519 N N . VAL A 1 716 ? 44.613 4.199 -16.600 1.00 84.94 716 VAL A N 1
ATOM 5520 C CA . VAL A 1 716 ? 45.636 3.363 -15.939 1.00 84.94 716 VAL A CA 1
ATOM 5521 C C . VAL A 1 716 ? 45.866 3.805 -14.489 1.00 84.94 716 VAL A C 1
ATOM 5523 O O . VAL A 1 716 ? 46.166 2.989 -13.618 1.00 84.94 716 VAL A O 1
ATOM 5526 N N . GLN A 1 717 ? 45.689 5.098 -14.211 1.00 85.62 717 GLN A N 1
ATOM 5527 C CA . GLN A 1 717 ? 45.780 5.677 -12.869 1.00 85.62 717 GLN A CA 1
ATOM 5528 C C . GLN A 1 717 ? 44.438 5.680 -12.114 1.00 85.62 717 GLN A C 1
ATOM 5530 O O . GLN A 1 717 ? 44.348 6.286 -11.047 1.00 85.62 717 GLN A O 1
ATOM 5535 N N . SER A 1 718 ? 43.401 5.018 -12.642 1.00 84.69 718 SER A N 1
ATOM 5536 C CA . SER A 1 718 ? 42.088 4.946 -11.992 1.00 84.69 718 SER A CA 1
ATOM 5537 C C . SER A 1 718 ? 42.163 4.238 -10.636 1.00 84.69 718 SER A C 1
ATOM 5539 O O . SER A 1 718 ? 42.890 3.260 -10.460 1.00 84.69 718 SER A O 1
ATOM 5541 N N . GLU A 1 719 ? 41.359 4.701 -9.676 1.00 83.88 719 GLU A N 1
ATOM 5542 C CA . GLU A 1 719 ? 41.198 4.053 -8.366 1.00 83.88 719 GLU A CA 1
ATOM 5543 C C . GLU A 1 719 ? 40.475 2.695 -8.473 1.00 83.88 719 GLU A C 1
ATOM 5545 O O . GLU A 1 719 ? 40.538 1.865 -7.561 1.00 83.88 719 GLU A O 1
ATOM 5550 N N . HIS A 1 720 ? 39.776 2.449 -9.585 1.00 85.38 720 HIS A N 1
ATOM 5551 C CA . HIS A 1 720 ? 39.036 1.217 -9.827 1.00 85.38 720 HIS A CA 1
ATOM 5552 C C . HIS A 1 720 ? 39.916 0.154 -10.495 1.00 85.38 720 HIS A C 1
ATOM 5554 O O . HIS A 1 720 ? 40.293 0.289 -11.658 1.00 85.38 720 HIS A O 1
ATOM 5560 N N . ILE A 1 721 ? 40.157 -0.952 -9.781 1.00 87.38 721 ILE A N 1
ATOM 5561 C CA . ILE A 1 721 ? 41.024 -2.061 -10.226 1.00 87.38 721 ILE A CA 1
ATOM 5562 C C . ILE A 1 721 ? 40.597 -2.614 -11.593 1.00 87.38 721 ILE A C 1
ATOM 5564 O O . ILE A 1 721 ? 41.435 -2.794 -12.466 1.00 87.38 721 ILE A O 1
ATOM 5568 N N . GLU A 1 722 ? 39.298 -2.834 -11.817 1.00 88.69 722 GLU A N 1
ATOM 5569 C CA . GLU A 1 722 ? 38.802 -3.383 -13.089 1.00 88.69 722 GLU A CA 1
ATOM 5570 C C . GLU A 1 722 ? 39.083 -2.452 -14.281 1.00 88.69 722 GLU A C 1
ATOM 5572 O O . GLU A 1 722 ? 39.433 -2.911 -15.367 1.00 88.69 722 GLU A O 1
ATOM 5577 N N . VAL A 1 723 ? 38.958 -1.136 -14.081 1.00 87.81 723 VAL A N 1
ATOM 5578 C CA . VAL A 1 723 ? 39.236 -0.134 -15.120 1.00 87.81 723 VAL A CA 1
ATOM 5579 C C . VAL A 1 723 ? 40.733 -0.076 -15.394 1.00 87.81 723 VAL A C 1
ATOM 5581 O O . VAL A 1 723 ? 41.135 -0.080 -16.554 1.00 87.81 723 VAL A O 1
ATOM 5584 N N . GLN A 1 724 ? 41.548 -0.093 -14.338 1.00 88.94 724 GLN A N 1
ATOM 5585 C CA . GLN A 1 724 ? 43.003 -0.117 -14.437 1.00 88.94 724 GLN A CA 1
ATOM 5586 C C . GLN A 1 724 ? 43.502 -1.360 -15.186 1.00 88.94 724 GLN A C 1
ATOM 5588 O O . GLN A 1 724 ? 44.286 -1.228 -16.122 1.00 88.94 724 GLN A O 1
ATOM 5593 N N . GLU A 1 725 ? 43.034 -2.559 -14.827 1.00 89.19 725 GLU A N 1
ATOM 5594 C CA . GLU A 1 725 ? 43.430 -3.806 -15.493 1.00 89.19 725 GLU A CA 1
ATOM 5595 C C . GLU A 1 725 ? 43.053 -3.799 -16.979 1.00 89.19 725 GLU A C 1
ATOM 5597 O O . GLU A 1 725 ? 43.878 -4.150 -17.825 1.00 89.19 725 GLU A O 1
ATOM 5602 N N . ARG A 1 726 ? 41.837 -3.344 -17.320 1.00 89.12 726 ARG A N 1
ATOM 5603 C CA . ARG A 1 726 ? 41.399 -3.239 -18.720 1.00 89.12 726 ARG A CA 1
ATOM 5604 C C . ARG A 1 726 ? 42.177 -2.183 -19.494 1.00 89.12 726 ARG A C 1
ATOM 5606 O O . ARG A 1 726 ? 42.572 -2.458 -20.619 1.00 89.12 726 ARG A O 1
ATOM 5613 N N . ALA A 1 727 ? 42.426 -1.014 -18.909 1.00 87.38 727 ALA A N 1
ATOM 5614 C CA . ALA A 1 727 ? 43.197 0.048 -19.550 1.00 87.38 727 ALA A CA 1
ATOM 5615 C C . ALA A 1 727 ? 44.645 -0.394 -19.818 1.00 87.38 727 ALA A C 1
ATOM 5617 O O . ALA A 1 727 ? 45.129 -0.237 -20.935 1.00 87.38 727 ALA A O 1
ATOM 5618 N N . CYS A 1 728 ? 45.308 -1.029 -18.844 1.00 87.31 728 CYS A N 1
ATOM 5619 C CA . CYS A 1 728 ? 46.633 -1.625 -19.039 1.00 87.31 728 CYS A CA 1
ATOM 5620 C C . CYS A 1 728 ? 46.615 -2.705 -20.132 1.00 87.31 728 CYS A C 1
ATOM 5622 O O . CYS A 1 728 ? 47.500 -2.737 -20.983 1.00 87.31 728 CYS A O 1
ATOM 5624 N N . GLY A 1 729 ? 45.595 -3.570 -20.135 1.00 86.75 729 GLY A N 1
ATOM 5625 C CA . GLY A 1 729 ? 45.430 -4.606 -21.155 1.00 86.75 729 GLY A CA 1
ATOM 5626 C C . GLY A 1 729 ? 45.272 -4.029 -22.562 1.00 86.75 729 GLY A C 1
ATOM 5627 O O . GLY A 1 729 ? 45.977 -4.448 -23.475 1.00 86.75 729 GLY A O 1
ATOM 5628 N N . VAL A 1 730 ? 44.402 -3.029 -22.734 1.00 86.56 730 VAL A N 1
ATOM 5629 C CA . VAL A 1 730 ? 44.215 -2.323 -24.013 1.00 86.56 730 VAL A CA 1
ATOM 5630 C C . VAL A 1 730 ? 45.516 -1.650 -24.449 1.00 86.56 730 VAL A C 1
ATOM 5632 O O . VAL A 1 730 ? 45.901 -1.781 -25.607 1.00 86.56 730 VAL A O 1
ATOM 5635 N N . GLN A 1 731 ? 46.232 -0.997 -23.528 1.00 84.44 731 GLN A N 1
ATOM 5636 C CA . GLN A 1 731 ? 47.503 -0.336 -23.826 1.00 84.44 731 GLN A CA 1
ATOM 5637 C C . GLN A 1 731 ? 48.550 -1.317 -24.361 1.00 84.44 731 GLN A C 1
ATOM 5639 O O . GLN A 1 731 ? 49.177 -1.054 -25.386 1.00 84.44 731 GLN A O 1
ATOM 5644 N N . GLU A 1 732 ? 48.736 -2.450 -23.684 1.00 83.44 732 GLU A N 1
ATOM 5645 C CA . GLU A 1 732 ? 49.728 -3.445 -24.091 1.00 83.44 732 GLU A CA 1
ATOM 5646 C C . GLU A 1 732 ? 49.337 -4.170 -25.381 1.00 83.44 732 GLU A C 1
ATOM 5648 O O . GLU A 1 732 ? 50.216 -4.483 -26.180 1.00 83.44 732 GLU A O 1
ATOM 5653 N N . ILE A 1 733 ? 48.041 -4.379 -25.641 1.00 84.12 733 ILE A N 1
ATOM 5654 C CA . ILE A 1 733 ? 47.574 -4.940 -26.916 1.00 84.12 733 ILE A CA 1
ATOM 5655 C C . ILE A 1 733 ? 47.853 -3.963 -28.062 1.00 84.12 733 ILE A C 1
ATOM 5657 O O . ILE A 1 733 ? 48.517 -4.342 -29.021 1.00 84.12 733 ILE A O 1
ATOM 5661 N N . VAL A 1 734 ? 47.413 -2.702 -27.965 1.00 82.38 734 VAL A N 1
ATOM 5662 C CA . VAL A 1 734 ? 47.593 -1.705 -29.040 1.00 82.38 734 VAL A CA 1
ATOM 5663 C C . VAL A 1 734 ? 49.075 -1.496 -29.354 1.00 82.38 734 VAL A C 1
ATOM 5665 O O . VAL A 1 734 ? 49.480 -1.531 -30.516 1.00 82.38 734 VAL A O 1
ATOM 5668 N N . LEU A 1 735 ? 49.905 -1.356 -28.317 1.00 80.31 735 LEU A N 1
ATOM 5669 C CA . LEU A 1 735 ? 51.346 -1.190 -28.488 1.00 80.31 735 LEU A CA 1
ATOM 5670 C C . LEU A 1 735 ? 52.022 -2.474 -28.977 1.00 80.31 735 LEU A C 1
ATOM 5672 O O . LEU A 1 735 ? 52.932 -2.387 -29.796 1.00 80.31 735 LEU A O 1
ATOM 5676 N N . GLY A 1 736 ? 51.578 -3.648 -28.517 1.00 76.81 736 GLY A N 1
ATOM 5677 C CA . GLY A 1 736 ? 52.048 -4.961 -28.970 1.00 76.81 736 GLY A CA 1
ATOM 5678 C C . GLY A 1 736 ? 51.780 -5.230 -30.453 1.00 76.81 736 GLY A C 1
ATOM 5679 O O . GLY A 1 736 ? 52.572 -5.912 -31.100 1.00 76.81 736 GLY A O 1
ATOM 5680 N N . LEU A 1 737 ? 50.714 -4.641 -31.002 1.00 75.38 737 LEU A N 1
ATOM 5681 C CA . LEU A 1 737 ? 50.384 -4.661 -32.430 1.00 75.38 737 LEU A CA 1
ATOM 5682 C C . LEU A 1 737 ? 51.195 -3.655 -33.263 1.00 75.38 737 LEU A C 1
ATOM 5684 O O . LEU A 1 737 ? 51.075 -3.632 -34.484 1.00 75.38 737 LEU A O 1
ATOM 5688 N N . GLY A 1 738 ? 52.034 -2.831 -32.627 1.00 72.94 738 GLY A N 1
ATOM 5689 C CA . GLY A 1 738 ? 52.825 -1.805 -33.304 1.00 72.94 738 GLY A CA 1
ATOM 5690 C C . GLY A 1 738 ? 52.018 -0.580 -33.750 1.00 72.94 738 GLY A C 1
ATOM 5691 O O . GLY A 1 738 ? 52.536 0.225 -34.522 1.00 72.94 738 GLY A O 1
ATOM 5692 N N . LEU A 1 739 ? 50.789 -0.415 -33.251 1.00 75.25 739 LEU A N 1
ATOM 5693 C CA . LEU A 1 739 ? 49.898 0.702 -33.570 1.00 75.25 739 LEU A CA 1
ATOM 5694 C C . LEU A 1 739 ? 50.086 1.855 -32.572 1.00 75.25 739 LEU A C 1
ATOM 5696 O O . LEU A 1 739 ? 50.464 1.646 -31.417 1.00 75.25 739 LEU A O 1
ATOM 5700 N N . GLY A 1 740 ? 49.851 3.098 -33.007 1.00 67.44 740 GLY A N 1
ATOM 5701 C CA . GLY A 1 740 ? 49.890 4.272 -32.119 1.00 67.44 740 GLY A CA 1
ATOM 5702 C C . GLY A 1 740 ? 51.275 4.608 -31.537 1.00 67.44 740 GLY A C 1
ATOM 5703 O O . GLY A 1 740 ? 51.386 5.423 -30.624 1.00 67.44 740 GLY A O 1
ATOM 5704 N N . LEU A 1 741 ? 52.360 4.033 -32.075 1.00 68.75 741 LEU A N 1
ATOM 5705 C CA . LEU A 1 741 ? 53.742 4.223 -31.595 1.00 68.75 741 LEU A CA 1
ATOM 5706 C C . LEU A 1 741 ? 54.229 5.683 -31.638 1.00 68.75 741 LEU A C 1
ATOM 5708 O O . LEU A 1 741 ? 55.227 6.020 -31.002 1.00 68.75 741 LEU A O 1
ATOM 5712 N N . ASN A 1 742 ? 53.554 6.541 -32.404 1.00 68.06 742 ASN A N 1
ATOM 5713 C CA . ASN A 1 742 ? 53.848 7.971 -32.491 1.00 68.06 742 ASN A CA 1
ATOM 5714 C C . ASN A 1 742 ? 53.384 8.761 -31.252 1.00 68.06 742 ASN A C 1
ATOM 5716 O O . ASN A 1 742 ? 53.878 9.865 -31.044 1.00 68.06 742 ASN A O 1
ATOM 5720 N N . ALA A 1 743 ? 52.513 8.184 -30.415 1.00 62.34 743 ALA A N 1
ATOM 5721 C CA . ALA A 1 743 ? 52.093 8.751 -29.130 1.00 62.34 743 ALA A CA 1
ATOM 5722 C C . ALA A 1 743 ? 53.164 8.639 -28.024 1.00 62.34 743 ALA A C 1
ATOM 5724 O O . ALA A 1 743 ? 53.075 9.310 -26.997 1.00 62.34 743 ALA A O 1
ATOM 5725 N N . LEU A 1 744 ? 54.156 7.753 -28.189 1.00 64.00 744 LEU A N 1
ATOM 5726 C CA . LEU A 1 744 ? 55.175 7.465 -27.174 1.00 64.00 744 LEU A CA 1
ATOM 5727 C C . LEU A 1 744 ? 56.365 8.431 -27.255 1.00 64.00 744 LEU A C 1
ATOM 5729 O O . LEU A 1 744 ? 56.739 8.903 -28.331 1.00 64.00 744 LEU A O 1
ATOM 5733 N N . SER A 1 745 ? 57.025 8.672 -26.115 1.00 65.44 745 SER A N 1
ATOM 5734 C CA . SER A 1 745 ? 58.291 9.409 -26.094 1.00 65.44 745 SER A CA 1
ATOM 5735 C C . SER A 1 745 ? 59.386 8.644 -26.858 1.00 65.44 745 SER A C 1
ATOM 5737 O O . SER A 1 745 ? 59.341 7.417 -26.978 1.00 65.44 745 SER A O 1
ATOM 5739 N N . ALA A 1 746 ? 60.393 9.354 -27.380 1.00 60.53 746 ALA A N 1
ATOM 5740 C CA . ALA A 1 746 ? 61.478 8.732 -28.147 1.00 60.53 746 ALA A CA 1
ATOM 5741 C C . ALA A 1 746 ? 62.239 7.654 -27.344 1.00 60.53 746 ALA A C 1
ATOM 5743 O O . ALA A 1 746 ? 62.660 6.651 -27.919 1.00 60.53 746 ALA A O 1
ATOM 5744 N N . ASP A 1 747 ? 62.354 7.835 -26.025 1.00 56.53 747 ASP A N 1
ATOM 5745 C CA . ASP A 1 747 ? 62.995 6.883 -25.115 1.00 56.53 747 ASP A CA 1
ATOM 5746 C C . ASP A 1 747 ? 62.104 5.655 -24.841 1.00 56.53 747 ASP A C 1
ATOM 5748 O O . ASP A 1 747 ? 62.591 4.523 -24.832 1.00 56.53 747 ASP A O 1
ATOM 5752 N N . ASP A 1 748 ? 60.787 5.835 -24.699 1.00 60.84 748 ASP A N 1
ATOM 5753 C CA . ASP A 1 748 ? 59.838 4.727 -24.496 1.00 60.84 748 ASP A CA 1
ATOM 5754 C C . ASP A 1 748 ? 59.678 3.865 -25.754 1.00 60.84 748 ASP A C 1
ATOM 5756 O O . ASP A 1 748 ? 59.561 2.640 -25.671 1.00 60.84 748 ASP A O 1
ATOM 5760 N N . ARG A 1 749 ? 59.747 4.494 -26.934 1.00 60.94 749 ARG A N 1
ATOM 5761 C CA . ARG A 1 749 ? 59.772 3.811 -28.233 1.00 60.94 749 ARG A CA 1
ATOM 5762 C C . ARG A 1 749 ? 61.054 2.998 -28.428 1.00 60.94 749 ARG A C 1
ATOM 5764 O O . ARG A 1 749 ? 61.009 1.940 -29.043 1.00 60.94 749 ARG A O 1
ATOM 5771 N N . ALA A 1 750 ? 62.180 3.473 -27.892 1.00 56.16 750 ALA A N 1
ATOM 5772 C CA . ALA A 1 750 ? 63.469 2.785 -27.957 1.00 56.16 750 ALA A CA 1
ATOM 5773 C C . ALA A 1 750 ? 63.580 1.609 -26.965 1.00 56.16 750 ALA A C 1
ATOM 5775 O O . ALA A 1 750 ? 64.270 0.631 -27.254 1.00 56.16 750 ALA A O 1
ATOM 5776 N N . ASN A 1 751 ? 62.890 1.678 -25.820 1.00 57.09 751 ASN A N 1
ATOM 5777 C CA . ASN A 1 751 ? 62.868 0.615 -24.807 1.00 57.09 751 ASN A CA 1
ATOM 5778 C C . ASN A 1 751 ? 61.944 -0.566 -25.162 1.00 57.09 751 ASN A C 1
ATOM 5780 O O . ASN A 1 751 ? 62.101 -1.656 -24.609 1.00 57.09 751 ASN A O 1
ATOM 5784 N N . ARG A 1 752 ? 60.994 -0.383 -26.088 1.00 58.12 752 ARG A N 1
ATOM 5785 C CA . ARG A 1 752 ? 60.134 -1.453 -26.615 1.00 58.12 752 ARG A CA 1
ATOM 5786 C C . ARG A 1 752 ? 60.802 -2.077 -27.848 1.00 58.12 752 ARG A C 1
ATOM 5788 O O . ARG A 1 752 ? 60.629 -1.620 -28.972 1.00 58.12 752 ARG A O 1
ATOM 5795 N N . VAL A 1 753 ? 61.622 -3.105 -27.625 1.00 43.97 753 VAL A N 1
ATOM 5796 C CA . VAL A 1 753 ? 62.320 -3.849 -28.688 1.00 43.97 753 VAL A CA 1
ATOM 5797 C C . VAL A 1 753 ? 61.304 -4.657 -29.502 1.00 43.97 753 VAL A C 1
ATOM 5799 O O . VAL A 1 753 ? 60.915 -5.748 -29.096 1.00 43.97 753 VAL A O 1
ATOM 5802 N N . PHE A 1 754 ? 60.884 -4.139 -30.655 1.00 50.03 754 PHE A N 1
ATOM 5803 C CA . PHE A 1 754 ? 60.290 -4.958 -31.711 1.00 50.03 754 PHE A CA 1
ATOM 5804 C C . PHE A 1 754 ? 61.410 -5.398 -32.652 1.00 50.03 754 PHE A C 1
ATOM 5806 O O . PHE A 1 754 ? 62.026 -4.564 -33.321 1.00 50.03 754 PHE A O 1
ATOM 5813 N N . ASP A 1 755 ? 61.687 -6.703 -32.701 1.00 39.62 755 ASP A N 1
ATOM 5814 C CA . ASP A 1 755 ? 62.495 -7.286 -33.771 1.00 39.62 755 ASP A CA 1
ATOM 5815 C C . ASP A 1 755 ? 61.757 -7.062 -35.100 1.00 39.62 755 ASP A C 1
ATOM 5817 O O . ASP A 1 755 ? 60.800 -7.746 -35.442 1.00 39.62 755 ASP A O 1
ATOM 5821 N N . SER A 1 756 ? 62.185 -6.017 -35.804 1.00 43.50 756 SER A N 1
ATOM 5822 C CA . SER A 1 756 ? 62.094 -5.785 -37.246 1.00 43.50 756 SER A CA 1
ATOM 5823 C C . SER A 1 756 ? 61.120 -6.669 -38.046 1.00 43.50 756 SER A C 1
ATOM 5825 O O . SER A 1 756 ? 61.544 -7.633 -38.681 1.00 43.50 756 SER A O 1
ATOM 5827 N N . GLN A 1 757 ? 59.852 -6.266 -38.111 1.00 37.84 757 GLN A N 1
ATOM 5828 C CA . GLN A 1 757 ? 59.052 -6.098 -39.337 1.00 37.84 757 GLN A CA 1
ATOM 5829 C C . GLN A 1 757 ? 57.666 -5.556 -38.939 1.00 37.84 757 GLN A C 1
ATOM 5831 O O . GLN A 1 757 ? 57.102 -6.050 -37.966 1.00 37.84 757 GLN A O 1
ATOM 5836 N N . PRO A 1 758 ? 57.096 -4.560 -39.648 1.00 41.25 758 PRO A N 1
ATOM 5837 C CA . PRO A 1 758 ? 55.685 -4.233 -39.475 1.00 41.25 758 PRO A CA 1
ATOM 5838 C C . PRO A 1 758 ? 54.874 -5.477 -39.857 1.00 41.25 758 PRO A C 1
ATOM 5840 O O . PRO A 1 758 ? 54.995 -5.978 -40.980 1.00 41.25 758 PRO A O 1
ATOM 5843 N N . LEU A 1 759 ? 54.112 -6.024 -38.910 1.00 44.38 759 LEU A N 1
ATOM 5844 C CA . LEU A 1 759 ? 53.169 -7.102 -39.189 1.00 44.38 759 LEU A CA 1
ATOM 5845 C C . LEU A 1 759 ? 52.149 -6.563 -40.197 1.00 44.38 759 LEU A C 1
ATOM 5847 O O . LEU A 1 759 ? 51.497 -5.555 -39.944 1.00 44.38 759 LEU A O 1
ATOM 5851 N N . ARG A 1 760 ? 52.048 -7.196 -41.370 1.00 45.62 760 ARG A N 1
ATOM 5852 C CA . ARG A 1 760 ? 51.007 -6.854 -42.347 1.00 45.62 760 ARG A CA 1
ATOM 5853 C C . ARG A 1 760 ? 49.648 -7.185 -41.737 1.00 45.62 760 ARG A C 1
ATOM 5855 O O . ARG A 1 760 ? 49.469 -8.310 -41.262 1.00 45.62 760 ARG A O 1
ATOM 5862 N N . PHE A 1 761 ? 48.708 -6.240 -41.807 1.00 46.47 761 PHE A N 1
ATOM 5863 C CA . PHE A 1 761 ? 47.352 -6.355 -41.254 1.00 46.47 761 PHE A CA 1
ATOM 5864 C C . PHE A 1 761 ? 46.630 -7.660 -41.652 1.00 46.47 761 PHE A C 1
ATOM 5866 O O . PHE A 1 761 ? 45.899 -8.220 -40.842 1.00 46.47 761 PHE A O 1
ATOM 5873 N N . GLU A 1 762 ? 46.936 -8.232 -42.825 1.00 42.00 762 GLU A N 1
ATOM 5874 C CA . GLU A 1 762 ? 46.416 -9.528 -43.304 1.00 42.00 762 GLU A CA 1
ATOM 5875 C C . GLU A 1 762 ? 46.669 -10.721 -42.351 1.00 42.00 762 GLU A C 1
ATOM 5877 O O . GLU A 1 762 ? 45.934 -11.701 -42.393 1.00 42.00 762 GLU A O 1
ATOM 5882 N N . THR A 1 763 ? 47.680 -10.658 -41.474 1.00 42.34 763 THR A N 1
ATOM 5883 C CA . THR A 1 763 ? 48.017 -11.752 -40.531 1.00 42.34 763 THR A CA 1
ATOM 5884 C C . THR A 1 763 ? 47.346 -11.653 -39.157 1.00 42.34 763 THR A C 1
ATOM 5886 O O . THR A 1 763 ? 47.424 -12.595 -38.368 1.00 42.34 763 THR A O 1
ATOM 5889 N N . LEU A 1 764 ? 46.647 -10.553 -38.854 1.00 45.72 764 LEU A N 1
ATOM 5890 C CA . LEU A 1 764 ? 46.005 -10.364 -37.547 1.00 45.72 764 LEU A CA 1
ATOM 5891 C C . LEU A 1 764 ? 44.760 -11.242 -37.347 1.00 45.72 764 LEU A C 1
ATOM 5893 O O . LEU A 1 764 ? 44.506 -11.687 -36.229 1.00 45.72 764 LEU A O 1
ATOM 5897 N N . PHE A 1 765 ? 44.047 -11.564 -38.428 1.00 40.41 765 PHE A N 1
ATOM 5898 C CA . PHE A 1 765 ? 42.824 -12.375 -38.390 1.00 40.41 765 PHE A CA 1
ATOM 5899 C C . PHE A 1 765 ? 43.057 -13.879 -38.168 1.00 40.41 765 PHE A C 1
ATOM 5901 O O . PHE A 1 765 ? 42.134 -14.570 -37.763 1.00 40.41 765 PHE A O 1
ATOM 5908 N N . GLU A 1 766 ? 44.262 -14.408 -38.418 1.00 37.81 766 GLU A N 1
ATOM 5909 C CA . GLU A 1 766 ? 44.552 -15.846 -38.237 1.00 37.81 766 GLU A CA 1
ATOM 5910 C C . GLU A 1 766 ? 44.994 -16.206 -36.807 1.00 37.81 766 GLU A C 1
ATOM 5912 O O . GLU A 1 766 ? 45.121 -17.387 -36.475 1.00 37.81 766 GLU A O 1
ATOM 5917 N N . THR A 1 767 ? 45.246 -15.203 -35.958 1.00 38.16 767 THR A N 1
ATOM 5918 C CA . THR A 1 767 ? 45.800 -15.400 -34.604 1.00 38.16 767 THR A CA 1
ATOM 5919 C C . THR A 1 767 ? 44.784 -15.143 -33.480 1.00 38.16 767 THR A C 1
ATOM 5921 O O . THR A 1 767 ? 45.088 -15.418 -32.317 1.00 38.16 767 THR A O 1
ATOM 5924 N N . PHE A 1 768 ? 43.586 -14.663 -33.822 1.00 32.59 768 PHE A N 1
ATOM 5925 C CA . PHE A 1 768 ? 42.408 -14.524 -32.956 1.00 32.59 768 PHE A CA 1
ATOM 5926 C C . PHE A 1 768 ? 41.297 -15.459 -33.438 1.00 32.59 768 PHE A C 1
ATOM 5928 O O . PHE A 1 768 ? 40.496 -15.894 -32.577 1.00 32.59 768 PHE A O 1
#

Sequence (768 aa):
MRHVAAFLLLVLGGNTTPSAADVEKVITSVGGEVDSEQLEALLKEVEGKDIYEVIAAGQAKLATVSVGGGASAGAAAASSGGAAAPVKEEKEEEEEADLGGGMDMFGGSMGLLFLHLMEWIALCKRELIDCPARLEPAIALAIHPNLTAASAMFEKTLADLVKGIRSCKGDVSVYISQSMQEIKTELKSTDPFIKSQAIRKLTYLNMQGYDMSWAAFHTVEVMSYERFAHKRIGYLAASQSFTQNTDVVLLCTNLFKKEFGSVNEYEVGLALNAMANICTLDLARDLLGDILNLMNSHKPYVRKKATLILYKLFLRYPQGLRLSFDRLKERMEEPDVSVVSCSVNVICELANKKPKNYVGLAPQFFRLLTTSSNNWMLIKVVKLMSSLVPEEPRLARKLLDPLATIIQNTPAKSLLYECISTVTTALLYTQKSDGTQPRNVPAIVKLCNDHLRRYIEDPDQNLRYLGLVGLSNLMHSHPHVISDHQHVILECLSVEDTTIRLRALELLVGMVNPDNASGIIEELMRHTVVADGVYRQDLMAKILLVCSVQKYQNVSDFDWYLGILVQLATVPGENAKNAAEITRQLVDLAVRVKGIRAMLVQKMIEFLLDEDAVTGPGAKTTCQVLYAAGWIIGEFILEYVEDEDDDDDDDGRLDDVMNAADHMLLPRTTSLPVAPVQAVYMQALLKLLMVMVDKADEATVDSLAQMIVERLPAFVQSEHIEVQERACGVQEIVLGLGLGLNALSADDRANRVFDSQPLRFETLFETF

Secondary structure (DSSP, 8-state):
-HHHHHHHHHHHTT-SS--HHHHHHHHHHTTPPP-HHHHHHHHHHHTTS-HHHHHHHHHHHHTTS--PPPPPP--------------------------------SSSSSHHHHHHHHHHHHHHHHHTTS---SSHHHHGGGS-----S-----PPPHHHHHHHHHH--S-HHHHHHHHHHHHHHHTT-S-HHHHHHHHHHHHHHHHTT---GGGHHHHHHHHT-SSHHHHHHHHHHHHHH--TT-TTHHHHHHHHHHHHT-S-HHHHHHHHHHHHHH--HHHHHHHHHHHHHHTT-S-HHHHHHHHHHHHHHHHH-TTHHHHHHHHHHHGGG-S-HHHHHHHHHHHHHHHTT-GGGGGGGHHHHHHHHHH---HHHHHHHHHHHHHHTTT-HHHHHHHHHHHHHHHHH---HHHHHHHHHHHHHHHTT---TTSPPPTTHHHHHHHHHHHHHHHHHSS-HHHHHHHHHHHHHHHTT-GGGTGGGHHHHHHGGGSS-HHHHHHHHHHHHHH--TTTHHHHHHHHHHHHHH--THHHHHHHHHHHHHHHTTTTTT-S-HHHHHHHHHHHHHS----HHHHHHHHHHHHHHHHH-GGGHHHHHHHHHHHHH-THHHHSTTHHHHHHHHHHHHHHHHHHHHHHHT-TT--S--THHHHHHHHHHHHHTSHHHHT-S-HHHHHHHHHHHHHHHHHHHHHS-HHHHHHHHHHHHHHTHHHHT-S-HHHHHHHHHHHHHHHHTT-SGGGS-HHHHHHS---S-PPPGGGGGG--